Protein 5HRY (pdb70)

Nearest PDB structures (foldseek):
  5hry-assembly2_E  TM=9.841E-01  e=2.383E-20  synthetic construct
  5hry-assembly3_D  TM=9.849E-01  e=1.258E-19  synthetic construct
  5kba-assembly2_D  TM=9.915E-01  e=1.082E-16  synthetic construct
  6fp8-assembly1_B  TM=9.918E-01  e=1.676E-14  synthetic construct
  6z4s-assembly1_AAA  TM=9.874E-01  e=1.272E-13  Rattus norvegicus

Foldseek 3Di:
DVLLVCLLVLVQVVNVVCVVVPDDLCDADPQQDGSLLRNLLNLNLSSNLVSLVVPYDQCRQGNQRDGSLLNNLLNLNLSSNLSSLVSPRDQCRQGNQGDGSLLNNLLNVNQSSNVSSVVSPHDQCRQGNVGDGSLNNNVVNPPVNSNVVSVVSVD/DVQLLVCLLVLVQVVVVVCVVVPDDLCDADPQQQGSLLRNLLNLNLSSNLVSLVSPYDQCRQGNQRDGSLLNNLLNLNLSSNLSSLVSPRQQCRQTNQGDGSLLNNLLNVNQSSNVSSVVSPHDQCRQTNVGDGSLNNNVVNPPVSSNVVSVVSVD/DQLLVCLLVLVQVSNCECDADPQQQISLLNNLLNLNLSSNLVHLVVPYDQCRQGNQRDGSLLNNLLNLNLSSNLSSLVSPRQQCRQTNQGDGSLLNNLLNLNQSSNVSSVVSPHDQCRQTNVGAGSLNNNVVNVNVVNNVVSVVSPD/DQVQLLVCLLVLVLVVNVVVVVVPHDLCRCQQGSLLNNLLNLNLSSNLVSLVSPRDQCRQRVQRDGSLLNNLLNLNLSSNLSSLVSPRDQCRQGNQRDGSLLNNLLNLNQSSNVSSLVSPHDQCRQTNVGDGSLNNNVVNVNVNNNVVSVVRDD/DQLLVCLLVLVQVSNVVVVVVPDDLCDDLQGSLLNNLLNLNLSSNLVSLVSPYDQCRQHPQRDGSLLSNLLNLNLSSNLSSLVSPRQQCRQTNQGDGSLLNNLLNLNQSSNVSSVVSPHDQCRATNVGDGSLNSNVVNVNVVNNVVSVVSVD/DVQLLVCLLVLVQVSNVVVVVVPDDLCDADPQQDGSLLNNLLNLSLSSNLVSLVVPYDQCRQGNQRDGSLLNNLLNLNLSSNLSSLVSPRQQCRQTNQGDGSLLSNLLNLNQSSNVSSVVSPHDQCRQTNVGDGSLNSNVVNVNVSNNVVSVVSVD/DCLLVCLLVLVQVVNVVPAQDDVNTSLLNNLLNLNLSSNLVHLVVPHDQCDQDPQRDGSLLNNLLNLNLSSNLSSLVSPRQQCRQTNQGDGSLLNNLLNQNQSSNVSSVVSPHDQCRATNVGDGSLNNNVVNPRVVNNVVSVVSVD/DQVQLLVCLLVLVQVSNVVCVVVPHDLCDADPQQDGSLLRNLLNLNLSSNLVSLVSPYDQCRQGNQRDGSLLSNLLNLNLSSNLSSLVSPRQQCRQGNQGDGSLLNNLLNLNQSSNVSSVVSPHDQCRATNVGDGSLNNNVVNPNVVSNVVSVVSVD

B-factor: mean 53.7, std 17.91, range [14.57, 157.3]

CATH classification: 1.25.40.20

Sequence (1223 aa):
KRLIEAAENGNKDRVKDLLENGADVNASDSDGKTPLHLAAENGHAKVVLLLLEQGADPNAKDSDGKTPLHLAAENGHAVVVALLLMHGADPNAKDSDGKTPLHLAAENGHEEVVILLLAMGADPNTSDSDGRTPLDLAREHGNEEVVKVLEDHGGGKRLIEAAENGNKDRVKDLLENGADVNASDSDGKTPLHLAAENGHAKVVLLLLEQGADPNAKDSDGKTPLHLAAENGHAVVVALLLMHGADPNAKDSDGKTPLHLAAENGHEEVVILLLAMGADPNTSDSDGRTPLDLAREHGNEEVVKVLEDHGGKRLIEAAENGNKDRVKVNASDSDGKTPLHLAAENGHAKVVLLLLEQGADPNAKDSDGKTPLHLAAENGHAVVVALLLMHGADPNAKDSDGKTPLHLAAENGHEEVVILLLAMGADPNTSDSDGRTPLDLAREHGNEEVVKVLEDHGGLGKRLIEAAENGNKDRVKDLLENGADVNADGKTPLHLAAENGHAKVVLLLLEQGADPNAKDSDGKTPLHLAAENGHAVVVALLLMHGADPNAKDSDGKTPLHLAAENGHEEVVILLLAMGADPNTSDSDGRTPLDLAREHGNEEVVKVLEDHGGKRLIEAAENGNKDRVKDLLENGADVNASGKTPLHLAAENGHAKVVLLLLEQGADPNAKDSDGKTPLHLAAENGHAVVVALLLMHGADPNAKDSDGKTPLHLAAENGHEEVVILLLAMGADPNTSDSDGRTPLDLAREHGNEEVVKVLEDHGGGKRLIEAAENGNKDRVKDLLENGADVNASDSDGKTPLHLAAENGHAKVVLLLLEQGADPNAKDSDGKTPLHLAAENGHAVVVALLLMHGADPNAKDSDGKTPLHLAAENGHEEVVILLLAMGADPNTSDSDGRTPLDLAREHGNEEVVKVLEDHGGKRLIEAAENGNKDRVKDLVNASDKTPLHLAAENGHAKVVLLLLEQGADPNAKDSDGKTPLHLAAENGHAVVVALLLMHGADPNAKDSDGKTPLHLAAENGHEEVVILLLAMGADPNTSDSDGRTPLDLAREHGNEEVVKVLEDHGGLGKRLIEAAENGNKDRVKDLLENGADVNASDSDGKTPLHLAAENGHAKVVLLLLEQGADPNAKDSDGKTPLHLAAENGHAVVVALLLMHGADPNAKDSDGKTPLHLAAENGHEEVVILLLAMGADPNTSDSDGRTPLDLAREHGNEEVVKVLEDHGG

Secondary structure (DSSP, 8-state):
-HHHHHHHTT-HHHHHHHHHTT--TT---TTS--HHHHHHHHT-HHHHHHHHHTT--TT---TTS--HHHHHHHTT-HHHHHHHHHTT--TT---TTS--HHHHHHHTT-HHHHHHHHHTT--TT---TTS--HHHHHHHH--HHHHHHHHHTT-/-HHHHHHHHHT-HHHHHHHHHTT--TT---TT---HHHHHHHHT-HHHHHHHHHTT--TT---TTS--HHHHHHHTT-HHHHHHHHHTT--TT---TTS--HHHHHHHTT-HHHHHHHHHTT--TT---TTS--HHHHHHHHT-HHHHHHHHHTT-/-HHHHHHHTT-HHHH------TTS--HHHHHHHTT-HHHHHHHHHTT--TT---TTS--HHHHHHHTT-HHHHHHHHHTT--TT---TTS--HHHHHHHTT-HHHHHHHHHTT--TT---TTS--HHHHHHHTT-HHHHHHHHHT--/-HHHHHHHHHHT-HHHHHHHHHTT--TT-----HHHHHHHTT-HHHHHHHHHTT--TT---TTS--HHHHHHHTT-HHHHHHHHHTT--TT---TTS--HHHHHHHTT-HHHHHHHHHTT--TT---TTS--HHHHHHHTT-HHHHHHHHHH--/-HHHHHHHTT-HHHHHHHHHTT--TT-----HHHHHHHTT-HHHHHHHHHTT--TT---TTS--HHHHHHHTT-HHHHHHHHHTT--TT---TTS--HHHHHHHTT-HHHHHHHHHTT--TT---TTS--HHHHHHHTT-HHHHHHHHHTT-/-HHHHHHHHHT-HHHHHHHHHTT--TT---TT---HHHHHHHTT-HHHHHHHHHTT--TT---TTS--HHHHHHHTT-HHHHHHHHHTT--TT---TTS--HHHHHHHTT-HHHHHHHHHTT--TT---TTS--HHHHHHHTT-HHHHHHHHHTT-/-HHHHHHHTT-HHHHHH--------HHHHHHHTT-HHHHHHHHHTT--TT---TTS--HHHHHHHHT-HHHHHHHHHTT--TT---TTS--HHHHHHHTT-HHHHHHHHHTT--TT---TTS--HHHHHHHTT-HHHHHHHHHTT-/-HHHHHHHHHTT-HHHHHHHHHTT--TT---TT---HHHHHHHHT-HHHHHHHHHTT--TT---TTS--HHHHHHHTT-HHHHHHHHHTT--TT---TTS--HHHHHHHTT-HHHHHHHHHTT--TT---TTS--HHHHHHHTT-HHHHHHHHTTT-

Structure (mmCIF, N/CA/C/O backbone):
data_5HRY
#
_entry.id   5HRY
#
_cell.length_a   106.350
_cell.length_b   106.180
_cell.length_c   106.620
_cell.angle_alpha   90.00
_cell.angle_beta   90.00
_cell.angle_gamma   90.00
#
_symmetry.space_group_name_H-M   'P 21 21 21'
#
loop_
_entity.id
_entity.type
_entity.pdbx_description
1 polymer ank3C2_1
2 water water
#
loop_
_atom_site.group_PDB
_atom_site.id
_atom_site.type_symbol
_atom_site.label_atom_id
_atom_site.label_alt_id
_atom_site.label_comp_id
_atom_site.label_asym_id
_atom_site.label_entity_id
_atom_site.label_seq_id
_atom_site.pdbx_PDB_ins_code
_atom_site.Cartn_x
_atom_site.Cartn_y
_atom_site.Cartn_z
_atom_site.occupancy
_atom_site.B_iso_or_equiv
_atom_site.auth_seq_id
_atom_site.auth_comp_id
_atom_site.auth_asym_id
_atom_site.auth_atom_id
_atom_site.pdbx_PDB_model_num
ATOM 1 N N . LYS A 1 6 ? -35.136 -22.528 18.553 1.00 61.78 5 LYS A N 1
ATOM 2 C CA . LYS A 1 6 ? -34.137 -23.267 19.326 1.00 61.75 5 LYS A CA 1
ATOM 3 C C . LYS A 1 6 ? -33.058 -23.915 18.436 1.00 64.26 5 LYS A C 1
ATOM 4 O O . LYS A 1 6 ? -31.886 -23.533 18.515 1.00 63.20 5 LYS A O 1
ATOM 10 N N . ARG A 1 7 ? -33.464 -24.860 17.567 1.00 59.80 6 ARG A N 1
ATOM 11 C CA . ARG A 1 7 ? -32.586 -25.567 16.627 1.00 58.38 6 ARG A CA 1
ATOM 12 C C . ARG A 1 7 ? -32.221 -24.643 15.479 1.00 60.51 6 ARG A C 1
ATOM 13 O O . ARG A 1 7 ? -31.136 -24.762 14.907 1.00 58.51 6 ARG A O 1
ATOM 21 N N . LEU A 1 8 ? -33.141 -23.717 15.157 1.00 57.95 7 LEU A N 1
ATOM 22 C CA . LEU A 1 8 ? -33.022 -22.703 14.108 1.00 56.15 7 LEU A CA 1
ATOM 23 C C . LEU A 1 8 ? -31.878 -21.738 14.416 1.00 57.95 7 LEU A C 1
ATOM 24 O O . LEU A 1 8 ? -31.165 -21.323 13.501 1.00 54.14 7 LEU A O 1
ATOM 29 N N . ILE A 1 9 ? -31.701 -21.393 15.713 1.00 56.68 8 ILE A N 1
ATOM 30 C CA . ILE A 1 9 ? -30.632 -20.502 16.171 1.00 55.65 8 ILE A CA 1
ATOM 31 C C . ILE A 1 9 ? -29.249 -21.127 15.898 1.00 58.82 8 ILE A C 1
ATOM 32 O O . ILE A 1 9 ? -28.389 -20.447 15.340 1.00 57.64 8 ILE A O 1
ATOM 37 N N . GLU A 1 10 ? -29.061 -22.423 16.233 1.00 55.75 9 GLU A N 1
ATOM 38 C CA . GLU A 1 10 ? -27.801 -23.136 15.996 1.00 54.84 9 GLU A CA 1
ATOM 39 C C . GLU A 1 10 ? -27.540 -23.356 14.510 1.00 56.34 9 GLU A C 1
ATOM 40 O O . GLU A 1 10 ? -26.385 -23.333 14.089 1.00 55.93 9 GLU A O 1
ATOM 46 N N . ALA A 1 11 ? -28.614 -23.561 13.723 1.00 51.15 10 ALA A N 1
ATOM 47 C CA . ALA A 1 11 ? -28.557 -23.740 12.272 1.00 49.00 10 ALA A CA 1
ATOM 48 C C . ALA A 1 11 ? -28.191 -22.412 11.552 1.00 51.66 10 ALA A C 1
ATOM 49 O O . ALA A 1 11 ? -27.541 -22.444 10.503 1.00 48.49 10 ALA A O 1
ATOM 51 N N . ALA A 1 12 ? -28.604 -21.250 12.107 1.00 49.72 11 ALA A N 1
ATOM 52 C CA . ALA A 1 12 ? -28.265 -19.963 11.477 1.00 48.56 11 ALA A CA 1
ATOM 53 C C . ALA A 1 12 ? -26.820 -19.576 11.823 1.00 50.32 11 ALA A C 1
ATOM 54 O O . ALA A 1 12 ? -26.125 -19.003 10.981 1.00 46.98 11 ALA A O 1
ATOM 56 N N . GLU A 1 13 ? -26.372 -19.953 13.052 1.00 47.64 12 GLU A N 1
ATOM 57 C CA . GLU A 1 13 ? -25.047 -19.731 13.652 1.00 47.65 12 GLU A CA 1
ATOM 58 C C . GLU A 1 13 ? -23.912 -20.360 12.830 1.00 50.18 12 GLU A C 1
ATOM 59 O O . GLU A 1 13 ? -22.881 -19.711 12.638 1.00 47.37 12 GLU A O 1
ATOM 65 N N . ASN A 1 14 ? -24.088 -21.627 12.375 1.00 47.74 13 ASN A N 1
ATOM 66 C CA . ASN A 1 14 ? -23.079 -22.342 11.575 1.00 48.23 13 ASN A CA 1
ATOM 67 C C . ASN A 1 14 ? -23.227 -22.135 10.063 1.00 52.74 13 ASN A C 1
ATOM 68 O O . ASN A 1 14 ? -22.421 -22.662 9.289 1.00 53.54 13 ASN A O 1
ATOM 73 N N . GLY A 1 15 ? -24.239 -21.366 9.663 1.00 47.81 14 GLY A N 1
ATOM 74 C CA . GLY A 1 15 ? -24.502 -21.045 8.265 1.00 46.67 14 GLY A CA 1
ATOM 75 C C . GLY A 1 15 ? -25.040 -22.200 7.452 1.00 51.25 14 GLY A C 1
ATOM 76 O O . GLY A 1 15 ? -24.738 -22.319 6.264 1.00 51.67 14 GLY A O 1
ATOM 77 N N . ASN A 1 16 ? -25.862 -23.038 8.087 1.00 47.79 15 ASN A N 1
ATOM 78 C CA . ASN A 1 16 ? -26.480 -24.206 7.475 1.00 48.33 15 ASN A CA 1
ATOM 79 C C . ASN A 1 16 ? -27.832 -23.794 6.893 1.00 52.73 15 ASN A C 1
ATOM 80 O O . ASN A 1 16 ? -28.872 -24.010 7.523 1.00 53.48 15 ASN A O 1
ATOM 85 N N . LYS A 1 17 ? -27.800 -23.181 5.684 1.00 48.40 16 LYS A N 1
ATOM 86 C CA . LYS A 1 17 ? -28.963 -22.669 4.947 1.00 48.39 16 LYS A CA 1
ATOM 87 C C . LYS A 1 17 ? -30.055 -23.725 4.760 1.00 53.55 16 LYS A C 1
ATOM 88 O O . LYS A 1 17 ? -31.225 -23.428 5.011 1.00 53.04 16 LYS A O 1
ATOM 94 N N . ASP A 1 18 ? -29.669 -24.956 4.351 1.00 51.78 17 ASP A N 1
ATOM 95 C CA . ASP A 1 18 ? -30.593 -26.072 4.133 1.00 53.75 17 ASP A CA 1
ATOM 96 C C . ASP A 1 18 ? -31.368 -26.440 5.397 1.00 57.53 17 ASP A C 1
ATOM 97 O O . ASP A 1 18 ? -32.583 -26.628 5.333 1.00 58.22 17 ASP A O 1
ATOM 102 N N . ARG A 1 19 ? -30.676 -26.497 6.546 1.00 53.28 18 ARG A N 1
ATOM 103 C CA . ARG A 1 19 ? -31.302 -26.818 7.826 1.00 54.27 18 ARG A CA 1
ATOM 104 C C . ARG A 1 19 ? -32.177 -25.638 8.304 1.00 59.20 18 ARG A C 1
ATOM 105 O O . ARG A 1 19 ? -33.231 -25.873 8.895 1.00 60.63 18 ARG A O 1
ATOM 113 N N . VAL A 1 20 ? -31.770 -24.384 7.996 1.00 54.11 19 VAL A N 1
ATOM 114 C CA . VAL A 1 20 ? -32.545 -23.182 8.321 1.00 54.55 19 VAL A CA 1
ATOM 115 C C . VAL A 1 20 ? -33.866 -23.243 7.538 1.00 61.24 19 VAL A C 1
ATOM 116 O O . VAL A 1 20 ? -34.943 -23.158 8.135 1.00 61.77 19 VAL A O 1
ATOM 120 N N . LYS A 1 21 ? -33.759 -23.445 6.205 1.00 59.23 20 LYS A N 1
ATOM 121 C CA . LYS A 1 21 ? -34.885 -23.554 5.279 1.00 60.68 20 LYS A CA 1
ATOM 122 C C . LYS A 1 21 ? -35.882 -24.634 5.717 1.00 66.94 20 LYS A C 1
ATOM 123 O O . LYS A 1 21 ? -37.068 -24.322 5.822 1.00 68.24 20 LYS A O 1
ATOM 129 N N . ASP A 1 22 ? -35.414 -25.860 6.043 1.00 63.88 21 ASP A N 1
ATOM 130 C CA . ASP A 1 22 ? -36.343 -26.902 6.491 1.00 66.06 21 ASP A CA 1
ATOM 131 C C . ASP A 1 22 ? -36.983 -26.680 7.862 1.00 69.31 21 ASP A C 1
ATOM 132 O O . ASP A 1 22 ? -38.158 -27.014 8.021 1.00 70.12 21 ASP A O 1
ATOM 137 N N . LEU A 1 23 ? -36.260 -26.050 8.820 1.00 64.93 22 LEU A N 1
ATOM 138 C CA . LEU A 1 23 ? -36.833 -25.734 10.129 1.00 65.93 22 LEU A CA 1
ATOM 139 C C . LEU A 1 23 ? -37.974 -24.711 10.016 1.00 72.52 22 LEU A C 1
ATOM 140 O O . LEU A 1 23 ? -39.010 -24.914 10.655 1.00 75.69 22 LEU A O 1
ATOM 145 N N . LEU A 1 24 ? -37.835 -23.647 9.188 1.00 66.64 23 LEU A N 1
ATOM 146 C CA . LEU A 1 24 ? -38.961 -22.718 9.031 1.00 67.44 23 LEU A CA 1
ATOM 147 C C . LEU A 1 24 ? -40.138 -23.318 8.246 1.00 73.37 23 LEU A C 1
ATOM 148 O O . LEU A 1 24 ? -41.287 -22.975 8.536 1.00 74.15 23 LEU A O 1
ATOM 153 N N . GLU A 1 25 ? -39.855 -24.283 7.318 1.00 70.13 24 GLU A N 1
ATOM 154 C CA . GLU A 1 25 ? -40.883 -25.030 6.578 1.00 71.83 24 GLU A CA 1
ATOM 155 C C . GLU A 1 25 ? -41.694 -25.908 7.545 1.00 77.31 24 GLU A C 1
ATOM 156 O O . GLU A 1 25 ? -42.875 -26.158 7.295 1.00 78.68 24 GLU A O 1
ATOM 162 N N . ASN A 1 26 ? -41.059 -26.349 8.660 1.00 73.21 25 ASN A N 1
ATOM 163 C CA . ASN A 1 26 ? -41.679 -27.147 9.724 1.00 74.56 25 ASN A CA 1
ATOM 164 C C . ASN A 1 26 ? -42.430 -26.268 10.754 1.00 78.02 25 ASN A C 1
ATOM 165 O O . ASN A 1 26 ? -43.043 -26.793 11.688 1.00 79.76 25 ASN A O 1
ATOM 170 N N . GLY A 1 27 ? -42.386 -24.948 10.557 1.00 71.99 26 GLY A N 1
ATOM 171 C CA . GLY A 1 27 ? -43.087 -23.979 11.392 1.00 72.27 26 GLY A CA 1
ATOM 172 C C . GLY A 1 27 ? -42.287 -23.246 12.449 1.00 73.72 26 GLY A C 1
ATOM 173 O O . GLY A 1 27 ? -42.896 -22.607 13.310 1.00 74.03 26 GLY A O 1
ATOM 174 N N . ALA A 1 28 ? -40.933 -23.314 12.406 1.00 67.98 27 ALA A N 1
ATOM 175 C CA . ALA A 1 28 ? -40.078 -22.619 13.378 1.00 66.96 27 ALA A CA 1
ATOM 176 C C . ALA A 1 28 ? -40.205 -21.111 13.227 1.00 71.85 27 ALA A C 1
ATOM 177 O O . ALA A 1 28 ? -40.243 -20.595 12.103 1.00 70.89 27 ALA A O 1
ATOM 179 N N . ASP A 1 29 ? -40.310 -20.414 14.368 1.00 69.30 28 ASP A N 1
ATOM 180 C CA . ASP A 1 29 ? -40.454 -18.966 14.437 1.00 68.69 28 ASP A CA 1
ATOM 181 C C . ASP A 1 29 ? -39.163 -18.290 13.979 1.00 69.84 28 ASP A C 1
ATOM 182 O O . ASP A 1 29 ? -38.110 -18.499 14.584 1.00 67.90 28 ASP A O 1
ATOM 187 N N . VAL A 1 30 ? -39.259 -17.478 12.904 1.00 66.25 29 VAL A N 1
ATOM 188 C CA . VAL A 1 30 ? -38.163 -16.703 12.290 1.00 64.13 29 VAL A CA 1
ATOM 189 C C . VAL A 1 30 ? -37.553 -15.714 13.324 1.00 66.94 29 VAL A C 1
ATOM 190 O O . VAL A 1 30 ? -36.363 -15.396 13.248 1.00 63.40 29 VAL A O 1
ATOM 194 N N . ASN A 1 31 ? -38.375 -15.283 14.310 1.00 66.35 30 ASN A N 1
ATOM 195 C CA . ASN A 1 31 ? -38.019 -14.355 15.386 1.00 66.52 30 ASN A CA 1
ATOM 196 C C . ASN A 1 31 ? -37.892 -15.024 16.768 1.00 72.16 30 ASN A C 1
ATOM 197 O O . ASN A 1 31 ? -38.138 -14.375 17.794 1.00 72.87 30 ASN A O 1
ATOM 202 N N . ALA A 1 32 ? -37.491 -16.311 16.798 1.00 69.14 31 ALA A N 1
ATOM 203 C CA . ALA A 1 32 ? -37.287 -17.050 18.050 1.00 70.65 31 ALA A CA 1
ATOM 204 C C . ALA A 1 32 ? -36.070 -16.482 18.785 1.00 73.88 31 ALA A C 1
ATOM 205 O O . ALA A 1 32 ? -35.090 -16.123 18.137 1.00 70.93 31 ALA A O 1
ATOM 207 N N . SER A 1 33 ? -36.142 -16.365 20.117 1.00 72.77 32 SER A N 1
ATOM 208 C CA . SER A 1 33 ? -35.040 -15.804 20.900 1.00 72.46 32 SER A CA 1
ATOM 209 C C . SER A 1 33 ? -34.479 -16.755 21.942 1.00 78.15 32 SER A C 1
ATOM 210 O O . SER A 1 33 ? -35.219 -17.513 22.568 1.00 79.15 32 SER A O 1
ATOM 213 N N . ASP A 1 34 ? -33.159 -16.662 22.145 1.00 74.53 33 ASP A N 1
ATOM 214 C CA . ASP A 1 34 ? -32.347 -17.390 23.122 1.00 75.33 33 ASP A CA 1
ATOM 215 C C . ASP A 1 34 ? -32.512 -16.675 24.500 1.00 82.44 33 ASP A C 1
ATOM 216 O O . ASP A 1 34 ? -33.162 -15.624 24.558 1.00 82.61 33 ASP A O 1
ATOM 221 N N . SER A 1 35 ? -31.958 -17.238 25.603 1.00 80.72 34 SER A N 1
ATOM 222 C CA . SER A 1 35 ? -32.041 -16.616 26.942 1.00 82.22 34 SER A CA 1
ATOM 223 C C . SER A 1 35 ? -31.270 -15.277 27.004 1.00 83.33 34 SER A C 1
ATOM 224 O O . SER A 1 35 ? -31.538 -14.448 27.880 1.00 83.82 34 SER A O 1
ATOM 227 N N . ASP A 1 36 ? -30.335 -15.073 26.046 1.00 76.30 35 ASP A N 1
ATOM 228 C CA . ASP A 1 36 ? -29.520 -13.867 25.879 1.00 73.77 35 ASP A CA 1
ATOM 229 C C . ASP A 1 36 ? -30.164 -12.876 24.892 1.00 72.00 35 ASP A C 1
ATOM 230 O O . ASP A 1 36 ? -29.539 -11.876 24.531 1.00 69.50 35 ASP A O 1
ATOM 235 N N . GLY A 1 37 ? -31.395 -13.167 24.460 1.00 66.84 36 GLY A N 1
ATOM 236 C CA . GLY A 1 37 ? -32.135 -12.351 23.495 1.00 65.14 36 GLY A CA 1
ATOM 237 C C . GLY A 1 37 ? -31.613 -12.446 22.068 1.00 64.31 36 GLY A C 1
ATOM 238 O O . GLY A 1 37 ? -31.996 -11.651 21.199 1.00 61.93 36 GLY A O 1
ATOM 239 N N . LYS A 1 38 ? -30.759 -13.451 21.815 1.00 59.22 37 LYS A N 1
ATOM 240 C CA . LYS A 1 38 ? -30.154 -13.710 20.513 1.00 56.44 37 LYS A CA 1
ATOM 241 C C . LYS A 1 38 ? -31.147 -14.423 19.605 1.00 58.02 37 LYS A C 1
ATOM 242 O O . LYS A 1 38 ? -31.734 -15.432 20.002 1.00 58.94 37 LYS A O 1
ATOM 248 N N . THR A 1 39 ? -31.374 -13.864 18.410 1.00 50.73 38 THR A N 1
ATOM 249 C CA . THR A 1 39 ? -32.285 -14.447 17.423 1.00 50.19 38 THR A CA 1
ATOM 250 C C . THR A 1 39 ? -31.453 -15.178 16.339 1.00 51.74 38 THR A C 1
ATOM 251 O O . THR A 1 39 ? -30.240 -14.939 16.278 1.00 49.20 38 THR A O 1
ATOM 255 N N . PRO A 1 40 ? -32.057 -16.024 15.452 1.00 48.48 39 PRO A N 1
ATOM 256 C CA . PRO A 1 40 ? -31.263 -16.641 14.369 1.00 47.29 39 PRO A CA 1
ATOM 257 C C . PRO A 1 40 ? -30.562 -15.593 13.496 1.00 47.70 39 PRO A C 1
ATOM 258 O O . PRO A 1 40 ? -29.417 -15.809 13.096 1.00 44.29 39 PRO A O 1
ATOM 262 N N . LEU A 1 41 ? -31.224 -14.427 13.263 1.00 45.82 40 LEU A N 1
ATOM 263 C CA . LEU A 1 41 ? -30.650 -13.330 12.492 1.00 44.36 40 LEU A CA 1
ATOM 264 C C . LEU A 1 41 ? -29.421 -12.705 13.179 1.00 46.53 40 LEU A C 1
ATOM 265 O O . LEU A 1 41 ? -28.470 -12.385 12.482 1.00 44.57 40 LEU A O 1
ATOM 270 N N . HIS A 1 42 ? -29.408 -12.591 14.523 1.00 45.71 41 HIS A N 1
ATOM 271 C CA . HIS A 1 42 ? -28.251 -12.072 15.277 1.00 44.70 41 HIS A CA 1
ATOM 272 C C . HIS A 1 42 ? -27.007 -12.930 14.969 1.00 50.05 41 HIS A C 1
ATOM 273 O O . HIS A 1 42 ? -25.967 -12.387 14.597 1.00 49.49 41 HIS A O 1
ATOM 280 N N . LEU A 1 43 ? -27.133 -14.266 15.106 1.00 46.64 42 LEU A N 1
ATOM 281 C CA . LEU A 1 43 ? -26.025 -15.199 14.906 1.00 46.43 42 LEU A CA 1
ATOM 282 C C . LEU A 1 43 ? -25.566 -15.382 13.479 1.00 46.93 42 LEU A C 1
ATOM 283 O O . LEU A 1 43 ? -24.356 -15.425 13.234 1.00 44.74 42 LEU A O 1
ATOM 288 N N . ALA A 1 44 ? -26.505 -15.438 12.526 1.00 43.67 43 ALA A N 1
ATOM 289 C CA . ALA A 1 44 ? -26.130 -15.521 11.119 1.00 43.05 43 ALA A CA 1
ATOM 290 C C . ALA A 1 44 ? -25.422 -14.218 10.721 1.00 42.61 43 ALA A C 1
ATOM 291 O O . ALA A 1 44 ? -24.390 -14.281 10.064 1.00 40.47 43 ALA A O 1
ATOM 293 N N . ALA A 1 45 ? -25.920 -13.050 11.184 1.00 38.65 44 ALA A N 1
ATOM 294 C CA . ALA A 1 45 ? -25.302 -11.745 10.881 1.00 37.94 44 ALA A CA 1
ATOM 295 C C . ALA A 1 45 ? -23.898 -11.621 11.467 1.00 42.84 44 ALA A C 1
ATOM 296 O O . ALA A 1 45 ? -22.982 -11.182 10.765 1.00 41.24 44 ALA A O 1
ATOM 298 N N . GLU A 1 46 ? -23.733 -12.045 12.741 1.00 41.96 45 GLU A N 1
ATOM 299 C CA . GLU A 1 46 ? -22.466 -12.028 13.469 1.00 41.43 45 GLU A CA 1
ATOM 300 C C . GLU A 1 46 ? -21.409 -12.885 12.783 1.00 44.29 45 GLU A C 1
ATOM 301 O O . GLU A 1 46 ? -20.244 -12.492 12.733 1.00 43.53 45 GLU A O 1
ATOM 307 N N . ASN A 1 47 ? -21.816 -14.057 12.279 1.00 41.09 46 ASN A N 1
ATOM 308 C CA . ASN A 1 47 ? -20.914 -15.020 11.660 1.00 41.69 46 ASN A CA 1
ATOM 309 C C . ASN A 1 47 ? -20.669 -14.824 10.174 1.00 46.33 46 ASN A C 1
ATOM 310 O O . ASN A 1 47 ? -19.861 -15.546 9.593 1.00 46.61 46 ASN A O 1
ATOM 315 N N . GLY A 1 48 ? -21.328 -13.819 9.591 1.00 43.09 47 GLY A N 1
ATOM 316 C CA . GLY A 1 48 ? -21.185 -13.444 8.190 1.00 42.52 47 GLY A CA 1
ATOM 317 C C . GLY A 1 48 ? -21.804 -14.385 7.184 1.00 47.82 47 GLY A C 1
ATOM 318 O O . GLY A 1 48 ? -21.297 -14.500 6.068 1.00 47.29 47 GLY A O 1
ATOM 319 N N . HIS A 1 49 ? -22.908 -15.059 7.551 1.00 44.46 48 HIS A N 1
ATOM 320 C CA . HIS A 1 49 ? -23.569 -15.979 6.623 1.00 43.78 48 HIS A CA 1
ATOM 321 C C . HIS A 1 49 ? -24.645 -15.204 5.840 1.00 45.54 48 HIS A C 1
ATOM 322 O O . HIS A 1 49 ? -25.827 -15.242 6.194 1.00 44.90 48 HIS A O 1
ATOM 329 N N . ALA A 1 50 ? -24.207 -14.465 4.793 1.00 40.92 49 ALA A N 1
ATOM 330 C CA . ALA A 1 50 ? -25.055 -13.599 3.961 1.00 40.87 49 ALA A CA 1
ATOM 331 C C . ALA A 1 50 ? -26.289 -14.287 3.378 1.00 45.10 49 ALA A C 1
ATOM 332 O O . ALA A 1 50 ? -27.371 -13.708 3.435 1.00 46.03 49 ALA A O 1
ATOM 334 N N . LYS A 1 51 ? -26.135 -15.512 2.856 1.00 41.10 50 LYS A N 1
ATOM 335 C CA . LYS A 1 51 ? -27.210 -16.329 2.261 1.00 41.63 50 LYS A CA 1
ATOM 336 C C . LYS A 1 51 ? -28.290 -16.666 3.291 1.00 45.78 50 LYS A C 1
ATOM 337 O O . LYS A 1 51 ? -29.479 -16.532 2.990 1.00 46.71 50 LYS A O 1
ATOM 343 N N . VAL A 1 52 ? -27.872 -17.047 4.514 1.00 40.90 51 VAL A N 1
ATOM 344 C CA . VAL A 1 52 ? -28.768 -17.348 5.637 1.00 41.79 51 VAL A CA 1
ATOM 345 C C . VAL A 1 52 ? -29.475 -16.041 6.070 1.00 46.72 51 VAL A C 1
ATOM 346 O O . VAL A 1 52 ? -30.693 -16.038 6.265 1.00 47.02 51 VAL A O 1
ATOM 350 N N . VAL A 1 53 ? -28.710 -14.928 6.160 1.00 43.41 52 VAL A N 1
ATOM 351 C CA . VAL A 1 53 ? -29.209 -13.587 6.515 1.00 43.01 52 VAL A CA 1
ATOM 352 C C . VAL A 1 53 ? -30.348 -13.186 5.558 1.00 47.50 52 VAL A C 1
ATOM 353 O O . VAL A 1 53 ? -31.408 -12.774 6.027 1.00 48.83 52 VAL A O 1
ATOM 357 N N . LEU A 1 54 ? -30.144 -13.360 4.242 1.00 43.08 53 LEU A N 1
ATOM 358 C CA . LEU A 1 54 ? -31.151 -13.032 3.228 1.00 44.41 53 LEU A CA 1
ATOM 359 C C . LEU A 1 54 ? -32.421 -13.878 3.383 1.00 50.05 53 LEU A C 1
ATOM 360 O O . LEU A 1 54 ? -33.516 -13.319 3.349 1.00 50.73 53 LEU A O 1
ATOM 365 N N . LEU A 1 55 ? -32.275 -15.204 3.560 1.00 46.78 54 LEU A N 1
ATOM 366 C CA . LEU A 1 55 ? -33.402 -16.116 3.760 1.00 47.75 54 LEU A CA 1
ATOM 367 C C . LEU A 1 55 ? -34.220 -15.711 4.998 1.00 51.61 54 LEU A C 1
ATOM 368 O O . LEU A 1 55 ? -35.443 -15.632 4.906 1.00 52.44 54 LEU A O 1
ATOM 373 N N . LEU A 1 56 ? -33.543 -15.399 6.126 1.00 46.99 55 LEU A N 1
ATOM 374 C CA . LEU A 1 56 ? -34.194 -14.970 7.370 1.00 47.97 55 LEU A CA 1
ATOM 375 C C . LEU A 1 56 ? -34.954 -13.650 7.195 1.00 53.32 55 LEU A C 1
ATOM 376 O O . LEU A 1 56 ? -36.111 -13.564 7.608 1.00 53.85 55 LEU A O 1
ATOM 381 N N . LEU A 1 57 ? -34.325 -12.651 6.530 1.00 49.65 56 LEU A N 1
ATOM 382 C CA . LEU A 1 57 ? -34.920 -11.338 6.250 1.00 49.82 56 LEU A CA 1
ATOM 383 C C . LEU A 1 57 ? -36.175 -11.429 5.381 1.00 55.22 56 LEU A C 1
ATOM 384 O O . LEU A 1 57 ? -37.175 -10.787 5.701 1.00 57.03 56 LEU A O 1
ATOM 389 N N . GLU A 1 58 ? -36.138 -12.242 4.310 1.00 50.78 57 GLU A N 1
ATOM 390 C CA . GLU A 1 58 ? -37.281 -12.428 3.414 1.00 51.87 57 GLU A CA 1
ATOM 391 C C . GLU A 1 58 ? -38.424 -13.207 4.068 1.00 57.51 57 GLU A C 1
ATOM 392 O O . GLU A 1 58 ? -39.568 -13.083 3.634 1.00 59.04 57 GLU A O 1
ATOM 398 N N . GLN A 1 59 ? -38.121 -13.969 5.132 1.00 54.12 58 GLN A N 1
ATOM 399 C CA . GLN A 1 59 ? -39.104 -14.721 5.908 1.00 56.17 58 GLN A CA 1
ATOM 400 C C . GLN A 1 59 ? -39.685 -13.904 7.093 1.00 61.75 58 GLN A C 1
ATOM 401 O O . GLN A 1 59 ? -40.499 -14.430 7.852 1.00 63.14 58 GLN A O 1
ATOM 407 N N . GLY A 1 60 ? -39.281 -12.634 7.214 1.00 58.39 59 GLY A N 1
ATOM 408 C CA . GLY A 1 60 ? -39.774 -11.716 8.237 1.00 59.30 59 GLY A CA 1
ATOM 409 C C . GLY A 1 60 ? -38.951 -11.528 9.500 1.00 62.22 59 GLY A C 1
ATOM 410 O O . GLY A 1 60 ? -39.493 -11.049 10.498 1.00 63.35 59 GLY A O 1
ATOM 411 N N . ALA A 1 61 ? -37.645 -11.877 9.485 1.00 56.75 60 ALA A N 1
ATOM 412 C CA . ALA A 1 61 ? -36.784 -11.695 10.667 1.00 55.77 60 ALA A CA 1
ATOM 413 C C . ALA A 1 61 ? -36.528 -10.221 10.915 1.00 58.68 60 ALA A C 1
ATOM 414 O O . ALA A 1 61 ? -36.217 -9.490 9.972 1.00 58.75 60 ALA A O 1
ATOM 416 N N . ASP A 1 62 ? -36.694 -9.785 12.173 1.00 54.47 61 ASP A N 1
ATOM 417 C CA . ASP A 1 62 ? -36.520 -8.399 12.614 1.00 53.42 61 ASP A CA 1
ATOM 418 C C . ASP A 1 62 ? -35.045 -7.979 12.618 1.00 54.83 61 ASP A C 1
ATOM 419 O O . ASP A 1 62 ? -34.273 -8.476 13.451 1.00 54.07 61 ASP A O 1
ATOM 424 N N . PRO A 1 63 ? -34.646 -7.027 11.731 1.00 49.82 62 PRO A N 1
ATOM 425 C CA . PRO A 1 63 ? -33.244 -6.576 11.720 1.00 47.99 62 PRO A CA 1
ATOM 426 C C . PRO A 1 63 ? -32.889 -5.651 12.891 1.00 51.87 62 PRO A C 1
ATOM 427 O O . PRO A 1 63 ? -31.725 -5.279 13.053 1.00 51.14 62 PRO A O 1
ATOM 431 N N . ASN A 1 64 ? -33.899 -5.262 13.688 1.00 49.13 63 ASN A N 1
ATOM 432 C CA . ASN A 1 64 ? -33.732 -4.366 14.835 1.00 48.70 63 ASN A CA 1
ATOM 433 C C . ASN A 1 64 ? -33.982 -5.020 16.185 1.00 52.40 63 ASN A C 1
ATOM 434 O O . ASN A 1 64 ? -34.041 -4.319 17.207 1.00 51.90 63 ASN A O 1
ATOM 439 N N . ALA A 1 65 ? -34.091 -6.366 16.204 1.00 49.50 64 ALA A N 1
ATOM 440 C CA . ALA A 1 65 ? -34.264 -7.129 17.441 1.00 50.31 64 ALA A CA 1
ATOM 441 C C . ALA A 1 65 ? -33.014 -6.903 18.313 1.00 54.26 64 ALA A C 1
ATOM 442 O O . ALA A 1 65 ? -31.895 -6.951 17.808 1.00 51.62 64 ALA A O 1
ATOM 444 N N . LYS A 1 66 ? -33.210 -6.532 19.578 1.00 54.31 65 LYS A N 1
ATOM 445 C CA . LYS A 1 66 ? -32.108 -6.259 20.508 1.00 53.84 65 LYS A CA 1
ATOM 446 C C . LYS A 1 66 ? -31.836 -7.488 21.378 1.00 56.79 65 LYS A C 1
ATOM 447 O O . LYS A 1 66 ? -32.778 -8.065 21.931 1.00 56.59 65 LYS A O 1
ATOM 453 N N . ASP A 1 67 ? -30.554 -7.861 21.540 1.00 51.58 66 ASP A N 1
ATOM 454 C CA . ASP A 1 67 ? -30.188 -8.958 22.440 1.00 51.23 66 ASP A CA 1
ATOM 455 C C . ASP A 1 67 ? -30.065 -8.379 23.879 1.00 57.32 66 ASP A C 1
ATOM 456 O O . ASP A 1 67 ? -30.409 -7.208 24.095 1.00 57.98 66 ASP A O 1
ATOM 461 N N . SER A 1 68 ? -29.558 -9.164 24.850 1.00 54.44 67 SER A N 1
ATOM 462 C CA . SER A 1 68 ? -29.400 -8.702 26.237 1.00 55.44 67 SER A CA 1
ATOM 463 C C . SER A 1 68 ? -28.329 -7.605 26.433 1.00 59.79 67 SER A C 1
ATOM 464 O O . SER A 1 68 ? -28.324 -6.945 27.469 1.00 59.26 67 SER A O 1
ATOM 467 N N . ASP A 1 69 ? -27.458 -7.389 25.416 1.00 57.39 68 ASP A N 1
ATOM 468 C CA . ASP A 1 69 ? -26.410 -6.358 25.417 1.00 55.86 68 ASP A CA 1
ATOM 469 C C . ASP A 1 69 ? -26.872 -5.123 24.637 1.00 57.92 68 ASP A C 1
ATOM 470 O O . ASP A 1 69 ? -26.078 -4.205 24.418 1.00 56.95 68 ASP A O 1
ATOM 475 N N . GLY A 1 70 ? -28.143 -5.120 24.222 1.00 54.18 69 GLY A N 1
ATOM 476 C CA . GLY A 1 70 ? -28.749 -4.053 23.432 1.00 53.94 69 GLY A CA 1
ATOM 477 C C . GLY A 1 70 ? -28.274 -4.036 21.989 1.00 56.46 69 GLY A C 1
ATOM 478 O O . GLY A 1 70 ? -28.534 -3.075 21.266 1.00 55.47 69 GLY A O 1
ATOM 479 N N . LYS A 1 71 ? -27.582 -5.107 21.556 1.00 51.25 70 LYS A N 1
ATOM 480 C CA . LYS A 1 71 ? -27.037 -5.217 20.204 1.00 48.84 70 LYS A CA 1
ATOM 481 C C . LYS A 1 71 ? -28.046 -5.808 19.235 1.00 51.53 70 LYS A C 1
ATOM 482 O O . LYS A 1 71 ? -28.718 -6.793 19.562 1.00 51.95 70 LYS A O 1
ATOM 488 N N . THR A 1 72 ? -28.172 -5.186 18.056 1.00 45.60 71 THR A N 1
ATOM 489 C CA . THR A 1 72 ? -29.056 -5.678 16.997 1.00 44.52 71 THR A CA 1
ATOM 490 C C . THR A 1 72 ? -28.190 -6.545 16.067 1.00 45.32 71 THR A C 1
ATOM 491 O O . THR A 1 72 ? -26.963 -6.456 16.170 1.00 42.42 71 THR A O 1
ATOM 495 N N . PRO A 1 73 ? -28.758 -7.322 15.108 1.00 42.78 72 PRO A N 1
ATOM 496 C CA . PRO A 1 73 ? -27.895 -8.054 14.149 1.00 41.70 72 PRO A CA 1
ATOM 497 C C . PRO A 1 73 ? -26.941 -7.128 13.369 1.00 43.58 72 PRO A C 1
ATOM 498 O O . PRO A 1 73 ? -25.847 -7.560 12.997 1.00 42.83 72 PRO A O 1
ATOM 502 N N . LEU A 1 74 ? -27.328 -5.846 13.178 1.00 40.38 73 LEU A N 1
ATOM 503 C CA . LEU A 1 74 ? -26.508 -4.829 12.521 1.00 40.21 73 LEU A CA 1
ATOM 504 C C . LEU A 1 74 ? -25.264 -4.481 13.339 1.00 43.86 73 LEU A C 1
ATOM 505 O O . LEU A 1 74 ? -24.185 -4.363 12.757 1.00 43.27 73 LEU A O 1
ATOM 510 N N . HIS A 1 75 ? -25.397 -4.368 14.675 1.00 40.82 74 HIS A N 1
ATOM 511 C CA . HIS A 1 75 ? -24.260 -4.120 15.571 1.00 41.01 74 HIS A CA 1
ATOM 512 C C . HIS A 1 75 ? -23.227 -5.241 15.380 1.00 44.82 74 HIS A C 1
ATOM 513 O O . HIS A 1 75 ? -22.055 -4.959 15.126 1.00 43.65 74 HIS A O 1
ATOM 520 N N . LEU A 1 76 ? -23.684 -6.504 15.466 1.00 42.47 75 LEU A N 1
ATOM 521 C CA . LEU A 1 76 ? -22.855 -7.707 15.344 1.00 42.18 75 LEU A CA 1
ATOM 522 C C . LEU A 1 76 ? -22.160 -7.859 13.999 1.00 41.80 75 LEU A C 1
ATOM 523 O O . LEU A 1 76 ? -20.978 -8.207 13.971 1.00 39.56 75 LEU A O 1
ATOM 528 N N . ALA A 1 77 ? -22.885 -7.577 12.889 1.00 39.04 76 ALA A N 1
ATOM 529 C CA . ALA A 1 77 ? -22.343 -7.632 11.532 1.00 38.81 76 ALA A CA 1
ATOM 530 C C . ALA A 1 77 ? -21.327 -6.505 11.314 1.00 41.46 76 ALA A C 1
ATOM 531 O O . ALA A 1 77 ? -20.263 -6.759 10.740 1.00 39.59 76 ALA A O 1
ATOM 533 N N . ALA A 1 78 ? -21.648 -5.272 11.781 1.00 38.72 77 ALA A N 1
ATOM 534 C CA . ALA A 1 78 ? -20.773 -4.099 11.661 1.00 38.95 77 ALA A CA 1
ATOM 535 C C . ALA A 1 78 ? -19.463 -4.272 12.424 1.00 42.26 77 ALA A C 1
ATOM 536 O O . ALA A 1 78 ? -18.395 -3.960 11.891 1.00 40.93 77 ALA A O 1
ATOM 538 N N . GLU A 1 79 ? -19.554 -4.814 13.656 1.00 39.92 78 GLU A N 1
ATOM 539 C CA . GLU A 1 79 ? -18.414 -5.085 14.528 1.00 39.72 78 GLU A CA 1
ATOM 540 C C . GLU A 1 79 ? -17.440 -6.056 13.871 1.00 41.57 78 GLU A C 1
ATOM 541 O O . GLU A 1 79 ? -16.227 -5.874 13.986 1.00 39.29 78 GLU A O 1
ATOM 547 N N . ASN A 1 80 ? -17.977 -7.070 13.162 1.00 39.59 79 ASN A N 1
ATOM 548 C CA . ASN A 1 80 ? -17.185 -8.106 12.518 1.00 38.26 79 ASN A CA 1
ATOM 549 C C . ASN A 1 80 ? -16.773 -7.819 11.087 1.00 41.67 79 ASN A C 1
ATOM 550 O O . ASN A 1 80 ? -16.061 -8.614 10.484 1.00 39.65 79 ASN A O 1
ATOM 555 N N . GLY A 1 81 ? -17.175 -6.662 10.570 1.00 39.18 80 GLY A N 1
ATOM 556 C CA . GLY A 1 81 ? -16.821 -6.212 9.228 1.00 38.44 80 GLY A CA 1
ATOM 557 C C . GLY A 1 81 ? -17.443 -6.972 8.078 1.00 40.72 80 GLY A C 1
ATOM 558 O O . GLY A 1 81 ? -16.854 -7.043 6.993 1.00 40.12 80 GLY A O 1
ATOM 559 N N . HIS A 1 82 ? -18.652 -7.518 8.294 1.00 36.66 81 HIS A N 1
ATOM 560 C CA . HIS A 1 82 ? -19.372 -8.265 7.270 1.00 36.27 81 HIS A CA 1
ATOM 561 C C . HIS A 1 82 ? -20.179 -7.289 6.433 1.00 40.56 81 HIS A C 1
ATOM 562 O O . HIS A 1 82 ? -21.371 -7.094 6.682 1.00 40.05 81 HIS A O 1
ATOM 569 N N . ALA A 1 83 ? -19.505 -6.647 5.447 1.00 39.05 82 ALA A N 1
ATOM 570 C CA . ALA A 1 83 ? -20.073 -5.610 4.581 1.00 40.00 82 ALA A CA 1
ATOM 571 C C . ALA A 1 83 ? -21.350 -6.015 3.848 1.00 44.52 82 ALA A C 1
ATOM 572 O O . ALA A 1 83 ? -22.325 -5.264 3.895 1.00 44.82 82 ALA A O 1
ATOM 574 N N . VAL A 1 84 ? -21.362 -7.196 3.203 1.00 39.96 83 VAL A N 1
ATOM 575 C CA . VAL A 1 84 ? -22.536 -7.696 2.470 1.00 40.00 83 VAL A CA 1
ATOM 576 C C . VAL A 1 84 ? -23.725 -7.877 3.422 1.00 42.63 83 VAL A C 1
ATOM 577 O O . VAL A 1 84 ? -24.818 -7.391 3.133 1.00 43.25 83 VAL A O 1
ATOM 581 N N . VAL A 1 85 ? -23.482 -8.484 4.583 1.00 38.27 84 VAL A N 1
ATOM 582 C CA . VAL A 1 85 ? -24.497 -8.673 5.633 1.00 38.39 84 VAL A CA 1
ATOM 583 C C . VAL A 1 85 ? -25.052 -7.307 6.092 1.00 41.89 84 VAL A C 1
ATOM 584 O O . VAL A 1 85 ? -26.269 -7.144 6.176 1.00 41.71 84 VAL A O 1
ATOM 588 N N . VAL A 1 86 ? -24.163 -6.325 6.338 1.00 38.95 85 VAL A N 1
ATOM 589 C CA . VAL A 1 86 ? -24.536 -4.956 6.737 1.00 38.40 85 VAL A CA 1
ATOM 590 C C . VAL A 1 86 ? -25.480 -4.351 5.681 1.00 42.41 85 VAL A C 1
ATOM 591 O O . VAL A 1 86 ? -26.539 -3.842 6.041 1.00 42.62 85 VAL A O 1
ATOM 595 N N . ALA A 1 87 ? -25.122 -4.467 4.391 1.00 39.16 86 ALA A N 1
ATOM 596 C CA . ALA A 1 87 ? -25.930 -3.972 3.270 1.00 39.88 86 ALA A CA 1
ATOM 597 C C . ALA A 1 87 ? -27.303 -4.638 3.245 1.00 44.84 86 ALA A C 1
ATOM 598 O O . ALA A 1 87 ? -28.297 -3.935 3.092 1.00 45.03 86 ALA A O 1
ATOM 600 N N . LEU A 1 88 ? -27.362 -5.974 3.470 1.00 42.46 87 LEU A N 1
ATOM 601 C CA . LEU A 1 88 ? -28.620 -6.734 3.492 1.00 42.20 87 LEU A CA 1
ATOM 602 C C . LEU A 1 88 ? -29.534 -6.264 4.613 1.00 44.44 87 LEU A C 1
ATOM 603 O O . LEU A 1 88 ? -30.727 -6.064 4.389 1.00 45.25 87 LEU A O 1
ATOM 608 N N . LEU A 1 89 ? -28.964 -6.042 5.803 1.00 39.81 88 LEU A N 1
ATOM 609 C CA . LEU A 1 89 ? -29.696 -5.573 6.976 1.00 39.47 88 LEU A CA 1
ATOM 610 C C . LEU A 1 89 ? -30.243 -4.169 6.768 1.00 45.32 88 LEU A C 1
ATOM 611 O O . LEU A 1 89 ? -31.417 -3.941 7.039 1.00 47.06 88 LEU A O 1
ATOM 616 N N . LEU A 1 90 ? -29.416 -3.252 6.222 1.00 40.98 89 LEU A N 1
ATOM 617 C CA . LEU A 1 90 ? -29.793 -1.877 5.893 1.00 41.38 89 LEU A CA 1
ATOM 618 C C . LEU A 1 90 ? -30.945 -1.812 4.886 1.00 45.01 89 LEU A C 1
ATOM 619 O O . LEU A 1 90 ? -31.880 -1.036 5.088 1.00 44.98 89 LEU A O 1
ATOM 624 N N . MET A 1 91 ? -30.908 -2.674 3.858 1.00 42.15 90 MET A N 1
ATOM 625 C CA . MET A 1 91 ? -31.945 -2.809 2.827 1.00 44.93 90 MET A CA 1
ATOM 626 C C . MET A 1 91 ? -33.298 -3.170 3.444 1.00 48.74 90 MET A C 1
ATOM 627 O O . MET A 1 91 ? -34.334 -2.754 2.929 1.00 50.30 90 MET A O 1
ATOM 632 N N . HIS A 1 92 ? -33.282 -3.977 4.514 1.00 44.29 91 HIS A N 1
ATOM 633 C CA . HIS A 1 92 ? -34.475 -4.434 5.220 1.00 45.19 91 HIS A CA 1
ATOM 634 C C . HIS A 1 92 ? -34.898 -3.567 6.426 1.00 49.37 91 HIS A C 1
ATOM 635 O O . HIS A 1 92 ? -35.727 -3.989 7.235 1.00 50.23 91 HIS A O 1
ATOM 642 N N . GLY A 1 93 ? -34.342 -2.361 6.509 1.00 45.57 92 GLY A N 1
ATOM 643 C CA . GLY A 1 93 ? -34.701 -1.376 7.521 1.00 46.62 92 GLY A CA 1
ATOM 644 C C . GLY A 1 93 ? -33.950 -1.380 8.834 1.00 50.62 92 GLY A C 1
ATOM 645 O O . GLY A 1 93 ? -34.439 -0.784 9.800 1.00 51.77 92 GLY A O 1
ATOM 646 N N . ALA A 1 94 ? -32.749 -2.005 8.893 1.00 46.05 93 ALA A N 1
ATOM 647 C CA . ALA A 1 94 ? -31.961 -1.984 10.132 1.00 45.90 93 ALA A CA 1
ATOM 648 C C . ALA A 1 94 ? -31.533 -0.545 10.429 1.00 48.12 93 ALA A C 1
ATOM 649 O O . ALA A 1 94 ? -31.052 0.139 9.525 1.00 45.50 93 ALA A O 1
ATOM 651 N N . ASP A 1 95 ? -31.782 -0.077 11.674 1.00 45.89 94 ASP A N 1
ATOM 652 C CA . ASP A 1 95 ? -31.453 1.270 12.161 1.00 45.44 94 ASP A CA 1
ATOM 653 C C . ASP A 1 95 ? -29.931 1.418 12.336 1.00 49.20 94 ASP A C 1
ATOM 654 O O . ASP A 1 95 ? -29.350 0.786 13.229 1.00 47.97 94 ASP A O 1
ATOM 659 N N . PRO A 1 96 ? -29.269 2.263 11.508 1.00 46.92 95 PRO A N 1
ATOM 660 C CA . PRO A 1 96 ? -27.810 2.431 11.650 1.00 45.85 95 PRO A CA 1
ATOM 661 C C . PRO A 1 96 ? -27.387 3.244 12.891 1.00 48.27 95 PRO A C 1
ATOM 662 O O . PRO A 1 96 ? -26.190 3.369 13.181 1.00 45.54 95 PRO A O 1
ATOM 666 N N . ASN A 1 97 ? -28.372 3.794 13.613 1.00 46.63 96 ASN A N 1
ATOM 667 C CA . ASN A 1 97 ? -28.145 4.615 14.802 1.00 47.35 96 ASN A CA 1
ATOM 668 C C . ASN A 1 97 ? -28.580 3.972 16.107 1.00 52.91 96 ASN A C 1
ATOM 669 O O . ASN A 1 97 ? -28.510 4.619 17.160 1.00 55.57 96 ASN A O 1
ATOM 674 N N . ALA A 1 98 ? -29.009 2.702 16.056 1.00 49.39 97 ALA A N 1
ATOM 675 C CA . ALA A 1 98 ? -29.421 1.952 17.246 1.00 50.22 97 ALA A CA 1
ATOM 676 C C . ALA A 1 98 ? -28.248 1.896 18.240 1.00 51.92 97 ALA A C 1
ATOM 677 O O . ALA A 1 98 ? -27.113 1.678 17.817 1.00 49.58 97 ALA A O 1
ATOM 679 N N . LYS A 1 99 ? -28.505 2.184 19.530 1.00 49.94 98 LYS A N 1
ATOM 680 C CA . LYS A 1 99 ? -27.473 2.183 20.569 1.00 48.79 98 LYS A CA 1
ATOM 681 C C . LYS A 1 99 ? -27.520 0.903 21.391 1.00 53.16 98 LYS A C 1
ATOM 682 O O . LYS A 1 99 ? -28.595 0.509 21.850 1.00 53.65 98 LYS A O 1
ATOM 688 N N . ASP A 1 100 ? -26.352 0.289 21.641 1.00 49.16 99 ASP A N 1
ATOM 689 C CA . ASP A 1 100 ? -26.263 -0.897 22.500 1.00 48.83 99 ASP A CA 1
ATOM 690 C C . ASP A 1 100 ? -26.166 -0.450 23.991 1.00 52.08 99 ASP A C 1
ATOM 691 O O . ASP A 1 100 ? -26.320 0.743 24.273 1.00 52.33 99 ASP A O 1
ATOM 696 N N . SER A 1 101 ? -25.895 -1.382 24.928 1.00 47.46 100 SER A N 1
ATOM 697 C CA . SER A 1 101 ? -25.784 -1.072 26.365 1.00 49.36 100 SER A CA 1
ATOM 698 C C . SER A 1 101 ? -24.625 -0.121 26.719 1.00 53.71 100 SER A C 1
ATOM 699 O O . SER A 1 101 ? -24.660 0.517 27.773 1.00 52.53 100 SER A O 1
ATOM 702 N N . ASP A 1 102 ? -23.619 -0.003 25.820 1.00 51.14 101 ASP A N 1
ATOM 703 C CA . ASP A 1 102 ? -22.460 0.891 25.986 1.00 51.32 101 ASP A CA 1
ATOM 704 C C . ASP A 1 102 ? -22.673 2.216 25.258 1.00 54.23 101 ASP A C 1
ATOM 705 O O . ASP A 1 102 ? -21.750 3.033 25.149 1.00 52.60 101 ASP A O 1
ATOM 710 N N . GLY A 1 103 ? -23.890 2.392 24.755 1.00 51.67 102 GLY A N 1
ATOM 711 C CA . GLY A 1 103 ? -24.295 3.536 23.958 1.00 51.01 102 GLY A CA 1
ATOM 712 C C . GLY A 1 103 ? -23.674 3.559 22.576 1.00 52.02 102 GLY A C 1
ATOM 713 O O . GLY A 1 103 ? -23.762 4.576 21.894 1.00 51.43 102 GLY A O 1
ATOM 714 N N . LYS A 1 104 ? -23.050 2.442 22.140 1.00 48.11 103 LYS A N 1
ATOM 715 C CA . LYS A 1 104 ? -22.395 2.333 20.831 1.00 46.11 103 LYS A CA 1
ATOM 716 C C . LYS A 1 104 ? -23.365 1.969 19.720 1.00 50.40 103 LYS A C 1
ATOM 717 O O . LYS A 1 104 ? -24.189 1.063 19.885 1.00 50.96 103 LYS A O 1
ATOM 723 N N . THR A 1 105 ? -23.282 2.697 18.602 1.00 46.84 104 THR A N 1
ATOM 724 C CA . THR A 1 105 ? -24.083 2.416 17.403 1.00 46.49 104 THR A CA 1
ATOM 725 C C . THR A 1 105 ? -23.270 1.444 16.533 1.00 47.75 104 THR A C 1
ATOM 726 O O . THR A 1 105 ? -22.074 1.281 16.796 1.00 45.81 104 THR A O 1
ATOM 730 N N . PRO A 1 106 ? -23.854 0.853 15.461 1.00 43.88 105 PRO A N 1
ATOM 731 C CA . PRO A 1 106 ? -23.054 0.017 14.548 1.00 42.62 105 PRO A CA 1
ATOM 732 C C . PRO A 1 106 ? -21.812 0.736 13.991 1.00 44.03 105 PRO A C 1
ATOM 733 O O . PRO A 1 106 ? -20.784 0.099 13.744 1.00 42.13 105 PRO A O 1
ATOM 737 N N . LEU A 1 107 ? -21.912 2.069 13.805 1.00 40.61 106 LEU A N 1
ATOM 738 C CA . LEU A 1 107 ? -20.835 2.917 13.306 1.00 39.16 106 LEU A CA 1
ATOM 739 C C . LEU A 1 107 ? -19.661 3.001 14.301 1.00 44.94 106 LEU A C 1
ATOM 740 O O . LEU A 1 107 ? -18.512 2.962 13.865 1.00 45.71 106 LEU A O 1
ATOM 745 N N . HIS A 1 108 ? -19.944 3.059 15.618 1.00 40.70 107 HIS A N 1
ATOM 746 C CA . HIS A 1 108 ? -18.920 3.050 16.674 1.00 40.92 107 HIS A CA 1
ATOM 747 C C . HIS A 1 108 ? -18.113 1.741 16.610 1.00 43.98 107 HIS A C 1
ATOM 748 O O . HIS A 1 108 ? -16.883 1.776 16.665 1.00 44.13 107 HIS A O 1
ATOM 755 N N . LEU A 1 109 ? -18.815 0.594 16.468 1.00 39.32 108 LEU A N 1
ATOM 756 C CA . LEU A 1 109 ? -18.215 -0.741 16.415 1.00 39.29 108 LEU A CA 1
ATOM 757 C C . LEU A 1 109 ? -17.381 -0.974 15.148 1.00 42.06 108 LEU A C 1
ATOM 758 O O . LEU A 1 109 ? -16.295 -1.564 15.236 1.00 39.59 108 LEU A O 1
ATOM 763 N N . ALA A 1 110 ? -17.871 -0.494 13.989 1.00 38.07 109 ALA A N 1
ATOM 764 C CA . ALA A 1 110 ? -17.149 -0.614 12.719 1.00 38.43 109 ALA A CA 1
ATOM 765 C C . ALA A 1 110 ? -15.868 0.241 12.744 1.00 43.50 109 ALA A C 1
ATOM 766 O O . ALA A 1 110 ? -14.812 -0.241 12.324 1.00 42.39 109 ALA A O 1
ATOM 768 N N . ALA A 1 111 ? -15.963 1.489 13.267 1.00 40.61 110 ALA A N 1
ATOM 769 C CA . ALA A 1 111 ? -14.844 2.424 13.391 1.00 40.51 110 ALA A CA 1
ATOM 770 C C . ALA A 1 111 ? -13.768 1.912 14.353 1.00 44.14 110 ALA A C 1
ATOM 771 O O . ALA A 1 111 ? -12.581 2.051 14.061 1.00 44.34 110 ALA A O 1
ATOM 773 N N . GLU A 1 112 ? -14.185 1.296 15.473 1.00 40.89 111 GLU A N 1
ATOM 774 C CA . GLU A 1 112 ? -13.311 0.711 16.503 1.00 41.74 111 GLU A CA 1
ATOM 775 C C . GLU A 1 112 ? -12.479 -0.436 15.932 1.00 44.71 111 GLU A C 1
ATOM 776 O O . GLU A 1 112 ? -11.309 -0.590 16.290 1.00 44.01 111 GLU A O 1
ATOM 782 N N . ASN A 1 113 ? -13.086 -1.243 15.044 1.00 40.88 112 ASN A N 1
ATOM 783 C CA . ASN A 1 113 ? -12.418 -2.387 14.434 1.00 40.94 112 ASN A CA 1
ATOM 784 C C . ASN A 1 113 ? -11.825 -2.152 13.039 1.00 46.09 112 ASN A C 1
ATOM 785 O O . ASN A 1 113 ? -11.335 -3.096 12.422 1.00 45.53 112 ASN A O 1
ATOM 790 N N . GLY A 1 114 ? -11.827 -0.891 12.580 1.00 43.17 113 GLY A N 1
ATOM 791 C CA . GLY A 1 114 ? -11.264 -0.491 11.287 1.00 42.56 113 GLY A CA 1
ATOM 792 C C . GLY A 1 114 ? -11.929 -1.042 10.034 1.00 45.66 113 GLY A C 1
ATOM 793 O O . GLY A 1 114 ? -11.245 -1.313 9.027 1.00 43.80 113 GLY A O 1
ATOM 794 N N . HIS A 1 115 ? -13.266 -1.219 10.070 1.00 41.07 114 HIS A N 1
ATOM 795 C CA . HIS A 1 115 ? -14.011 -1.759 8.924 1.00 39.44 114 HIS A CA 1
ATOM 796 C C . HIS A 1 115 ? -14.530 -0.636 8.012 1.00 40.56 114 HIS A C 1
ATOM 797 O O . HIS A 1 115 ? -15.686 -0.220 8.116 1.00 38.45 114 HIS A O 1
ATOM 804 N N . GLU A 1 116 ? -13.655 -0.165 7.104 1.00 36.90 115 GLU A N 1
ATOM 805 C CA . GLU A 1 116 ? -13.930 0.945 6.187 1.00 37.91 115 GLU A CA 1
ATOM 806 C C . GLU A 1 116 ? -15.186 0.766 5.336 1.00 41.47 115 GLU A C 1
ATOM 807 O O . GLU A 1 116 ? -15.997 1.690 5.261 1.00 41.78 115 GLU A O 1
ATOM 813 N N . GLU A 1 117 ? -15.334 -0.410 4.699 1.00 37.63 116 GLU A N 1
ATOM 814 C CA . GLU A 1 117 ? -16.485 -0.695 3.839 1.00 38.75 116 GLU A CA 1
ATOM 815 C C . GLU A 1 117 ? -17.808 -0.610 4.608 1.00 40.92 116 GLU A C 1
ATOM 816 O O . GLU A 1 117 ? -18.759 -0.002 4.119 1.00 40.56 116 GLU A O 1
ATOM 822 N N . VAL A 1 118 ? -17.844 -1.170 5.820 1.00 36.10 117 VAL A N 1
ATOM 823 C CA . VAL A 1 118 ? -19.020 -1.125 6.697 1.00 35.79 117 VAL A CA 1
ATOM 824 C C . VAL A 1 118 ? -19.353 0.333 7.065 1.00 41.61 117 VAL A C 1
ATOM 825 O O . VAL A 1 118 ? -20.517 0.738 6.955 1.00 43.41 117 VAL A O 1
ATOM 829 N N . VAL A 1 119 ? -18.326 1.134 7.426 1.00 38.28 118 VAL A N 1
ATOM 830 C CA . VAL A 1 119 ? -18.465 2.565 7.775 1.00 38.18 118 VAL A CA 1
ATOM 831 C C . VAL A 1 119 ? -19.141 3.326 6.610 1.00 43.46 118 VAL A C 1
ATOM 832 O O . VAL A 1 119 ? -20.106 4.054 6.841 1.00 44.19 118 VAL A O 1
ATOM 836 N N . ILE A 1 120 ? -18.651 3.118 5.371 1.00 39.93 119 ILE A N 1
ATOM 837 C CA . ILE A 1 120 ? -19.191 3.737 4.145 1.00 40.05 119 ILE A CA 1
ATOM 838 C C . ILE A 1 120 ? -20.691 3.408 3.980 1.00 42.09 119 ILE A C 1
ATOM 839 O O . ILE A 1 120 ? -21.492 4.309 3.738 1.00 41.30 119 ILE A O 1
ATOM 844 N N . LEU A 1 121 ? -21.055 2.117 4.111 1.00 38.61 120 LEU A N 1
ATOM 845 C CA . LEU A 1 121 ? -22.439 1.642 3.980 1.00 39.06 120 LEU A CA 1
ATOM 846 C C . LEU A 1 121 ? -23.372 2.251 5.030 1.00 42.93 120 LEU A C 1
ATOM 847 O O . LEU A 1 121 ? -24.470 2.697 4.689 1.00 43.32 120 LEU A O 1
ATOM 852 N N . LEU A 1 122 ? -22.914 2.306 6.291 1.00 39.32 121 LEU A N 1
ATOM 853 C CA . LEU A 1 122 ? -23.676 2.897 7.396 1.00 38.87 121 LEU A CA 1
ATOM 854 C C . LEU A 1 122 ? -23.916 4.388 7.177 1.00 43.03 121 LEU A C 1
ATOM 855 O O . LEU A 1 122 ? -25.053 4.838 7.307 1.00 44.13 121 LEU A O 1
ATOM 860 N N . LEU A 1 123 ? -22.867 5.136 6.788 1.00 39.86 122 LEU A N 1
ATOM 861 C CA . LEU A 1 123 ? -22.967 6.573 6.504 1.00 40.65 122 LEU A CA 1
ATOM 862 C C . LEU A 1 123 ? -23.917 6.852 5.347 1.00 44.94 122 LEU A C 1
ATOM 863 O O . LEU A 1 123 ? -24.696 7.801 5.421 1.00 45.47 122 LEU A O 1
ATOM 868 N N . ALA A 1 124 ? -23.887 5.996 4.309 1.00 40.00 123 ALA A N 1
ATOM 869 C CA . ALA A 1 124 ? -24.759 6.100 3.141 1.00 41.82 123 ALA A CA 1
ATOM 870 C C . ALA A 1 124 ? -26.241 5.961 3.541 1.00 45.96 123 ALA A C 1
ATOM 871 O O . ALA A 1 124 ? -27.106 6.559 2.896 1.00 46.89 123 ALA A O 1
ATOM 873 N N . MET A 1 125 ? -26.522 5.168 4.590 1.00 40.15 124 MET A N 1
ATOM 874 C CA . MET A 1 125 ? -27.873 4.925 5.096 1.00 40.30 124 MET A CA 1
ATOM 875 C C . MET A 1 125 ? -28.310 5.847 6.249 1.00 47.43 124 MET A C 1
ATOM 876 O O . MET A 1 125 ? -29.291 5.563 6.941 1.00 48.19 124 MET A O 1
ATOM 881 N N . GLY A 1 126 ? -27.593 6.954 6.420 1.00 45.36 125 GLY A N 1
ATOM 882 C CA . GLY A 1 126 ? -27.899 7.970 7.417 1.00 46.54 125 GLY A CA 1
ATOM 883 C C . GLY A 1 126 ? -27.393 7.769 8.834 1.00 51.83 125 GLY A C 1
ATOM 884 O O . GLY A 1 126 ? -27.964 8.362 9.760 1.00 52.36 125 GLY A O 1
ATOM 885 N N . ALA A 1 127 ? -26.308 6.968 9.032 1.00 46.56 126 ALA A N 1
ATOM 886 C CA . ALA A 1 127 ? -25.720 6.820 10.370 1.00 45.61 126 ALA A CA 1
ATOM 887 C C . ALA A 1 127 ? -25.093 8.167 10.764 1.00 49.15 126 ALA A C 1
ATOM 888 O O . ALA A 1 127 ? -24.355 8.767 9.979 1.00 47.15 126 ALA A O 1
ATOM 890 N N . ASP A 1 128 ? -25.430 8.654 11.961 1.00 47.10 127 ASP A N 1
ATOM 891 C CA . ASP A 1 128 ? -24.919 9.928 12.472 1.00 47.41 127 ASP A CA 1
ATOM 892 C C . ASP A 1 128 ? -23.435 9.743 12.862 1.00 50.45 127 ASP A C 1
ATOM 893 O O . ASP A 1 128 ? -23.131 8.952 13.749 1.00 50.51 127 ASP A O 1
ATOM 898 N N . PRO A 1 129 ? -22.497 10.445 12.192 1.00 47.93 128 PRO A N 1
ATOM 899 C CA . PRO A 1 129 ? -21.073 10.282 12.539 1.00 46.98 128 PRO A CA 1
ATOM 900 C C . PRO A 1 129 ? -20.680 10.930 13.869 1.00 51.96 128 PRO A C 1
ATOM 901 O O . PRO A 1 129 ? -19.550 10.740 14.320 1.00 50.37 128 PRO A O 1
ATOM 905 N N . ASN A 1 130 ? -21.592 11.725 14.466 1.00 49.27 129 ASN A N 1
ATOM 906 C CA . ASN A 1 130 ? -21.327 12.454 15.702 1.00 50.73 129 ASN A CA 1
ATOM 907 C C . ASN A 1 130 ? -22.033 11.941 16.960 1.00 55.18 129 ASN A C 1
ATOM 908 O O . ASN A 1 130 ? -22.023 12.639 17.973 1.00 56.09 129 ASN A O 1
ATOM 913 N N . THR A 1 131 ? -22.624 10.731 16.912 1.00 50.67 130 THR A N 1
ATOM 914 C CA . THR A 1 131 ? -23.296 10.151 18.077 1.00 50.96 130 THR A CA 1
ATOM 915 C C . THR A 1 131 ? -22.247 9.838 19.145 1.00 53.26 130 THR A C 1
ATOM 916 O O . THR A 1 131 ? -21.159 9.346 18.823 1.00 50.57 130 THR A O 1
ATOM 920 N N . SER A 1 132 ? -22.567 10.152 20.405 1.00 51.72 131 SER A N 1
ATOM 921 C CA . SER A 1 132 ? -21.663 9.896 21.519 1.00 51.46 131 SER A CA 1
ATOM 922 C C . SER A 1 132 ? -22.070 8.621 22.214 1.00 54.00 131 SER A C 1
ATOM 923 O O . SER A 1 132 ? -23.262 8.428 22.474 1.00 55.06 131 SER A O 1
ATOM 926 N N . ASP A 1 133 ? -21.085 7.758 22.541 1.00 49.24 132 ASP A N 1
ATOM 927 C CA . ASP A 1 133 ? -21.337 6.523 23.289 1.00 49.01 132 ASP A CA 1
ATOM 928 C C . ASP A 1 133 ? -21.406 6.870 24.804 1.00 56.70 132 ASP A C 1
ATOM 929 O O . ASP A 1 133 ? -21.411 8.057 25.146 1.00 57.21 132 ASP A O 1
ATOM 934 N N . SER A 1 134 ? -21.426 5.857 25.702 1.00 55.37 133 SER A N 1
ATOM 935 C CA . SER A 1 134 ? -21.481 6.093 27.155 1.00 57.64 133 SER A CA 1
ATOM 936 C C . SER A 1 134 ? -20.275 6.873 27.705 1.00 62.73 133 SER A C 1
ATOM 937 O O . SER A 1 134 ? -20.411 7.556 28.718 1.00 62.57 133 SER A O 1
ATOM 940 N N . ASP A 1 135 ? -19.111 6.796 27.025 1.00 59.22 134 ASP A N 1
ATOM 941 C CA . ASP A 1 135 ? -17.898 7.501 27.451 1.00 60.09 134 ASP A CA 1
ATOM 942 C C . ASP A 1 135 ? -17.764 8.892 26.807 1.00 63.36 134 ASP A C 1
ATOM 943 O O . ASP A 1 135 ? -16.774 9.591 27.043 1.00 64.37 134 ASP A O 1
ATOM 948 N N . GLY A 1 136 ? -18.777 9.288 26.035 1.00 57.70 135 GLY A N 1
ATOM 949 C CA . GLY A 1 136 ? -18.809 10.563 25.326 1.00 57.23 135 GLY A CA 1
ATOM 950 C C . GLY A 1 136 ? -18.004 10.563 24.036 1.00 58.93 135 GLY A C 1
ATOM 951 O O . GLY A 1 136 ? -17.772 11.627 23.450 1.00 58.61 135 GLY A O 1
ATOM 952 N N . ARG A 1 137 ? -17.538 9.382 23.601 1.00 53.40 136 ARG A N 1
ATOM 953 C CA . ARG A 1 137 ? -16.751 9.272 22.378 1.00 52.02 136 ARG A CA 1
ATOM 954 C C . ARG A 1 137 ? -17.554 8.983 21.120 1.00 51.66 136 ARG A C 1
ATOM 955 O O . ARG A 1 137 ? -18.542 8.254 21.139 1.00 50.37 136 ARG A O 1
ATOM 963 N N . THR A 1 138 ? -17.173 9.643 20.048 1.00 46.97 137 THR A N 1
ATOM 964 C CA . THR A 1 138 ? -17.839 9.520 18.760 1.00 45.86 137 THR A CA 1
ATOM 965 C C . THR A 1 138 ? -17.162 8.402 17.944 1.00 49.44 137 THR A C 1
ATOM 966 O O . THR A 1 138 ? -16.039 8.016 18.273 1.00 48.97 137 THR A O 1
ATOM 970 N N . PRO A 1 139 ? -17.767 7.911 16.839 1.00 45.40 138 PRO A N 1
ATOM 971 C CA . PRO A 1 139 ? -17.060 6.932 15.993 1.00 44.22 138 PRO A CA 1
ATOM 972 C C . PRO A 1 139 ? -15.701 7.451 15.488 1.00 48.85 138 PRO A C 1
ATOM 973 O O . PRO A 1 139 ? -14.774 6.651 15.345 1.00 47.94 138 PRO A O 1
ATOM 977 N N . LEU A 1 140 ? -15.574 8.792 15.242 1.00 46.67 139 LEU A N 1
ATOM 978 C CA . LEU A 1 140 ? -14.326 9.444 14.813 1.00 47.05 139 LEU A CA 1
ATOM 979 C C . LEU A 1 140 ? -13.214 9.262 15.860 1.00 51.36 139 LEU A C 1
ATOM 980 O O . LEU A 1 140 ? -12.073 8.965 15.486 1.00 51.53 139 LEU A O 1
ATOM 985 N N . ASP A 1 141 ? -13.554 9.428 17.160 1.00 46.90 140 ASP A N 1
ATOM 986 C CA . ASP A 1 141 ? -12.617 9.253 18.269 1.00 47.23 140 ASP A CA 1
ATOM 987 C C . ASP A 1 141 ? -12.087 7.824 18.281 1.00 48.12 140 ASP A C 1
ATOM 988 O O . ASP A 1 141 ? -10.885 7.626 18.447 1.00 48.04 140 ASP A O 1
ATOM 993 N N . LEU A 1 142 ? -12.978 6.839 18.036 1.00 43.27 141 LEU A N 1
ATOM 994 C CA . LEU A 1 142 ? -12.624 5.412 17.966 1.00 41.77 141 LEU A CA 1
ATOM 995 C C . LEU A 1 142 ? -11.776 5.062 16.725 1.00 44.33 141 LEU A C 1
ATOM 996 O O . LEU A 1 142 ? -10.874 4.225 16.812 1.00 44.92 141 LEU A O 1
ATOM 1001 N N . ALA A 1 143 ? -12.056 5.703 15.591 1.00 39.87 142 ALA A N 1
ATOM 1002 C CA . ALA A 1 143 ? -11.319 5.512 14.325 1.00 38.04 142 ALA A CA 1
ATOM 1003 C C . ALA A 1 143 ? -9.879 6.022 14.477 1.00 43.22 142 ALA A C 1
ATOM 1004 O O . ALA A 1 143 ? -8.945 5.388 13.983 1.00 42.21 142 ALA A O 1
ATOM 1006 N N . ARG A 1 144 ? -9.710 7.166 15.184 1.00 41.20 143 ARG A N 1
ATOM 1007 C CA . ARG A 1 144 ? -8.419 7.778 15.523 1.00 42.03 143 ARG A CA 1
ATOM 1008 C C . ARG A 1 144 ? -7.648 6.888 16.511 1.00 46.48 143 ARG A C 1
ATOM 1009 O O . ARG A 1 144 ? -6.421 6.797 16.435 1.00 46.78 143 ARG A O 1
ATOM 1017 N N . GLU A 1 145 ? -8.368 6.227 17.429 1.00 43.67 144 GLU A N 1
ATOM 1018 C CA . GLU A 1 145 ? -7.744 5.294 18.365 1.00 43.65 144 GLU A CA 1
ATOM 1019 C C . GLU A 1 145 ? -7.316 4.012 17.612 1.00 45.07 144 GLU A C 1
ATOM 1020 O O . GLU A 1 145 ? -6.257 3.453 17.902 1.00 43.77 144 GLU A O 1
ATOM 1026 N N . HIS A 1 146 ? -8.116 3.572 16.622 1.00 42.31 145 HIS A N 1
ATOM 1027 C CA . HIS A 1 146 ? -7.752 2.413 15.796 1.00 41.68 145 HIS A CA 1
ATOM 1028 C C . HIS A 1 146 ? -6.498 2.740 14.949 1.00 45.55 145 HIS A C 1
ATOM 1029 O O . HIS A 1 146 ? -5.577 1.931 14.887 1.00 45.01 145 HIS A O 1
ATOM 1036 N N . GLY A 1 147 ? -6.487 3.905 14.298 1.00 42.94 146 GLY A N 1
ATOM 1037 C CA . GLY A 1 147 ? -5.348 4.337 13.493 1.00 42.54 146 GLY A CA 1
ATOM 1038 C C . GLY A 1 147 ? -5.472 4.212 11.993 1.00 46.03 146 GLY A C 1
ATOM 1039 O O . GLY A 1 147 ? -4.623 4.755 11.282 1.00 45.96 146 GLY A O 1
ATOM 1040 N N . ASN A 1 148 ? -6.510 3.505 11.479 1.00 42.08 147 ASN A N 1
ATOM 1041 C CA . ASN A 1 148 ? -6.719 3.401 10.021 1.00 40.33 147 ASN A CA 1
ATOM 1042 C C . ASN A 1 148 ? -7.120 4.800 9.552 1.00 43.78 147 ASN A C 1
ATOM 1043 O O . ASN A 1 148 ? -8.201 5.275 9.902 1.00 43.20 147 ASN A O 1
ATOM 1048 N N . GLU A 1 149 ? -6.209 5.485 8.831 1.00 40.76 148 GLU A N 1
ATOM 1049 C CA . GLU A 1 149 ? -6.408 6.877 8.404 1.00 40.09 148 GLU A CA 1
ATOM 1050 C C . GLU A 1 149 ? -7.510 7.040 7.348 1.00 42.07 148 GLU A C 1
ATOM 1051 O O . GLU A 1 149 ? -8.057 8.134 7.220 1.00 42.27 148 GLU A O 1
ATOM 1057 N N . GLU A 1 150 ? -7.860 5.947 6.638 1.00 36.87 149 GLU A N 1
ATOM 1058 C CA . GLU A 1 150 ? -8.895 5.974 5.602 1.00 36.10 149 GLU A CA 1
ATOM 1059 C C . GLU A 1 150 ? -10.260 6.099 6.234 1.00 40.54 149 GLU A C 1
ATOM 1060 O O . GLU A 1 150 ? -11.045 6.940 5.803 1.00 40.50 149 GLU A O 1
ATOM 1066 N N . VAL A 1 151 ? -10.490 5.355 7.320 1.00 37.05 150 VAL A N 1
ATOM 1067 C CA . VAL A 1 151 ? -11.714 5.392 8.135 1.00 36.97 150 VAL A CA 1
ATOM 1068 C C . VAL A 1 151 ? -11.822 6.759 8.822 1.00 40.56 150 VAL A C 1
ATOM 1069 O O . VAL A 1 151 ? -12.892 7.358 8.800 1.00 38.86 150 VAL A O 1
ATOM 1073 N N . VAL A 1 152 ? -10.699 7.256 9.395 1.00 39.25 151 VAL A N 1
ATOM 1074 C CA . VAL A 1 152 ? -10.602 8.576 10.036 1.00 40.33 151 VAL A CA 1
ATOM 1075 C C . VAL A 1 152 ? -11.059 9.627 9.009 1.00 44.47 151 VAL A C 1
ATOM 1076 O O . VAL A 1 152 ? -11.972 10.412 9.299 1.00 42.54 151 VAL A O 1
ATOM 1080 N N . LYS A 1 153 ? -10.445 9.595 7.800 1.00 42.04 152 LYS A N 1
ATOM 1081 C CA . LYS A 1 153 ? -10.737 10.525 6.711 1.00 42.52 152 LYS A CA 1
ATOM 1082 C C . LYS A 1 153 ? -12.192 10.473 6.265 1.00 46.93 152 LYS A C 1
ATOM 1083 O O . LYS A 1 153 ? -12.798 11.533 6.098 1.00 46.49 152 LYS A O 1
ATOM 1089 N N . VAL A 1 154 ? -12.745 9.261 6.089 1.00 44.31 153 VAL A N 1
ATOM 1090 C CA . VAL A 1 154 ? -14.131 9.012 5.677 1.00 44.94 153 VAL A CA 1
ATOM 1091 C C . VAL A 1 154 ? -15.077 9.708 6.668 1.00 47.45 153 VAL A C 1
ATOM 1092 O O . VAL A 1 154 ? -15.946 10.467 6.244 1.00 46.99 153 VAL A O 1
ATOM 1096 N N . LEU A 1 155 ? -14.884 9.475 7.980 1.00 44.17 154 LEU A N 1
ATOM 1097 C CA . LEU A 1 155 ? -15.706 10.091 9.028 1.00 44.33 154 LEU A CA 1
ATOM 1098 C C . LEU A 1 155 ? -15.606 11.611 9.051 1.00 48.90 154 LEU A C 1
ATOM 1099 O O . LEU A 1 155 ? -16.639 12.271 9.134 1.00 49.38 154 LEU A O 1
ATOM 1104 N N . GLU A 1 156 ? -14.381 12.155 8.900 1.00 46.38 155 GLU A N 1
ATOM 1105 C CA . GLU A 1 156 ? -14.115 13.601 8.830 1.00 47.80 155 GLU A CA 1
ATOM 1106 C C . GLU A 1 156 ? -14.853 14.257 7.648 1.00 54.19 155 GLU A C 1
ATOM 1107 O O . GLU A 1 156 ? -15.411 15.348 7.804 1.00 55.37 155 GLU A O 1
ATOM 1113 N N . ASP A 1 157 ? -14.883 13.574 6.491 1.00 51.77 156 ASP A N 1
ATOM 1114 C CA . ASP A 1 157 ? -15.543 14.035 5.265 1.00 52.49 156 ASP A CA 1
ATOM 1115 C C . ASP A 1 157 ? -17.073 14.035 5.358 1.00 57.74 156 ASP A C 1
ATOM 1116 O O . ASP A 1 157 ? -17.728 14.790 4.634 1.00 58.87 156 ASP A O 1
ATOM 1121 N N . HIS A 1 158 ? -17.634 13.217 6.262 1.00 53.69 157 HIS A N 1
ATOM 1122 C CA . HIS A 1 158 ? -19.075 13.122 6.470 1.00 53.94 157 HIS A CA 1
ATOM 1123 C C . HIS A 1 158 ? -19.595 14.001 7.614 1.00 59.89 157 HIS A C 1
ATOM 1124 O O . HIS A 1 158 ? -20.719 13.805 8.088 1.00 59.56 157 HIS A O 1
ATOM 1131 N N . GLY A 1 159 ? -18.788 14.991 7.995 1.00 58.06 158 GLY A N 1
ATOM 1132 C CA . GLY A 1 159 ? -19.109 15.955 9.037 1.00 59.26 158 GLY A CA 1
ATOM 1133 C C . GLY A 1 159 ? -18.744 15.546 10.445 1.00 63.36 158 GLY A C 1
ATOM 1134 O O . GLY A 1 159 ? -19.231 16.164 11.395 1.00 63.31 158 GLY A O 1
ATOM 1135 N N . GLY A 1 160 ? -17.890 14.520 10.577 1.00 59.71 159 GLY A N 1
ATOM 1136 C CA . GLY A 1 160 ? -17.424 14.014 11.866 1.00 82.23 159 GLY A CA 1
ATOM 1137 C C . GLY A 1 160 ? -16.510 14.984 12.588 1.00 109.71 159 GLY A C 1
ATOM 1138 O O . GLY A 1 160 ? -16.525 15.075 13.818 1.00 75.14 159 GLY A O 1
ATOM 1139 N N . GLY B 1 5 ? -36.130 -33.817 -17.790 1.00 51.19 4 GLY B N 1
ATOM 1140 C CA . GLY B 1 5 ? -35.513 -35.138 -17.811 1.00 48.70 4 GLY B CA 1
ATOM 1141 C C . GLY B 1 5 ? -34.036 -35.074 -18.143 1.00 51.54 4 GLY B C 1
ATOM 1142 O O . GLY B 1 5 ? -33.230 -35.758 -17.514 1.00 50.42 4 GLY B O 1
ATOM 1143 N N . LYS B 1 6 ? -33.670 -34.246 -19.138 1.00 48.87 5 LYS B N 1
ATOM 1144 C CA . LYS B 1 6 ? -32.282 -34.024 -19.560 1.00 48.27 5 LYS B CA 1
ATOM 1145 C C . LYS B 1 6 ? -31.473 -33.343 -18.436 1.00 51.73 5 LYS B C 1
ATOM 1146 O O . LYS B 1 6 ? -30.309 -33.701 -18.232 1.00 51.18 5 LYS B O 1
ATOM 1148 N N . ARG B 1 7 ? -32.103 -32.400 -17.693 1.00 47.73 6 ARG B N 1
ATOM 1149 C CA . ARG B 1 7 ? -31.460 -31.702 -16.580 1.00 48.34 6 ARG B CA 1
ATOM 1150 C C . ARG B 1 7 ? -31.229 -32.665 -15.426 1.00 52.26 6 ARG B C 1
ATOM 1151 O O . ARG B 1 7 ? -30.179 -32.594 -14.787 1.00 52.21 6 ARG B O 1
ATOM 1159 N N . LEU B 1 8 ? -32.184 -33.597 -15.195 1.00 48.05 7 LEU B N 1
ATOM 1160 C CA . LEU B 1 8 ? -32.091 -34.616 -14.154 1.00 46.65 7 LEU B CA 1
ATOM 1161 C C . LEU B 1 8 ? -30.922 -35.562 -14.428 1.00 49.35 7 LEU B C 1
ATOM 1162 O O . LEU B 1 8 ? -30.204 -35.932 -13.495 1.00 46.49 7 LEU B O 1
ATOM 1167 N N . ILE B 1 9 ? -30.720 -35.922 -15.717 1.00 47.58 8 ILE B N 1
ATOM 1168 C CA . ILE B 1 9 ? -29.622 -36.793 -16.133 1.00 46.12 8 ILE B CA 1
ATOM 1169 C C . ILE B 1 9 ? -28.264 -36.130 -15.830 1.00 48.66 8 ILE B C 1
ATOM 1170 O O . ILE B 1 9 ? -27.395 -36.776 -15.257 1.00 47.36 8 ILE B O 1
ATOM 1175 N N . GLU B 1 10 ? -28.116 -34.841 -16.173 1.00 46.76 9 GLU B N 1
ATOM 1176 C CA . GLU B 1 10 ? -26.901 -34.049 -15.928 1.00 46.78 9 GLU B CA 1
ATOM 1177 C C . GLU B 1 10 ? -26.610 -33.891 -14.432 1.00 46.26 9 GLU B C 1
ATOM 1178 O O . GLU B 1 10 ? -25.453 -33.993 -14.021 1.00 43.45 9 GLU B O 1
ATOM 1184 N N . ALA B 1 11 ? -27.661 -33.629 -13.629 1.00 42.93 10 ALA B N 1
ATOM 1185 C CA . ALA B 1 11 ? -27.565 -33.465 -12.179 1.00 42.89 10 ALA B CA 1
ATOM 1186 C C . ALA B 1 11 ? -27.149 -34.779 -11.494 1.00 44.88 10 ALA B C 1
ATOM 1187 O O . ALA B 1 11 ? -26.342 -34.749 -10.565 1.00 42.80 10 ALA B O 1
ATOM 1189 N N . ALA B 1 12 ? -27.660 -35.929 -11.986 1.00 42.21 11 ALA B N 1
ATOM 1190 C CA . ALA B 1 12 ? -27.304 -37.240 -11.440 1.00 41.85 11 ALA B CA 1
ATOM 1191 C C . ALA B 1 12 ? -25.854 -37.589 -11.789 1.00 44.86 11 ALA B C 1
ATOM 1192 O O . ALA B 1 12 ? -25.143 -38.112 -10.934 1.00 42.04 11 ALA B O 1
ATOM 1194 N N . GLU B 1 13 ? -25.414 -37.255 -13.035 1.00 42.52 12 GLU B N 1
ATOM 1195 C CA . GLU B 1 13 ? -24.059 -37.474 -13.561 1.00 42.29 12 GLU B CA 1
ATOM 1196 C C . GLU B 1 13 ? -22.995 -36.731 -12.716 1.00 46.26 12 GLU B C 1
ATOM 1197 O O . GLU B 1 13 ? -21.966 -37.326 -12.402 1.00 44.65 12 GLU B O 1
ATOM 1203 N N . ASN B 1 14 ? -23.246 -35.448 -12.350 1.00 44.19 13 ASN B N 1
ATOM 1204 C CA . ASN B 1 14 ? -22.302 -34.634 -11.558 1.00 45.16 13 ASN B CA 1
ATOM 1205 C C . ASN B 1 14 ? -22.344 -34.945 -10.032 1.00 47.64 13 ASN B C 1
ATOM 1206 O O . ASN B 1 14 ? -21.489 -34.460 -9.276 1.00 45.97 13 ASN B O 1
ATOM 1211 N N . GLY B 1 15 ? -23.343 -35.717 -9.600 1.00 43.53 14 GLY B N 1
ATOM 1212 C CA . GLY B 1 15 ? -23.545 -36.063 -8.197 1.00 42.80 14 GLY B CA 1
ATOM 1213 C C . GLY B 1 15 ? -24.119 -34.923 -7.380 1.00 47.13 14 GLY B C 1
ATOM 1214 O O . GLY B 1 15 ? -23.796 -34.781 -6.201 1.00 46.76 14 GLY B O 1
ATOM 1215 N N . ASN B 1 16 ? -24.977 -34.106 -8.011 1.00 43.53 15 ASN B N 1
ATOM 1216 C CA . ASN B 1 16 ? -25.626 -32.963 -7.387 1.00 45.11 15 ASN B CA 1
ATOM 1217 C C . ASN B 1 16 ? -26.966 -33.417 -6.801 1.00 50.09 15 ASN B C 1
ATOM 1218 O O . ASN B 1 16 ? -28.015 -33.239 -7.427 1.00 49.77 15 ASN B O 1
ATOM 1223 N N . LYS B 1 17 ? -26.913 -34.026 -5.598 1.00 47.59 16 LYS B N 1
ATOM 1224 C CA . LYS B 1 17 ? -28.059 -34.574 -4.864 1.00 47.89 16 LYS B CA 1
ATOM 1225 C C . LYS B 1 17 ? -29.189 -33.540 -4.673 1.00 51.95 16 LYS B C 1
ATOM 1226 O O . LYS B 1 17 ? -30.352 -33.861 -4.919 1.00 50.30 16 LYS B O 1
ATOM 1232 N N . ASP B 1 18 ? -28.836 -32.301 -4.271 1.00 50.74 17 ASP B N 1
ATOM 1233 C CA . ASP B 1 18 ? -29.790 -31.213 -4.034 1.00 52.79 17 ASP B CA 1
ATOM 1234 C C . ASP B 1 18 ? -30.581 -30.865 -5.288 1.00 57.14 17 ASP B C 1
ATOM 1235 O O . ASP B 1 18 ? -31.805 -30.711 -5.208 1.00 58.12 17 ASP B O 1
ATOM 1240 N N . ARG B 1 19 ? -29.889 -30.768 -6.446 1.00 51.51 18 ARG B N 1
ATOM 1241 C CA . ARG B 1 19 ? -30.535 -30.476 -7.714 1.00 51.22 18 ARG B CA 1
ATOM 1242 C C . ARG B 1 19 ? -31.389 -31.658 -8.164 1.00 54.19 18 ARG B C 1
ATOM 1243 O O . ARG B 1 19 ? -32.493 -31.432 -8.669 1.00 54.39 18 ARG B O 1
ATOM 1251 N N . VAL B 1 20 ? -30.903 -32.914 -7.937 1.00 49.36 19 VAL B N 1
ATOM 1252 C CA . VAL B 1 20 ? -31.637 -34.145 -8.264 1.00 47.96 19 VAL B CA 1
ATOM 1253 C C . VAL B 1 20 ? -32.967 -34.112 -7.497 1.00 53.55 19 VAL B C 1
ATOM 1254 O O . VAL B 1 20 ? -34.031 -34.223 -8.109 1.00 53.51 19 VAL B O 1
ATOM 1258 N N . LYS B 1 21 ? -32.888 -33.906 -6.171 1.00 51.33 20 LYS B N 1
ATOM 1259 C CA . LYS B 1 21 ? -34.036 -33.794 -5.271 1.00 53.22 20 LYS B CA 1
ATOM 1260 C C . LYS B 1 21 ? -34.990 -32.668 -5.726 1.00 60.21 20 LYS B C 1
ATOM 1261 O O . LYS B 1 21 ? -36.198 -32.902 -5.769 1.00 61.50 20 LYS B O 1
ATOM 1267 N N . ASP B 1 22 ? -34.439 -31.482 -6.119 1.00 57.05 21 ASP B N 1
ATOM 1268 C CA . ASP B 1 22 ? -35.194 -30.313 -6.610 1.00 58.45 21 ASP B CA 1
ATOM 1269 C C . ASP B 1 22 ? -35.990 -30.646 -7.868 1.00 62.00 21 ASP B C 1
ATOM 1270 O O . ASP B 1 22 ? -37.160 -30.271 -7.960 1.00 63.71 21 ASP B O 1
ATOM 1275 N N . LEU B 1 23 ? -35.341 -31.311 -8.849 1.00 55.91 22 LEU B N 1
ATOM 1276 C CA . LEU B 1 23 ? -35.936 -31.671 -10.139 1.00 55.40 22 LEU B CA 1
ATOM 1277 C C . LEU B 1 23 ? -37.040 -32.722 -10.013 1.00 59.24 22 LEU B C 1
ATOM 1278 O O . LEU B 1 23 ? -38.072 -32.583 -10.675 1.00 60.24 22 LEU B O 1
ATOM 1283 N N . LEU B 1 24 ? -36.851 -33.733 -9.126 1.00 53.63 23 LEU B N 1
ATOM 1284 C CA . LEU B 1 24 ? -37.854 -34.771 -8.855 1.00 53.20 23 LEU B CA 1
ATOM 1285 C C . LEU B 1 24 ? -39.109 -34.169 -8.208 1.00 59.78 23 LEU B C 1
ATOM 1286 O O . LEU B 1 24 ? -40.214 -34.613 -8.511 1.00 60.52 23 LEU B O 1
ATOM 1291 N N . GLU B 1 25 ? -38.935 -33.156 -7.331 1.00 57.73 24 GLU B N 1
ATOM 1292 C CA . GLU B 1 25 ? -40.028 -32.439 -6.658 1.00 59.96 24 GLU B CA 1
ATOM 1293 C C . GLU B 1 25 ? -40.839 -31.613 -7.668 1.00 65.53 24 GLU B C 1
ATOM 1294 O O . GLU B 1 25 ? -42.036 -31.406 -7.460 1.00 66.55 24 GLU B O 1
ATOM 1300 N N . ASN B 1 26 ? -40.178 -31.145 -8.756 1.00 61.77 25 ASN B N 1
ATOM 1301 C CA . ASN B 1 26 ? -40.783 -30.355 -9.835 1.00 63.24 25 ASN B CA 1
ATOM 1302 C C . ASN B 1 26 ? -41.486 -31.229 -10.894 1.00 67.91 25 ASN B C 1
ATOM 1303 O O . ASN B 1 26 ? -42.047 -30.701 -11.865 1.00 69.17 25 ASN B O 1
ATOM 1308 N N . GLY B 1 27 ? -41.455 -32.547 -10.688 1.00 62.37 26 GLY B N 1
ATOM 1309 C CA . GLY B 1 27 ? -42.118 -33.519 -11.550 1.00 61.03 26 GLY B CA 1
ATOM 1310 C C . GLY B 1 27 ? -41.280 -34.219 -12.597 1.00 61.27 26 GLY B C 1
ATOM 1311 O O . GLY B 1 27 ? -41.850 -34.804 -13.520 1.00 60.97 26 GLY B O 1
ATOM 1312 N N . ALA B 1 28 ? -39.934 -34.185 -12.477 1.00 55.38 27 ALA B N 1
ATOM 1313 C CA . ALA B 1 28 ? -39.057 -34.865 -13.440 1.00 53.37 27 ALA B CA 1
ATOM 1314 C C . ALA B 1 28 ? -39.188 -36.378 -13.280 1.00 56.06 27 ALA B C 1
ATOM 1315 O O . ALA B 1 28 ? -39.244 -36.879 -12.155 1.00 53.91 27 ALA B O 1
ATOM 1317 N N . ASP B 1 29 ? -39.271 -37.090 -14.413 1.00 53.09 28 ASP B N 1
ATOM 1318 C CA . ASP B 1 29 ? -39.408 -38.541 -14.466 1.00 52.49 28 ASP B CA 1
ATOM 1319 C C . ASP B 1 29 ? -38.114 -39.212 -13.986 1.00 53.75 28 ASP B C 1
ATOM 1320 O O . ASP B 1 29 ? -37.054 -38.991 -14.578 1.00 50.44 28 ASP B O 1
ATOM 1325 N N . VAL B 1 30 ? -38.206 -40.022 -12.901 1.00 52.07 29 VAL B N 1
ATOM 1326 C CA . VAL B 1 30 ? -37.068 -40.774 -12.332 1.00 50.82 29 VAL B CA 1
ATOM 1327 C C . VAL B 1 30 ? -36.424 -41.692 -13.382 1.00 53.91 29 VAL B C 1
ATOM 1328 O O . VAL B 1 30 ? -35.220 -41.945 -13.317 1.00 52.40 29 VAL B O 1
ATOM 1332 N N . ASN B 1 31 ? -37.244 -42.184 -14.337 1.00 51.33 30 ASN B N 1
ATOM 1333 C CA . ASN B 1 31 ? -36.854 -43.095 -15.404 1.00 51.08 30 ASN B CA 1
ATOM 1334 C C . ASN B 1 31 ? -36.743 -42.429 -16.778 1.00 57.95 30 ASN B C 1
ATOM 1335 O O . ASN B 1 31 ? -36.954 -43.096 -17.795 1.00 58.44 30 ASN B O 1
ATOM 1340 N N . ALA B 1 32 ? -36.384 -41.128 -16.812 1.00 55.32 31 ALA B N 1
ATOM 1341 C CA . ALA B 1 32 ? -36.180 -40.388 -18.056 1.00 55.70 31 ALA B CA 1
ATOM 1342 C C . ALA B 1 32 ? -34.936 -40.935 -18.772 1.00 58.52 31 ALA B C 1
ATOM 1343 O O . ALA B 1 32 ? -33.949 -41.275 -18.119 1.00 56.37 31 ALA B O 1
ATOM 1345 N N . SER B 1 33 ? -34.994 -41.056 -20.095 1.00 56.08 32 SER B N 1
ATOM 1346 C CA . SER B 1 33 ? -33.878 -41.590 -20.875 1.00 55.83 32 SER B CA 1
ATOM 1347 C C . SER B 1 33 ? -33.439 -40.631 -21.968 1.00 59.72 32 SER B C 1
ATOM 1348 O O . SER B 1 33 ? -34.276 -39.975 -22.588 1.00 60.50 32 SER B O 1
ATOM 1351 N N . ASP B 1 34 ? -32.138 -40.588 -22.255 1.00 55.62 33 ASP B N 1
ATOM 1352 C CA . ASP B 1 34 ? -31.658 -39.788 -23.380 1.00 56.28 33 ASP B CA 1
ATOM 1353 C C . ASP B 1 34 ? -31.594 -40.686 -24.644 1.00 57.62 33 ASP B C 1
ATOM 1354 O O . ASP B 1 34 ? -32.000 -41.856 -24.595 1.00 53.78 33 ASP B O 1
ATOM 1359 N N . SER B 1 35 ? -31.084 -40.142 -25.763 1.00 56.46 34 SER B N 1
ATOM 1360 C CA . SER B 1 35 ? -30.979 -40.841 -27.056 1.00 57.24 34 SER B CA 1
ATOM 1361 C C . SER B 1 35 ? -30.127 -42.130 -26.998 1.00 60.58 34 SER B C 1
ATOM 1362 O O . SER B 1 35 ? -30.314 -43.013 -27.833 1.00 60.34 34 SER B O 1
ATOM 1365 N N . ASP B 1 36 ? -29.228 -42.234 -25.993 1.00 55.44 35 ASP B N 1
ATOM 1366 C CA . ASP B 1 36 ? -28.347 -43.379 -25.741 1.00 54.09 35 ASP B CA 1
ATOM 1367 C C . ASP B 1 36 ? -28.967 -44.384 -24.765 1.00 54.05 35 ASP B C 1
ATOM 1368 O O . ASP B 1 36 ? -28.311 -45.364 -24.400 1.00 53.27 35 ASP B O 1
ATOM 1373 N N . GLY B 1 37 ? -30.203 -44.132 -24.340 1.00 48.85 36 GLY B N 1
ATOM 1374 C CA . GLY B 1 37 ? -30.912 -44.971 -23.374 1.00 48.20 36 GLY B CA 1
ATOM 1375 C C . GLY B 1 37 ? -30.383 -44.861 -21.953 1.00 50.98 36 GLY B C 1
ATOM 1376 O O . GLY B 1 37 ? -30.749 -45.660 -21.081 1.00 51.01 36 GLY B O 1
ATOM 1377 N N . LYS B 1 38 ? -29.517 -43.861 -21.717 1.00 47.07 37 LYS B N 1
ATOM 1378 C CA . LYS B 1 38 ? -28.904 -43.588 -20.422 1.00 46.80 37 LYS B CA 1
ATOM 1379 C C . LYS B 1 38 ? -29.897 -42.843 -19.535 1.00 48.28 37 LYS B C 1
ATOM 1380 O O . LYS B 1 38 ? -30.452 -41.820 -19.962 1.00 48.24 37 LYS B O 1
ATOM 1386 N N . THR B 1 39 ? -30.181 -43.421 -18.342 1.00 42.44 38 THR B N 1
ATOM 1387 C CA . THR B 1 39 ? -31.112 -42.866 -17.344 1.00 41.76 38 THR B CA 1
ATOM 1388 C C . THR B 1 39 ? -30.314 -42.126 -16.254 1.00 43.24 38 THR B C 1
ATOM 1389 O O . THR B 1 39 ? -29.097 -42.335 -16.178 1.00 42.29 38 THR B O 1
ATOM 1393 N N . PRO B 1 40 ? -30.944 -41.288 -15.380 1.00 38.03 39 PRO B N 1
ATOM 1394 C CA . PRO B 1 40 ? -30.171 -40.651 -14.293 1.00 37.42 39 PRO B CA 1
ATOM 1395 C C . PRO B 1 40 ? -29.452 -41.684 -13.408 1.00 39.60 39 PRO B C 1
ATOM 1396 O O . PRO B 1 40 ? -28.318 -41.446 -12.987 1.00 38.78 39 PRO B O 1
ATOM 1400 N N . LEU B 1 41 ? -30.085 -42.855 -13.178 1.00 36.58 40 LEU B N 1
ATOM 1401 C CA . LEU B 1 41 ? -29.478 -43.929 -12.393 1.00 35.90 40 LEU B CA 1
ATOM 1402 C C . LEU B 1 41 ? -28.226 -44.538 -13.068 1.00 40.57 40 LEU B C 1
ATOM 1403 O O . LEU B 1 41 ? -27.275 -44.867 -12.360 1.00 39.87 40 LEU B O 1
ATOM 1408 N N . HIS B 1 42 ? -28.208 -44.647 -14.416 1.00 36.86 41 HIS B N 1
ATOM 1409 C CA . HIS B 1 42 ? -27.038 -45.140 -15.160 1.00 36.78 41 HIS B CA 1
ATOM 1410 C C . HIS B 1 42 ? -25.821 -44.246 -14.853 1.00 39.48 41 HIS B C 1
ATOM 1411 O O . HIS B 1 42 ? -24.763 -44.748 -14.490 1.00 37.49 41 HIS B O 1
ATOM 1418 N N . LEU B 1 43 ? -25.985 -42.922 -15.003 1.00 37.55 42 LEU B N 1
ATOM 1419 C CA . LEU B 1 43 ? -24.899 -41.968 -14.788 1.00 37.93 42 LEU B CA 1
ATOM 1420 C C . LEU B 1 43 ? -24.441 -41.781 -13.361 1.00 40.18 42 LEU B C 1
ATOM 1421 O O . LEU B 1 43 ? -23.232 -41.714 -13.132 1.00 38.28 42 LEU B O 1
ATOM 1426 N N . ALA B 1 44 ? -25.385 -41.742 -12.396 1.00 38.21 43 ALA B N 1
ATOM 1427 C CA . ALA B 1 44 ? -25.026 -41.648 -10.982 1.00 38.55 43 ALA B CA 1
ATOM 1428 C C . ALA B 1 44 ? -24.266 -42.910 -10.585 1.00 39.71 43 ALA B C 1
ATOM 1429 O O . ALA B 1 44 ? -23.250 -42.802 -9.888 1.00 36.72 43 ALA B O 1
ATOM 1431 N N . ALA B 1 45 ? -24.728 -44.109 -11.068 1.00 37.57 44 ALA B N 1
ATOM 1432 C CA . ALA B 1 45 ? -24.081 -45.395 -10.751 1.00 37.48 44 ALA B CA 1
ATOM 1433 C C . ALA B 1 45 ? -22.675 -45.477 -11.338 1.00 40.31 44 ALA B C 1
ATOM 1434 O O . ALA B 1 45 ? -21.747 -45.889 -10.641 1.00 39.36 44 ALA B O 1
ATOM 1436 N N . GLU B 1 46 ? -22.525 -45.056 -12.604 1.00 35.96 45 GLU B N 1
ATOM 1437 C CA . GLU B 1 46 ? -21.261 -45.044 -13.346 1.00 35.56 45 GLU B CA 1
ATOM 1438 C C . GLU B 1 46 ? -20.221 -44.151 -12.683 1.00 39.02 45 GLU B C 1
ATOM 1439 O O . GLU B 1 46 ? -19.044 -44.518 -12.636 1.00 38.98 45 GLU B O 1
ATOM 1445 N N . ASN B 1 47 ? -20.655 -42.976 -12.193 1.00 35.56 46 ASN B N 1
ATOM 1446 C CA . ASN B 1 47 ? -19.776 -41.994 -11.571 1.00 34.97 46 ASN B CA 1
ATOM 1447 C C . ASN B 1 47 ? -19.526 -42.183 -10.075 1.00 39.93 46 ASN B C 1
ATOM 1448 O O . ASN B 1 47 ? -18.737 -41.433 -9.484 1.00 39.47 46 ASN B O 1
ATOM 1453 N N . GLY B 1 48 ? -20.157 -43.210 -9.495 1.00 35.06 47 GLY B N 1
ATOM 1454 C CA . GLY B 1 48 ? -20.007 -43.581 -8.090 1.00 34.23 47 GLY B CA 1
ATOM 1455 C C . GLY B 1 48 ? -20.645 -42.644 -7.088 1.00 38.23 47 GLY B C 1
ATOM 1456 O O . GLY B 1 48 ? -20.126 -42.478 -5.980 1.00 36.71 47 GLY B O 1
ATOM 1457 N N . HIS B 1 49 ? -21.780 -42.028 -7.454 1.00 36.17 48 HIS B N 1
ATOM 1458 C CA . HIS B 1 49 ? -22.479 -41.114 -6.547 1.00 36.61 48 HIS B CA 1
ATOM 1459 C C . HIS B 1 49 ? -23.526 -41.905 -5.750 1.00 41.31 48 HIS B C 1
ATOM 1460 O O . HIS B 1 49 ? -24.710 -41.890 -6.089 1.00 41.46 48 HIS B O 1
ATOM 1467 N N . ALA B 1 50 ? -23.068 -42.625 -4.707 1.00 37.92 49 ALA B N 1
ATOM 1468 C CA . ALA B 1 50 ? -23.888 -43.497 -3.863 1.00 38.49 49 ALA B CA 1
ATOM 1469 C C . ALA B 1 50 ? -25.140 -42.837 -3.277 1.00 42.38 49 ALA B C 1
ATOM 1470 O O . ALA B 1 50 ? -26.206 -43.458 -3.294 1.00 42.30 49 ALA B O 1
ATOM 1472 N N . LYS B 1 51 ? -25.018 -41.582 -2.787 1.00 37.99 50 LYS B N 1
ATOM 1473 C CA . LYS B 1 51 ? -26.121 -40.820 -2.177 1.00 37.89 50 LYS B CA 1
ATOM 1474 C C . LYS B 1 51 ? -27.210 -40.528 -3.193 1.00 41.29 50 LYS B C 1
ATOM 1475 O O . LYS B 1 51 ? -28.391 -40.695 -2.881 1.00 40.59 50 LYS B O 1
ATOM 1481 N N . VAL B 1 52 ? -26.808 -40.124 -4.422 1.00 38.67 51 VAL B N 1
ATOM 1482 C CA . VAL B 1 52 ? -27.706 -39.866 -5.556 1.00 37.89 51 VAL B CA 1
ATOM 1483 C C . VAL B 1 52 ? -28.372 -41.195 -5.986 1.00 41.78 51 VAL B C 1
ATOM 1484 O O . VAL B 1 52 ? -29.585 -41.230 -6.189 1.00 40.95 51 VAL B O 1
ATOM 1488 N N . VAL B 1 53 ? -27.584 -42.287 -6.062 1.00 39.03 52 VAL B N 1
ATOM 1489 C CA . VAL B 1 53 ? -28.045 -43.642 -6.404 1.00 38.14 52 VAL B CA 1
ATOM 1490 C C . VAL B 1 53 ? -29.174 -44.069 -5.447 1.00 42.33 52 VAL B C 1
ATOM 1491 O O . VAL B 1 53 ? -30.222 -44.519 -5.908 1.00 42.23 52 VAL B O 1
ATOM 1495 N N . LEU B 1 54 ? -28.976 -43.884 -4.134 1.00 39.20 53 LEU B N 1
ATOM 1496 C CA . LEU B 1 54 ? -29.978 -44.242 -3.121 1.00 40.12 53 LEU B CA 1
ATOM 1497 C C . LEU B 1 54 ? -31.268 -43.435 -3.283 1.00 45.21 53 LEU B C 1
ATOM 1498 O O . LEU B 1 54 ? -32.351 -44.029 -3.260 1.00 46.11 53 LEU B O 1
ATOM 1503 N N . LEU B 1 55 ? -31.152 -42.107 -3.470 1.00 40.52 54 LEU B N 1
ATOM 1504 C CA . LEU B 1 55 ? -32.300 -41.228 -3.657 1.00 41.22 54 LEU B CA 1
ATOM 1505 C C . LEU B 1 55 ? -33.100 -41.644 -4.899 1.00 44.62 54 LEU B C 1
ATOM 1506 O O . LEU B 1 55 ? -34.323 -41.752 -4.811 1.00 44.79 54 LEU B O 1
ATOM 1511 N N . LEU B 1 56 ? -32.413 -41.925 -6.031 1.00 41.10 55 LEU B N 1
ATOM 1512 C CA . LEU B 1 56 ? -33.051 -42.359 -7.281 1.00 39.93 55 LEU B CA 1
ATOM 1513 C C . LEU B 1 56 ? -33.773 -43.705 -7.113 1.00 44.07 55 LEU B C 1
ATOM 1514 O O . LEU B 1 56 ? -34.921 -43.825 -7.543 1.00 44.05 55 LEU B O 1
ATOM 1519 N N . LEU B 1 57 ? -33.128 -44.688 -6.441 1.00 40.40 56 LEU B N 1
ATOM 1520 C CA . LEU B 1 57 ? -33.699 -46.015 -6.178 1.00 40.55 56 LEU B CA 1
ATOM 1521 C C . LEU B 1 57 ? -34.971 -45.954 -5.337 1.00 47.33 56 LEU B C 1
ATOM 1522 O O . LEU B 1 57 ? -35.954 -46.612 -5.682 1.00 48.95 56 LEU B O 1
ATOM 1527 N N . GLU B 1 58 ? -34.964 -45.148 -4.261 1.00 44.79 57 GLU B N 1
ATOM 1528 C CA . GLU B 1 58 ? -36.122 -44.989 -3.377 1.00 46.44 57 GLU B CA 1
ATOM 1529 C C . GLU B 1 58 ? -37.277 -44.246 -4.045 1.00 51.49 57 GLU B C 1
ATOM 1530 O O . GLU B 1 58 ? -38.427 -44.436 -3.655 1.00 52.94 57 GLU B O 1
ATOM 1536 N N . GLN B 1 59 ? -36.974 -43.444 -5.086 1.00 47.57 58 GLN B N 1
ATOM 1537 C CA . GLN B 1 59 ? -37.953 -42.693 -5.870 1.00 47.99 58 GLN B CA 1
ATOM 1538 C C . GLN B 1 59 ? -38.497 -43.489 -7.084 1.00 51.89 58 GLN B C 1
ATOM 1539 O O . GLN B 1 59 ? -39.292 -42.962 -7.862 1.00 52.64 58 GLN B O 1
ATOM 1545 N N . GLY B 1 60 ? -38.081 -44.748 -7.216 1.00 48.11 59 GLY B N 1
ATOM 1546 C CA . GLY B 1 60 ? -38.563 -45.650 -8.254 1.00 48.14 59 GLY B CA 1
ATOM 1547 C C . GLY B 1 60 ? -37.717 -45.849 -9.498 1.00 51.85 59 GLY B C 1
ATOM 1548 O O . GLY B 1 60 ? -38.233 -46.368 -10.495 1.00 51.82 59 GLY B O 1
ATOM 1549 N N . ALA B 1 61 ? -36.417 -45.484 -9.458 1.00 47.60 60 ALA B N 1
ATOM 1550 C CA . ALA B 1 61 ? -35.536 -45.681 -10.620 1.00 46.80 60 ALA B CA 1
ATOM 1551 C C . ALA B 1 61 ? -35.253 -47.160 -10.853 1.00 48.65 60 ALA B C 1
ATOM 1552 O O . ALA B 1 61 ? -34.927 -47.869 -9.905 1.00 49.09 60 ALA B O 1
ATOM 1554 N N . ASP B 1 62 ? -35.401 -47.617 -12.110 1.00 42.35 61 ASP B N 1
ATOM 1555 C CA . ASP B 1 62 ? -35.205 -49.008 -12.521 1.00 41.22 61 ASP B CA 1
ATOM 1556 C C . ASP B 1 62 ? -33.722 -49.407 -12.507 1.00 43.03 61 ASP B C 1
ATOM 1557 O O . ASP B 1 62 ? -32.952 -48.895 -13.323 1.00 40.74 61 ASP B O 1
ATOM 1562 N N . PRO B 1 63 ? -33.307 -50.350 -11.617 1.00 40.07 62 PRO B N 1
ATOM 1563 C CA . PRO B 1 63 ? -31.891 -50.767 -11.597 1.00 38.83 62 PRO B CA 1
ATOM 1564 C C . PRO B 1 63 ? -31.517 -51.699 -12.759 1.00 41.32 62 PRO B C 1
ATOM 1565 O O . PRO B 1 63 ? -30.348 -52.055 -12.917 1.00 39.42 62 PRO B O 1
ATOM 1569 N N . ASN B 1 64 ? -32.515 -52.111 -13.555 1.00 38.93 63 ASN B N 1
ATOM 1570 C CA . ASN B 1 64 ? -32.327 -52.996 -14.702 1.00 39.07 63 ASN B CA 1
ATOM 1571 C C . ASN B 1 64 ? -32.599 -52.336 -16.063 1.00 43.35 63 ASN B C 1
ATOM 1572 O O . ASN B 1 64 ? -32.642 -53.031 -17.082 1.00 43.49 63 ASN B O 1
ATOM 1577 N N . ALA B 1 65 ? -32.737 -50.998 -16.085 1.00 39.35 64 ALA B N 1
ATOM 1578 C CA . ALA B 1 65 ? -32.930 -50.230 -17.317 1.00 39.29 64 ALA B CA 1
ATOM 1579 C C . ALA B 1 65 ? -31.673 -50.427 -18.179 1.00 43.54 64 ALA B C 1
ATOM 1580 O O . ALA B 1 65 ? -30.558 -50.342 -17.654 1.00 41.70 64 ALA B O 1
ATOM 1582 N N . LYS B 1 66 ? -31.854 -50.799 -19.453 1.00 40.71 65 LYS B N 1
ATOM 1583 C CA . LYS B 1 66 ? -30.744 -51.045 -20.381 1.00 40.14 65 LYS B CA 1
ATOM 1584 C C . LYS B 1 66 ? -30.496 -49.821 -21.253 1.00 44.33 65 LYS B C 1
ATOM 1585 O O . LYS B 1 66 ? -31.446 -49.282 -21.821 1.00 43.70 65 LYS B O 1
ATOM 1591 N N . ASP B 1 67 ? -29.221 -49.415 -21.413 1.00 41.00 66 ASP B N 1
ATOM 1592 C CA . ASP B 1 67 ? -28.878 -48.308 -22.308 1.00 41.38 66 ASP B CA 1
ATOM 1593 C C . ASP B 1 67 ? -28.726 -48.878 -23.745 1.00 44.42 66 ASP B C 1
ATOM 1594 O O . ASP B 1 67 ? -29.025 -50.059 -23.965 1.00 44.14 66 ASP B O 1
ATOM 1599 N N . SER B 1 68 ? -28.218 -48.079 -24.699 1.00 39.98 67 SER B N 1
ATOM 1600 C CA . SER B 1 68 ? -28.020 -48.522 -26.087 1.00 40.37 67 SER B CA 1
ATOM 1601 C C . SER B 1 68 ? -26.931 -49.591 -26.268 1.00 44.23 67 SER B C 1
ATOM 1602 O O . SER B 1 68 ? -26.898 -50.239 -27.314 1.00 44.97 67 SER B O 1
ATOM 1605 N N . ASP B 1 69 ? -26.070 -49.795 -25.240 1.00 39.39 68 ASP B N 1
ATOM 1606 C CA . ASP B 1 69 ? -25.011 -50.808 -25.244 1.00 38.32 68 ASP B CA 1
ATOM 1607 C C . ASP B 1 69 ? -25.455 -52.064 -24.462 1.00 39.48 68 ASP B C 1
ATOM 1608 O O . ASP B 1 69 ? -24.650 -52.964 -24.243 1.00 38.66 68 ASP B O 1
ATOM 1613 N N . GLY B 1 70 ? -26.730 -52.099 -24.061 1.00 35.95 69 GLY B N 1
ATOM 1614 C CA . GLY B 1 70 ? -27.324 -53.175 -23.274 1.00 35.33 69 GLY B CA 1
ATOM 1615 C C . GLY B 1 70 ? -26.854 -53.189 -21.833 1.00 40.58 69 GLY B C 1
ATOM 1616 O O . GLY B 1 70 ? -27.099 -54.157 -21.107 1.00 39.96 69 GLY B O 1
ATOM 1617 N N . LYS B 1 71 ? -26.188 -52.104 -21.397 1.00 37.65 70 LYS B N 1
ATOM 1618 C CA . LYS B 1 71 ? -25.658 -51.992 -20.041 1.00 36.56 70 LYS B CA 1
ATOM 1619 C C . LYS B 1 71 ? -26.685 -51.418 -19.087 1.00 39.24 70 LYS B C 1
ATOM 1620 O O . LYS B 1 71 ? -27.371 -50.449 -19.425 1.00 38.21 70 LYS B O 1
ATOM 1626 N N . THR B 1 72 ? -26.810 -52.040 -17.909 1.00 34.46 71 THR B N 1
ATOM 1627 C CA . THR B 1 72 ? -27.704 -51.564 -16.856 1.00 34.87 71 THR B CA 1
ATOM 1628 C C . THR B 1 72 ? -26.858 -50.674 -15.925 1.00 38.89 71 THR B C 1
ATOM 1629 O O . THR B 1 72 ? -25.629 -50.743 -16.029 1.00 38.34 71 THR B O 1
ATOM 1633 N N . PRO B 1 73 ? -27.439 -49.905 -14.961 1.00 34.85 72 PRO B N 1
ATOM 1634 C CA . PRO B 1 73 ? -26.588 -49.156 -14.010 1.00 33.51 72 PRO B CA 1
ATOM 1635 C C . PRO B 1 73 ? -25.625 -50.066 -13.222 1.00 36.40 72 PRO B C 1
ATOM 1636 O O . PRO B 1 73 ? -24.548 -49.608 -12.827 1.00 35.60 72 PRO B O 1
ATOM 1640 N N . LEU B 1 74 ? -25.988 -51.364 -13.037 1.00 32.49 73 LEU B N 1
ATOM 1641 C CA . LEU B 1 74 ? -25.143 -52.358 -12.360 1.00 31.60 73 LEU B CA 1
ATOM 1642 C C . LEU B 1 74 ? -23.890 -52.673 -13.169 1.00 36.09 73 LEU B C 1
ATOM 1643 O O . LEU B 1 74 ? -22.813 -52.760 -12.583 1.00 34.90 73 LEU B O 1
ATOM 1648 N N . HIS B 1 75 ? -24.018 -52.790 -14.512 1.00 33.71 74 HIS B N 1
ATOM 1649 C CA . HIS B 1 75 ? -22.878 -53.014 -15.401 1.00 33.31 74 HIS B CA 1
ATOM 1650 C C . HIS B 1 75 ? -21.881 -51.869 -15.231 1.00 36.14 74 HIS B C 1
ATOM 1651 O O . HIS B 1 75 ? -20.701 -52.127 -15.021 1.00 35.65 74 HIS B O 1
ATOM 1658 N N . LEU B 1 76 ? -22.368 -50.615 -15.309 1.00 33.46 75 LEU B N 1
ATOM 1659 C CA . LEU B 1 76 ? -21.560 -49.395 -15.213 1.00 34.23 75 LEU B CA 1
ATOM 1660 C C . LEU B 1 76 ? -20.869 -49.222 -13.869 1.00 36.75 75 LEU B C 1
ATOM 1661 O O . LEU B 1 76 ? -19.694 -48.860 -13.842 1.00 35.18 75 LEU B O 1
ATOM 1666 N N . ALA B 1 77 ? -21.582 -49.514 -12.764 1.00 34.36 76 ALA B N 1
ATOM 1667 C CA . ALA B 1 77 ? -21.037 -49.455 -11.406 1.00 33.44 76 ALA B CA 1
ATOM 1668 C C . ALA B 1 77 ? -19.994 -50.569 -11.193 1.00 36.58 76 ALA B C 1
ATOM 1669 O O . ALA B 1 77 ? -18.933 -50.301 -10.620 1.00 35.45 76 ALA B O 1
ATOM 1671 N N . ALA B 1 78 ? -20.294 -51.813 -11.650 1.00 33.80 77 ALA B N 1
ATOM 1672 C CA . ALA B 1 78 ? -19.395 -52.968 -11.526 1.00 33.86 77 ALA B CA 1
ATOM 1673 C C . ALA B 1 78 ? -18.094 -52.771 -12.301 1.00 37.99 77 ALA B C 1
ATOM 1674 O O . ALA B 1 78 ? -17.017 -53.069 -11.777 1.00 37.97 77 ALA B O 1
ATOM 1676 N N . GLU B 1 79 ? -18.200 -52.228 -13.520 1.00 34.58 78 GLU B N 1
ATOM 1677 C CA . GLU B 1 79 ? -17.076 -51.938 -14.416 1.00 33.90 78 GLU B CA 1
ATOM 1678 C C . GLU B 1 79 ? -16.130 -50.937 -13.778 1.00 37.07 78 GLU B C 1
ATOM 1679 O O . GLU B 1 79 ? -14.919 -51.084 -13.914 1.00 36.53 78 GLU B O 1
ATOM 1685 N N . ASN B 1 80 ? -16.687 -49.932 -13.071 1.00 34.20 79 ASN B N 1
ATOM 1686 C CA . ASN B 1 80 ? -15.918 -48.870 -12.439 1.00 33.86 79 ASN B CA 1
ATOM 1687 C C . ASN B 1 80 ? -15.491 -49.140 -11.003 1.00 36.60 79 ASN B C 1
ATOM 1688 O O . ASN B 1 80 ? -14.806 -48.320 -10.411 1.00 36.62 79 ASN B O 1
ATOM 1693 N N . GLY B 1 81 ? -15.851 -50.308 -10.480 1.00 33.72 80 GLY B N 1
ATOM 1694 C CA . GLY B 1 81 ? -15.482 -50.744 -9.135 1.00 33.27 80 GLY B CA 1
ATOM 1695 C C . GLY B 1 81 ? -16.125 -50.002 -7.985 1.00 37.08 80 GLY B C 1
ATOM 1696 O O . GLY B 1 81 ? -15.545 -49.915 -6.889 1.00 35.40 80 GLY B O 1
ATOM 1697 N N . HIS B 1 82 ? -17.344 -49.492 -8.206 1.00 34.17 81 HIS B N 1
ATOM 1698 C CA . HIS B 1 82 ? -18.074 -48.758 -7.172 1.00 34.42 81 HIS B CA 1
ATOM 1699 C C . HIS B 1 82 ? -18.857 -49.737 -6.310 1.00 36.22 81 HIS B C 1
ATOM 1700 O O . HIS B 1 82 ? -20.049 -49.946 -6.534 1.00 34.69 81 HIS B O 1
ATOM 1707 N N . ALA B 1 83 ? -18.166 -50.358 -5.336 1.00 34.04 82 ALA B N 1
ATOM 1708 C CA . ALA B 1 83 ? -18.700 -51.391 -4.435 1.00 34.07 82 ALA B CA 1
ATOM 1709 C C . ALA B 1 83 ? -19.989 -51.018 -3.667 1.00 38.02 82 ALA B C 1
ATOM 1710 O O . ALA B 1 83 ? -20.943 -51.786 -3.674 1.00 39.09 82 ALA B O 1
ATOM 1712 N N . VAL B 1 84 ? -20.030 -49.855 -3.034 1.00 35.70 83 VAL B N 1
ATOM 1713 C CA . VAL B 1 84 ? -21.208 -49.374 -2.298 1.00 36.94 83 VAL B CA 1
ATOM 1714 C C . VAL B 1 84 ? -22.400 -49.224 -3.255 1.00 39.24 83 VAL B C 1
ATOM 1715 O O . VAL B 1 84 ? -23.483 -49.732 -2.956 1.00 37.95 83 VAL B O 1
ATOM 1719 N N . VAL B 1 85 ? -22.171 -48.600 -4.435 1.00 35.48 84 VAL B N 1
ATOM 1720 C CA . VAL B 1 85 ? -23.194 -48.444 -5.472 1.00 35.03 84 VAL B CA 1
ATOM 1721 C C . VAL B 1 85 ? -23.725 -49.822 -5.899 1.00 37.55 84 VAL B C 1
ATOM 1722 O O . VAL B 1 85 ? -24.938 -50.010 -5.956 1.00 38.06 84 VAL B O 1
ATOM 1726 N N . VAL B 1 86 ? -22.822 -50.788 -6.154 1.00 33.80 85 VAL B N 1
ATOM 1727 C CA . VAL B 1 86 ? -23.167 -52.161 -6.545 1.00 33.09 85 VAL B CA 1
ATOM 1728 C C . VAL B 1 86 ? -24.096 -52.784 -5.496 1.00 37.78 85 VAL B C 1
ATOM 1729 O O . VAL B 1 86 ? -25.139 -53.319 -5.860 1.00 36.92 85 VAL B O 1
ATOM 1733 N N . ALA B 1 87 ? -23.745 -52.657 -4.204 1.00 35.81 86 ALA B N 1
ATOM 1734 C CA . ALA B 1 87 ? -24.541 -53.165 -3.078 1.00 36.53 86 ALA B CA 1
ATOM 1735 C C . ALA B 1 87 ? -25.931 -52.520 -3.051 1.00 40.10 86 ALA B C 1
ATOM 1736 O O . ALA B 1 87 ? -26.916 -53.239 -2.897 1.00 39.82 86 ALA B O 1
ATOM 1738 N N . LEU B 1 88 ? -26.016 -51.183 -3.272 1.00 36.19 87 LEU B N 1
ATOM 1739 C CA . LEU B 1 88 ? -27.295 -50.457 -3.306 1.00 36.74 87 LEU B CA 1
ATOM 1740 C C . LEU B 1 88 ? -28.192 -50.950 -4.447 1.00 41.00 87 LEU B C 1
ATOM 1741 O O . LEU B 1 88 ? -29.385 -51.186 -4.242 1.00 41.81 87 LEU B O 1
ATOM 1746 N N . LEU B 1 89 ? -27.608 -51.146 -5.627 1.00 36.97 88 LEU B N 1
ATOM 1747 C CA . LEU B 1 89 ? -28.324 -51.644 -6.815 1.00 36.15 88 LEU B CA 1
ATOM 1748 C C . LEU B 1 89 ? -28.827 -53.070 -6.603 1.00 38.16 88 LEU B C 1
ATOM 1749 O O . LEU B 1 89 ? -29.987 -53.351 -6.892 1.00 37.95 88 LEU B O 1
ATOM 1754 N N . LEU B 1 90 ? -27.977 -53.935 -6.019 1.00 34.80 89 LEU B N 1
ATOM 1755 C CA . LEU B 1 90 ? -28.299 -55.342 -5.712 1.00 35.02 89 LEU B CA 1
ATOM 1756 C C . LEU B 1 90 ? -29.438 -55.471 -4.701 1.00 40.99 89 LEU B C 1
ATOM 1757 O O . LEU B 1 90 ? -30.285 -56.354 -4.865 1.00 40.28 89 LEU B O 1
ATOM 1762 N N . MET B 1 91 ? -29.486 -54.552 -3.701 1.00 39.43 90 MET B N 1
ATOM 1763 C CA . MET B 1 91 ? -30.525 -54.459 -2.669 1.00 41.72 90 MET B CA 1
ATOM 1764 C C . MET B 1 91 ? -31.887 -54.148 -3.295 1.00 44.18 90 MET B C 1
ATOM 1765 O O . MET B 1 91 ? -32.916 -54.580 -2.767 1.00 44.79 90 MET B O 1
ATOM 1770 N N . HIS B 1 92 ? -31.887 -53.351 -4.381 1.00 37.92 91 HIS B N 1
ATOM 1771 C CA . HIS B 1 92 ? -33.082 -52.924 -5.102 1.00 38.45 91 HIS B CA 1
ATOM 1772 C C . HIS B 1 92 ? -33.473 -53.814 -6.299 1.00 43.87 91 HIS B C 1
ATOM 1773 O O . HIS B 1 92 ? -34.326 -53.445 -7.104 1.00 43.88 91 HIS B O 1
ATOM 1780 N N . GLY B 1 93 ? -32.875 -54.996 -6.369 1.00 41.20 92 GLY B N 1
ATOM 1781 C CA . GLY B 1 93 ? -33.203 -55.995 -7.373 1.00 42.48 92 GLY B CA 1
ATOM 1782 C C . GLY B 1 93 ? -32.479 -55.959 -8.702 1.00 46.78 92 GLY B C 1
ATOM 1783 O O . GLY B 1 93 ? -32.983 -56.552 -9.656 1.00 47.78 92 GLY B O 1
ATOM 1784 N N . ALA B 1 94 ? -31.301 -55.299 -8.795 1.00 42.47 93 ALA B N 1
ATOM 1785 C CA . ALA B 1 94 ? -30.543 -55.307 -10.057 1.00 42.07 93 ALA B CA 1
ATOM 1786 C C . ALA B 1 94 ? -30.077 -56.738 -10.323 1.00 46.19 93 ALA B C 1
ATOM 1787 O O . ALA B 1 94 ? -29.576 -57.402 -9.413 1.00 47.04 93 ALA B O 1
ATOM 1789 N N . ASP B 1 95 ? -30.312 -57.231 -11.547 1.00 41.80 94 ASP B N 1
ATOM 1790 C CA . ASP B 1 95 ? -29.962 -58.583 -11.974 1.00 40.79 94 ASP B CA 1
ATOM 1791 C C . ASP B 1 95 ? -28.431 -58.691 -12.135 1.00 41.83 94 ASP B C 1
ATOM 1792 O O . ASP B 1 95 ? -27.861 -58.041 -13.021 1.00 38.50 94 ASP B O 1
ATOM 1797 N N . PRO B 1 96 ? -27.750 -59.517 -11.301 1.00 37.79 95 PRO B N 1
ATOM 1798 C CA . PRO B 1 96 ? -26.287 -59.633 -11.425 1.00 37.08 95 PRO B CA 1
ATOM 1799 C C . PRO B 1 96 ? -25.842 -60.449 -12.644 1.00 41.55 95 PRO B C 1
ATOM 1800 O O . PRO B 1 96 ? -24.642 -60.535 -12.917 1.00 41.80 95 PRO B O 1
ATOM 1804 N N . ASN B 1 97 ? -26.808 -61.045 -13.374 1.00 38.60 96 ASN B N 1
ATOM 1805 C CA . ASN B 1 97 ? -26.554 -61.869 -14.557 1.00 38.14 96 ASN B CA 1
ATOM 1806 C C . ASN B 1 97 ? -27.004 -61.233 -15.869 1.00 40.71 96 ASN B C 1
ATOM 1807 O O . ASN B 1 97 ? -26.937 -61.890 -16.914 1.00 40.39 96 ASN B O 1
ATOM 1812 N N . ALA B 1 98 ? -27.450 -59.969 -15.819 1.00 36.21 97 ALA B N 1
ATOM 1813 C CA . ALA B 1 98 ? -27.891 -59.224 -17.012 1.00 36.88 97 ALA B CA 1
ATOM 1814 C C . ALA B 1 98 ? -26.733 -59.144 -18.019 1.00 40.39 97 ALA B C 1
ATOM 1815 O O . ALA B 1 98 ? -25.596 -58.914 -17.610 1.00 39.97 97 ALA B O 1
ATOM 1817 N N . LYS B 1 99 ? -26.998 -59.413 -19.291 1.00 37.81 98 LYS B N 1
ATOM 1818 C CA . LYS B 1 99 ? -25.971 -59.388 -20.340 1.00 37.85 98 LYS B CA 1
ATOM 1819 C C . LYS B 1 99 ? -26.037 -58.113 -21.164 1.00 42.11 98 LYS B C 1
ATOM 1820 O O . LYS B 1 99 ? -27.119 -57.732 -21.626 1.00 43.09 98 LYS B O 1
ATOM 1826 N N . ASP B 1 100 ? -24.874 -57.486 -21.415 1.00 39.02 99 ASP B N 1
ATOM 1827 C CA . ASP B 1 100 ? -24.812 -56.296 -22.281 1.00 38.84 99 ASP B CA 1
ATOM 1828 C C . ASP B 1 100 ? -24.699 -56.742 -23.769 1.00 43.38 99 ASP B C 1
ATOM 1829 O O . ASP B 1 100 ? -24.826 -57.939 -24.046 1.00 43.62 99 ASP B O 1
ATOM 1834 N N . SER B 1 101 ? -24.434 -55.806 -24.707 1.00 39.76 100 SER B N 1
ATOM 1835 C CA . SER B 1 101 ? -24.314 -56.104 -26.143 1.00 40.49 100 SER B CA 1
ATOM 1836 C C . SER B 1 101 ? -23.155 -57.037 -26.501 1.00 45.79 100 SER B C 1
ATOM 1837 O O . SER B 1 101 ? -23.200 -57.679 -27.545 1.00 45.57 100 SER B O 1
ATOM 1840 N N . ASP B 1 102 ? -22.149 -57.139 -25.618 1.00 43.05 101 ASP B N 1
ATOM 1841 C CA . ASP B 1 102 ? -20.989 -58.019 -25.772 1.00 42.72 101 ASP B CA 1
ATOM 1842 C C . ASP B 1 102 ? -21.190 -59.341 -25.024 1.00 44.11 101 ASP B C 1
ATOM 1843 O O . ASP B 1 102 ? -20.252 -60.138 -24.928 1.00 43.18 101 ASP B O 1
ATOM 1848 N N . GLY B 1 103 ? -22.397 -59.552 -24.491 1.00 40.01 102 GLY B N 1
ATOM 1849 C CA . GLY B 1 103 ? -22.731 -60.739 -23.704 1.00 39.93 102 GLY B CA 1
ATOM 1850 C C . GLY B 1 103 ? -22.106 -60.740 -22.318 1.00 41.55 102 GLY B C 1
ATOM 1851 O O . GLY B 1 103 ? -22.128 -61.760 -21.620 1.00 40.64 102 GLY B O 1
ATOM 1852 N N . LYS B 1 104 ? -21.547 -59.591 -21.906 1.00 36.66 103 LYS B N 1
ATOM 1853 C CA . LYS B 1 104 ? -20.890 -59.467 -20.605 1.00 35.44 103 LYS B CA 1
ATOM 1854 C C . LYS B 1 104 ? -21.863 -59.108 -19.488 1.00 38.94 103 LYS B C 1
ATOM 1855 O O . LYS B 1 104 ? -22.696 -58.218 -19.644 1.00 37.48 103 LYS B O 1
ATOM 1861 N N . THR B 1 105 ? -21.762 -59.832 -18.362 1.00 35.69 104 THR B N 1
ATOM 1862 C CA . THR B 1 105 ? -22.575 -59.570 -17.178 1.00 35.57 104 THR B CA 1
ATOM 1863 C C . THR B 1 105 ? -21.775 -58.590 -16.313 1.00 38.97 104 THR B C 1
ATOM 1864 O O . THR B 1 105 ? -20.582 -58.425 -16.591 1.00 38.17 104 THR B O 1
ATOM 1868 N N . PRO B 1 106 ? -22.344 -57.986 -15.238 1.00 34.88 105 PRO B N 1
ATOM 1869 C CA . PRO B 1 106 ? -21.523 -57.123 -14.362 1.00 35.54 105 PRO B CA 1
ATOM 1870 C C . PRO B 1 106 ? -20.290 -57.846 -13.794 1.00 39.27 105 PRO B C 1
ATOM 1871 O O . PRO B 1 106 ? -19.260 -57.214 -13.583 1.00 39.14 105 PRO B O 1
ATOM 1875 N N . LEU B 1 107 ? -20.381 -59.177 -13.603 1.00 36.89 106 LEU B N 1
ATOM 1876 C CA . LEU B 1 107 ? -19.287 -60.027 -13.124 1.00 36.14 106 LEU B CA 1
ATOM 1877 C C . LEU B 1 107 ? -18.115 -60.104 -14.136 1.00 38.23 106 LEU B C 1
ATOM 1878 O O . LEU B 1 107 ? -16.958 -60.054 -13.722 1.00 37.95 106 LEU B O 1
ATOM 1883 N N . HIS B 1 108 ? -18.410 -60.177 -15.451 1.00 32.59 107 HIS B N 1
ATOM 1884 C CA . HIS B 1 108 ? -17.389 -60.132 -16.500 1.00 33.44 107 HIS B CA 1
ATOM 1885 C C . HIS B 1 108 ? -16.619 -58.778 -16.452 1.00 38.45 107 HIS B C 1
ATOM 1886 O O . HIS B 1 108 ? -15.389 -58.755 -16.541 1.00 37.27 107 HIS B O 1
ATOM 1893 N N . LEU B 1 109 ? -17.354 -57.658 -16.294 1.00 35.41 108 LEU B N 1
ATOM 1894 C CA . LEU B 1 109 ? -16.786 -56.311 -16.275 1.00 34.37 108 LEU B CA 1
ATOM 1895 C C . LEU B 1 109 ? -15.952 -56.038 -15.038 1.00 36.33 108 LEU B C 1
ATOM 1896 O O . LEU B 1 109 ? -14.891 -55.418 -15.158 1.00 33.14 108 LEU B O 1
ATOM 1901 N N . ALA B 1 110 ? -16.413 -56.524 -13.864 1.00 33.68 109 ALA B N 1
ATOM 1902 C CA . ALA B 1 110 ? -15.688 -56.396 -12.602 1.00 33.79 109 ALA B CA 1
ATOM 1903 C C . ALA B 1 110 ? -14.384 -57.234 -12.653 1.00 37.32 109 ALA B C 1
ATOM 1904 O O . ALA B 1 110 ? -13.332 -56.754 -12.243 1.00 37.43 109 ALA B O 1
ATOM 1906 N N . ALA B 1 111 ? -14.447 -58.452 -13.175 1.00 34.73 110 ALA B N 1
ATOM 1907 C CA . ALA B 1 111 ? -13.261 -59.314 -13.305 1.00 34.39 110 ALA B CA 1
ATOM 1908 C C . ALA B 1 111 ? -12.231 -58.761 -14.314 1.00 36.09 110 ALA B C 1
ATOM 1909 O O . ALA B 1 111 ? -11.026 -58.836 -14.071 1.00 35.54 110 ALA B O 1
ATOM 1911 N N . GLU B 1 112 ? -12.705 -58.183 -15.427 1.00 32.53 111 GLU B N 1
ATOM 1912 C CA . GLU B 1 112 ? -11.849 -57.597 -16.462 1.00 33.15 111 GLU B CA 1
ATOM 1913 C C . GLU B 1 112 ? -11.041 -56.428 -15.894 1.00 38.09 111 GLU B C 1
ATOM 1914 O O . GLU B 1 112 ? -9.882 -56.225 -16.268 1.00 37.61 111 GLU B O 1
ATOM 1920 N N . ASN B 1 113 ? -11.670 -55.643 -15.002 1.00 35.86 112 ASN B N 1
ATOM 1921 C CA . ASN B 1 113 ? -11.042 -54.481 -14.394 1.00 34.90 112 ASN B CA 1
ATOM 1922 C C . ASN B 1 113 ? -10.438 -54.709 -13.004 1.00 38.91 112 ASN B C 1
ATOM 1923 O O . ASN B 1 113 ? -9.965 -53.758 -12.403 1.00 38.64 112 ASN B O 1
ATOM 1928 N N . GLY B 1 114 ? -10.405 -55.964 -12.538 1.00 34.97 113 GLY B N 1
ATOM 1929 C CA . GLY B 1 114 ? -9.822 -56.342 -11.247 1.00 34.31 113 GLY B CA 1
ATOM 1930 C C . GLY B 1 114 ? -10.502 -55.807 -9.998 1.00 38.98 113 GLY B C 1
ATOM 1931 O O . GLY B 1 114 ? -9.822 -55.491 -9.006 1.00 40.80 113 GLY B O 1
ATOM 1932 N N . HIS B 1 115 ? -11.843 -55.682 -10.025 1.00 32.20 114 HIS B N 1
ATOM 1933 C CA . HIS B 1 115 ? -12.586 -55.162 -8.863 1.00 31.01 114 HIS B CA 1
ATOM 1934 C C . HIS B 1 115 ? -13.068 -56.289 -7.935 1.00 33.94 114 HIS B C 1
ATOM 1935 O O . HIS B 1 115 ? -14.216 -56.734 -8.020 1.00 32.41 114 HIS B O 1
ATOM 1942 N N . GLU B 1 116 ? -12.177 -56.717 -7.018 1.00 31.40 115 GLU B N 1
ATOM 1943 C CA . GLU B 1 116 ? -12.413 -57.815 -6.084 1.00 31.55 115 GLU B CA 1
ATOM 1944 C C . GLU B 1 116 ? -13.683 -57.673 -5.229 1.00 36.15 115 GLU B C 1
ATOM 1945 O O . GLU B 1 116 ? -14.467 -58.623 -5.141 1.00 37.06 115 GLU B O 1
ATOM 1951 N N . GLU B 1 117 ? -13.870 -56.504 -4.611 1.00 31.02 116 GLU B N 1
ATOM 1952 C CA . GLU B 1 117 ? -15.005 -56.219 -3.734 1.00 32.17 116 GLU B CA 1
ATOM 1953 C C . GLU B 1 117 ? -16.327 -56.336 -4.476 1.00 36.91 116 GLU B C 1
ATOM 1954 O O . GLU B 1 117 ? -17.269 -56.936 -3.954 1.00 38.56 116 GLU B O 1
ATOM 1960 N N . VAL B 1 118 ? -16.383 -55.802 -5.695 1.00 34.21 117 VAL B N 1
ATOM 1961 C CA . VAL B 1 118 ? -17.565 -55.877 -6.561 1.00 33.31 117 VAL B CA 1
ATOM 1962 C C . VAL B 1 118 ? -17.869 -57.340 -6.900 1.00 35.93 117 VAL B C 1
ATOM 1963 O O . VAL B 1 118 ? -19.014 -57.770 -6.752 1.00 36.71 117 VAL B O 1
ATOM 1967 N N . VAL B 1 119 ? -16.833 -58.108 -7.288 1.00 33.20 118 VAL B N 1
ATOM 1968 C CA . VAL B 1 119 ? -16.935 -59.553 -7.623 1.00 33.13 118 VAL B CA 1
ATOM 1969 C C . VAL B 1 119 ? -17.582 -60.326 -6.437 1.00 38.57 118 VAL B C 1
ATOM 1970 O O . VAL B 1 119 ? -18.510 -61.099 -6.658 1.00 39.98 118 VAL B O 1
ATOM 1974 N N . ILE B 1 120 ? -17.105 -60.094 -5.203 1.00 35.35 119 ILE B N 1
ATOM 1975 C CA . ILE B 1 120 ? -17.615 -60.719 -3.956 1.00 35.58 119 ILE B CA 1
ATOM 1976 C C . ILE B 1 120 ? -19.121 -60.432 -3.768 1.00 39.33 119 ILE B C 1
ATOM 1977 O O . ILE B 1 120 ? -19.900 -61.360 -3.516 1.00 40.11 119 ILE B O 1
ATOM 1982 N N . LEU B 1 121 ? -19.514 -59.152 -3.892 1.00 34.70 120 LEU B N 1
ATOM 1983 C CA . LEU B 1 121 ? -20.909 -58.709 -3.767 1.00 34.96 120 LEU B CA 1
ATOM 1984 C C . LEU B 1 121 ? -21.833 -59.349 -4.814 1.00 38.88 120 LEU B C 1
ATOM 1985 O O . LEU B 1 121 ? -22.920 -59.822 -4.475 1.00 40.11 120 LEU B O 1
ATOM 1990 N N . LEU B 1 122 ? -21.385 -59.396 -6.072 1.00 33.72 121 LEU B N 1
ATOM 1991 C CA . LEU B 1 122 ? -22.142 -60.005 -7.169 1.00 31.84 121 LEU B CA 1
ATOM 1992 C C . LEU B 1 122 ? -22.358 -61.511 -6.920 1.00 37.91 121 LEU B C 1
ATOM 1993 O O . LEU B 1 122 ? -23.492 -61.981 -7.019 1.00 37.83 121 LEU B O 1
ATOM 1998 N N . LEU B 1 123 ? -21.295 -62.234 -6.511 1.00 35.10 122 LEU B N 1
ATOM 1999 C CA . LEU B 1 123 ? -21.370 -63.672 -6.217 1.00 36.27 122 LEU B CA 1
ATOM 2000 C C . LEU B 1 123 ? -22.310 -63.961 -5.053 1.00 41.57 122 LEU B C 1
ATOM 2001 O O . LEU B 1 123 ? -23.086 -64.917 -5.123 1.00 41.32 122 LEU B O 1
ATOM 2006 N N . ALA B 1 124 ? -22.287 -63.089 -4.017 1.00 37.36 123 ALA B N 1
ATOM 2007 C CA . ALA B 1 124 ? -23.158 -63.182 -2.843 1.00 37.63 123 ALA B CA 1
ATOM 2008 C C . ALA B 1 124 ? -24.642 -63.082 -3.243 1.00 40.06 123 ALA B C 1
ATOM 2009 O O . ALA B 1 124 ? -25.490 -63.707 -2.612 1.00 38.12 123 ALA B O 1
ATOM 2011 N N . MET B 1 125 ? -24.944 -62.303 -4.294 1.00 37.76 124 MET B N 1
ATOM 2012 C CA . MET B 1 125 ? -26.303 -62.094 -4.800 1.00 39.04 124 MET B CA 1
ATOM 2013 C C . MET B 1 125 ? -26.725 -63.025 -5.955 1.00 48.03 124 MET B C 1
ATOM 2014 O O . MET B 1 125 ? -27.699 -62.736 -6.667 1.00 49.82 124 MET B O 1
ATOM 2019 N N . GLY B 1 126 ? -25.991 -64.122 -6.126 1.00 45.38 125 GLY B N 1
ATOM 2020 C CA . GLY B 1 126 ? -26.292 -65.132 -7.132 1.00 46.33 125 GLY B CA 1
ATOM 2021 C C . GLY B 1 126 ? -25.784 -64.927 -8.548 1.00 50.89 125 GLY B C 1
ATOM 2022 O O . GLY B 1 126 ? -26.346 -65.518 -9.473 1.00 53.23 125 GLY B O 1
ATOM 2023 N N . ALA B 1 127 ? -24.709 -64.133 -8.747 1.00 44.30 126 ALA B N 1
ATOM 2024 C CA . ALA B 1 127 ? -24.126 -63.992 -10.086 1.00 42.57 126 ALA B CA 1
ATOM 2025 C C . ALA B 1 127 ? -23.469 -65.332 -10.470 1.00 45.08 126 ALA B C 1
ATOM 2026 O O . ALA B 1 127 ? -22.710 -65.908 -9.682 1.00 43.45 126 ALA B O 1
ATOM 2028 N N . ASP B 1 128 ? -23.805 -65.840 -11.659 1.00 42.59 127 ASP B N 1
ATOM 2029 C CA . ASP B 1 128 ? -23.267 -67.090 -12.182 1.00 43.62 127 ASP B CA 1
ATOM 2030 C C . ASP B 1 128 ? -21.794 -66.864 -12.598 1.00 47.03 127 ASP B C 1
ATOM 2031 O O . ASP B 1 128 ? -21.523 -66.070 -13.498 1.00 44.82 127 ASP B O 1
ATOM 2036 N N . PRO B 1 129 ? -20.830 -67.548 -11.940 1.00 45.16 128 PRO B N 1
ATOM 2037 C CA . PRO B 1 129 ? -19.412 -67.356 -12.312 1.00 43.87 128 PRO B CA 1
ATOM 2038 C C . PRO B 1 129 ? -19.016 -68.019 -13.637 1.00 45.66 128 PRO B C 1
ATOM 2039 O O . PRO B 1 129 ? -17.885 -67.827 -14.100 1.00 43.60 128 PRO B O 1
ATOM 2043 N N . ASN B 1 130 ? -19.929 -68.821 -14.223 1.00 42.08 129 ASN B N 1
ATOM 2044 C CA . ASN B 1 130 ? -19.678 -69.553 -15.460 1.00 42.18 129 ASN B CA 1
ATOM 2045 C C . ASN B 1 130 ? -20.416 -69.050 -16.704 1.00 46.94 129 ASN B C 1
ATOM 2046 O O . ASN B 1 130 ? -20.412 -69.747 -17.720 1.00 47.65 129 ASN B O 1
ATOM 2051 N N . THR B 1 131 ? -21.011 -67.840 -16.647 1.00 41.75 130 THR B N 1
ATOM 2052 C CA . THR B 1 131 ? -21.701 -67.274 -17.808 1.00 41.91 130 THR B CA 1
ATOM 2053 C C . THR B 1 131 ? -20.679 -66.964 -18.913 1.00 45.14 130 THR B C 1
ATOM 2054 O O . THR B 1 131 ? -19.581 -66.493 -18.622 1.00 44.89 130 THR B O 1
ATOM 2058 N N . SER B 1 132 ? -21.040 -67.240 -20.162 1.00 41.93 131 SER B N 1
ATOM 2059 C CA . SER B 1 132 ? -20.162 -66.987 -21.304 1.00 42.02 131 SER B CA 1
ATOM 2060 C C . SER B 1 132 ? -20.566 -65.705 -21.983 1.00 44.95 131 SER B C 1
ATOM 2061 O O . SER B 1 132 ? -21.759 -65.487 -22.207 1.00 45.30 131 SER B O 1
ATOM 2064 N N . ASP B 1 133 ? -19.583 -64.862 -22.338 1.00 40.83 132 ASP B N 1
ATOM 2065 C CA . ASP B 1 133 ? -19.840 -63.641 -23.091 1.00 39.97 132 ASP B CA 1
ATOM 2066 C C . ASP B 1 133 ? -19.956 -63.995 -24.610 1.00 48.35 132 ASP B C 1
ATOM 2067 O O . ASP B 1 133 ? -19.978 -65.186 -24.959 1.00 49.07 132 ASP B O 1
ATOM 2072 N N . SER B 1 134 ? -20.008 -62.983 -25.510 1.00 45.19 133 SER B N 1
ATOM 2073 C CA . SER B 1 134 ? -20.117 -63.225 -26.949 1.00 46.55 133 SER B CA 1
ATOM 2074 C C . SER B 1 134 ? -18.936 -64.009 -27.544 1.00 51.43 133 SER B C 1
ATOM 2075 O O . SER B 1 134 ? -19.120 -64.685 -28.548 1.00 50.49 133 SER B O 1
ATOM 2078 N N . ASP B 1 135 ? -17.748 -63.943 -26.912 1.00 48.60 134 ASP B N 1
ATOM 2079 C CA . ASP B 1 135 ? -16.546 -64.648 -27.375 1.00 48.94 134 ASP B CA 1
ATOM 2080 C C . ASP B 1 135 ? -16.382 -66.023 -26.720 1.00 51.22 134 ASP B C 1
ATOM 2081 O O . ASP B 1 135 ? -15.383 -66.705 -26.970 1.00 51.45 134 ASP B O 1
ATOM 2086 N N . GLY B 1 136 ? -17.367 -66.419 -25.907 1.00 46.50 135 GLY B N 1
ATOM 2087 C CA . GLY B 1 136 ? -17.364 -67.687 -25.175 1.00 46.31 135 GLY B CA 1
ATOM 2088 C C . GLY B 1 136 ? -16.538 -67.652 -23.898 1.00 50.63 135 GLY B C 1
ATOM 2089 O O . GLY B 1 136 ? -16.287 -68.698 -23.292 1.00 52.84 135 GLY B O 1
ATOM 2090 N N . ARG B 1 137 ? -16.122 -66.446 -23.467 1.00 43.72 136 ARG B N 1
ATOM 2091 C CA . ARG B 1 137 ? -15.291 -66.235 -22.280 1.00 42.24 136 ARG B CA 1
ATOM 2092 C C . ARG B 1 137 ? -16.091 -66.066 -20.987 1.00 42.40 136 ARG B C 1
ATOM 2093 O O . ARG B 1 137 ? -17.120 -65.393 -20.972 1.00 40.46 136 ARG B O 1
ATOM 2101 N N . THR B 1 138 ? -15.586 -66.651 -19.895 1.00 38.09 137 THR B N 1
ATOM 2102 C CA . THR B 1 138 ? -16.219 -66.543 -18.577 1.00 37.87 137 THR B CA 1
ATOM 2103 C C . THR B 1 138 ? -15.575 -65.394 -17.744 1.00 41.44 137 THR B C 1
ATOM 2104 O O . THR B 1 138 ? -14.445 -64.995 -18.044 1.00 41.12 137 THR B O 1
ATOM 2108 N N . PRO B 1 139 ? -16.197 -64.928 -16.633 1.00 37.16 138 PRO B N 1
ATOM 2109 C CA . PRO B 1 139 ? -15.514 -63.921 -15.784 1.00 36.61 138 PRO B CA 1
ATOM 2110 C C . PRO B 1 139 ? -14.108 -64.370 -15.322 1.00 40.79 138 PRO B C 1
ATOM 2111 O O . PRO B 1 139 ? -13.239 -63.518 -15.162 1.00 40.17 138 PRO B O 1
ATOM 2115 N N . LEU B 1 140 ? -13.878 -65.703 -15.145 1.00 37.10 139 LEU B N 1
ATOM 2116 C CA . LEU B 1 140 ? -12.583 -66.268 -14.733 1.00 36.75 139 LEU B CA 1
ATOM 2117 C C . LEU B 1 140 ? -11.515 -66.155 -15.842 1.00 39.03 139 LEU B C 1
ATOM 2118 O O . LEU B 1 140 ? -10.366 -65.835 -15.517 1.00 38.09 139 LEU B O 1
ATOM 2123 N N . ASP B 1 141 ? -11.887 -66.391 -17.140 1.00 35.11 140 ASP B N 1
ATOM 2124 C CA . ASP B 1 141 ? -10.982 -66.167 -18.285 1.00 35.17 140 ASP B CA 1
ATOM 2125 C C . ASP B 1 141 ? -10.525 -64.693 -18.237 1.00 38.33 140 ASP B C 1
ATOM 2126 O O . ASP B 1 141 ? -9.340 -64.410 -18.386 1.00 37.72 140 ASP B O 1
ATOM 2131 N N . LEU B 1 142 ? -11.470 -63.773 -17.968 1.00 35.29 141 LEU B N 1
ATOM 2132 C CA . LEU B 1 142 ? -11.208 -62.327 -17.886 1.00 34.08 141 LEU B CA 1
ATOM 2133 C C . LEU B 1 142 ? -10.335 -61.954 -16.685 1.00 35.70 141 LEU B C 1
ATOM 2134 O O . LEU B 1 142 ? -9.449 -61.107 -16.815 1.00 34.97 141 LEU B O 1
ATOM 2139 N N . ALA B 1 143 ? -10.559 -62.601 -15.532 1.00 31.76 142 ALA B N 1
ATOM 2140 C CA . ALA B 1 143 ? -9.779 -62.352 -14.316 1.00 31.24 142 ALA B CA 1
ATOM 2141 C C . ALA B 1 143 ? -8.317 -62.759 -14.514 1.00 37.29 142 ALA B C 1
ATOM 2142 O O . ALA B 1 143 ? -7.423 -62.040 -14.057 1.00 37.62 142 ALA B O 1
ATOM 2144 N N . ARG B 1 144 ? -8.082 -63.919 -15.173 1.00 33.08 143 ARG B N 1
ATOM 2145 C CA . ARG B 1 144 ? -6.739 -64.451 -15.447 1.00 34.41 143 ARG B CA 1
ATOM 2146 C C . ARG B 1 144 ? -5.963 -63.537 -16.426 1.00 40.81 143 ARG B C 1
ATOM 2147 O O . ARG B 1 144 ? -4.755 -63.336 -16.268 1.00 40.97 143 ARG B O 1
ATOM 2155 N N . GLU B 1 145 ? -6.669 -62.987 -17.426 1.00 38.21 144 GLU B N 1
ATOM 2156 C CA . GLU B 1 145 ? -6.126 -62.019 -18.382 1.00 38.47 144 GLU B CA 1
ATOM 2157 C C . GLU B 1 145 ? -5.798 -60.703 -17.607 1.00 41.11 144 GLU B C 1
ATOM 2158 O O . GLU B 1 145 ? -4.741 -60.107 -17.841 1.00 42.16 144 GLU B O 1
ATOM 2164 N N . HIS B 1 146 ? -6.675 -60.274 -16.675 1.00 35.55 145 HIS B N 1
ATOM 2165 C CA . HIS B 1 146 ? -6.371 -59.097 -15.841 1.00 34.48 145 HIS B CA 1
ATOM 2166 C C . HIS B 1 146 ? -5.090 -59.372 -15.011 1.00 37.33 145 HIS B C 1
ATOM 2167 O O . HIS B 1 146 ? -4.191 -58.535 -14.989 1.00 35.52 145 HIS B O 1
ATOM 2174 N N . GLY B 1 147 ? -5.043 -60.525 -14.332 1.00 34.73 146 GLY B N 1
ATOM 2175 C CA . GLY B 1 147 ? -3.888 -60.916 -13.529 1.00 34.11 146 GLY B CA 1
ATOM 2176 C C . GLY B 1 147 ? -3.961 -60.694 -12.030 1.00 37.34 146 GLY B C 1
ATOM 2177 O O . GLY B 1 147 ? -3.017 -61.067 -11.330 1.00 36.74 146 GLY B O 1
ATOM 2178 N N . ASN B 1 148 ? -5.058 -60.108 -11.501 1.00 33.08 147 ASN B N 1
ATOM 2179 C CA . ASN B 1 148 ? -5.202 -59.983 -10.043 1.00 32.68 147 ASN B CA 1
ATOM 2180 C C . ASN B 1 148 ? -5.561 -61.384 -9.533 1.00 37.28 147 ASN B C 1
ATOM 2181 O O . ASN B 1 148 ? -6.693 -61.824 -9.731 1.00 36.21 147 ASN B O 1
ATOM 2186 N N . GLU B 1 149 ? -4.602 -62.071 -8.880 1.00 35.43 148 GLU B N 1
ATOM 2187 C CA . GLU B 1 149 ? -4.793 -63.440 -8.384 1.00 36.51 148 GLU B CA 1
ATOM 2188 C C . GLU B 1 149 ? -5.869 -63.564 -7.306 1.00 38.13 148 GLU B C 1
ATOM 2189 O O . GLU B 1 149 ? -6.377 -64.666 -7.100 1.00 36.83 148 GLU B O 1
ATOM 2195 N N . GLU B 1 150 ? -6.215 -62.448 -6.609 1.00 33.99 149 GLU B N 1
ATOM 2196 C CA . GLU B 1 150 ? -7.248 -62.529 -5.571 1.00 33.33 149 GLU B CA 1
ATOM 2197 C C . GLU B 1 150 ? -8.616 -62.600 -6.266 1.00 35.53 149 GLU B C 1
ATOM 2198 O O . GLU B 1 150 ? -9.461 -63.345 -5.790 1.00 33.39 149 GLU B O 1
ATOM 2204 N N . VAL B 1 151 ? -8.804 -61.923 -7.435 1.00 32.96 150 VAL B N 1
ATOM 2205 C CA . VAL B 1 151 ? -10.067 -62.028 -8.215 1.00 33.26 150 VAL B CA 1
ATOM 2206 C C . VAL B 1 151 ? -10.207 -63.466 -8.757 1.00 37.53 150 VAL B C 1
ATOM 2207 O O . VAL B 1 151 ? -11.258 -64.091 -8.581 1.00 38.07 150 VAL B O 1
ATOM 2211 N N . VAL B 1 152 ? -9.134 -63.967 -9.417 1.00 33.39 151 VAL B N 1
ATOM 2212 C CA . VAL B 1 152 ? -9.043 -65.320 -9.959 1.00 33.57 151 VAL B CA 1
ATOM 2213 C C . VAL B 1 152 ? -9.475 -66.335 -8.845 1.00 37.53 151 VAL B C 1
ATOM 2214 O O . VAL B 1 152 ? -10.403 -67.120 -9.081 1.00 36.74 151 VAL B O 1
ATOM 2218 N N . LYS B 1 153 ? -8.804 -66.302 -7.654 1.00 34.12 152 LYS B N 1
ATOM 2219 C CA . LYS B 1 153 ? -9.078 -67.223 -6.534 1.00 35.48 152 LYS B CA 1
ATOM 2220 C C . LYS B 1 153 ? -10.529 -67.212 -6.081 1.00 42.52 152 LYS B C 1
ATOM 2221 O O . LYS B 1 153 ? -11.115 -68.277 -5.909 1.00 43.20 152 LYS B O 1
ATOM 2227 N N . VAL B 1 154 ? -11.110 -66.017 -5.908 1.00 41.35 153 VAL B N 1
ATOM 2228 C CA . VAL B 1 154 ? -12.502 -65.832 -5.488 1.00 42.40 153 VAL B CA 1
ATOM 2229 C C . VAL B 1 154 ? -13.437 -66.543 -6.495 1.00 44.15 153 VAL B C 1
ATOM 2230 O O . VAL B 1 154 ? -14.287 -67.334 -6.086 1.00 43.52 153 VAL B O 1
ATOM 2234 N N . LEU B 1 155 ? -13.233 -66.300 -7.804 1.00 38.65 154 LEU B N 1
ATOM 2235 C CA . LEU B 1 155 ? -14.037 -66.932 -8.854 1.00 39.14 154 LEU B CA 1
ATOM 2236 C C . LEU B 1 155 ? -13.900 -68.458 -8.874 1.00 43.92 154 LEU B C 1
ATOM 2237 O O . LEU B 1 155 ? -14.917 -69.156 -8.942 1.00 44.46 154 LEU B O 1
ATOM 2242 N N . GLU B 1 156 ? -12.656 -68.967 -8.724 1.00 40.66 155 GLU B N 1
ATOM 2243 C CA . GLU B 1 156 ? -12.360 -70.415 -8.655 1.00 40.51 155 GLU B CA 1
ATOM 2244 C C . GLU B 1 156 ? -13.077 -71.077 -7.468 1.00 44.13 155 GLU B C 1
ATOM 2245 O O . GLU B 1 156 ? -13.585 -72.193 -7.608 1.00 45.85 155 GLU B O 1
ATOM 2251 N N . ASP B 1 157 ? -13.124 -70.391 -6.311 1.00 39.56 156 ASP B N 1
ATOM 2252 C CA . ASP B 1 157 ? -13.763 -70.887 -5.077 1.00 40.70 156 ASP B CA 1
ATOM 2253 C C . ASP B 1 157 ? -15.288 -70.948 -5.164 1.00 44.68 156 ASP B C 1
ATOM 2254 O O . ASP B 1 157 ? -15.913 -71.735 -4.441 1.00 42.60 156 ASP B O 1
ATOM 2259 N N . HIS B 1 158 ? -15.879 -70.150 -6.070 1.00 42.38 157 HIS B N 1
ATOM 2260 C CA . HIS B 1 158 ? -17.320 -70.113 -6.282 1.00 44.51 157 HIS B CA 1
ATOM 2261 C C . HIS B 1 158 ? -17.806 -71.022 -7.422 1.00 49.61 157 HIS B C 1
ATOM 2262 O O . HIS B 1 158 ? -18.937 -70.884 -7.894 1.00 49.50 157 HIS B O 1
ATOM 2269 N N . GLY B 1 159 ? -16.954 -71.977 -7.808 1.00 47.34 158 GLY B N 1
ATOM 2270 C CA . GLY B 1 159 ? -17.221 -72.969 -8.846 1.00 47.84 158 GLY B CA 1
ATOM 2271 C C . GLY B 1 159 ? -16.943 -72.488 -10.256 1.00 51.21 158 GLY B C 1
ATOM 2272 O O . GLY B 1 159 ? -17.306 -73.166 -11.215 1.00 51.49 158 GLY B O 1
ATOM 2273 N N . GLY B 1 160 ? -16.349 -71.302 -10.383 1.00 47.26 159 GLY B N 1
ATOM 2274 C CA . GLY B 1 160 ? -16.008 -70.710 -11.673 1.00 58.89 159 GLY B CA 1
ATOM 2275 C C . GLY B 1 160 ? -14.818 -71.380 -12.330 1.00 82.66 159 GLY B C 1
ATOM 2276 O O . GLY B 1 160 ? -14.871 -71.745 -13.506 1.00 51.74 159 GLY B O 1
ATOM 2277 N N . LYS C 1 6 ? -1.448 -11.523 -23.140 1.00 80.75 5 LYS C N 1
ATOM 2278 C CA . LYS C 1 6 ? -2.783 -10.940 -22.982 1.00 79.92 5 LYS C CA 1
ATOM 2279 C C . LYS C 1 6 ? -3.837 -12.045 -23.072 1.00 81.13 5 LYS C C 1
ATOM 2280 O O . LYS C 1 6 ? -4.675 -12.165 -22.176 1.00 77.08 5 LYS C O 1
ATOM 2286 N N . ARG C 1 7 ? -3.795 -12.838 -24.171 1.00 80.64 6 ARG C N 1
ATOM 2287 C CA . ARG C 1 7 ? -4.693 -13.965 -24.425 1.00 80.19 6 ARG C CA 1
ATOM 2288 C C . ARG C 1 7 ? -4.495 -15.042 -23.354 1.00 79.09 6 ARG C C 1
ATOM 2289 O O . ARG C 1 7 ? -5.464 -15.641 -22.884 1.00 76.25 6 ARG C O 1
ATOM 2297 N N . LEU C 1 8 ? -3.230 -15.234 -22.942 1.00 74.82 7 LEU C N 1
ATOM 2298 C CA . LEU C 1 8 ? -2.800 -16.165 -21.905 1.00 72.39 7 LEU C CA 1
ATOM 2299 C C . LEU C 1 8 ? -3.380 -15.762 -20.557 1.00 72.76 7 LEU C C 1
ATOM 2300 O O . LEU C 1 8 ? -3.799 -16.639 -19.801 1.00 70.82 7 LEU C O 1
ATOM 2305 N N . ILE C 1 9 ? -3.424 -14.443 -20.265 1.00 69.36 8 ILE C N 1
ATOM 2306 C CA . ILE C 1 9 ? -3.977 -13.921 -19.010 1.00 66.60 8 ILE C CA 1
ATOM 2307 C C . ILE C 1 9 ? -5.476 -14.264 -18.896 1.00 69.63 8 ILE C C 1
ATOM 2308 O O . ILE C 1 9 ? -5.898 -14.812 -17.872 1.00 66.22 8 ILE C O 1
ATOM 2313 N N . GLU C 1 10 ? -6.249 -14.002 -19.979 1.00 69.73 9 GLU C N 1
ATOM 2314 C CA . GLU C 1 10 ? -7.683 -14.299 -20.070 1.00 69.80 9 GLU C CA 1
ATOM 2315 C C . GLU C 1 10 ? -7.969 -15.806 -19.968 1.00 73.44 9 GLU C C 1
ATOM 2316 O O . GLU C 1 10 ? -8.913 -16.195 -19.276 1.00 71.89 9 GLU C O 1
ATOM 2322 N N . ALA C 1 11 ? -7.142 -16.642 -20.635 1.00 70.93 10 ALA C N 1
ATOM 2323 C CA . ALA C 1 11 ? -7.268 -18.105 -20.609 1.00 71.07 10 ALA C CA 1
ATOM 2324 C C . ALA C 1 11 ? -7.006 -18.678 -19.204 1.00 71.24 10 ALA C C 1
ATOM 2325 O O . ALA C 1 11 ? -7.700 -19.607 -18.790 1.00 71.47 10 ALA C O 1
ATOM 2327 N N . ALA C 1 12 ? -6.035 -18.105 -18.466 1.00 64.90 11 ALA C N 1
ATOM 2328 C CA . ALA C 1 12 ? -5.706 -18.528 -17.099 1.00 61.51 11 ALA C CA 1
ATOM 2329 C C . ALA C 1 12 ? -6.819 -18.115 -16.118 1.00 62.12 11 ALA C C 1
ATOM 2330 O O . ALA C 1 12 ? -7.196 -18.902 -15.243 1.00 58.90 11 ALA C O 1
ATOM 2332 N N . GLU C 1 13 ? -7.378 -16.904 -16.323 1.00 59.81 12 GLU C N 1
ATOM 2333 C CA . GLU C 1 13 ? -8.474 -16.336 -15.536 1.00 58.78 12 GLU C CA 1
ATOM 2334 C C . GLU C 1 13 ? -9.735 -17.224 -15.591 1.00 61.20 12 GLU C C 1
ATOM 2335 O O . GLU C 1 13 ? -10.323 -17.493 -14.542 1.00 58.86 12 GLU C O 1
ATOM 2341 N N . ASN C 1 14 ? -10.124 -17.702 -16.797 1.00 58.72 13 ASN C N 1
ATOM 2342 C CA . ASN C 1 14 ? -11.303 -18.561 -17.005 1.00 59.59 13 ASN C CA 1
ATOM 2343 C C . ASN C 1 14 ? -11.108 -20.028 -16.629 1.00 62.81 13 ASN C C 1
ATOM 2344 O O . ASN C 1 14 ? -12.078 -20.789 -16.652 1.00 62.88 13 ASN C O 1
ATOM 2349 N N . GLY C 1 15 ? -9.878 -20.424 -16.314 1.00 58.84 14 GLY C N 1
ATOM 2350 C CA . GLY C 1 15 ? -9.552 -21.807 -15.972 1.00 57.77 14 GLY C CA 1
ATOM 2351 C C . GLY C 1 15 ? -9.519 -22.711 -17.181 1.00 64.27 14 GLY C C 1
ATOM 2352 O O . GLY C 1 15 ? -9.733 -23.916 -17.057 1.00 64.19 14 GLY C O 1
ATOM 2353 N N . ASN C 1 16 ? -9.247 -22.122 -18.364 1.00 62.62 15 ASN C N 1
ATOM 2354 C CA . ASN C 1 16 ? -9.170 -22.815 -19.644 1.00 64.52 15 ASN C CA 1
ATOM 2355 C C . ASN C 1 16 ? -7.794 -23.445 -19.824 1.00 67.17 15 ASN C C 1
ATOM 2356 O O . ASN C 1 16 ? -6.934 -22.890 -20.513 1.00 68.11 15 ASN C O 1
ATOM 2361 N N . LYS C 1 17 ? -7.600 -24.617 -19.206 1.00 62.34 16 LYS C N 1
ATOM 2362 C CA . LYS C 1 17 ? -6.352 -25.388 -19.244 1.00 61.78 16 LYS C CA 1
ATOM 2363 C C . LYS C 1 17 ? -5.876 -25.713 -20.658 1.00 68.46 16 LYS C C 1
ATOM 2364 O O . LYS C 1 17 ? -4.687 -25.587 -20.943 1.00 68.17 16 LYS C O 1
ATOM 2370 N N . ASP C 1 18 ? -6.817 -26.076 -21.543 1.00 68.07 17 ASP C N 1
ATOM 2371 C CA . ASP C 1 18 ? -6.581 -26.378 -22.951 1.00 72.63 17 ASP C CA 1
ATOM 2372 C C . ASP C 1 18 ? -5.983 -25.179 -23.731 1.00 76.43 17 ASP C C 1
ATOM 2373 O O . ASP C 1 18 ? -5.126 -25.386 -24.595 1.00 77.40 17 ASP C O 1
ATOM 2378 N N . ARG C 1 19 ? -6.433 -23.938 -23.425 1.00 71.33 18 ARG C N 1
ATOM 2379 C CA . ARG C 1 19 ? -5.936 -22.731 -24.090 1.00 71.85 18 ARG C CA 1
ATOM 2380 C C . ARG C 1 19 ? -4.581 -22.246 -23.560 1.00 74.39 18 ARG C C 1
ATOM 2381 O O . ARG C 1 19 ? -3.804 -21.706 -24.345 1.00 76.63 18 ARG C O 1
ATOM 2389 N N . VAL C 1 20 ? -4.292 -22.430 -22.249 1.00 67.41 19 VAL C N 1
ATOM 2390 C CA . VAL C 1 20 ? -2.990 -22.049 -21.673 1.00 66.14 19 VAL C CA 1
ATOM 2391 C C . VAL C 1 20 ? -1.839 -22.923 -22.233 1.00 73.88 19 VAL C C 1
ATOM 2392 O O . VAL C 1 20 ? -0.837 -22.374 -22.701 1.00 76.54 19 VAL C O 1
ATOM 2396 N N . LYS C 1 21 ? -2.028 -24.264 -22.270 1.00 70.55 20 LYS C N 1
ATOM 2397 C CA . LYS C 1 21 ? -1.043 -25.218 -22.801 1.00 90.56 20 LYS C CA 1
ATOM 2398 C C . LYS C 1 21 ? -1.031 -25.242 -24.329 1.00 106.98 20 LYS C C 1
ATOM 2399 O O . LYS C 1 21 ? -0.499 -24.330 -24.954 1.00 71.31 20 LYS C O 1
ATOM 2405 N N . VAL C 1 30 ? 5.256 -16.783 -20.105 1.00 97.92 29 VAL C N 1
ATOM 2406 C CA . VAL C 1 30 ? 4.643 -17.268 -18.862 1.00 93.96 29 VAL C CA 1
ATOM 2407 C C . VAL C 1 30 ? 4.486 -16.147 -17.845 1.00 94.73 29 VAL C C 1
ATOM 2408 O O . VAL C 1 30 ? 3.561 -16.185 -17.034 1.00 92.26 29 VAL C O 1
ATOM 2412 N N . ASN C 1 31 ? 5.404 -15.160 -17.889 1.00 91.53 30 ASN C N 1
ATOM 2413 C CA . ASN C 1 31 ? 5.460 -14.018 -16.983 1.00 89.40 30 ASN C CA 1
ATOM 2414 C C . ASN C 1 31 ? 4.978 -12.698 -17.612 1.00 91.91 30 ASN C C 1
ATOM 2415 O O . ASN C 1 31 ? 5.449 -11.623 -17.232 1.00 91.88 30 ASN C O 1
ATOM 2420 N N . ALA C 1 32 ? 4.011 -12.779 -18.547 1.00 87.08 31 ALA C N 1
ATOM 2421 C CA . ALA C 1 32 ? 3.414 -11.603 -19.187 1.00 87.33 31 ALA C CA 1
ATOM 2422 C C . ALA C 1 32 ? 2.558 -10.861 -18.163 1.00 86.77 31 ALA C C 1
ATOM 2423 O O . ALA C 1 32 ? 1.894 -11.499 -17.350 1.00 83.90 31 ALA C O 1
ATOM 2425 N N . SER C 1 33 ? 2.600 -9.528 -18.165 1.00 82.96 32 SER C N 1
ATOM 2426 C CA . SER C 1 33 ? 1.837 -8.735 -17.206 1.00 80.31 32 SER C CA 1
ATOM 2427 C C . SER C 1 33 ? 0.817 -7.803 -17.846 1.00 84.50 32 SER C C 1
ATOM 2428 O O . SER C 1 33 ? 1.079 -7.208 -18.883 1.00 86.15 32 SER C O 1
ATOM 2431 N N . ASP C 1 34 ? -0.328 -7.664 -17.169 1.00 79.59 33 ASP C N 1
ATOM 2432 C CA . ASP C 1 34 ? -1.465 -6.801 -17.469 1.00 80.53 33 ASP C CA 1
ATOM 2433 C C . ASP C 1 34 ? -1.085 -5.361 -16.998 1.00 85.39 33 ASP C C 1
ATOM 2434 O O . ASP C 1 34 ? -0.024 -5.182 -16.386 1.00 84.00 33 ASP C O 1
ATOM 2439 N N . SER C 1 35 ? -1.926 -4.340 -17.293 1.00 83.55 34 SER C N 1
ATOM 2440 C CA . SER C 1 35 ? -1.667 -2.954 -16.865 1.00 84.16 34 SER C CA 1
ATOM 2441 C C . SER C 1 35 ? -1.686 -2.798 -15.316 1.00 84.03 34 SER C C 1
ATOM 2442 O O . SER C 1 35 ? -1.109 -1.844 -14.778 1.00 84.42 34 SER C O 1
ATOM 2445 N N . ASP C 1 36 ? -2.333 -3.756 -14.622 1.00 76.42 35 ASP C N 1
ATOM 2446 C CA . ASP C 1 36 ? -2.437 -3.844 -13.162 1.00 73.24 35 ASP C CA 1
ATOM 2447 C C . ASP C 1 36 ? -1.315 -4.705 -12.557 1.00 71.76 35 ASP C C 1
ATOM 2448 O O . ASP C 1 36 ? -1.314 -4.941 -11.360 1.00 69.05 35 ASP C O 1
ATOM 2453 N N . GLY C 1 37 ? -0.388 -5.169 -13.389 1.00 67.48 36 GLY C N 1
ATOM 2454 C CA . GLY C 1 37 ? 0.731 -6.000 -12.965 1.00 64.92 36 GLY C CA 1
ATOM 2455 C C . GLY C 1 37 ? 0.340 -7.438 -12.682 1.00 64.59 36 GLY C C 1
ATOM 2456 O O . GLY C 1 37 ? 1.162 -8.201 -12.154 1.00 63.09 36 GLY C O 1
ATOM 2457 N N . LYS C 1 38 ? -0.935 -7.815 -12.978 1.00 58.94 37 LYS C N 1
ATOM 2458 C CA . LYS C 1 38 ? -1.464 -9.166 -12.763 1.00 56.91 37 LYS C CA 1
ATOM 2459 C C . LYS C 1 38 ? -1.062 -10.087 -13.920 1.00 61.10 37 LYS C C 1
ATOM 2460 O O . LYS C 1 38 ? -1.406 -9.837 -15.076 1.00 61.78 37 LYS C O 1
ATOM 2466 N N . THR C 1 39 ? -0.282 -11.125 -13.590 1.00 56.48 38 THR C N 1
ATOM 2467 C CA . THR C 1 39 ? 0.259 -12.139 -14.496 1.00 57.50 38 THR C CA 1
ATOM 2468 C C . THR C 1 39 ? -0.767 -13.265 -14.688 1.00 59.22 38 THR C C 1
ATOM 2469 O O . THR C 1 39 ? -1.726 -13.309 -13.918 1.00 57.42 38 THR C O 1
ATOM 2473 N N . PRO C 1 40 ? -0.592 -14.211 -15.656 1.00 56.91 39 PRO C N 1
ATOM 2474 C CA . PRO C 1 40 ? -1.542 -15.342 -15.751 1.00 55.45 39 PRO C CA 1
ATOM 2475 C C . PRO C 1 40 ? -1.639 -16.118 -14.431 1.00 56.05 39 PRO C C 1
ATOM 2476 O O . PRO C 1 40 ? -2.734 -16.545 -14.056 1.00 55.46 39 PRO C O 1
ATOM 2480 N N . LEU C 1 41 ? -0.509 -16.250 -13.696 1.00 50.24 40 LEU C N 1
ATOM 2481 C CA . LEU C 1 41 ? -0.478 -16.950 -12.410 1.00 46.87 40 LEU C CA 1
ATOM 2482 C C . LEU C 1 41 ? -1.308 -16.244 -11.331 1.00 47.82 40 LEU C C 1
ATOM 2483 O O . LEU C 1 41 ? -1.973 -16.931 -10.559 1.00 44.67 40 LEU C O 1
ATOM 2488 N N . HIS C 1 42 ? -1.314 -14.890 -11.307 1.00 44.55 41 HIS C N 1
ATOM 2489 C CA . HIS C 1 42 ? -2.122 -14.108 -10.375 1.00 43.34 41 HIS C CA 1
ATOM 2490 C C . HIS C 1 42 ? -3.599 -14.476 -10.539 1.00 51.28 41 HIS C C 1
ATOM 2491 O O . HIS C 1 42 ? -4.254 -14.792 -9.548 1.00 50.91 41 HIS C O 1
ATOM 2498 N N . LEU C 1 43 ? -4.120 -14.430 -11.785 1.00 52.96 42 LEU C N 1
ATOM 2499 C CA . LEU C 1 43 ? -5.529 -14.711 -12.077 1.00 53.62 42 LEU C CA 1
ATOM 2500 C C . LEU C 1 43 ? -5.960 -16.153 -11.923 1.00 53.87 42 LEU C C 1
ATOM 2501 O O . LEU C 1 43 ? -7.043 -16.404 -11.388 1.00 51.52 42 LEU C O 1
ATOM 2506 N N . ALA C 1 44 ? -5.102 -17.098 -12.352 1.00 50.15 43 ALA C N 1
ATOM 2507 C CA . ALA C 1 44 ? -5.345 -18.540 -12.177 1.00 48.65 43 ALA C CA 1
ATOM 2508 C C . ALA C 1 44 ? -5.402 -18.863 -10.674 1.00 48.25 43 ALA C C 1
ATOM 2509 O O . ALA C 1 44 ? -6.270 -19.626 -10.255 1.00 47.82 43 ALA C O 1
ATOM 2511 N N . ALA C 1 45 ? -4.506 -18.249 -9.867 1.00 43.19 44 ALA C N 1
ATOM 2512 C CA . ALA C 1 45 ? -4.456 -18.440 -8.413 1.00 40.36 44 ALA C CA 1
ATOM 2513 C C . ALA C 1 45 ? -5.670 -17.820 -7.704 1.00 43.74 44 ALA C C 1
ATOM 2514 O O . ALA C 1 45 ? -6.267 -18.458 -6.831 1.00 44.77 44 ALA C O 1
ATOM 2516 N N . GLU C 1 46 ? -6.040 -16.599 -8.103 1.00 38.68 45 GLU C N 1
ATOM 2517 C CA . GLU C 1 46 ? -7.170 -15.847 -7.557 1.00 37.51 45 GLU C CA 1
ATOM 2518 C C . GLU C 1 46 ? -8.500 -16.584 -7.768 1.00 42.64 45 GLU C C 1
ATOM 2519 O O . GLU C 1 46 ? -9.354 -16.597 -6.878 1.00 40.60 45 GLU C O 1
ATOM 2525 N N . ASN C 1 47 ? -8.672 -17.171 -8.948 1.00 41.72 46 ASN C N 1
ATOM 2526 C CA . ASN C 1 47 ? -9.890 -17.878 -9.344 1.00 42.99 46 ASN C CA 1
ATOM 2527 C C . ASN C 1 47 ? -9.972 -19.343 -8.951 1.00 46.30 46 ASN C C 1
ATOM 2528 O O . ASN C 1 47 ? -11.004 -19.975 -9.175 1.00 47.87 46 ASN C O 1
ATOM 2533 N N . GLY C 1 48 ? -8.912 -19.843 -8.317 1.00 41.15 47 GLY C N 1
ATOM 2534 C CA . GLY C 1 48 ? -8.832 -21.202 -7.807 1.00 40.76 47 GLY C CA 1
ATOM 2535 C C . GLY C 1 48 ? -8.680 -22.295 -8.842 1.00 47.61 47 GLY C C 1
ATOM 2536 O O . GLY C 1 48 ? -9.145 -23.412 -8.618 1.00 47.43 47 GLY C O 1
ATOM 2537 N N . HIS C 1 49 ? -7.999 -22.001 -9.960 1.00 45.64 48 HIS C N 1
ATOM 2538 C CA . HIS C 1 49 ? -7.781 -22.981 -11.027 1.00 46.94 48 HIS C CA 1
ATOM 2539 C C . HIS C 1 49 ? -6.448 -23.707 -10.780 1.00 49.46 48 HIS C C 1
ATOM 2540 O O . HIS C 1 49 ? -5.426 -23.367 -11.369 1.00 49.01 48 HIS C O 1
ATOM 2547 N N . ALA C 1 50 ? -6.468 -24.702 -9.869 1.00 46.61 49 ALA C N 1
ATOM 2548 C CA . ALA C 1 50 ? -5.295 -25.471 -9.445 1.00 45.25 49 ALA C CA 1
ATOM 2549 C C . ALA C 1 50 ? -4.494 -26.098 -10.588 1.00 49.09 49 ALA C C 1
ATOM 2550 O O . ALA C 1 50 ? -3.264 -26.012 -10.581 1.00 47.94 49 ALA C O 1
ATOM 2552 N N . LYS C 1 51 ? -5.191 -26.715 -11.566 1.00 47.97 50 LYS C N 1
ATOM 2553 C CA . LYS C 1 51 ? -4.586 -27.369 -12.739 1.00 49.41 50 LYS C CA 1
ATOM 2554 C C . LYS C 1 51 ? -3.800 -26.376 -13.587 1.00 55.51 50 LYS C C 1
ATOM 2555 O O . LYS C 1 51 ? -2.668 -26.667 -13.971 1.00 56.41 50 LYS C O 1
ATOM 2561 N N . VAL C 1 52 ? -4.387 -25.183 -13.831 1.00 53.37 51 VAL C N 1
ATOM 2562 C CA . VAL C 1 52 ? -3.766 -24.090 -14.584 1.00 54.54 51 VAL C CA 1
ATOM 2563 C C . VAL C 1 52 ? -2.552 -23.557 -13.790 1.00 57.35 51 VAL C C 1
ATOM 2564 O O . VAL C 1 52 ? -1.486 -23.341 -14.372 1.00 58.91 51 VAL C O 1
ATOM 2568 N N . VAL C 1 53 ? -2.713 -23.389 -12.465 1.00 51.74 52 VAL C N 1
ATOM 2569 C CA . VAL C 1 53 ? -1.668 -22.928 -11.532 1.00 49.93 52 VAL C CA 1
ATOM 2570 C C . VAL C 1 53 ? -0.434 -23.844 -11.646 1.00 54.01 52 VAL C C 1
ATOM 2571 O O . VAL C 1 53 ? 0.680 -23.349 -11.813 1.00 54.05 52 VAL C O 1
ATOM 2575 N N . LEU C 1 54 ? -0.647 -25.169 -11.603 1.00 50.79 53 LEU C N 1
ATOM 2576 C CA . LEU C 1 54 ? 0.434 -26.148 -11.712 1.00 51.87 53 LEU C CA 1
ATOM 2577 C C . LEU C 1 54 ? 1.160 -26.040 -13.068 1.00 59.56 53 LEU C C 1
ATOM 2578 O O . LEU C 1 54 ? 2.397 -26.017 -13.095 1.00 59.52 53 LEU C O 1
ATOM 2583 N N . LEU C 1 55 ? 0.387 -25.911 -14.166 1.00 58.74 54 LEU C N 1
ATOM 2584 C CA . LEU C 1 55 ? 0.934 -25.769 -15.511 1.00 62.35 54 LEU C CA 1
ATOM 2585 C C . LEU C 1 55 ? 1.836 -24.560 -15.597 1.00 65.05 54 LEU C C 1
ATOM 2586 O O . LEU C 1 55 ? 2.968 -24.676 -16.056 1.00 67.20 54 LEU C O 1
ATOM 2591 N N . LEU C 1 56 ? 1.352 -23.417 -15.113 1.00 59.60 55 LEU C N 1
ATOM 2592 C CA . LEU C 1 56 ? 2.085 -22.157 -15.132 1.00 59.47 55 LEU C CA 1
ATOM 2593 C C . LEU C 1 56 ? 3.374 -22.225 -14.302 1.00 61.76 55 LEU C C 1
ATOM 2594 O O . LEU C 1 56 ? 4.415 -21.776 -14.781 1.00 62.09 55 LEU C O 1
ATOM 2599 N N . LEU C 1 57 ? 3.310 -22.816 -13.088 1.00 56.29 56 LEU C N 1
ATOM 2600 C CA . LEU C 1 57 ? 4.456 -22.981 -12.180 1.00 55.94 56 LEU C CA 1
ATOM 2601 C C . LEU C 1 57 ? 5.585 -23.826 -12.775 1.00 64.26 56 LEU C C 1
ATOM 2602 O O . LEU C 1 57 ? 6.746 -23.426 -12.692 1.00 66.21 56 LEU C O 1
ATOM 2607 N N . GLU C 1 58 ? 5.257 -24.977 -13.381 1.00 61.42 57 GLU C N 1
ATOM 2608 C CA . GLU C 1 58 ? 6.267 -25.850 -13.974 1.00 64.16 57 GLU C CA 1
ATOM 2609 C C . GLU C 1 58 ? 6.805 -25.336 -15.331 1.00 71.37 57 GLU C C 1
ATOM 2610 O O . GLU C 1 58 ? 7.772 -25.890 -15.864 1.00 72.91 57 GLU C O 1
ATOM 2616 N N . GLN C 1 59 ? 6.179 -24.266 -15.869 1.00 68.07 58 GLN C N 1
ATOM 2617 C CA . GLN C 1 59 ? 6.605 -23.580 -17.087 1.00 70.47 58 GLN C CA 1
ATOM 2618 C C . GLN C 1 59 ? 7.396 -22.294 -16.772 1.00 75.12 58 GLN C C 1
ATOM 2619 O O . GLN C 1 59 ? 7.770 -21.552 -17.688 1.00 77.19 58 GLN C O 1
ATOM 2625 N N . GLY C 1 60 ? 7.659 -22.061 -15.485 1.00 69.43 59 GLY C N 1
ATOM 2626 C CA . GLY C 1 60 ? 8.469 -20.944 -15.018 1.00 69.83 59 GLY C CA 1
ATOM 2627 C C . GLY C 1 60 ? 7.777 -19.686 -14.530 1.00 72.50 59 GLY C C 1
ATOM 2628 O O . GLY C 1 60 ? 8.442 -18.656 -14.398 1.00 73.33 59 GLY C O 1
ATOM 2629 N N . ALA C 1 61 ? 6.460 -19.742 -14.226 1.00 66.79 60 ALA C N 1
ATOM 2630 C CA . ALA C 1 61 ? 5.741 -18.569 -13.712 1.00 64.60 60 ALA C CA 1
ATOM 2631 C C . ALA C 1 61 ? 6.210 -18.243 -12.299 1.00 66.25 60 ALA C C 1
ATOM 2632 O O . ALA C 1 61 ? 6.313 -19.143 -11.456 1.00 65.38 60 ALA C O 1
ATOM 2634 N N . ASP C 1 62 ? 6.539 -16.966 -12.059 1.00 61.28 61 ASP C N 1
ATOM 2635 C CA . ASP C 1 62 ? 7.030 -16.474 -10.775 1.00 59.04 61 ASP C CA 1
ATOM 2636 C C . ASP C 1 62 ? 5.911 -16.459 -9.710 1.00 58.05 61 ASP C C 1
ATOM 2637 O O . ASP C 1 62 ? 4.959 -15.675 -9.840 1.00 56.76 61 ASP C O 1
ATOM 2642 N N . PRO C 1 63 ? 6.025 -17.281 -8.630 1.00 51.69 62 PRO C N 1
ATOM 2643 C CA . PRO C 1 63 ? 4.986 -17.265 -7.584 1.00 48.10 62 PRO C CA 1
ATOM 2644 C C . PRO C 1 63 ? 5.072 -16.037 -6.671 1.00 51.97 62 PRO C C 1
ATOM 2645 O O . PRO C 1 63 ? 4.213 -15.850 -5.795 1.00 49.01 62 PRO C O 1
ATOM 2649 N N . ASN C 1 64 ? 6.123 -15.211 -6.859 1.00 50.62 63 ASN C N 1
ATOM 2650 C CA . ASN C 1 64 ? 6.353 -14.007 -6.067 1.00 49.78 63 ASN C CA 1
ATOM 2651 C C . ASN C 1 64 ? 6.213 -12.708 -6.861 1.00 53.85 63 ASN C C 1
ATOM 2652 O O . ASN C 1 64 ? 6.535 -11.635 -6.337 1.00 53.28 63 ASN C O 1
ATOM 2657 N N . ALA C 1 65 ? 5.685 -12.794 -8.106 1.00 51.35 64 ALA C N 1
ATOM 2658 C CA . ALA C 1 65 ? 5.442 -11.619 -8.957 1.00 53.03 64 ALA C CA 1
ATOM 2659 C C . ALA C 1 65 ? 4.420 -10.728 -8.256 1.00 56.39 64 ALA C C 1
ATOM 2660 O O . ALA C 1 65 ? 3.415 -11.231 -7.760 1.00 54.42 64 ALA C O 1
ATOM 2662 N N . LYS C 1 66 ? 4.727 -9.439 -8.120 1.00 54.63 65 LYS C N 1
ATOM 2663 C CA . LYS C 1 66 ? 3.861 -8.481 -7.432 1.00 53.57 65 LYS C CA 1
ATOM 2664 C C . LYS C 1 66 ? 3.000 -7.708 -8.435 1.00 56.87 65 LYS C C 1
ATOM 2665 O O . LYS C 1 66 ? 3.523 -7.186 -9.426 1.00 59.76 65 LYS C O 1
ATOM 2671 N N . ASP C 1 67 ? 1.692 -7.574 -8.150 1.00 49.56 66 ASP C N 1
ATOM 2672 C CA . ASP C 1 67 ? 0.815 -6.767 -9.007 1.00 49.99 66 ASP C CA 1
ATOM 2673 C C . ASP C 1 67 ? 0.921 -5.285 -8.551 1.00 54.00 66 ASP C C 1
ATOM 2674 O O . ASP C 1 67 ? 1.780 -4.980 -7.717 1.00 52.95 66 ASP C O 1
ATOM 2679 N N . SER C 1 68 ? 0.039 -4.393 -9.040 1.00 52.38 67 SER C N 1
ATOM 2680 C CA . SER C 1 68 ? 0.066 -2.965 -8.665 1.00 54.88 67 SER C CA 1
ATOM 2681 C C . SER C 1 68 ? -0.301 -2.686 -7.181 1.00 57.63 67 SER C C 1
ATOM 2682 O O . SER C 1 68 ? -0.006 -1.603 -6.672 1.00 58.89 67 SER C O 1
ATOM 2685 N N . ASP C 1 69 ? -0.915 -3.668 -6.497 1.00 51.50 68 ASP C N 1
ATOM 2686 C CA . ASP C 1 69 ? -1.306 -3.579 -5.088 1.00 50.07 68 ASP C CA 1
ATOM 2687 C C . ASP C 1 69 ? -0.275 -4.291 -4.192 1.00 52.73 68 ASP C C 1
ATOM 2688 O O . ASP C 1 69 ? -0.503 -4.453 -2.995 1.00 52.10 68 ASP C O 1
ATOM 2693 N N . GLY C 1 70 ? 0.845 -4.708 -4.785 1.00 48.77 69 GLY C N 1
ATOM 2694 C CA . GLY C 1 70 ? 1.901 -5.429 -4.081 1.00 47.68 69 GLY C CA 1
ATOM 2695 C C . GLY C 1 70 ? 1.541 -6.868 -3.747 1.00 48.15 69 GLY C C 1
ATOM 2696 O O . GLY C 1 70 ? 2.259 -7.529 -2.980 1.00 46.99 69 GLY C O 1
ATOM 2697 N N . LYS C 1 71 ? 0.424 -7.366 -4.328 1.00 42.78 70 LYS C N 1
ATOM 2698 C CA . LYS C 1 71 ? -0.079 -8.714 -4.075 1.00 41.91 70 LYS C CA 1
ATOM 2699 C C . LYS C 1 71 ? 0.548 -9.721 -5.012 1.00 46.91 70 LYS C C 1
ATOM 2700 O O . LYS C 1 71 ? 0.667 -9.464 -6.207 1.00 47.65 70 LYS C O 1
ATOM 2706 N N . THR C 1 72 ? 0.979 -10.856 -4.459 1.00 43.50 71 THR C N 1
ATOM 2707 C CA . THR C 1 72 ? 1.551 -11.951 -5.228 1.00 43.21 71 THR C CA 1
ATOM 2708 C C . THR C 1 72 ? 0.405 -12.924 -5.519 1.00 45.13 71 THR C C 1
ATOM 2709 O O . THR C 1 72 ? -0.636 -12.800 -4.871 1.00 42.42 71 THR C O 1
ATOM 2713 N N . PRO C 1 73 ? 0.560 -13.932 -6.407 1.00 43.78 72 PRO C N 1
ATOM 2714 C CA . PRO C 1 73 ? -0.519 -14.934 -6.575 1.00 43.27 72 PRO C CA 1
ATOM 2715 C C . PRO C 1 73 ? -0.917 -15.639 -5.267 1.00 41.99 72 PRO C C 1
ATOM 2716 O O . PRO C 1 73 ? -2.078 -16.046 -5.124 1.00 40.31 72 PRO C O 1
ATOM 2720 N N . LEU C 1 74 ? 0.032 -15.756 -4.299 1.00 35.96 73 LEU C N 1
ATOM 2721 C CA . LEU C 1 74 ? -0.214 -16.350 -2.991 1.00 34.25 73 LEU C CA 1
ATOM 2722 C C . LEU C 1 74 ? -1.175 -15.491 -2.160 1.00 38.22 73 LEU C C 1
ATOM 2723 O O . LEU C 1 74 ? -2.055 -16.055 -1.506 1.00 35.89 73 LEU C O 1
ATOM 2728 N N . HIS C 1 75 ? -1.033 -14.142 -2.222 1.00 34.89 74 HIS C N 1
ATOM 2729 C CA . HIS C 1 75 ? -1.928 -13.219 -1.529 1.00 35.80 74 HIS C CA 1
ATOM 2730 C C . HIS C 1 75 ? -3.358 -13.461 -2.037 1.00 42.00 74 HIS C C 1
ATOM 2731 O O . HIS C 1 75 ? -4.257 -13.666 -1.228 1.00 41.95 74 HIS C O 1
ATOM 2738 N N . LEU C 1 76 ? -3.548 -13.457 -3.377 1.00 39.80 75 LEU C N 1
ATOM 2739 C CA . LEU C 1 76 ? -4.843 -13.641 -4.045 1.00 39.38 75 LEU C CA 1
ATOM 2740 C C . LEU C 1 76 ? -5.505 -14.990 -3.766 1.00 44.40 75 LEU C C 1
ATOM 2741 O O . LEU C 1 76 ? -6.714 -15.029 -3.532 1.00 46.50 75 LEU C O 1
ATOM 2746 N N . ALA C 1 77 ? -4.716 -16.078 -3.772 1.00 38.38 76 ALA C N 1
ATOM 2747 C CA . ALA C 1 77 ? -5.200 -17.427 -3.469 1.00 38.58 76 ALA C CA 1
ATOM 2748 C C . ALA C 1 77 ? -5.588 -17.534 -1.986 1.00 38.40 76 ALA C C 1
ATOM 2749 O O . ALA C 1 77 ? -6.649 -18.079 -1.684 1.00 36.57 76 ALA C O 1
ATOM 2751 N N . ALA C 1 78 ? -4.745 -16.991 -1.082 1.00 35.05 77 ALA C N 1
ATOM 2752 C CA . ALA C 1 78 ? -4.968 -17.008 0.376 1.00 34.67 77 ALA C CA 1
ATOM 2753 C C . ALA C 1 78 ? -6.212 -16.222 0.769 1.00 38.09 77 ALA C C 1
ATOM 2754 O O . ALA C 1 78 ? -7.003 -16.691 1.585 1.00 37.94 77 ALA C O 1
ATOM 2756 N N . GLU C 1 79 ? -6.391 -15.043 0.155 1.00 36.01 78 GLU C N 1
ATOM 2757 C CA . GLU C 1 79 ? -7.530 -14.145 0.372 1.00 36.67 78 GLU C CA 1
ATOM 2758 C C . GLU C 1 79 ? -8.856 -14.821 -0.011 1.00 40.25 78 GLU C C 1
ATOM 2759 O O . GLU C 1 79 ? -9.867 -14.652 0.685 1.00 39.15 78 GLU C O 1
ATOM 2765 N N . ASN C 1 80 ? -8.836 -15.609 -1.104 1.00 37.59 79 ASN C N 1
ATOM 2766 C CA . ASN C 1 80 ? -10.015 -16.311 -1.601 1.00 38.32 79 ASN C CA 1
ATOM 2767 C C . ASN C 1 80 ? -10.238 -17.721 -1.043 1.00 42.92 79 ASN C C 1
ATOM 2768 O O . ASN C 1 80 ? -11.235 -18.359 -1.385 1.00 44.26 79 ASN C O 1
ATOM 2773 N N . GLY C 1 81 ? -9.350 -18.163 -0.158 1.00 37.53 80 GLY C N 1
ATOM 2774 C CA . GLY C 1 81 ? -9.435 -19.458 0.504 1.00 36.03 80 GLY C CA 1
ATOM 2775 C C . GLY C 1 81 ? -9.207 -20.673 -0.364 1.00 42.09 80 GLY C C 1
ATOM 2776 O O . GLY C 1 81 ? -9.764 -21.737 -0.081 1.00 44.44 80 GLY C O 1
ATOM 2777 N N . HIS C 1 82 ? -8.370 -20.537 -1.409 1.00 36.58 81 HIS C N 1
ATOM 2778 C CA . HIS C 1 82 ? -8.060 -21.638 -2.327 1.00 36.37 81 HIS C CA 1
ATOM 2779 C C . HIS C 1 82 ? -6.883 -22.449 -1.781 1.00 37.66 81 HIS C C 1
ATOM 2780 O O . HIS C 1 82 ? -5.731 -22.226 -2.160 1.00 35.97 81 HIS C O 1
ATOM 2787 N N . ALA C 1 83 ? -7.183 -23.372 -0.860 1.00 36.09 82 ALA C N 1
ATOM 2788 C CA . ALA C 1 83 ? -6.196 -24.185 -0.149 1.00 36.19 82 ALA C CA 1
ATOM 2789 C C . ALA C 1 83 ? -5.211 -24.970 -1.031 1.00 38.97 82 ALA C C 1
ATOM 2790 O O . ALA C 1 83 ? -4.005 -24.877 -0.806 1.00 38.63 82 ALA C O 1
ATOM 2792 N N . VAL C 1 84 ? -5.707 -25.706 -2.043 1.00 36.49 83 VAL C N 1
ATOM 2793 C CA . VAL C 1 84 ? -4.851 -26.486 -2.950 1.00 36.58 83 VAL C CA 1
ATOM 2794 C C . VAL C 1 84 ? -3.905 -25.548 -3.722 1.00 41.16 83 VAL C C 1
ATOM 2795 O O . VAL C 1 84 ? -2.701 -25.805 -3.785 1.00 40.96 83 VAL C O 1
ATOM 2799 N N . VAL C 1 85 ? -4.440 -24.430 -4.234 1.00 38.93 84 VAL C N 1
ATOM 2800 C CA . VAL C 1 85 ? -3.645 -23.417 -4.946 1.00 39.11 84 VAL C CA 1
ATOM 2801 C C . VAL C 1 85 ? -2.535 -22.868 -4.022 1.00 40.62 84 VAL C C 1
ATOM 2802 O O . VAL C 1 85 ? -1.374 -22.787 -4.441 1.00 41.20 84 VAL C O 1
ATOM 2806 N N . VAL C 1 86 ? -2.887 -22.549 -2.762 1.00 35.91 85 VAL C N 1
ATOM 2807 C CA . VAL C 1 86 ? -1.943 -22.036 -1.751 1.00 34.73 85 VAL C CA 1
ATOM 2808 C C . VAL C 1 86 ? -0.791 -23.034 -1.578 1.00 38.74 85 VAL C C 1
ATOM 2809 O O . VAL C 1 86 ? 0.376 -22.640 -1.644 1.00 37.81 85 VAL C O 1
ATOM 2813 N N . ALA C 1 87 ? -1.130 -24.328 -1.410 1.00 36.88 86 ALA C N 1
ATOM 2814 C CA . ALA C 1 87 ? -0.163 -25.416 -1.259 1.00 37.34 86 ALA C CA 1
ATOM 2815 C C . ALA C 1 87 ? 0.764 -25.501 -2.477 1.00 41.61 86 ALA C C 1
ATOM 2816 O O . ALA C 1 87 ? 1.977 -25.613 -2.292 1.00 40.61 86 ALA C O 1
ATOM 2818 N N . LEU C 1 88 ? 0.203 -25.395 -3.704 1.00 39.79 87 LEU C N 1
ATOM 2819 C CA . LEU C 1 88 ? 0.980 -25.460 -4.952 1.00 41.70 87 LEU C CA 1
ATOM 2820 C C . LEU C 1 88 ? 1.977 -24.311 -5.056 1.00 45.28 87 LEU C C 1
ATOM 2821 O O . LEU C 1 88 ? 3.134 -24.528 -5.418 1.00 45.91 87 LEU C O 1
ATOM 2826 N N . LEU C 1 89 ? 1.536 -23.100 -4.698 1.00 41.33 88 LEU C N 1
ATOM 2827 C CA . LEU C 1 89 ? 2.377 -21.908 -4.724 1.00 40.94 88 LEU C CA 1
ATOM 2828 C C . LEU C 1 89 ? 3.522 -22.019 -3.716 1.00 43.85 88 LEU C C 1
ATOM 2829 O O . LEU C 1 89 ? 4.667 -21.738 -4.072 1.00 44.90 88 LEU C O 1
ATOM 2834 N N . LEU C 1 90 ? 3.220 -22.501 -2.492 1.00 38.76 89 LEU C N 1
ATOM 2835 C CA . LEU C 1 90 ? 4.199 -22.712 -1.422 1.00 38.57 89 LEU C CA 1
ATOM 2836 C C . LEU C 1 90 ? 5.278 -23.700 -1.827 1.00 45.05 89 LEU C C 1
ATOM 2837 O O . LEU C 1 90 ? 6.455 -23.437 -1.585 1.00 44.21 89 LEU C O 1
ATOM 2842 N N . MET C 1 91 ? 4.877 -24.813 -2.489 1.00 44.98 90 MET C N 1
ATOM 2843 C CA . MET C 1 91 ? 5.754 -25.863 -3.020 1.00 47.54 90 MET C CA 1
ATOM 2844 C C . MET C 1 91 ? 6.769 -25.303 -4.003 1.00 52.82 90 MET C C 1
ATOM 2845 O O . MET C 1 91 ? 7.894 -25.792 -4.059 1.00 54.16 90 MET C O 1
ATOM 2850 N N . HIS C 1 92 ? 6.357 -24.298 -4.794 1.00 49.96 91 HIS C N 1
ATOM 2851 C CA . HIS C 1 92 ? 7.191 -23.638 -5.800 1.00 51.25 91 HIS C CA 1
ATOM 2852 C C . HIS C 1 92 ? 7.936 -22.379 -5.318 1.00 54.47 91 HIS C C 1
ATOM 2853 O O . HIS C 1 92 ? 8.465 -21.612 -6.125 1.00 55.10 91 HIS C O 1
ATOM 2860 N N . GLY C 1 93 ? 8.015 -22.216 -4.002 1.00 50.69 92 GLY C N 1
ATOM 2861 C CA . GLY C 1 93 ? 8.760 -21.129 -3.372 1.00 51.07 92 GLY C CA 1
ATOM 2862 C C . GLY C 1 93 ? 8.088 -19.788 -3.166 1.00 51.87 92 GLY C C 1
ATOM 2863 O O . GLY C 1 93 ? 8.801 -18.793 -2.981 1.00 52.49 92 GLY C O 1
ATOM 2864 N N . ALA C 1 94 ? 6.733 -19.729 -3.160 1.00 45.44 93 ALA C N 1
ATOM 2865 C CA . ALA C 1 94 ? 6.043 -18.462 -2.868 1.00 44.11 93 ALA C CA 1
ATOM 2866 C C . ALA C 1 94 ? 6.317 -18.104 -1.416 1.00 46.75 93 ALA C C 1
ATOM 2867 O O . ALA C 1 94 ? 6.205 -18.961 -0.535 1.00 46.47 93 ALA C O 1
ATOM 2869 N N . ASP C 1 95 ? 6.739 -16.855 -1.179 1.00 43.26 94 ASP C N 1
ATOM 2870 C CA . ASP C 1 95 ? 7.080 -16.349 0.142 1.00 42.19 94 ASP C CA 1
ATOM 2871 C C . ASP C 1 95 ? 5.799 -16.157 0.982 1.00 44.69 94 ASP C C 1
ATOM 2872 O O . ASP C 1 95 ? 4.965 -15.327 0.629 1.00 43.23 94 ASP C O 1
ATOM 2877 N N . PRO C 1 96 ? 5.611 -16.920 2.094 1.00 41.17 95 PRO C N 1
ATOM 2878 C CA . PRO C 1 96 ? 4.383 -16.746 2.894 1.00 39.53 95 PRO C CA 1
ATOM 2879 C C . PRO C 1 96 ? 4.376 -15.466 3.725 1.00 44.10 95 PRO C C 1
ATOM 2880 O O . PRO C 1 96 ? 3.362 -15.150 4.349 1.00 43.33 95 PRO C O 1
ATOM 2884 N N . ASN C 1 97 ? 5.505 -14.730 3.729 1.00 42.33 96 ASN C N 1
ATOM 2885 C CA . ASN C 1 97 ? 5.680 -13.482 4.480 1.00 42.37 96 ASN C CA 1
ATOM 2886 C C . ASN C 1 97 ? 5.750 -12.227 3.601 1.00 46.94 96 ASN C C 1
ATOM 2887 O O . ASN C 1 97 ? 5.972 -11.133 4.118 1.00 46.49 96 ASN C O 1
ATOM 2892 N N . ALA C 1 98 ? 5.524 -12.378 2.286 1.00 43.43 97 ALA C N 1
ATOM 2893 C CA . ALA C 1 98 ? 5.517 -11.252 1.340 1.00 43.96 97 ALA C CA 1
ATOM 2894 C C . ALA C 1 98 ? 4.441 -10.257 1.763 1.00 46.40 97 ALA C C 1
ATOM 2895 O O . ALA C 1 98 ? 3.338 -10.679 2.105 1.00 45.44 97 ALA C O 1
ATOM 2897 N N . LYS C 1 99 ? 4.780 -8.965 1.815 1.00 42.80 98 LYS C N 1
ATOM 2898 C CA . LYS C 1 99 ? 3.848 -7.909 2.212 1.00 41.96 98 LYS C CA 1
ATOM 2899 C C . LYS C 1 99 ? 3.279 -7.173 0.999 1.00 42.75 98 LYS C C 1
ATOM 2900 O O . LYS C 1 99 ? 4.036 -6.739 0.132 1.00 40.68 98 LYS C O 1
ATOM 2906 N N . ASP C 1 100 ? 1.954 -6.967 0.975 1.00 39.12 99 ASP C N 1
ATOM 2907 C CA . ASP C 1 100 ? 1.305 -6.182 -0.077 1.00 39.40 99 ASP C CA 1
ATOM 2908 C C . ASP C 1 100 ? 1.401 -4.673 0.281 1.00 45.12 99 ASP C C 1
ATOM 2909 O O . ASP C 1 100 ? 2.094 -4.335 1.243 1.00 44.47 99 ASP C O 1
ATOM 2914 N N . SER C 1 101 ? 0.720 -3.777 -0.472 1.00 42.91 100 SER C N 1
ATOM 2915 C CA . SER C 1 101 ? 0.764 -2.327 -0.234 1.00 43.03 100 SER C CA 1
ATOM 2916 C C . SER C 1 101 ? 0.194 -1.887 1.123 1.00 46.99 100 SER C C 1
ATOM 2917 O O . SER C 1 101 ? 0.504 -0.789 1.585 1.00 48.10 100 SER C O 1
ATOM 2920 N N . ASP C 1 102 ? -0.630 -2.744 1.754 1.00 43.08 101 ASP C N 1
ATOM 2921 C CA . ASP C 1 102 ? -1.241 -2.518 3.068 1.00 42.36 101 ASP C CA 1
ATOM 2922 C C . ASP C 1 102 ? -0.420 -3.178 4.181 1.00 45.32 101 ASP C C 1
ATOM 2923 O O . ASP C 1 102 ? -0.866 -3.225 5.329 1.00 46.06 101 ASP C O 1
ATOM 2928 N N . GLY C 1 103 ? 0.751 -3.709 3.826 1.00 40.49 102 GLY C N 1
ATOM 2929 C CA . GLY C 1 103 ? 1.619 -4.426 4.753 1.00 39.88 102 GLY C CA 1
ATOM 2930 C C . GLY C 1 103 ? 1.095 -5.792 5.145 1.00 42.05 102 GLY C C 1
ATOM 2931 O O . GLY C 1 103 ? 1.612 -6.413 6.079 1.00 41.36 102 GLY C O 1
ATOM 2932 N N . LYS C 1 104 ? 0.063 -6.276 4.426 1.00 37.73 103 LYS C N 1
ATOM 2933 C CA . LYS C 1 104 ? -0.557 -7.567 4.702 1.00 36.15 103 LYS C CA 1
ATOM 2934 C C . LYS C 1 104 ? 0.142 -8.704 3.995 1.00 40.68 103 LYS C C 1
ATOM 2935 O O . LYS C 1 104 ? 0.450 -8.609 2.808 1.00 41.15 103 LYS C O 1
ATOM 2941 N N . THR C 1 105 ? 0.423 -9.776 4.744 1.00 37.15 104 THR C N 1
ATOM 2942 C CA . THR C 1 105 ? 1.025 -10.995 4.197 1.00 36.81 104 THR C CA 1
ATOM 2943 C C . THR C 1 105 ? -0.146 -11.896 3.769 1.00 39.99 104 THR C C 1
ATOM 2944 O O . THR C 1 105 ? -1.277 -11.610 4.172 1.00 38.70 104 THR C O 1
ATOM 2948 N N . PRO C 1 106 ? 0.068 -13.021 3.040 1.00 37.41 105 PRO C N 1
ATOM 2949 C CA . PRO C 1 106 ? -1.063 -13.918 2.742 1.00 36.13 105 PRO C CA 1
ATOM 2950 C C . PRO C 1 106 ? -1.778 -14.418 4.009 1.00 37.52 105 PRO C C 1
ATOM 2951 O O . PRO C 1 106 ? -2.989 -14.676 3.965 1.00 35.95 105 PRO C O 1
ATOM 2955 N N . LEU C 1 107 ? -1.037 -14.527 5.143 1.00 34.57 106 LEU C N 1
ATOM 2956 C CA . LEU C 1 107 ? -1.578 -14.945 6.438 1.00 34.64 106 LEU C CA 1
ATOM 2957 C C . LEU C 1 107 ? -2.582 -13.933 6.986 1.00 38.06 106 LEU C C 1
ATOM 2958 O O . LEU C 1 107 ? -3.617 -14.340 7.503 1.00 37.67 106 LEU C O 1
ATOM 2963 N N . HIS C 1 108 ? -2.312 -12.626 6.817 1.00 35.97 107 HIS C N 1
ATOM 2964 C CA . HIS C 1 108 ? -3.230 -11.559 7.224 1.00 36.06 107 HIS C CA 1
ATOM 2965 C C . HIS C 1 108 ? -4.550 -11.698 6.434 1.00 40.07 107 HIS C C 1
ATOM 2966 O O . HIS C 1 108 ? -5.623 -11.630 7.031 1.00 40.32 107 HIS C O 1
ATOM 2973 N N . LEU C 1 109 ? -4.459 -11.927 5.108 1.00 36.76 108 LEU C N 1
ATOM 2974 C CA . LEU C 1 109 ? -5.623 -12.035 4.213 1.00 37.18 108 LEU C CA 1
ATOM 2975 C C . LEU C 1 109 ? -6.459 -13.272 4.478 1.00 41.10 108 LEU C C 1
ATOM 2976 O O . LEU C 1 109 ? -7.687 -13.185 4.471 1.00 41.80 108 LEU C O 1
ATOM 2981 N N . ALA C 1 110 ? -5.799 -14.412 4.760 1.00 38.01 109 ALA C N 1
ATOM 2982 C CA . ALA C 1 110 ? -6.496 -15.650 5.088 1.00 38.11 109 ALA C CA 1
ATOM 2983 C C . ALA C 1 110 ? -7.221 -15.517 6.437 1.00 42.62 109 ALA C C 1
ATOM 2984 O O . ALA C 1 110 ? -8.377 -15.934 6.547 1.00 44.07 109 ALA C O 1
ATOM 2986 N N . ALA C 1 111 ? -6.560 -14.887 7.442 1.00 38.37 110 ALA C N 1
ATOM 2987 C CA . ALA C 1 111 ? -7.109 -14.666 8.788 1.00 38.57 110 ALA C CA 1
ATOM 2988 C C . ALA C 1 111 ? -8.309 -13.716 8.779 1.00 40.04 110 ALA C C 1
ATOM 2989 O O . ALA C 1 111 ? -9.297 -13.968 9.474 1.00 37.85 110 ALA C O 1
ATOM 2991 N N . GLU C 1 112 ? -8.218 -12.635 7.979 1.00 36.81 111 GLU C N 1
ATOM 2992 C CA . GLU C 1 112 ? -9.259 -11.625 7.798 1.00 37.98 111 GLU C CA 1
ATOM 2993 C C . GLU C 1 112 ? -10.534 -12.247 7.201 1.00 42.54 111 GLU C C 1
ATOM 2994 O O . GLU C 1 112 ? -11.647 -11.859 7.586 1.00 45.24 111 GLU C O 1
ATOM 3000 N N . ASN C 1 113 ? -10.366 -13.188 6.251 1.00 35.19 112 ASN C N 1
ATOM 3001 C CA . ASN C 1 113 ? -11.484 -13.846 5.575 1.00 34.64 112 ASN C CA 1
ATOM 3002 C C . ASN C 1 113 ? -11.915 -15.188 6.144 1.00 37.82 112 ASN C C 1
ATOM 3003 O O . ASN C 1 113 ? -12.815 -15.816 5.595 1.00 37.52 112 ASN C O 1
ATOM 3008 N N . GLY C 1 114 ? -11.317 -15.578 7.270 1.00 37.07 113 GLY C N 1
ATOM 3009 C CA . GLY C 1 114 ? -11.630 -16.803 8.002 1.00 37.17 113 GLY C CA 1
ATOM 3010 C C . GLY C 1 114 ? -11.314 -18.110 7.306 1.00 41.21 113 GLY C C 1
ATOM 3011 O O . GLY C 1 114 ? -12.019 -19.094 7.524 1.00 41.02 113 GLY C O 1
ATOM 3012 N N . HIS C 1 115 ? -10.230 -18.154 6.508 1.00 38.39 114 HIS C N 1
ATOM 3013 C CA . HIS C 1 115 ? -9.836 -19.385 5.778 1.00 37.20 114 HIS C CA 1
ATOM 3014 C C . HIS C 1 115 ? -8.840 -20.224 6.586 1.00 41.00 114 HIS C C 1
ATOM 3015 O O . HIS C 1 115 ? -7.624 -20.136 6.390 1.00 39.20 114 HIS C O 1
ATOM 3022 N N . GLU C 1 116 ? -9.372 -21.030 7.507 1.00 41.32 115 GLU C N 1
ATOM 3023 C CA . GLU C 1 116 ? -8.597 -21.870 8.421 1.00 42.03 115 GLU C CA 1
ATOM 3024 C C . GLU C 1 116 ? -7.607 -22.829 7.748 1.00 43.91 115 GLU C C 1
ATOM 3025 O O . GLU C 1 116 ? -6.455 -22.903 8.181 1.00 42.57 115 GLU C O 1
ATOM 3031 N N . GLU C 1 117 ? -8.029 -23.536 6.685 1.00 40.94 116 GLU C N 1
ATOM 3032 C CA . GLU C 1 117 ? -7.155 -24.470 5.955 1.00 39.95 116 GLU C CA 1
ATOM 3033 C C . GLU C 1 117 ? -5.937 -23.747 5.347 1.00 39.57 116 GLU C C 1
ATOM 3034 O O . GLU C 1 117 ? -4.813 -24.227 5.476 1.00 38.46 116 GLU C O 1
ATOM 3040 N N . VAL C 1 118 ? -6.157 -22.567 4.754 1.00 35.56 117 VAL C N 1
ATOM 3041 C CA . VAL C 1 118 ? -5.094 -21.732 4.182 1.00 35.30 117 VAL C CA 1
ATOM 3042 C C . VAL C 1 118 ? -4.113 -21.293 5.293 1.00 39.85 117 VAL C C 1
ATOM 3043 O O . VAL C 1 118 ? -2.897 -21.407 5.110 1.00 39.63 117 VAL C O 1
ATOM 3047 N N . VAL C 1 119 ? -4.646 -20.862 6.460 1.00 36.97 118 VAL C N 1
ATOM 3048 C CA . VAL C 1 119 ? -3.857 -20.433 7.625 1.00 36.11 118 VAL C CA 1
ATOM 3049 C C . VAL C 1 119 ? -2.906 -21.558 8.062 1.00 39.66 118 VAL C C 1
ATOM 3050 O O . VAL C 1 119 ? -1.715 -21.309 8.236 1.00 39.83 118 VAL C O 1
ATOM 3054 N N . ILE C 1 120 ? -3.430 -22.794 8.201 1.00 36.85 119 ILE C N 1
ATOM 3055 C CA . ILE C 1 120 ? -2.666 -23.986 8.570 1.00 37.66 119 ILE C CA 1
ATOM 3056 C C . ILE C 1 120 ? -1.485 -24.212 7.596 1.00 42.18 119 ILE C C 1
ATOM 3057 O O . ILE C 1 120 ? -0.348 -24.400 8.041 1.00 42.56 119 ILE C O 1
ATOM 3062 N N . LEU C 1 121 ? -1.759 -24.171 6.278 1.00 39.61 120 LEU C N 1
ATOM 3063 C CA . LEU C 1 121 ? -0.749 -24.366 5.231 1.00 39.98 120 LEU C CA 1
ATOM 3064 C C . LEU C 1 121 ? 0.352 -23.295 5.262 1.00 41.46 120 LEU C C 1
ATOM 3065 O O . LEU C 1 121 ? 1.537 -23.622 5.156 1.00 41.21 120 LEU C O 1
ATOM 3070 N N . LEU C 1 122 ? -0.038 -22.034 5.443 1.00 37.55 121 LEU C N 1
ATOM 3071 C CA . LEU C 1 122 ? 0.904 -20.908 5.526 1.00 36.90 121 LEU C CA 1
ATOM 3072 C C . LEU C 1 122 ? 1.820 -21.038 6.738 1.00 40.83 121 LEU C C 1
ATOM 3073 O O . LEU C 1 122 ? 3.036 -20.916 6.591 1.00 40.21 121 LEU C O 1
ATOM 3078 N N . LEU C 1 123 ? 1.245 -21.360 7.915 1.00 40.10 122 LEU C N 1
ATOM 3079 C CA . LEU C 1 123 ? 1.998 -21.575 9.156 1.00 41.72 122 LEU C CA 1
ATOM 3080 C C . LEU C 1 123 ? 2.978 -22.724 9.027 1.00 44.92 122 LEU C C 1
ATOM 3081 O O . LEU C 1 123 ? 4.108 -22.609 9.494 1.00 45.72 122 LEU C O 1
ATOM 3086 N N . ALA C 1 124 ? 2.568 -23.814 8.348 1.00 41.64 123 ALA C N 1
ATOM 3087 C CA . ALA C 1 124 ? 3.401 -24.991 8.095 1.00 42.87 123 ALA C CA 1
ATOM 3088 C C . ALA C 1 124 ? 4.642 -24.628 7.267 1.00 48.25 123 ALA C C 1
ATOM 3089 O O . ALA C 1 124 ? 5.694 -25.244 7.440 1.00 49.46 123 ALA C O 1
ATOM 3091 N N . MET C 1 125 ? 4.509 -23.637 6.361 1.00 44.14 124 MET C N 1
ATOM 3092 C CA . MET C 1 125 ? 5.588 -23.178 5.485 1.00 45.44 124 MET C CA 1
ATOM 3093 C C . MET C 1 125 ? 6.389 -21.978 6.015 1.00 51.77 124 MET C C 1
ATOM 3094 O O . MET C 1 125 ? 7.120 -21.327 5.260 1.00 51.53 124 MET C O 1
ATOM 3099 N N . GLY C 1 126 ? 6.267 -21.722 7.313 1.00 49.52 125 GLY C N 1
ATOM 3100 C CA . GLY C 1 126 ? 7.013 -20.674 7.997 1.00 50.38 125 GLY C CA 1
ATOM 3101 C C . GLY C 1 126 ? 6.466 -19.261 7.957 1.00 52.90 125 GLY C C 1
ATOM 3102 O O . GLY C 1 126 ? 7.247 -18.321 8.126 1.00 53.63 125 GLY C O 1
ATOM 3103 N N . ALA C 1 127 ? 5.137 -19.078 7.758 1.00 46.99 126 ALA C N 1
ATOM 3104 C CA . ALA C 1 127 ? 4.549 -17.745 7.810 1.00 45.85 126 ALA C CA 1
ATOM 3105 C C . ALA C 1 127 ? 4.617 -17.266 9.255 1.00 50.81 126 ALA C C 1
ATOM 3106 O O . ALA C 1 127 ? 4.245 -18.009 10.174 1.00 50.22 126 ALA C O 1
ATOM 3108 N N . ASP C 1 128 ? 5.158 -16.049 9.462 1.00 46.82 127 ASP C N 1
ATOM 3109 C CA . ASP C 1 128 ? 5.303 -15.478 10.791 1.00 47.22 127 ASP C CA 1
ATOM 3110 C C . ASP C 1 128 ? 3.913 -15.057 11.301 1.00 50.52 127 ASP C C 1
ATOM 3111 O O . ASP C 1 128 ? 3.275 -14.202 10.677 1.00 48.84 127 ASP C O 1
ATOM 3116 N N . PRO C 1 129 ? 3.406 -15.674 12.402 1.00 47.33 128 PRO C N 1
ATOM 3117 C CA . PRO C 1 129 ? 2.070 -15.289 12.899 1.00 46.63 128 PRO C CA 1
ATOM 3118 C C . PRO C 1 129 ? 2.030 -13.903 13.553 1.00 52.90 128 PRO C C 1
ATOM 3119 O O . PRO C 1 129 ? 0.946 -13.406 13.876 1.00 53.83 128 PRO C O 1
ATOM 3123 N N . ASN C 1 130 ? 3.208 -13.299 13.793 1.00 48.30 129 ASN C N 1
ATOM 3124 C CA . ASN C 1 130 ? 3.325 -12.018 14.474 1.00 48.06 129 ASN C CA 1
ATOM 3125 C C . ASN C 1 130 ? 3.703 -10.815 13.606 1.00 50.19 129 ASN C C 1
ATOM 3126 O O . ASN C 1 130 ? 3.994 -9.759 14.155 1.00 52.36 129 ASN C O 1
ATOM 3131 N N . THR C 1 131 ? 3.667 -10.952 12.272 1.00 44.54 130 THR C N 1
ATOM 3132 C CA . THR C 1 131 ? 3.969 -9.829 11.355 1.00 43.86 130 THR C CA 1
ATOM 3133 C C . THR C 1 131 ? 2.890 -8.763 11.501 1.00 44.63 130 THR C C 1
ATOM 3134 O O . THR C 1 131 ? 1.715 -9.094 11.564 1.00 42.03 130 THR C O 1
ATOM 3138 N N . SER C 1 132 ? 3.288 -7.491 11.551 1.00 43.36 131 SER C N 1
ATOM 3139 C CA . SER C 1 132 ? 2.341 -6.385 11.653 1.00 42.33 131 SER C CA 1
ATOM 3140 C C . SER C 1 132 ? 2.090 -5.785 10.274 1.00 45.09 131 SER C C 1
ATOM 3141 O O . SER C 1 132 ? 3.036 -5.582 9.506 1.00 44.93 131 SER C O 1
ATOM 3144 N N . ASP C 1 133 ? 0.818 -5.495 9.963 1.00 41.42 132 ASP C N 1
ATOM 3145 C CA . ASP C 1 133 ? 0.444 -4.822 8.722 1.00 40.84 132 ASP C CA 1
ATOM 3146 C C . ASP C 1 133 ? 0.657 -3.294 8.890 1.00 45.29 132 ASP C C 1
ATOM 3147 O O . ASP C 1 133 ? 1.221 -2.879 9.908 1.00 46.69 132 ASP C O 1
ATOM 3152 N N . SER C 1 134 ? 0.200 -2.455 7.924 1.00 42.13 133 SER C N 1
ATOM 3153 C CA . SER C 1 134 ? 0.359 -0.993 8.009 1.00 42.07 133 SER C CA 1
ATOM 3154 C C . SER C 1 134 ? -0.346 -0.371 9.229 1.00 44.94 133 SER C C 1
ATOM 3155 O O . SER C 1 134 ? 0.082 0.680 9.702 1.00 43.49 133 SER C O 1
ATOM 3158 N N . ASP C 1 135 ? -1.413 -1.025 9.756 1.00 40.41 134 ASP C N 1
ATOM 3159 C CA . ASP C 1 135 ? -2.136 -0.488 10.928 1.00 40.33 134 ASP C CA 1
ATOM 3160 C C . ASP C 1 135 ? -1.601 -1.044 12.252 1.00 43.97 134 ASP C C 1
ATOM 3161 O O . ASP C 1 135 ? -2.154 -0.756 13.318 1.00 42.60 134 ASP C O 1
ATOM 3166 N N . GLY C 1 136 ? -0.521 -1.819 12.173 1.00 42.75 135 GLY C N 1
ATOM 3167 C CA . GLY C 1 136 ? 0.108 -2.460 13.324 1.00 43.64 135 GLY C CA 1
ATOM 3168 C C . GLY C 1 136 ? -0.604 -3.735 13.762 1.00 46.19 135 GLY C C 1
ATOM 3169 O O . GLY C 1 136 ? -0.349 -4.236 14.854 1.00 45.65 135 GLY C O 1
ATOM 3170 N N . ARG C 1 137 ? -1.506 -4.266 12.912 1.00 42.82 136 ARG C N 1
ATOM 3171 C CA . ARG C 1 137 ? -2.312 -5.452 13.225 1.00 42.10 136 ARG C CA 1
ATOM 3172 C C . ARG C 1 137 ? -1.663 -6.761 12.769 1.00 42.63 136 ARG C C 1
ATOM 3173 O O . ARG C 1 137 ? -1.272 -6.882 11.608 1.00 40.48 136 ARG C O 1
ATOM 3181 N N . THR C 1 138 ? -1.540 -7.741 13.687 1.00 40.13 137 THR C N 1
ATOM 3182 C CA . THR C 1 138 ? -1.001 -9.067 13.360 1.00 39.55 137 THR C CA 1
ATOM 3183 C C . THR C 1 138 ? -2.145 -9.859 12.672 1.00 43.31 137 THR C C 1
ATOM 3184 O O . THR C 1 138 ? -3.301 -9.413 12.752 1.00 42.80 137 THR C O 1
ATOM 3188 N N . PRO C 1 139 ? -1.904 -11.018 12.013 1.00 39.34 138 PRO C N 1
ATOM 3189 C CA . PRO C 1 139 ? -3.042 -11.768 11.433 1.00 38.32 138 PRO C CA 1
ATOM 3190 C C . PRO C 1 139 ? -4.039 -12.182 12.540 1.00 41.51 138 PRO C C 1
ATOM 3191 O O . PRO C 1 139 ? -5.244 -12.199 12.282 1.00 39.90 138 PRO C O 1
ATOM 3195 N N . LEU C 1 140 ? -3.546 -12.416 13.790 1.00 39.04 139 LEU C N 1
ATOM 3196 C CA . LEU C 1 140 ? -4.370 -12.724 14.967 1.00 39.51 139 LEU C CA 1
ATOM 3197 C C . LEU C 1 140 ? -5.308 -11.562 15.281 1.00 43.01 139 LEU C C 1
ATOM 3198 O O . LEU C 1 140 ? -6.504 -11.804 15.449 1.00 41.82 139 LEU C O 1
ATOM 3203 N N . ASP C 1 141 ? -4.790 -10.303 15.297 1.00 40.45 140 ASP C N 1
ATOM 3204 C CA . ASP C 1 141 ? -5.606 -9.100 15.529 1.00 41.33 140 ASP C CA 1
ATOM 3205 C C . ASP C 1 141 ? -6.707 -8.995 14.480 1.00 41.92 140 ASP C C 1
ATOM 3206 O O . ASP C 1 141 ? -7.855 -8.716 14.832 1.00 41.60 140 ASP C O 1
ATOM 3211 N N . LEU C 1 142 ? -6.354 -9.228 13.201 1.00 37.49 141 LEU C N 1
ATOM 3212 C CA . LEU C 1 142 ? -7.291 -9.171 12.082 1.00 36.76 141 LEU C CA 1
ATOM 3213 C C . LEU C 1 142 ? -8.418 -10.187 12.240 1.00 40.55 141 LEU C C 1
ATOM 3214 O O . LEU C 1 142 ? -9.583 -9.836 12.055 1.00 40.34 141 LEU C O 1
ATOM 3219 N N . ALA C 1 143 ? -8.072 -11.438 12.598 1.00 36.59 142 ALA C N 1
ATOM 3220 C CA . ALA C 1 143 ? -9.037 -12.521 12.776 1.00 36.43 142 ALA C CA 1
ATOM 3221 C C . ALA C 1 143 ? -10.005 -12.144 13.898 1.00 42.43 142 ALA C C 1
ATOM 3222 O O . ALA C 1 143 ? -11.213 -12.291 13.728 1.00 43.16 142 ALA C O 1
ATOM 3224 N N . ARG C 1 144 ? -9.472 -11.579 15.006 1.00 39.69 143 ARG C N 1
ATOM 3225 C CA . ARG C 1 144 ? -10.252 -11.096 16.147 1.00 40.99 143 ARG C CA 1
ATOM 3226 C C . ARG C 1 144 ? -11.153 -9.913 15.737 1.00 42.80 143 ARG C C 1
ATOM 3227 O O . ARG C 1 144 ? -12.311 -9.876 16.156 1.00 43.56 143 ARG C O 1
ATOM 3235 N N . GLU C 1 145 ? -10.650 -8.969 14.895 1.00 37.85 144 GLU C N 1
ATOM 3236 C CA . GLU C 1 145 ? -11.451 -7.820 14.446 1.00 37.64 144 GLU C CA 1
ATOM 3237 C C . GLU C 1 145 ? -12.613 -8.248 13.564 1.00 40.39 144 GLU C C 1
ATOM 3238 O O . GLU C 1 145 ? -13.624 -7.550 13.469 1.00 41.23 144 GLU C O 1
ATOM 3244 N N . HIS C 1 146 ? -12.443 -9.392 12.908 1.00 36.06 145 HIS C N 1
ATOM 3245 C CA . HIS C 1 146 ? -13.389 -9.968 11.968 1.00 35.11 145 HIS C CA 1
ATOM 3246 C C . HIS C 1 146 ? -14.232 -11.080 12.575 1.00 40.66 145 HIS C C 1
ATOM 3247 O O . HIS C 1 146 ? -15.108 -11.606 11.899 1.00 41.16 145 HIS C O 1
ATOM 3254 N N . GLY C 1 147 ? -14.010 -11.354 13.868 1.00 39.36 146 GLY C N 1
ATOM 3255 C CA . GLY C 1 147 ? -14.725 -12.368 14.641 1.00 40.31 146 GLY C CA 1
ATOM 3256 C C . GLY C 1 147 ? -14.526 -13.785 14.153 1.00 42.46 146 GLY C C 1
ATOM 3257 O O . GLY C 1 147 ? -15.444 -14.605 14.229 1.00 42.43 146 GLY C O 1
ATOM 3258 N N . ASN C 1 148 ? -13.323 -14.079 13.656 1.00 39.18 147 ASN C N 1
ATOM 3259 C CA . ASN C 1 148 ? -12.953 -15.410 13.164 1.00 40.10 147 ASN C CA 1
ATOM 3260 C C . ASN C 1 148 ? -12.259 -16.191 14.293 1.00 47.16 147 ASN C C 1
ATOM 3261 O O . ASN C 1 148 ? -11.054 -16.444 14.234 1.00 46.18 147 ASN C O 1
ATOM 3266 N N . GLU C 1 149 ? -13.045 -16.562 15.327 1.00 47.87 148 GLU C N 1
ATOM 3267 C CA . GLU C 1 149 ? -12.611 -17.289 16.538 1.00 49.54 148 GLU C CA 1
ATOM 3268 C C . GLU C 1 149 ? -11.771 -18.535 16.239 1.00 52.55 148 GLU C C 1
ATOM 3269 O O . GLU C 1 149 ? -10.729 -18.718 16.867 1.00 51.58 148 GLU C O 1
ATOM 3275 N N . GLU C 1 150 ? -12.221 -19.376 15.281 1.00 48.97 149 GLU C N 1
ATOM 3276 C CA . GLU C 1 150 ? -11.564 -20.626 14.862 1.00 48.46 149 GLU C CA 1
ATOM 3277 C C . GLU C 1 150 ? -10.156 -20.369 14.342 1.00 47.56 149 GLU C C 1
ATOM 3278 O O . GLU C 1 150 ? -9.210 -21.048 14.733 1.00 45.91 149 GLU C O 1
ATOM 3284 N N . VAL C 1 151 ? -10.010 -19.336 13.521 1.00 42.29 150 VAL C N 1
ATOM 3285 C CA . VAL C 1 151 ? -8.714 -18.908 13.021 1.00 40.39 150 VAL C CA 1
ATOM 3286 C C . VAL C 1 151 ? -7.865 -18.334 14.176 1.00 42.79 150 VAL C C 1
ATOM 3287 O O . VAL C 1 151 ? -6.673 -18.643 14.233 1.00 41.55 150 VAL C O 1
ATOM 3291 N N . VAL C 1 152 ? -8.478 -17.548 15.109 1.00 41.27 151 VAL C N 1
ATOM 3292 C CA . VAL C 1 152 ? -7.801 -16.984 16.306 1.00 41.98 151 VAL C CA 1
ATOM 3293 C C . VAL C 1 152 ? -7.127 -18.126 17.131 1.00 47.80 151 VAL C C 1
ATOM 3294 O O . VAL C 1 152 ? -5.957 -17.995 17.495 1.00 46.78 151 VAL C O 1
ATOM 3298 N N . LYS C 1 153 ? -7.850 -19.238 17.388 1.00 48.16 152 LYS C N 1
ATOM 3299 C CA . LYS C 1 153 ? -7.316 -20.407 18.132 1.00 49.83 152 LYS C CA 1
ATOM 3300 C C . LYS C 1 153 ? -6.083 -21.026 17.473 1.00 53.90 152 LYS C C 1
ATOM 3301 O O . LYS C 1 153 ? -5.085 -21.262 18.152 1.00 55.33 152 LYS C O 1
ATOM 3307 N N . VAL C 1 154 ? -6.140 -21.245 16.144 1.00 49.85 153 VAL C N 1
ATOM 3308 C CA . VAL C 1 154 ? -5.029 -21.803 15.348 1.00 48.93 153 VAL C CA 1
ATOM 3309 C C . VAL C 1 154 ? -3.786 -20.902 15.501 1.00 53.00 153 VAL C C 1
ATOM 3310 O O . VAL C 1 154 ? -2.699 -21.403 15.818 1.00 54.77 153 VAL C O 1
ATOM 3314 N N . LEU C 1 155 ? -3.975 -19.577 15.332 1.00 46.28 154 LEU C N 1
ATOM 3315 C CA . LEU C 1 155 ? -2.900 -18.598 15.458 1.00 44.87 154 LEU C CA 1
ATOM 3316 C C . LEU C 1 155 ? -2.318 -18.560 16.868 1.00 51.63 154 LEU C C 1
ATOM 3317 O O . LEU C 1 155 ? -1.098 -18.559 16.996 1.00 51.60 154 LEU C O 1
ATOM 3322 N N . GLU C 1 156 ? -3.172 -18.604 17.914 1.00 50.67 155 GLU C N 1
ATOM 3323 C CA . GLU C 1 156 ? -2.755 -18.653 19.333 1.00 53.60 155 GLU C CA 1
ATOM 3324 C C . GLU C 1 156 ? -1.879 -19.893 19.627 1.00 61.14 155 GLU C C 1
ATOM 3325 O O . GLU C 1 156 ? -0.874 -19.783 20.326 1.00 61.54 155 GLU C O 1
ATOM 3331 N N . ASP C 1 157 ? -2.245 -21.054 19.053 1.00 60.63 156 ASP C N 1
ATOM 3332 C CA . ASP C 1 157 ? -1.522 -22.321 19.192 1.00 62.58 156 ASP C CA 1
ATOM 3333 C C . ASP C 1 157 ? -0.136 -22.320 18.494 1.00 70.43 156 ASP C C 1
ATOM 3334 O O . ASP C 1 157 ? 0.724 -23.121 18.861 1.00 71.20 156 ASP C O 1
ATOM 3339 N N . HIS C 1 158 ? 0.080 -21.415 17.506 1.00 67.92 157 HIS C N 1
ATOM 3340 C CA . HIS C 1 158 ? 1.345 -21.254 16.767 1.00 68.57 157 HIS C CA 1
ATOM 3341 C C . HIS C 1 158 ? 2.166 -20.012 17.194 1.00 74.65 157 HIS C C 1
ATOM 3342 O O . HIS C 1 158 ? 3.115 -19.622 16.499 1.00 74.81 157 HIS C O 1
ATOM 3349 N N . GLY C 1 159 ? 1.773 -19.392 18.307 1.00 72.15 158 GLY C N 1
ATOM 3350 C CA . GLY C 1 159 ? 2.402 -18.179 18.823 1.00 72.69 158 GLY C CA 1
ATOM 3351 C C . GLY C 1 159 ? 1.639 -16.933 18.418 1.00 74.37 158 GLY C C 1
ATOM 3352 O O . GLY C 1 159 ? 1.240 -16.809 17.262 1.00 72.29 158 GLY C O 1
ATOM 3353 N N . GLY C 1 160 ? 1.410 -16.031 19.371 1.00 71.67 159 GLY C N 1
ATOM 3354 C CA . GLY C 1 160 ? 0.673 -14.788 19.153 1.00 96.30 159 GLY C CA 1
ATOM 3355 C C . GLY C 1 160 ? 1.012 -13.703 20.157 1.00 111.37 159 GLY C C 1
ATOM 3356 O O . GLY C 1 160 ? 0.681 -12.531 19.960 1.00 60.50 159 GLY C O 1
ATOM 3357 N N . LEU D 1 4 ? 0.676 -44.681 27.295 1.00 87.38 3 LEU D N 1
ATOM 3358 C CA . LEU D 1 4 ? 0.680 -43.224 27.121 1.00 86.30 3 LEU D CA 1
ATOM 3359 C C . LEU D 1 4 ? 0.698 -42.938 25.626 1.00 85.16 3 LEU D C 1
ATOM 3360 O O . LEU D 1 4 ? -0.076 -42.107 25.145 1.00 82.37 3 LEU D O 1
ATOM 3365 N N . GLY D 1 5 ? 1.547 -43.680 24.911 1.00 80.28 4 GLY D N 1
ATOM 3366 C CA . GLY D 1 5 ? 1.651 -43.664 23.458 1.00 76.37 4 GLY D CA 1
ATOM 3367 C C . GLY D 1 5 ? 0.364 -44.150 22.819 1.00 77.53 4 GLY D C 1
ATOM 3368 O O . GLY D 1 5 ? -0.029 -43.643 21.767 1.00 74.50 4 GLY D O 1
ATOM 3369 N N . LYS D 1 6 ? -0.316 -45.116 23.478 1.00 75.18 5 LYS D N 1
ATOM 3370 C CA . LYS D 1 6 ? -1.609 -45.682 23.073 1.00 74.10 5 LYS D CA 1
ATOM 3371 C C . LYS D 1 6 ? -2.716 -44.613 23.125 1.00 77.03 5 LYS D C 1
ATOM 3372 O O . LYS D 1 6 ? -3.532 -44.538 22.207 1.00 75.94 5 LYS D O 1
ATOM 3378 N N . ARG D 1 7 ? -2.717 -43.773 24.174 1.00 75.27 6 ARG D N 1
ATOM 3379 C CA . ARG D 1 7 ? -3.691 -42.694 24.342 1.00 74.44 6 ARG D CA 1
ATOM 3380 C C . ARG D 1 7 ? -3.447 -41.571 23.334 1.00 73.57 6 ARG D C 1
ATOM 3381 O O . ARG D 1 7 ? -4.416 -40.977 22.862 1.00 71.54 6 ARG D O 1
ATOM 3389 N N . LEU D 1 8 ? -2.163 -41.335 22.953 1.00 69.12 7 LEU D N 1
ATOM 3390 C CA . LEU D 1 8 ? -1.787 -40.357 21.927 1.00 67.66 7 LEU D CA 1
ATOM 3391 C C . LEU D 1 8 ? -2.312 -40.799 20.564 1.00 69.63 7 LEU D C 1
ATOM 3392 O O . LEU D 1 8 ? -2.797 -39.961 19.803 1.00 69.31 7 LEU D O 1
ATOM 3397 N N . ILE D 1 9 ? -2.229 -42.107 20.264 1.00 64.96 8 ILE D N 1
ATOM 3398 C CA . ILE D 1 9 ? -2.711 -42.677 19.009 1.00 62.25 8 ILE D CA 1
ATOM 3399 C C . ILE D 1 9 ? -4.230 -42.470 18.869 1.00 66.31 8 ILE D C 1
ATOM 3400 O O . ILE D 1 9 ? -4.659 -41.967 17.830 1.00 63.57 8 ILE D O 1
ATOM 3405 N N . GLU D 1 10 ? -5.022 -42.787 19.917 1.00 65.95 9 GLU D N 1
ATOM 3406 C CA . GLU D 1 10 ? -6.477 -42.584 19.862 1.00 66.03 9 GLU D CA 1
ATOM 3407 C C . GLU D 1 10 ? -6.950 -41.133 19.868 1.00 68.89 9 GLU D C 1
ATOM 3408 O O . GLU D 1 10 ? -7.927 -40.827 19.179 1.00 66.62 9 GLU D O 1
ATOM 3414 N N . ALA D 1 11 ? -6.245 -40.231 20.601 1.00 66.50 10 ALA D N 1
ATOM 3415 C CA . ALA D 1 11 ? -6.553 -38.795 20.594 1.00 66.39 10 ALA D CA 1
ATOM 3416 C C . ALA D 1 11 ? -6.308 -38.254 19.178 1.00 68.56 10 ALA D C 1
ATOM 3417 O O . ALA D 1 11 ? -7.096 -37.447 18.684 1.00 68.83 10 ALA D O 1
ATOM 3419 N N . ALA D 1 12 ? -5.237 -38.740 18.512 1.00 63.99 11 ALA D N 1
ATOM 3420 C CA . ALA D 1 12 ? -4.883 -38.355 17.142 1.00 61.92 11 ALA D CA 1
ATOM 3421 C C . ALA D 1 12 ? -5.958 -38.814 16.136 1.00 62.26 11 ALA D C 1
ATOM 3422 O O . ALA D 1 12 ? -6.366 -37.998 15.300 1.00 59.61 11 ALA D O 1
ATOM 3424 N N . GLU D 1 13 ? -6.439 -40.093 16.264 1.00 58.69 12 GLU D N 1
ATOM 3425 C CA . GLU D 1 13 ? -7.484 -40.753 15.449 1.00 57.88 12 GLU D CA 1
ATOM 3426 C C . GLU D 1 13 ? -8.757 -39.922 15.451 1.00 61.58 12 GLU D C 1
ATOM 3427 O O . GLU D 1 13 ? -9.376 -39.734 14.406 1.00 61.15 12 GLU D O 1
ATOM 3433 N N . ASN D 1 14 ? -9.177 -39.492 16.648 1.00 58.54 13 ASN D N 1
ATOM 3434 C CA . ASN D 1 14 ? -10.398 -38.736 16.895 1.00 59.75 13 ASN D CA 1
ATOM 3435 C C . ASN D 1 14 ? -10.281 -37.253 16.537 1.00 62.63 13 ASN D C 1
ATOM 3436 O O . ASN D 1 14 ? -11.310 -36.586 16.403 1.00 62.89 13 ASN D O 1
ATOM 3441 N N . GLY D 1 15 ? -9.049 -36.756 16.417 1.00 58.38 14 GLY D N 1
ATOM 3442 C CA . GLY D 1 15 ? -8.774 -35.354 16.101 1.00 58.12 14 GLY D CA 1
ATOM 3443 C C . GLY D 1 15 ? -8.886 -34.422 17.288 1.00 65.06 14 GLY D C 1
ATOM 3444 O O . GLY D 1 15 ? -9.279 -33.257 17.132 1.00 65.06 14 GLY D O 1
ATOM 3445 N N . ASN D 1 16 ? -8.535 -34.927 18.488 1.00 62.31 15 ASN D N 1
ATOM 3446 C CA . ASN D 1 16 ? -8.593 -34.127 19.703 1.00 64.44 15 ASN D CA 1
ATOM 3447 C C . ASN D 1 16 ? -7.275 -33.371 19.906 1.00 66.86 15 ASN D C 1
ATOM 3448 O O . ASN D 1 16 ? -6.458 -33.740 20.757 1.00 66.70 15 ASN D O 1
ATOM 3453 N N . LYS D 1 17 ? -7.077 -32.307 19.103 1.00 62.84 16 LYS D N 1
ATOM 3454 C CA . LYS D 1 17 ? -5.899 -31.415 19.121 1.00 62.81 16 LYS D CA 1
ATOM 3455 C C . LYS D 1 17 ? -5.455 -31.103 20.542 1.00 68.87 16 LYS D C 1
ATOM 3456 O O . LYS D 1 17 ? -4.280 -31.294 20.868 1.00 69.00 16 LYS D O 1
ATOM 3462 N N . ASP D 1 18 ? -6.421 -30.686 21.393 1.00 66.52 17 ASP D N 1
ATOM 3463 C CA . ASP D 1 18 ? -6.241 -30.359 22.804 1.00 69.08 17 ASP D CA 1
ATOM 3464 C C . ASP D 1 18 ? -5.639 -31.500 23.611 1.00 71.93 17 ASP D C 1
ATOM 3465 O O . ASP D 1 18 ? -4.669 -31.258 24.326 1.00 70.71 17 ASP D O 1
ATOM 3470 N N . ARG D 1 19 ? -6.167 -32.747 23.451 1.00 68.75 18 ARG D N 1
ATOM 3471 C CA . ARG D 1 19 ? -5.660 -33.936 24.149 1.00 70.46 18 ARG D CA 1
ATOM 3472 C C . ARG D 1 19 ? -4.288 -34.372 23.620 1.00 75.06 18 ARG D C 1
ATOM 3473 O O . ARG D 1 19 ? -3.470 -34.844 24.409 1.00 77.28 18 ARG D O 1
ATOM 3475 N N . VAL D 1 20 ? -4.042 -34.224 22.291 1.00 69.36 19 VAL D N 1
ATOM 3476 C CA . VAL D 1 20 ? -2.763 -34.546 21.642 1.00 68.37 19 VAL D CA 1
ATOM 3477 C C . VAL D 1 20 ? -1.666 -33.653 22.243 1.00 75.51 19 VAL D C 1
ATOM 3478 O O . VAL D 1 20 ? -0.633 -34.171 22.673 1.00 76.31 19 VAL D O 1
ATOM 3482 N N . LYS D 1 21 ? -1.933 -32.326 22.324 1.00 73.99 20 LYS D N 1
ATOM 3483 C CA . LYS D 1 21 ? -1.055 -31.306 22.917 1.00 76.18 20 LYS D CA 1
ATOM 3484 C C . LYS D 1 21 ? -0.698 -31.663 24.367 1.00 83.51 20 LYS D C 1
ATOM 3485 O O . LYS D 1 21 ? 0.476 -31.620 24.731 1.00 85.09 20 LYS D O 1
ATOM 3491 N N . ASP D 1 22 ? -1.714 -32.056 25.167 1.00 81.21 21 ASP D N 1
ATOM 3492 C CA . ASP D 1 22 ? -1.606 -32.430 26.580 1.00 84.23 21 ASP D CA 1
ATOM 3493 C C . ASP D 1 22 ? -0.723 -33.660 26.786 1.00 88.35 21 ASP D C 1
ATOM 3494 O O . ASP D 1 22 ? 0.063 -33.699 27.733 1.00 90.00 21 ASP D O 1
ATOM 3499 N N . LEU D 1 23 ? -0.861 -34.667 25.909 1.00 83.00 22 LEU D N 1
ATOM 3500 C CA . LEU D 1 23 ? -0.098 -35.915 25.990 1.00 82.70 22 LEU D CA 1
ATOM 3501 C C . LEU D 1 23 ? 1.367 -35.725 25.593 1.00 85.21 22 LEU D C 1
ATOM 3502 O O . LEU D 1 23 ? 2.240 -36.279 26.262 1.00 85.90 22 LEU D O 1
ATOM 3507 N N . LEU D 1 24 ? 1.639 -34.902 24.549 1.00 79.38 23 LEU D N 1
ATOM 3508 C CA . LEU D 1 24 ? 3.003 -34.578 24.110 1.00 79.49 23 LEU D CA 1
ATOM 3509 C C . LEU D 1 24 ? 3.766 -33.784 25.183 1.00 90.20 23 LEU D C 1
ATOM 3510 O O . LEU D 1 24 ? 4.970 -33.991 25.352 1.00 92.05 23 LEU D O 1
ATOM 3515 N N . GLU D 1 25 ? 3.058 -32.890 25.914 1.00 89.27 24 GLU D N 1
ATOM 3516 C CA . GLU D 1 25 ? 3.623 -32.097 27.006 1.00 93.26 24 GLU D CA 1
ATOM 3517 C C . GLU D 1 25 ? 3.975 -32.981 28.209 1.00 100.47 24 GLU D C 1
ATOM 3518 O O . GLU D 1 25 ? 4.908 -32.661 28.945 1.00 102.11 24 GLU D O 1
ATOM 3524 N N . ASN D 1 26 ? 3.241 -34.105 28.380 1.00 97.49 25 ASN D N 1
ATOM 3525 C CA . ASN D 1 26 ? 3.451 -35.095 29.442 1.00 100.44 25 ASN D CA 1
ATOM 3526 C C . ASN D 1 26 ? 4.557 -36.120 29.099 1.00 103.62 25 ASN D C 1
ATOM 3527 O O . ASN D 1 26 ? 4.855 -37.000 29.909 1.00 106.03 25 ASN D O 1
ATOM 3532 N N . GLY D 1 27 ? 5.155 -35.979 27.913 1.00 96.85 26 GLY D N 1
ATOM 3533 C CA . GLY D 1 27 ? 6.263 -36.806 27.450 1.00 96.22 26 GLY D CA 1
ATOM 3534 C C . GLY D 1 27 ? 5.946 -37.956 26.514 1.00 96.19 26 GLY D C 1
ATOM 3535 O O . GLY D 1 27 ? 6.786 -38.847 26.349 1.00 96.67 26 GLY D O 1
ATOM 3536 N N . ALA D 1 28 ? 4.754 -37.954 25.883 1.00 88.39 27 ALA D N 1
ATOM 3537 C CA . ALA D 1 28 ? 4.383 -39.020 24.947 1.00 85.21 27 ALA D CA 1
ATOM 3538 C C . ALA D 1 28 ? 5.225 -38.939 23.673 1.00 83.12 27 ALA D C 1
ATOM 3539 O O . ALA D 1 28 ? 5.465 -37.849 23.154 1.00 80.17 27 ALA D O 1
ATOM 3541 N N . ASP D 1 29 ? 5.706 -40.097 23.209 1.00 78.83 28 ASP D N 1
ATOM 3542 C CA . ASP D 1 29 ? 6.536 -40.239 22.015 1.00 77.23 28 ASP D CA 1
ATOM 3543 C C . ASP D 1 29 ? 5.699 -39.956 20.760 1.00 79.80 28 ASP D C 1
ATOM 3544 O O . ASP D 1 29 ? 4.713 -40.657 20.530 1.00 78.23 28 ASP D O 1
ATOM 3549 N N . VAL D 1 30 ? 6.096 -38.940 19.940 1.00 75.94 29 VAL D N 1
ATOM 3550 C CA . VAL D 1 30 ? 5.409 -38.588 18.674 1.00 72.11 29 VAL D CA 1
ATOM 3551 C C . VAL D 1 30 ? 5.392 -39.774 17.747 1.00 74.43 29 VAL D C 1
ATOM 3552 O O . VAL D 1 30 ? 4.446 -39.935 16.977 1.00 71.84 29 VAL D O 1
ATOM 3556 N N . ASN D 1 31 ? 6.472 -40.575 17.793 1.00 72.24 30 ASN D N 1
ATOM 3557 C CA . ASN D 1 31 ? 6.669 -41.737 16.938 1.00 69.90 30 ASN D CA 1
ATOM 3558 C C . ASN D 1 31 ? 6.301 -43.068 17.598 1.00 72.65 30 ASN D C 1
ATOM 3559 O O . ASN D 1 31 ? 6.864 -44.104 17.242 1.00 71.96 30 ASN D O 1
ATOM 3564 N N . ALA D 1 32 ? 5.327 -43.050 18.533 1.00 69.09 31 ALA D N 1
ATOM 3565 C CA . ALA D 1 32 ? 4.842 -44.261 19.207 1.00 84.04 31 ALA D CA 1
ATOM 3566 C C . ALA D 1 32 ? 4.059 -45.117 18.217 1.00 83.60 31 ALA D C 1
ATOM 3567 O O . ALA D 1 32 ? 3.346 -44.567 17.383 1.00 56.86 31 ALA D O 1
ATOM 3569 N N . ASP D 1 36 ? 0.253 -52.920 14.816 1.00 63.41 35 ASP D N 1
ATOM 3570 C CA . ASP D 1 36 ? -0.028 -52.703 13.393 1.00 60.60 35 ASP D CA 1
ATOM 3571 C C . ASP D 1 36 ? 0.930 -51.705 12.720 1.00 62.26 35 ASP D C 1
ATOM 3572 O O . ASP D 1 36 ? 0.810 -51.443 11.521 1.00 60.68 35 ASP D O 1
ATOM 3577 N N . GLY D 1 37 ? 1.865 -51.165 13.493 1.00 59.57 36 GLY D N 1
ATOM 3578 C CA . GLY D 1 37 ? 2.838 -50.188 13.019 1.00 58.09 36 GLY D CA 1
ATOM 3579 C C . GLY D 1 37 ? 2.258 -48.809 12.744 1.00 58.95 36 GLY D C 1
ATOM 3580 O O . GLY D 1 37 ? 2.960 -47.961 12.178 1.00 57.09 36 GLY D O 1
ATOM 3581 N N . LYS D 1 38 ? 0.969 -48.572 13.118 1.00 54.77 37 LYS D N 1
ATOM 3582 C CA . LYS D 1 38 ? 0.282 -47.284 12.927 1.00 54.32 37 LYS D CA 1
ATOM 3583 C C . LYS D 1 38 ? 0.644 -46.277 14.029 1.00 55.67 37 LYS D C 1
ATOM 3584 O O . LYS D 1 38 ? 0.416 -46.528 15.209 1.00 56.12 37 LYS D O 1
ATOM 3590 N N . THR D 1 39 ? 1.231 -45.145 13.627 1.00 49.36 38 THR D N 1
ATOM 3591 C CA . THR D 1 39 ? 1.675 -44.061 14.514 1.00 49.26 38 THR D CA 1
ATOM 3592 C C . THR D 1 39 ? 0.552 -43.026 14.697 1.00 52.09 38 THR D C 1
ATOM 3593 O O . THR D 1 39 ? -0.405 -43.077 13.934 1.00 50.20 38 THR D O 1
ATOM 3597 N N . PRO D 1 40 ? 0.631 -42.058 15.661 1.00 51.48 39 PRO D N 1
ATOM 3598 C CA . PRO D 1 40 ? -0.419 -41.023 15.752 1.00 50.71 39 PRO D CA 1
ATOM 3599 C C . PRO D 1 40 ? -0.587 -40.261 14.425 1.00 51.70 39 PRO D C 1
ATOM 3600 O O . PRO D 1 40 ? -1.712 -39.917 14.048 1.00 51.16 39 PRO D O 1
ATOM 3604 N N . LEU D 1 41 ? 0.527 -40.032 13.692 1.00 46.78 40 LEU D N 1
ATOM 3605 C CA . LEU D 1 41 ? 0.490 -39.359 12.393 1.00 44.25 40 LEU D CA 1
ATOM 3606 C C . LEU D 1 41 ? -0.267 -40.167 11.314 1.00 46.32 40 LEU D C 1
ATOM 3607 O O . LEU D 1 41 ? -0.971 -39.560 10.508 1.00 44.12 40 LEU D O 1
ATOM 3612 N N . HIS D 1 42 ? -0.157 -41.512 11.321 1.00 42.56 41 HIS D N 1
ATOM 3613 C CA . HIS D 1 42 ? -0.887 -42.381 10.386 1.00 41.24 41 HIS D CA 1
ATOM 3614 C C . HIS D 1 42 ? -2.392 -42.144 10.545 1.00 47.59 41 HIS D C 1
ATOM 3615 O O . HIS D 1 42 ? -3.087 -41.910 9.553 1.00 46.06 41 HIS D O 1
ATOM 3622 N N . LEU D 1 43 ? -2.889 -42.210 11.797 1.00 47.90 42 LEU D N 1
ATOM 3623 C CA . LEU D 1 43 ? -4.312 -42.063 12.082 1.00 48.28 42 LEU D CA 1
ATOM 3624 C C . LEU D 1 43 ? -4.876 -40.670 11.912 1.00 47.91 42 LEU D C 1
ATOM 3625 O O . LEU D 1 43 ? -5.979 -40.533 11.391 1.00 44.24 42 LEU D O 1
ATOM 3630 N N . ALA D 1 44 ? -4.127 -39.641 12.335 1.00 45.52 43 ALA D N 1
ATOM 3631 C CA . ALA D 1 44 ? -4.532 -38.239 12.131 1.00 44.65 43 ALA D CA 1
ATOM 3632 C C . ALA D 1 44 ? -4.592 -37.943 10.624 1.00 45.97 43 ALA D C 1
ATOM 3633 O O . ALA D 1 44 ? -5.540 -37.309 10.167 1.00 44.81 43 ALA D O 1
ATOM 3635 N N . ALA D 1 45 ? -3.629 -38.473 9.842 1.00 43.16 44 ALA D N 1
ATOM 3636 C CA . ALA D 1 45 ? -3.600 -38.293 8.386 1.00 41.28 44 ALA D CA 1
ATOM 3637 C C . ALA D 1 45 ? -4.764 -39.013 7.690 1.00 44.30 44 ALA D C 1
ATOM 3638 O O . ALA D 1 45 ? -5.427 -38.418 6.835 1.00 42.42 44 ALA D O 1
ATOM 3640 N N . GLU D 1 46 ? -5.030 -40.267 8.098 1.00 39.97 45 GLU D N 1
ATOM 3641 C CA . GLU D 1 46 ? -6.104 -41.116 7.571 1.00 38.84 45 GLU D CA 1
ATOM 3642 C C . GLU D 1 46 ? -7.485 -40.495 7.806 1.00 43.86 45 GLU D C 1
ATOM 3643 O O . GLU D 1 46 ? -8.345 -40.556 6.927 1.00 43.68 45 GLU D O 1
ATOM 3649 N N . ASN D 1 47 ? -7.689 -39.913 8.992 1.00 40.41 46 ASN D N 1
ATOM 3650 C CA . ASN D 1 47 ? -8.962 -39.328 9.387 1.00 41.93 46 ASN D CA 1
ATOM 3651 C C . ASN D 1 47 ? -9.166 -37.863 8.998 1.00 48.46 46 ASN D C 1
ATOM 3652 O O . ASN D 1 47 ? -10.242 -37.309 9.239 1.00 49.81 46 ASN D O 1
ATOM 3657 N N . GLY D 1 48 ? -8.159 -37.277 8.351 1.00 44.26 47 GLY D N 1
ATOM 3658 C CA . GLY D 1 48 ? -8.189 -35.912 7.845 1.00 42.93 47 GLY D CA 1
ATOM 3659 C C . GLY D 1 48 ? -8.140 -34.819 8.889 1.00 48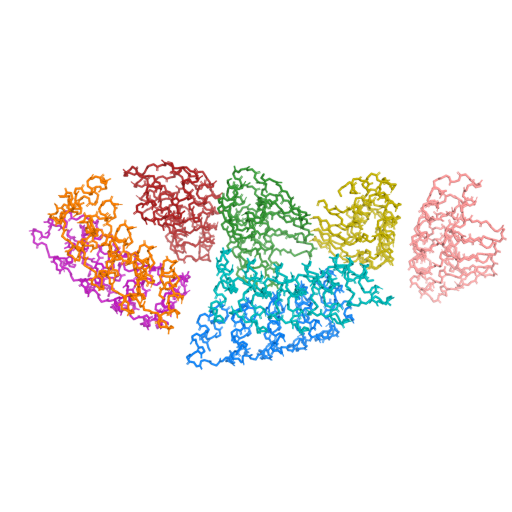.56 47 GLY D C 1
ATOM 3660 O O . GLY D 1 48 ? -8.732 -33.754 8.692 1.00 49.80 47 GLY D O 1
ATOM 3661 N N . HIS D 1 49 ? -7.422 -35.051 9.993 1.00 45.08 48 HIS D N 1
ATOM 3662 C CA . HIS D 1 49 ? -7.308 -34.045 11.056 1.00 46.25 48 HIS D CA 1
ATOM 3663 C C . HIS D 1 49 ? -6.057 -33.192 10.810 1.00 47.41 48 HIS D C 1
ATOM 3664 O O . HIS D 1 49 ? -5.008 -33.435 11.406 1.00 47.54 48 HIS D O 1
ATOM 3671 N N . ALA D 1 50 ? -6.171 -32.206 9.900 1.00 43.03 49 ALA D N 1
ATOM 3672 C CA . ALA D 1 50 ? -5.075 -31.344 9.461 1.00 41.30 49 ALA D CA 1
ATOM 3673 C C . ALA D 1 50 ? -4.324 -30.641 10.589 1.00 46.86 49 ALA D C 1
ATOM 3674 O O . ALA D 1 50 ? -3.092 -30.625 10.569 1.00 46.30 49 ALA D O 1
ATOM 3676 N N . LYS D 1 51 ? -5.060 -30.077 11.571 1.00 46.14 50 LYS D N 1
ATOM 3677 C CA . LYS D 1 51 ? -4.493 -29.364 12.731 1.00 47.94 50 LYS D CA 1
ATOM 3678 C C . LYS D 1 51 ? -3.630 -30.295 13.592 1.00 51.92 50 LYS D C 1
ATOM 3679 O O . LYS D 1 51 ? -2.532 -29.911 13.999 1.00 51.65 50 LYS D O 1
ATOM 3685 N N . VAL D 1 52 ? -4.118 -31.529 13.830 1.00 48.74 51 VAL D N 1
ATOM 3686 C CA . VAL D 1 52 ? -3.408 -32.560 14.585 1.00 50.47 51 VAL D CA 1
ATOM 3687 C C . VAL D 1 52 ? -2.155 -32.996 13.781 1.00 53.95 51 VAL D C 1
ATOM 3688 O O . VAL D 1 52 ? -1.068 -33.098 14.359 1.00 55.17 51 VAL D O 1
ATOM 3692 N N . VAL D 1 53 ? -2.305 -33.172 12.453 1.00 48.08 52 VAL D N 1
ATOM 3693 C CA . VAL D 1 53 ? -1.226 -33.540 11.521 1.00 46.97 52 VAL D CA 1
ATOM 3694 C C . VAL D 1 53 ? -0.080 -32.516 11.629 1.00 51.97 52 VAL D C 1
ATOM 3695 O O . VAL D 1 53 ? 1.075 -32.912 11.785 1.00 54.98 52 VAL D O 1
ATOM 3699 N N . LEU D 1 54 ? -0.409 -31.223 11.581 1.00 46.77 53 LEU D N 1
ATOM 3700 C CA . LEU D 1 54 ? 0.581 -30.153 11.693 1.00 48.42 53 LEU D CA 1
ATOM 3701 C C . LEU D 1 54 ? 1.327 -30.178 13.033 1.00 53.57 53 LEU D C 1
ATOM 3702 O O . LEU D 1 54 ? 2.559 -30.097 13.035 1.00 52.82 53 LEU D O 1
ATOM 3707 N N . LEU D 1 55 ? 0.589 -30.315 14.147 1.00 52.51 54 LEU D N 1
ATOM 3708 C CA . LEU D 1 55 ? 1.169 -30.364 15.496 1.00 56.20 54 LEU D CA 1
ATOM 3709 C C . LEU D 1 55 ? 2.148 -31.551 15.614 1.00 57.62 54 LEU D C 1
ATOM 3710 O O . LEU D 1 55 ? 3.264 -31.373 16.104 1.00 57.91 54 LEU D O 1
ATOM 3715 N N . LEU D 1 56 ? 1.750 -32.733 15.110 1.00 53.37 55 LEU D N 1
ATOM 3716 C CA . LEU D 1 56 ? 2.586 -33.943 15.117 1.00 53.37 55 LEU D CA 1
ATOM 3717 C C . LEU D 1 56 ? 3.866 -33.766 14.289 1.00 58.83 55 LEU D C 1
ATOM 3718 O O . LEU D 1 56 ? 4.950 -34.103 14.782 1.00 60.51 55 LEU D O 1
ATOM 3723 N N . LEU D 1 57 ? 3.744 -33.195 13.062 1.00 53.13 56 LEU D N 1
ATOM 3724 C CA . LEU D 1 57 ? 4.869 -32.932 12.151 1.00 52.75 56 LEU D CA 1
ATOM 3725 C C . LEU D 1 57 ? 5.896 -31.970 12.751 1.00 58.37 56 LEU D C 1
ATOM 3726 O O . LEU D 1 57 ? 7.096 -32.228 12.662 1.00 58.10 56 LEU D O 1
ATOM 3731 N N . GLU D 1 58 ? 5.432 -30.874 13.367 1.00 57.26 57 GLU D N 1
ATOM 3732 C CA . GLU D 1 58 ? 6.321 -29.887 13.984 1.00 59.96 57 GLU D CA 1
ATOM 3733 C C . GLU D 1 58 ? 7.014 -30.430 15.241 1.00 66.64 57 GLU D C 1
ATOM 3734 O O . GLU D 1 58 ? 8.077 -29.939 15.610 1.00 68.78 57 GLU D O 1
ATOM 3740 N N . GLN D 1 59 ? 6.435 -31.471 15.863 1.00 63.66 58 GLN D N 1
ATOM 3741 C CA . GLN D 1 59 ? 6.990 -32.134 17.043 1.00 66.06 58 GLN D CA 1
ATOM 3742 C C . GLN D 1 59 ? 7.929 -33.311 16.685 1.00 70.80 58 GLN D C 1
ATOM 3743 O O . GLN D 1 59 ? 8.435 -33.983 17.582 1.00 73.36 58 GLN D O 1
ATOM 3749 N N . GLY D 1 60 ? 8.167 -33.525 15.391 1.00 65.50 59 GLY D N 1
ATOM 3750 C CA . GLY D 1 60 ? 9.076 -34.554 14.896 1.00 65.31 59 GLY D CA 1
ATOM 3751 C C . GLY D 1 60 ? 8.495 -35.878 14.428 1.00 65.73 59 GLY D C 1
ATOM 3752 O O . GLY D 1 60 ? 9.245 -36.854 14.303 1.00 66.03 59 GLY D O 1
ATOM 3753 N N . ALA D 1 61 ? 7.175 -35.939 14.145 1.00 58.81 60 ALA D N 1
ATOM 3754 C CA . ALA D 1 61 ? 6.558 -37.181 13.660 1.00 56.65 60 ALA D CA 1
ATOM 3755 C C . ALA D 1 61 ? 7.037 -37.497 12.243 1.00 57.59 60 ALA D C 1
ATOM 3756 O O . ALA D 1 61 ? 7.065 -36.601 11.392 1.00 56.39 60 ALA D O 1
ATOM 3758 N N . ASP D 1 62 ? 7.448 -38.763 12.014 1.00 53.24 61 ASP D N 1
ATOM 3759 C CA . ASP D 1 62 ? 7.970 -39.245 10.737 1.00 51.27 61 ASP D CA 1
ATOM 3760 C C . ASP D 1 62 ? 6.866 -39.369 9.679 1.00 52.66 61 ASP D C 1
ATOM 3761 O O . ASP D 1 62 ? 5.987 -40.220 9.817 1.00 51.22 61 ASP D O 1
ATOM 3766 N N . PRO D 1 63 ? 6.910 -38.561 8.590 1.00 48.08 62 PRO D N 1
ATOM 3767 C CA . PRO D 1 63 ? 5.877 -38.684 7.547 1.00 45.51 62 PRO D CA 1
ATOM 3768 C C . PRO D 1 63 ? 6.054 -39.908 6.645 1.00 47.43 62 PRO D C 1
ATOM 3769 O O . PRO D 1 63 ? 5.204 -40.169 5.789 1.00 46.34 62 PRO D O 1
ATOM 3773 N N . ASN D 1 64 ? 7.170 -40.641 6.824 1.00 44.85 63 ASN D N 1
ATOM 3774 C CA . ASN D 1 64 ? 7.497 -41.831 6.046 1.00 43.73 63 ASN D CA 1
ATOM 3775 C C . ASN D 1 64 ? 7.477 -43.127 6.846 1.00 48.66 63 ASN D C 1
ATOM 3776 O O . ASN D 1 64 ? 7.887 -44.176 6.325 1.00 46.25 63 ASN D O 1
ATOM 3781 N N . ALA D 1 65 ? 6.961 -43.073 8.092 1.00 46.55 64 ALA D N 1
ATOM 3782 C CA . ALA D 1 65 ? 6.832 -44.265 8.936 1.00 47.66 64 ALA D CA 1
ATOM 3783 C C . ALA D 1 65 ? 5.878 -45.245 8.225 1.00 49.42 64 ALA D C 1
ATOM 3784 O O . ALA D 1 65 ? 4.837 -44.829 7.731 1.00 47.46 64 ALA D O 1
ATOM 3786 N N . LYS D 1 66 ? 6.292 -46.504 8.067 1.00 48.18 65 LYS D N 1
ATOM 3787 C CA . LYS D 1 66 ? 5.498 -47.540 7.390 1.00 46.20 65 LYS D CA 1
ATOM 3788 C C . LYS D 1 66 ? 4.732 -48.369 8.413 1.00 50.64 65 LYS D C 1
ATOM 3789 O O . LYS D 1 66 ? 5.322 -48.817 9.400 1.00 52.24 65 LYS D O 1
ATOM 3795 N N . ASP D 1 67 ? 3.434 -48.615 8.165 1.00 45.86 66 ASP D N 1
ATOM 3796 C CA . ASP D 1 67 ? 2.648 -49.486 9.051 1.00 46.59 66 ASP D CA 1
ATOM 3797 C C . ASP D 1 67 ? 2.870 -50.952 8.596 1.00 49.10 66 ASP D C 1
ATOM 3798 O O . ASP D 1 67 ? 3.721 -51.190 7.724 1.00 47.37 66 ASP D O 1
ATOM 3803 N N . SER D 1 68 ? 2.090 -51.913 9.130 1.00 45.77 67 SER D N 1
ATOM 3804 C CA . SER D 1 68 ? 2.222 -53.329 8.753 1.00 46.76 67 SER D CA 1
ATOM 3805 C C . SER D 1 68 ? 1.811 -53.6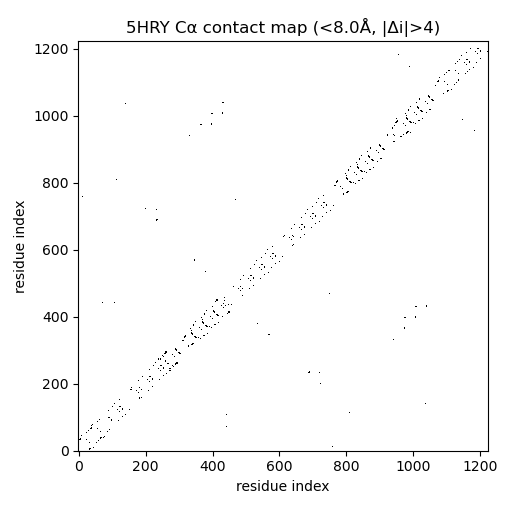61 7.297 1.00 50.24 67 SER D C 1
ATOM 3806 O O . SER D 1 68 ? 2.165 -54.727 6.789 1.00 50.38 67 SER D O 1
ATOM 3809 N N . ASP D 1 69 ? 1.101 -52.737 6.622 1.00 45.59 68 ASP D N 1
ATOM 3810 C CA . ASP D 1 69 ? 0.676 -52.887 5.230 1.00 43.84 68 ASP D CA 1
ATOM 3811 C C . ASP D 1 69 ? 1.627 -52.115 4.281 1.00 45.68 68 ASP D C 1
ATOM 3812 O O . ASP D 1 69 ? 1.347 -51.996 3.080 1.00 42.96 68 ASP D O 1
ATOM 3817 N N . GLY D 1 70 ? 2.730 -51.603 4.835 1.00 42.34 69 GLY D N 1
ATOM 3818 C CA . GLY D 1 70 ? 3.716 -50.811 4.103 1.00 42.10 69 GLY D CA 1
ATOM 3819 C C . GLY D 1 70 ? 3.232 -49.410 3.767 1.00 45.72 69 GLY D C 1
ATOM 3820 O O . GLY D 1 70 ? 3.874 -48.703 2.984 1.00 45.38 69 GLY D O 1
ATOM 3821 N N . LYS D 1 71 ? 2.103 -48.988 4.378 1.00 41.04 70 LYS D N 1
ATOM 3822 C CA . LYS D 1 71 ? 1.494 -47.685 4.126 1.00 39.69 70 LYS D CA 1
ATOM 3823 C C . LYS D 1 71 ? 2.053 -46.611 5.043 1.00 42.79 70 LYS D C 1
ATOM 3824 O O . LYS D 1 71 ? 2.207 -46.836 6.238 1.00 43.25 70 LYS D O 1
ATOM 3830 N N . THR D 1 72 ? 2.385 -45.450 4.471 1.00 39.58 71 THR D N 1
ATOM 3831 C CA . THR D 1 72 ? 2.876 -44.302 5.233 1.00 39.97 71 THR D CA 1
ATOM 3832 C C . THR D 1 72 ? 1.661 -43.413 5.519 1.00 42.40 71 THR D C 1
ATOM 3833 O O . THR D 1 72 ? 0.627 -43.628 4.882 1.00 39.72 71 THR D O 1
ATOM 3837 N N . PRO D 1 73 ? 1.746 -42.371 6.397 1.00 41.35 72 PRO D N 1
ATOM 3838 C CA . PRO D 1 73 ? 0.587 -41.467 6.572 1.00 39.77 72 PRO D CA 1
ATOM 3839 C C . PRO D 1 73 ? 0.116 -40.832 5.256 1.00 39.78 72 PRO D C 1
ATOM 3840 O O . PRO D 1 73 ? -1.080 -40.541 5.107 1.00 37.41 72 PRO D O 1
ATOM 3844 N N . LEU D 1 74 ? 1.048 -40.651 4.284 1.00 36.26 73 LEU D N 1
ATOM 3845 C CA . LEU D 1 74 ? 0.742 -40.099 2.967 1.00 34.98 73 LEU D CA 1
ATOM 3846 C C . LEU D 1 74 ? -0.156 -41.047 2.148 1.00 39.26 73 LEU D C 1
ATOM 3847 O O . LEU D 1 74 ? -1.083 -40.572 1.493 1.00 39.49 73 LEU D O 1
ATOM 3852 N N . HIS D 1 75 ? 0.099 -42.364 2.211 1.00 35.82 74 HIS D N 1
ATOM 3853 C CA . HIS D 1 75 ? -0.733 -43.374 1.536 1.00 35.99 74 HIS D CA 1
ATOM 3854 C C . HIS D 1 75 ? -2.178 -43.242 2.041 1.00 41.21 74 HIS D C 1
ATOM 3855 O O . HIS D 1 75 ? -3.097 -43.137 1.226 1.00 40.96 74 HIS D O 1
ATOM 3862 N N . LEU D 1 76 ? -2.354 -43.217 3.383 1.00 37.12 75 LEU D N 1
ATOM 3863 C CA . LEU D 1 76 ? -3.651 -43.132 4.064 1.00 37.05 75 LEU D CA 1
ATOM 3864 C C . LEU D 1 76 ? -4.414 -41.847 3.779 1.00 41.82 75 LEU D C 1
ATOM 3865 O O . LEU D 1 76 ? -5.623 -41.903 3.540 1.00 42.00 75 LEU D O 1
ATOM 3870 N N . ALA D 1 77 ? -3.715 -40.693 3.799 1.00 39.41 76 ALA D N 1
ATOM 3871 C CA . ALA D 1 77 ? -4.299 -39.382 3.473 1.00 39.40 76 ALA D CA 1
ATOM 3872 C C . ALA D 1 77 ? -4.697 -39.309 1.993 1.00 40.87 76 ALA D C 1
ATOM 3873 O O . ALA D 1 77 ? -5.791 -38.830 1.694 1.00 39.87 76 ALA D O 1
ATOM 3875 N N . ALA D 1 78 ? -3.814 -39.796 1.080 1.00 37.07 77 ALA D N 1
ATOM 3876 C CA . ALA D 1 78 ? -4.046 -39.810 -0.368 1.00 37.66 77 ALA D CA 1
ATOM 3877 C C . ALA D 1 78 ? -5.237 -40.667 -0.756 1.00 40.21 77 ALA D C 1
ATOM 3878 O O . ALA D 1 78 ? -6.056 -40.250 -1.578 1.00 39.11 77 ALA D O 1
ATOM 3880 N N . GLU D 1 79 ? -5.333 -41.861 -0.145 1.00 37.19 78 GLU D N 1
ATOM 3881 C CA . GLU D 1 79 ? -6.410 -42.826 -0.352 1.00 35.85 78 GLU D CA 1
ATOM 3882 C C . GLU D 1 79 ? -7.774 -42.229 0.037 1.00 38.03 78 GLU D C 1
ATOM 3883 O O . GLU D 1 79 ? -8.771 -42.454 -0.648 1.00 37.89 78 GLU D O 1
ATOM 3889 N N . ASN D 1 80 ? -7.798 -41.443 1.120 1.00 35.86 79 ASN D N 1
ATOM 3890 C CA . ASN D 1 80 ? -9.023 -40.845 1.625 1.00 36.94 79 ASN D CA 1
ATOM 3891 C C . ASN D 1 80 ? -9.351 -39.459 1.078 1.00 41.22 79 ASN D C 1
ATOM 3892 O O . ASN D 1 80 ? -10.393 -38.908 1.431 1.00 42.42 79 ASN D O 1
ATOM 3897 N N . GLY D 1 81 ? -8.497 -38.948 0.189 1.00 36.33 80 GLY D N 1
ATOM 3898 C CA . GLY D 1 81 ? -8.674 -37.660 -0.478 1.00 36.01 80 GLY D CA 1
ATOM 3899 C C . GLY D 1 81 ? -8.552 -36.430 0.394 1.00 40.95 80 GLY D C 1
ATOM 3900 O O . GLY D 1 81 ? -9.193 -35.403 0.123 1.00 39.91 80 GLY D O 1
ATOM 3901 N N . HIS D 1 82 ? -7.707 -36.506 1.431 1.00 37.06 81 HIS D N 1
ATOM 3902 C CA . HIS D 1 82 ? -7.486 -35.382 2.349 1.00 36.57 81 HIS D CA 1
ATOM 3903 C C . HIS D 1 82 ? -6.370 -34.496 1.796 1.00 38.34 81 HIS D C 1
ATOM 3904 O O . HIS D 1 82 ? -5.205 -34.637 2.174 1.00 35.81 81 HIS D O 1
ATOM 3911 N N . ALA D 1 83 ? -6.734 -33.603 0.859 1.00 36.62 82 ALA D N 1
ATOM 3912 C CA . ALA D 1 83 ? -5.813 -32.725 0.141 1.00 36.29 82 ALA D CA 1
ATOM 3913 C C . ALA D 1 83 ? -4.903 -31.858 1.014 1.00 40.12 82 ALA D C 1
ATOM 3914 O O . ALA D 1 83 ? -3.695 -31.850 0.781 1.00 39.84 82 ALA D O 1
ATOM 3916 N N . VAL D 1 84 ? -5.458 -31.150 2.017 1.00 37.78 83 VAL D N 1
ATOM 3917 C CA . VAL D 1 84 ? -4.671 -30.308 2.925 1.00 37.85 83 VAL D CA 1
ATOM 3918 C C . VAL D 1 84 ? -3.654 -31.157 3.711 1.00 42.44 83 VAL D C 1
ATOM 3919 O O . VAL D 1 84 ? -2.473 -30.800 3.766 1.00 41.90 83 VAL D O 1
ATOM 3923 N N . VAL D 1 85 ? -4.099 -32.318 4.239 1.00 39.40 84 VAL D N 1
ATOM 3924 C CA . VAL D 1 85 ? -3.225 -33.255 4.948 1.00 38.52 84 VAL D CA 1
ATOM 3925 C C . VAL D 1 85 ? -2.079 -33.717 4.024 1.00 40.00 84 VAL D C 1
ATOM 3926 O O . VAL D 1 85 ? -0.920 -33.693 4.438 1.00 40.52 84 VAL D O 1
ATOM 3930 N N . VAL D 1 86 ? -2.403 -34.096 2.770 1.00 35.67 85 VAL D N 1
ATOM 3931 C CA . VAL D 1 86 ? -1.424 -34.531 1.761 1.00 33.68 85 VAL D CA 1
ATOM 3932 C C . VAL D 1 86 ? -0.361 -33.433 1.574 1.00 40.65 85 VAL D C 1
ATOM 3933 O O . VAL D 1 86 ? 0.831 -33.735 1.624 1.00 41.94 85 VAL D O 1
ATOM 3937 N N . ALA D 1 87 ? -0.798 -32.176 1.403 1.00 37.14 86 ALA D N 1
ATOM 3938 C CA . ALA D 1 87 ? 0.080 -31.023 1.233 1.00 39.28 86 ALA D CA 1
ATOM 3939 C C . ALA D 1 87 ? 0.997 -30.846 2.452 1.00 45.03 86 ALA D C 1
ATOM 3940 O O . ALA D 1 87 ? 2.199 -30.651 2.264 1.00 44.37 86 ALA D O 1
ATOM 3942 N N . LEU D 1 88 ? 0.448 -30.977 3.690 1.00 42.12 87 LEU D N 1
ATOM 3943 C CA . LEU D 1 88 ? 1.228 -30.847 4.932 1.00 42.36 87 LEU D CA 1
ATOM 3944 C C . LEU D 1 88 ? 2.309 -31.927 5.021 1.00 45.22 87 LEU D C 1
ATOM 3945 O O . LEU D 1 88 ? 3.449 -31.623 5.376 1.00 45.23 87 LEU D O 1
ATOM 3950 N N . LEU D 1 89 ? 1.960 -33.173 4.650 1.00 40.54 88 LEU D N 1
ATOM 3951 C CA . LEU D 1 89 ? 2.886 -34.308 4.674 1.00 39.46 88 LEU D CA 1
ATOM 3952 C C . LEU D 1 89 ? 4.013 -34.123 3.661 1.00 41.36 88 LEU D C 1
ATOM 3953 O O . LEU D 1 89 ? 5.180 -34.300 4.011 1.00 41.12 88 LEU D O 1
ATOM 3958 N N . LEU D 1 90 ? 3.673 -33.686 2.438 1.00 39.04 89 LEU D N 1
ATOM 3959 C CA . LEU D 1 90 ? 4.625 -33.393 1.358 1.00 39.51 89 LEU D CA 1
ATOM 3960 C C . LEU D 1 90 ? 5.616 -32.311 1.746 1.00 44.08 89 LEU D C 1
ATOM 3961 O O . LEU D 1 90 ? 6.809 -32.485 1.497 1.00 43.86 89 LEU D O 1
ATOM 3966 N N . MET D 1 91 ? 5.130 -31.238 2.413 1.00 42.12 90 MET D N 1
ATOM 3967 C CA . MET D 1 91 ? 5.933 -30.116 2.931 1.00 45.97 90 MET D CA 1
ATOM 3968 C C . MET D 1 91 ? 6.993 -30.585 3.909 1.00 52.09 90 MET D C 1
ATOM 3969 O O . MET D 1 91 ? 8.065 -29.983 3.983 1.00 54.14 90 MET D O 1
ATOM 3974 N N . HIS D 1 92 ? 6.668 -31.624 4.692 1.00 48.66 91 HIS D N 1
ATOM 3975 C CA . HIS D 1 92 ? 7.545 -32.198 5.711 1.00 49.84 91 HIS D CA 1
ATOM 3976 C C . HIS D 1 92 ? 8.383 -33.406 5.225 1.00 52.53 91 HIS D C 1
ATOM 3977 O O . HIS D 1 92 ? 8.969 -34.128 6.033 1.00 52.64 91 HIS D O 1
ATOM 3984 N N . GLY D 1 93 ? 8.470 -33.571 3.908 1.00 48.33 92 GLY D N 1
ATOM 3985 C CA . GLY D 1 93 ? 9.299 -34.593 3.281 1.00 48.99 92 GLY D CA 1
ATOM 3986 C C . GLY D 1 93 ? 8.736 -35.980 3.062 1.00 51.97 92 GLY D C 1
ATOM 3987 O O . GLY D 1 93 ? 9.522 -36.909 2.835 1.00 54.49 92 GLY D O 1
ATOM 3988 N N . ALA D 1 94 ? 7.391 -36.151 3.079 1.00 45.62 93 ALA D N 1
ATOM 3989 C CA . ALA D 1 94 ? 6.799 -37.471 2.793 1.00 43.78 93 ALA D CA 1
ATOM 3990 C C . ALA D 1 94 ? 7.097 -37.832 1.346 1.00 45.86 93 ALA D C 1
ATOM 3991 O O . ALA D 1 94 ? 6.939 -36.988 0.450 1.00 45.28 93 ALA D O 1
ATOM 3993 N N . ASP D 1 95 ? 7.586 -39.075 1.125 1.00 40.71 94 ASP D N 1
ATOM 3994 C CA . ASP D 1 95 ? 7.964 -39.589 -0.181 1.00 38.88 94 ASP D CA 1
ATOM 3995 C C . ASP D 1 95 ? 6.695 -39.897 -0.996 1.00 40.74 94 ASP D C 1
ATOM 3996 O O . ASP D 1 95 ? 5.934 -40.802 -0.635 1.00 38.52 94 ASP D O 1
ATOM 4001 N N . PRO D 1 96 ? 6.451 -39.159 -2.103 1.00 36.52 95 PRO D N 1
ATOM 4002 C CA . PRO D 1 96 ? 5.243 -39.422 -2.900 1.00 35.18 95 PRO D CA 1
ATOM 4003 C C . PRO D 1 96 ? 5.333 -40.703 -3.729 1.00 41.02 95 PRO D C 1
ATOM 4004 O O . PRO D 1 96 ? 4.342 -41.093 -4.347 1.00 41.00 95 PRO D O 1
ATOM 4008 N N . ASN D 1 97 ? 6.510 -41.363 -3.733 1.00 38.76 96 ASN D N 1
ATOM 4009 C CA . ASN D 1 97 ? 6.755 -42.600 -4.490 1.00 38.67 96 ASN D CA 1
ATOM 4010 C C . ASN D 1 97 ? 6.916 -43.854 -3.618 1.00 44.81 96 ASN D C 1
ATOM 4011 O O . ASN D 1 97 ? 7.217 -44.932 -4.141 1.00 44.24 96 ASN D O 1
ATOM 4016 N N . ALA D 1 98 ? 6.704 -43.717 -2.300 1.00 43.09 97 ALA D N 1
ATOM 4017 C CA . ALA D 1 98 ? 6.783 -44.836 -1.361 1.00 43.54 97 ALA D CA 1
ATOM 4018 C C . ALA D 1 98 ? 5.771 -45.919 -1.786 1.00 46.27 97 ALA D C 1
ATOM 4019 O O . ALA D 1 98 ? 4.645 -45.580 -2.145 1.00 45.07 97 ALA D O 1
ATOM 4021 N N . LYS D 1 99 ? 6.197 -47.194 -1.840 1.00 43.01 98 LYS D N 1
ATOM 4022 C CA . LYS D 1 99 ? 5.325 -48.299 -2.238 1.00 41.99 98 LYS D CA 1
ATOM 4023 C C . LYS D 1 99 ? 4.821 -49.068 -1.021 1.00 45.04 98 LYS D C 1
ATOM 4024 O O . LYS D 1 99 ? 5.619 -49.433 -0.151 1.00 46.78 98 LYS D O 1
ATOM 4030 N N . ASP D 1 100 ? 3.513 -49.379 -0.986 1.00 38.68 99 ASP D N 1
ATOM 4031 C CA . ASP D 1 100 ? 2.947 -50.196 0.092 1.00 37.30 99 ASP D CA 1
ATOM 4032 C C . ASP D 1 100 ? 3.125 -51.700 -0.267 1.00 41.34 99 ASP D C 1
ATOM 4033 O O . ASP D 1 100 ? 3.824 -52.024 -1.238 1.00 39.14 99 ASP D O 1
ATOM 4038 N N . SER D 1 101 ? 2.496 -52.616 0.501 1.00 38.34 100 SER D N 1
ATOM 4039 C CA . SER D 1 101 ? 2.593 -54.058 0.278 1.00 38.14 100 SER D CA 1
ATOM 4040 C C . SER D 1 101 ? 2.001 -54.528 -1.074 1.00 42.49 100 SER D C 1
ATOM 4041 O O . SER D 1 101 ? 2.342 -55.620 -1.547 1.00 40.87 100 SER D O 1
ATOM 4044 N N . ASP D 1 102 ? 1.140 -53.694 -1.700 1.00 38.49 101 ASP D N 1
ATOM 4045 C CA . ASP D 1 102 ? 0.523 -53.980 -3.008 1.00 38.07 101 ASP D CA 1
ATOM 4046 C C . ASP D 1 102 ? 1.287 -53.288 -4.149 1.00 39.60 101 ASP D C 1
ATOM 4047 O O . ASP D 1 102 ? 0.836 -53.300 -5.297 1.00 39.67 101 ASP D O 1
ATOM 4052 N N . GLY D 1 103 ? 2.419 -52.680 -3.814 1.00 35.90 102 GLY D N 1
ATOM 4053 C CA . GLY D 1 103 ? 3.251 -51.942 -4.757 1.00 36.30 102 GLY D CA 1
ATOM 4054 C C . GLY D 1 103 ? 2.661 -50.598 -5.138 1.00 39.37 102 GLY D C 1
ATOM 4055 O O . GLY D 1 103 ? 3.134 -49.950 -6.082 1.00 38.22 102 GLY D O 1
ATOM 4056 N N . LYS D 1 104 ? 1.612 -50.172 -4.405 1.00 35.58 103 LYS D N 1
ATOM 4057 C CA . LYS D 1 104 ? 0.912 -48.921 -4.672 1.00 34.32 103 LYS D CA 1
ATOM 4058 C C . LYS D 1 104 ? 1.555 -47.738 -3.977 1.00 38.65 103 LYS D C 1
ATOM 4059 O O . LYS D 1 104 ? 1.886 -47.810 -2.801 1.00 36.17 103 LYS D O 1
ATOM 4065 N N . THR D 1 105 ? 1.759 -46.648 -4.737 1.00 36.24 104 THR D N 1
ATOM 4066 C CA . THR D 1 105 ? 2.290 -45.402 -4.197 1.00 35.09 104 THR D CA 1
ATOM 4067 C C . THR D 1 105 ? 1.067 -44.578 -3.776 1.00 36.02 104 THR D C 1
ATOM 4068 O O . THR D 1 105 ? -0.044 -44.940 -4.179 1.00 31.83 104 THR D O 1
ATOM 4072 N N . PRO D 1 106 ? 1.214 -43.431 -3.060 1.00 34.78 105 PRO D N 1
ATOM 4073 C CA . PRO D 1 106 ? 0.029 -42.609 -2.754 1.00 34.42 105 PRO D CA 1
ATOM 4074 C C . PRO D 1 106 ? -0.716 -42.149 -4.026 1.00 37.26 105 PRO D C 1
ATOM 4075 O O . PRO D 1 106 ? -1.933 -41.946 -3.989 1.00 35.11 105 PRO D O 1
ATOM 4079 N N . LEU D 1 107 ? 0.006 -42.028 -5.157 1.00 36.05 106 LEU D N 1
ATOM 4080 C CA . LEU D 1 107 ? -0.565 -41.643 -6.457 1.00 36.88 106 LEU D CA 1
ATOM 4081 C C . LEU D 1 107 ? -1.495 -42.735 -7.005 1.00 38.14 106 LEU D C 1
ATOM 4082 O O . LEU D 1 107 ? -2.557 -42.412 -7.531 1.00 37.40 106 LEU D O 1
ATOM 4087 N N . HIS D 1 108 ? -1.132 -44.009 -6.816 1.00 34.13 107 HIS D N 1
ATOM 4088 C CA . HIS D 1 108 ? -1.979 -45.154 -7.197 1.00 33.28 107 HIS D CA 1
ATOM 4089 C C . HIS D 1 108 ? -3.285 -45.091 -6.397 1.00 36.62 107 HIS D C 1
ATOM 4090 O O . HIS D 1 108 ? -4.364 -45.225 -6.975 1.00 36.60 107 HIS D O 1
ATOM 4097 N N . LEU D 1 109 ? -3.174 -44.853 -5.082 1.00 33.42 108 LEU D N 1
ATOM 4098 C CA . LEU D 1 109 ? -4.308 -44.785 -4.149 1.00 33.89 108 LEU D CA 1
ATOM 4099 C C . LEU D 1 109 ? -5.260 -43.625 -4.413 1.00 38.92 108 LEU D C 1
ATOM 4100 O O . LEU D 1 109 ? -6.475 -43.810 -4.344 1.00 40.16 108 LEU D O 1
ATOM 4105 N N . ALA D 1 110 ? -4.715 -42.448 -4.725 1.00 35.27 109 ALA D N 1
ATOM 4106 C CA . ALA D 1 110 ? -5.499 -41.257 -5.049 1.00 35.07 109 ALA D CA 1
ATOM 4107 C C . ALA D 1 110 ? -6.216 -41.422 -6.379 1.00 37.66 109 ALA D C 1
ATOM 4108 O O . ALA D 1 110 ? -7.393 -41.063 -6.483 1.00 36.13 109 ALA D O 1
ATOM 4110 N N . ALA D 1 111 ? -5.513 -41.998 -7.387 1.00 36.48 110 ALA D N 1
ATOM 4111 C CA . ALA D 1 111 ? -6.046 -42.210 -8.731 1.00 37.28 110 ALA D CA 1
ATOM 4112 C C . ALA D 1 111 ? -7.206 -43.187 -8.744 1.00 38.50 110 ALA D C 1
ATOM 4113 O O . ALA D 1 111 ? -8.225 -42.922 -9.394 1.00 36.30 110 ALA D O 1
ATOM 4115 N N . GLU D 1 112 ? -7.050 -44.302 -8.007 1.00 35.58 111 GLU D N 1
ATOM 4116 C CA . GLU D 1 112 ? -8.029 -45.374 -7.841 1.00 35.72 111 GLU D CA 1
ATOM 4117 C C . GLU D 1 112 ? -9.330 -44.837 -7.228 1.00 39.70 111 GLU D C 1
ATOM 4118 O O . GLU D 1 112 ? -10.420 -45.263 -7.615 1.00 41.39 111 GLU D O 1
ATOM 4124 N N . ASN D 1 113 ? -9.209 -43.907 -6.271 1.00 34.80 112 ASN D N 1
ATOM 4125 C CA . ASN D 1 113 ? -10.362 -43.341 -5.583 1.00 35.08 112 ASN D CA 1
ATOM 4126 C C . ASN D 1 113 ? -10.894 -42.032 -6.143 1.00 38.78 112 ASN D C 1
ATOM 4127 O O . ASN D 1 113 ? -11.834 -41.471 -5.574 1.00 38.87 112 ASN D O 1
ATOM 4132 N N . GLY D 1 114 ? -10.328 -41.594 -7.277 1.00 36.75 113 GLY D N 1
ATOM 4133 C CA . GLY D 1 114 ? -10.730 -40.388 -7.996 1.00 38.24 113 GLY D CA 1
ATOM 4134 C C . GLY D 1 114 ? -10.496 -39.082 -7.271 1.00 43.30 113 GLY D C 1
ATOM 4135 O O . GLY D 1 114 ? -11.266 -38.141 -7.461 1.00 46.14 113 GLY D O 1
ATOM 4136 N N . HIS D 1 115 ? -9.412 -38.986 -6.474 1.00 37.52 114 HIS D N 1
ATOM 4137 C CA . HIS D 1 115 ? -9.090 -37.742 -5.745 1.00 35.50 114 HIS D CA 1
ATOM 4138 C C . HIS D 1 115 ? -8.156 -36.843 -6.568 1.00 40.16 114 HIS D C 1
ATOM 4139 O O . HIS D 1 115 ? -6.936 -36.847 -6.380 1.00 40.08 114 HIS D O 1
ATOM 4146 N N . GLU D 1 116 ? -8.743 -36.085 -7.496 1.00 39.09 115 GLU D N 1
ATOM 4147 C CA . GLU D 1 116 ? -8.024 -35.203 -8.405 1.00 40.14 115 GLU D CA 1
ATOM 4148 C C . GLU D 1 116 ? -7.098 -34.181 -7.750 1.00 41.77 115 GLU D C 1
ATOM 4149 O O . GLU D 1 116 ? -5.956 -34.047 -8.183 1.00 40.07 115 GLU D O 1
ATOM 4155 N N . GLU D 1 117 ? -7.565 -33.497 -6.705 1.00 39.21 116 GLU D N 1
ATOM 4156 C CA . GLU D 1 117 ? -6.760 -32.508 -5.969 1.00 40.31 116 GLU D CA 1
ATOM 4157 C C . GLU D 1 117 ? -5.496 -33.151 -5.351 1.00 41.17 116 GLU D C 1
ATOM 4158 O O . GLU D 1 117 ? -4.407 -32.591 -5.471 1.00 41.05 116 GLU D O 1
ATOM 4164 N N . VAL D 1 118 ? -5.637 -34.339 -4.757 1.00 35.65 117 VAL D N 1
ATOM 4165 C CA . VAL D 1 118 ? -4.516 -35.091 -4.184 1.00 34.51 117 VAL D CA 1
ATOM 4166 C C . VAL D 1 118 ? -3.509 -35.472 -5.299 1.00 38.86 117 VAL D C 1
ATOM 4167 O O . VAL D 1 118 ? -2.305 -35.277 -5.121 1.00 38.52 117 VAL D O 1
ATOM 4171 N N . VAL D 1 119 ? -4.012 -35.950 -6.462 1.00 35.46 118 VAL D N 1
ATOM 4172 C CA . VAL D 1 119 ? -3.191 -36.345 -7.624 1.00 34.81 118 VAL D CA 1
ATOM 4173 C C . VAL D 1 119 ? -2.320 -35.142 -8.081 1.00 40.12 118 VAL D C 1
ATOM 4174 O O . VAL D 1 119 ? -1.111 -35.299 -8.284 1.00 39.02 118 VAL D O 1
ATOM 4178 N N . ILE D 1 120 ? -2.940 -33.954 -8.225 1.00 37.55 119 ILE D N 1
ATOM 4179 C CA . ILE D 1 120 ? -2.271 -32.700 -8.608 1.00 38.16 119 ILE D CA 1
ATOM 4180 C C . ILE D 1 120 ? -1.112 -32.390 -7.646 1.00 42.77 119 ILE D C 1
ATOM 4181 O O . ILE D 1 120 ? 0.003 -32.132 -8.104 1.00 44.39 119 ILE D O 1
ATOM 4186 N N . LEU D 1 121 ? -1.377 -32.442 -6.329 1.00 38.90 120 LEU D N 1
ATOM 4187 C CA . LEU D 1 121 ? -0.388 -32.168 -5.276 1.00 39.29 120 LEU D CA 1
ATOM 4188 C C . LEU D 1 121 ? 0.781 -33.150 -5.305 1.00 41.73 120 LEU D C 1
ATOM 4189 O O . LEU D 1 121 ? 1.930 -32.723 -5.218 1.00 42.59 120 LEU D O 1
ATOM 4194 N N . LEU D 1 122 ? 0.493 -34.446 -5.470 1.00 37.00 121 LEU D N 1
ATOM 4195 C CA . LEU D 1 122 ? 1.512 -35.489 -5.549 1.00 37.46 121 LEU D CA 1
ATOM 4196 C C . LEU D 1 122 ? 2.411 -35.300 -6.770 1.00 41.04 121 LEU D C 1
ATOM 4197 O O . LEU D 1 122 ? 3.632 -35.330 -6.623 1.00 41.63 121 LEU D O 1
ATOM 4202 N N . LEU D 1 123 ? 1.813 -35.033 -7.952 1.00 37.49 122 LEU D N 1
ATOM 4203 C CA . LEU D 1 123 ? 2.559 -34.787 -9.192 1.00 38.86 122 LEU D CA 1
ATOM 4204 C C . LEU D 1 123 ? 3.450 -33.567 -9.080 1.00 43.91 122 LEU D C 1
ATOM 4205 O O . LEU D 1 123 ? 4.591 -33.607 -9.532 1.00 44.72 122 LEU D O 1
ATOM 4210 N N . ALA D 1 124 ? 2.949 -32.499 -8.423 1.00 42.05 123 ALA D N 1
ATOM 4211 C CA . ALA D 1 124 ? 3.683 -31.247 -8.174 1.00 42.13 123 ALA D CA 1
ATOM 4212 C C . ALA D 1 124 ? 4.945 -31.508 -7.331 1.00 46.66 123 ALA D C 1
ATOM 4213 O O . ALA D 1 124 ? 5.962 -30.844 -7.534 1.00 48.01 123 ALA D O 1
ATOM 4215 N N . MET D 1 125 ? 4.879 -32.494 -6.406 1.00 41.86 124 MET D N 1
ATOM 4216 C CA . MET D 1 125 ? 5.989 -32.866 -5.517 1.00 41.73 124 MET D CA 1
ATOM 4217 C C . MET D 1 125 ? 6.873 -34.026 -6.016 1.00 46.42 124 MET D C 1
ATOM 4218 O O . MET D 1 125 ? 7.626 -34.624 -5.233 1.00 45.77 124 MET D O 1
ATOM 4223 N N . GLY D 1 126 ? 6.790 -34.304 -7.311 1.00 43.82 125 GLY D N 1
ATOM 4224 C CA . GLY D 1 126 ? 7.611 -35.320 -7.960 1.00 44.86 125 GLY D CA 1
ATOM 4225 C C . GLY D 1 126 ? 7.161 -36.766 -7.925 1.00 48.03 125 GLY D C 1
ATOM 4226 O O . GLY D 1 126 ? 8.000 -37.660 -8.096 1.00 49.47 125 GLY D O 1
ATOM 4227 N N . ALA D 1 127 ? 5.851 -37.031 -7.742 1.00 41.81 126 ALA D N 1
ATOM 4228 C CA . ALA D 1 127 ? 5.362 -38.411 -7.795 1.00 40.60 126 ALA D CA 1
ATOM 4229 C C . ALA D 1 127 ? 5.476 -38.896 -9.240 1.00 46.08 126 ALA D C 1
ATOM 4230 O O . ALA D 1 127 ? 5.066 -38.184 -10.166 1.00 44.38 126 ALA D O 1
ATOM 4232 N N . ASP D 1 128 ? 6.082 -40.084 -9.429 1.00 43.22 127 ASP D N 1
ATOM 4233 C CA . ASP D 1 128 ? 6.267 -40.687 -10.739 1.00 43.79 127 ASP D CA 1
ATOM 4234 C C . ASP D 1 128 ? 4.906 -41.205 -11.241 1.00 47.68 127 ASP D C 1
ATOM 4235 O O . ASP D 1 128 ? 4.335 -42.108 -10.626 1.00 45.55 127 ASP D O 1
ATOM 4240 N N . PRO D 1 129 ? 4.367 -40.634 -12.344 1.00 45.57 128 PRO D N 1
ATOM 4241 C CA . PRO D 1 129 ? 3.063 -41.104 -12.842 1.00 45.00 128 PRO D CA 1
ATOM 4242 C C . PRO D 1 129 ? 3.115 -42.473 -13.510 1.00 48.96 128 PRO D C 1
ATOM 4243 O O . PRO D 1 129 ? 2.068 -43.015 -13.855 1.00 49.45 128 PRO D O 1
ATOM 4247 N N . ASN D 1 130 ? 4.327 -43.001 -13.746 1.00 45.08 129 ASN D N 1
ATOM 4248 C CA . ASN D 1 130 ? 4.527 -44.272 -14.444 1.00 44.29 129 ASN D CA 1
ATOM 4249 C C . ASN D 1 130 ? 4.986 -45.460 -13.588 1.00 45.95 129 ASN D C 1
ATOM 4250 O O . ASN D 1 130 ? 5.371 -46.482 -14.152 1.00 45.13 129 ASN D O 1
ATOM 4255 N N . THR D 1 131 ? 4.923 -45.345 -12.253 1.00 41.28 130 THR D N 1
ATOM 4256 C CA . THR D 1 131 ? 5.298 -46.444 -11.354 1.00 41.25 130 THR D CA 1
ATOM 4257 C C . THR D 1 131 ? 4.262 -47.580 -11.505 1.00 43.37 130 THR D C 1
ATOM 4258 O O . THR D 1 131 ? 3.067 -47.304 -11.541 1.00 41.45 130 THR D O 1
ATOM 4262 N N . SER D 1 132 ? 4.712 -48.838 -11.603 1.00 41.16 131 SER D N 1
ATOM 4263 C CA . SER D 1 132 ? 3.812 -50.006 -11.712 1.00 39.93 131 SER D CA 1
ATOM 4264 C C . SER D 1 132 ? 3.573 -50.625 -10.347 1.00 39.81 131 SER D C 1
ATOM 4265 O O . SER D 1 132 ? 4.544 -50.879 -9.631 1.00 40.22 131 SER D O 1
ATOM 4268 N N . ASP D 1 133 ? 2.297 -50.912 -9.994 1.00 33.67 132 ASP D N 1
ATOM 4269 C CA . ASP D 1 133 ? 1.982 -51.588 -8.725 1.00 33.82 132 ASP D CA 1
ATOM 4270 C C . ASP D 1 133 ? 2.260 -53.107 -8.906 1.00 37.26 132 ASP D C 1
ATOM 4271 O O . ASP D 1 133 ? 2.818 -53.494 -9.953 1.00 36.64 132 ASP D O 1
ATOM 4276 N N . SER D 1 134 ? 1.858 -53.963 -7.935 1.00 35.58 133 SER D N 1
ATOM 4277 C CA . SER D 1 134 ? 2.078 -55.413 -8.029 1.00 37.26 133 SER D CA 1
ATOM 4278 C C . SER D 1 134 ? 1.386 -56.068 -9.239 1.00 41.50 133 SER D C 1
ATOM 4279 O O . SER D 1 134 ? 1.866 -57.082 -9.736 1.00 41.88 133 SER D O 1
ATOM 4282 N N . ASP D 1 135 ? 0.276 -55.470 -9.732 1.00 37.49 134 ASP D N 1
ATOM 4283 C CA . ASP D 1 135 ? -0.458 -56.012 -10.885 1.00 38.25 134 ASP D CA 1
ATOM 4284 C C . ASP D 1 135 ? 0.032 -55.464 -12.230 1.00 40.79 134 ASP D C 1
ATOM 4285 O O . ASP D 1 135 ? -0.562 -55.772 -13.263 1.00 40.63 134 ASP D O 1
ATOM 4290 N N . GLY D 1 136 ? 1.105 -54.666 -12.190 1.00 38.56 135 GLY D N 1
ATOM 4291 C CA . GLY D 1 136 ? 1.695 -54.006 -13.354 1.00 39.38 135 GLY D CA 1
ATOM 4292 C C . GLY D 1 136 ? 0.956 -52.744 -13.773 1.00 43.20 135 GLY D C 1
ATOM 4293 O O . GLY D 1 136 ? 1.144 -52.242 -14.882 1.00 43.93 135 GLY D O 1
ATOM 4294 N N . ARG D 1 137 ? 0.116 -52.210 -12.883 1.00 38.82 136 ARG D N 1
ATOM 4295 C CA . ARG D 1 137 ? -0.696 -51.042 -13.196 1.00 38.08 136 ARG D CA 1
ATOM 4296 C C . ARG D 1 137 ? -0.055 -49.750 -12.782 1.00 40.17 136 ARG D C 1
ATOM 4297 O O . ARG D 1 137 ? 0.482 -49.665 -11.684 1.00 39.69 136 ARG D O 1
ATOM 4305 N N . THR D 1 138 ? -0.125 -48.735 -13.656 1.00 36.77 137 THR D N 1
ATOM 4306 C CA . THR D 1 138 ? 0.352 -47.395 -13.334 1.00 36.51 137 THR D CA 1
ATOM 4307 C C . THR D 1 138 ? -0.837 -46.702 -12.640 1.00 41.00 137 THR D C 1
ATOM 4308 O O . THR D 1 138 ? -1.963 -47.214 -12.769 1.00 39.37 137 THR D O 1
ATOM 4312 N N . PRO D 1 139 ? -0.670 -45.515 -11.988 1.00 38.57 138 PRO D N 1
ATOM 4313 C CA . PRO D 1 139 ? -1.847 -44.817 -11.428 1.00 37.18 138 PRO D CA 1
ATOM 4314 C C . PRO D 1 139 ? -2.848 -44.469 -12.543 1.00 41.46 138 PRO D C 1
ATOM 4315 O O . PRO D 1 139 ? -4.051 -44.450 -12.298 1.00 41.11 138 PRO D O 1
ATOM 4319 N N . LEU D 1 140 ? -2.357 -44.266 -13.775 1.00 39.17 139 LEU D N 1
ATOM 4320 C CA . LEU D 1 140 ? -3.201 -43.984 -14.945 1.00 40.67 139 LEU D CA 1
ATOM 4321 C C . LEU D 1 140 ? -4.085 -45.190 -15.227 1.00 43.43 139 LEU D C 1
ATOM 4322 O O . LEU D 1 140 ? -5.297 -45.020 -15.379 1.00 44.00 139 LEU D O 1
ATOM 4327 N N . ASP D 1 141 ? -3.487 -46.403 -15.271 1.00 38.24 140 ASP D N 1
ATOM 4328 C CA . ASP D 1 141 ? -4.211 -47.657 -15.498 1.00 37.45 140 ASP D CA 1
ATOM 4329 C C . ASP D 1 141 ? -5.321 -47.844 -14.470 1.00 39.27 140 ASP D C 1
ATOM 4330 O O . ASP D 1 141 ? -6.433 -48.246 -14.828 1.00 38.06 140 ASP D O 1
ATOM 4335 N N . LEU D 1 142 ? -5.024 -47.523 -13.204 1.00 36.60 141 LEU D N 1
ATOM 4336 C CA . LEU D 1 142 ? -5.983 -47.660 -12.105 1.00 35.80 141 LEU D CA 1
ATOM 4337 C C . LEU D 1 142 ? -7.128 -46.683 -12.231 1.00 37.76 141 LEU D C 1
ATOM 4338 O O . LEU D 1 142 ? -8.266 -47.069 -12.005 1.00 36.17 141 LEU D O 1
ATOM 4343 N N . ALA D 1 143 ? -6.844 -45.437 -12.648 1.00 35.71 142 ALA D N 1
ATOM 4344 C CA . ALA D 1 143 ? -7.862 -44.417 -12.842 1.00 34.99 142 ALA D CA 1
ATOM 4345 C C . ALA D 1 143 ? -8.794 -44.881 -13.966 1.00 38.60 142 ALA D C 1
ATOM 4346 O O . ALA D 1 143 ? -10.007 -44.856 -13.767 1.00 39.27 142 ALA D O 1
ATOM 4348 N N . ARG D 1 144 ? -8.230 -45.442 -15.077 1.00 34.64 143 ARG D N 1
ATOM 4349 C CA . ARG D 1 144 ? -8.983 -46.016 -16.214 1.00 35.21 143 ARG D CA 1
ATOM 4350 C C . ARG D 1 144 ? -9.918 -47.138 -15.754 1.00 38.25 143 ARG D C 1
ATOM 4351 O O . ARG D 1 144 ? -11.082 -47.170 -16.153 1.00 38.41 143 ARG D O 1
ATOM 4359 N N . GLU D 1 145 ? -9.401 -48.061 -14.923 1.00 33.10 144 GLU D N 1
ATOM 4360 C CA . GLU D 1 145 ? -10.165 -49.185 -14.384 1.00 33.58 144 GLU D CA 1
ATOM 4361 C C . GLU D 1 145 ? -11.344 -48.796 -13.509 1.00 36.90 144 GLU D C 1
ATOM 4362 O O . GLU D 1 145 ? -12.328 -49.532 -13.446 1.00 36.19 144 GLU D O 1
ATOM 4368 N N . HIS D 1 146 ? -11.242 -47.641 -12.843 1.00 35.20 145 HIS D N 1
ATOM 4369 C CA . HIS D 1 146 ? -12.253 -47.098 -11.945 1.00 35.06 145 HIS D CA 1
ATOM 4370 C C . HIS D 1 146 ? -13.088 -46.002 -12.620 1.00 42.08 145 HIS D C 1
ATOM 4371 O O . HIS D 1 146 ? -13.919 -45.375 -11.963 1.00 43.86 145 HIS D O 1
ATOM 4378 N N . GLY D 1 147 ? -12.888 -45.827 -13.928 1.00 38.83 146 GLY D N 1
ATOM 4379 C CA . GLY D 1 147 ? -13.600 -44.844 -14.755 1.00 40.37 146 GLY D CA 1
ATOM 4380 C C . GLY D 1 147 ? -13.500 -43.403 -14.285 1.00 44.73 146 GLY D C 1
ATOM 4381 O O . GLY D 1 147 ? -14.469 -42.644 -14.393 1.00 45.56 146 GLY D O 1
ATOM 4382 N N . ASN D 1 148 ? -12.327 -43.025 -13.749 1.00 40.55 147 ASN D N 1
ATOM 4383 C CA . ASN D 1 148 ? -12.034 -41.683 -13.242 1.00 40.84 147 ASN D CA 1
ATOM 4384 C C . ASN D 1 148 ? -11.429 -40.834 -14.375 1.00 47.78 147 ASN D C 1
ATOM 4385 O O . ASN D 1 148 ? -10.221 -40.563 -14.387 1.00 46.66 147 ASN D O 1
ATOM 4390 N N . GLU D 1 149 ? -12.297 -40.434 -15.340 1.00 47.31 148 GLU D N 1
ATOM 4391 C CA . GLU D 1 149 ? -11.973 -39.636 -16.533 1.00 48.94 148 GLU D CA 1
ATOM 4392 C C . GLU D 1 149 ? -11.128 -38.392 -16.226 1.00 50.62 148 GLU D C 1
ATOM 4393 O O . GLU D 1 149 ? -10.093 -38.196 -16.872 1.00 49.86 148 GLU D O 1
ATOM 4399 N N . GLU D 1 150 ? -11.558 -37.559 -15.247 1.00 45.98 149 GLU D N 1
ATOM 4400 C CA . GLU D 1 150 ? -10.833 -36.347 -14.862 1.00 45.02 149 GLU D CA 1
ATOM 4401 C C . GLU D 1 150 ? -9.403 -36.592 -14.376 1.00 45.56 149 GLU D C 1
ATOM 4402 O O . GLU D 1 150 ? -8.510 -35.801 -14.688 1.00 45.12 149 GLU D O 1
ATOM 4408 N N . VAL D 1 151 ? -9.198 -37.672 -13.609 1.00 38.86 150 VAL D N 1
ATOM 4409 C CA . VAL D 1 151 ? -7.901 -38.075 -13.059 1.00 37.89 150 VAL D CA 1
ATOM 4410 C C . VAL D 1 151 ? -7.014 -38.571 -14.196 1.00 42.96 150 VAL D C 1
ATOM 4411 O O . VAL D 1 151 ? -5.830 -38.222 -14.227 1.00 42.50 150 VAL D O 1
ATOM 4415 N N . VAL D 1 152 ? -7.595 -39.385 -15.124 1.00 40.89 151 VAL D N 1
ATOM 4416 C CA . VAL D 1 152 ? -6.928 -39.877 -16.347 1.00 41.19 151 VAL D CA 1
ATOM 4417 C C . VAL D 1 152 ? -6.309 -38.688 -17.115 1.00 47.35 151 VAL D C 1
ATOM 4418 O O . VAL D 1 152 ? -5.117 -38.729 -17.432 1.00 47.53 151 VAL D O 1
ATOM 4422 N N . LYS D 1 153 ? -7.105 -37.617 -17.355 1.00 45.83 152 LYS D N 1
ATOM 4423 C CA . LYS D 1 153 ? -6.663 -36.419 -18.089 1.00 47.86 152 LYS D CA 1
ATOM 4424 C C . LYS D 1 153 ? -5.488 -35.695 -17.448 1.00 50.65 152 LYS D C 1
ATOM 4425 O O . LYS D 1 153 ? -4.574 -35.274 -18.152 1.00 51.73 152 LYS D O 1
ATOM 4431 N N . VAL D 1 154 ? -5.493 -35.592 -16.127 1.00 45.98 153 VAL D N 1
ATOM 4432 C CA . VAL D 1 154 ? -4.431 -34.969 -15.341 1.00 46.06 153 VAL D CA 1
ATOM 4433 C C . VAL D 1 154 ? -3.127 -35.765 -15.476 1.00 50.23 153 VAL D C 1
ATOM 4434 O O . VAL D 1 154 ? -2.085 -35.170 -15.777 1.00 49.97 153 VAL D O 1
ATOM 4438 N N . LEU D 1 155 ? -3.186 -37.098 -15.269 1.00 46.02 154 LEU D N 1
ATOM 4439 C CA . LEU D 1 155 ? -2.004 -37.952 -15.420 1.00 45.31 154 LEU D CA 1
ATOM 4440 C C . LEU D 1 155 ? -1.432 -37.907 -16.859 1.00 50.97 154 LEU D C 1
ATOM 4441 O O . LEU D 1 155 ? -0.224 -37.712 -17.010 1.00 50.70 154 LEU D O 1
ATOM 4446 N N . GLU D 1 156 ? -2.302 -37.976 -17.896 1.00 49.89 155 GLU D N 1
ATOM 4447 C CA . GLU D 1 156 ? -1.902 -37.862 -19.316 1.00 52.87 155 GLU D CA 1
ATOM 4448 C C . GLU D 1 156 ? -1.115 -36.564 -19.586 1.00 60.31 155 GLU D C 1
ATOM 4449 O O . GLU D 1 156 ? -0.109 -36.593 -20.297 1.00 62.31 155 GLU D O 1
ATOM 4455 N N . ASP D 1 157 ? -1.547 -35.447 -18.976 1.00 57.65 156 ASP D N 1
ATOM 4456 C CA . ASP D 1 157 ? -0.901 -34.134 -19.091 1.00 59.81 156 ASP D CA 1
ATOM 4457 C C . ASP D 1 157 ? 0.464 -34.043 -18.371 1.00 65.28 156 ASP D C 1
ATOM 4458 O O . ASP D 1 157 ? 1.285 -33.212 -18.764 1.00 65.46 156 ASP D O 1
ATOM 4463 N N . HIS D 1 158 ? 0.709 -34.894 -17.340 1.00 61.71 157 HIS D N 1
ATOM 4464 C CA . HIS D 1 158 ? 1.952 -34.917 -16.538 1.00 62.16 157 HIS D CA 1
ATOM 4465 C C . HIS D 1 158 ? 2.857 -36.167 -16.685 1.00 69.49 157 HIS D C 1
ATOM 4466 O O . HIS D 1 158 ? 3.913 -36.234 -16.041 1.00 68.78 157 HIS D O 1
ATOM 4473 N N . GLY D 1 159 ? 2.440 -37.124 -17.515 1.00 68.62 158 GLY D N 1
ATOM 4474 C CA . GLY D 1 159 ? 3.170 -38.367 -17.748 1.00 69.30 158 GLY D CA 1
ATOM 4475 C C . GLY D 1 159 ? 2.458 -39.319 -18.686 1.00 75.39 158 GLY D C 1
ATOM 4476 O O . GLY D 1 159 ? 2.199 -38.971 -19.844 1.00 77.89 158 GLY D O 1
ATOM 4477 N N . GLY D 1 160 ? 2.143 -40.512 -18.184 1.00 70.22 159 GLY D N 1
ATOM 4478 C CA . GLY D 1 160 ? 1.462 -41.554 -18.945 1.00 90.58 159 GLY D CA 1
ATOM 4479 C C . GLY D 1 160 ? 2.369 -42.297 -19.906 1.00 111.78 159 GLY D C 1
ATOM 4480 O O . GLY D 1 160 ? 2.401 -43.529 -19.918 1.00 67.03 159 GLY D O 1
ATOM 4481 N N . LYS E 1 6 ? -13.086 -73.374 18.846 1.00 47.65 5 LYS E N 1
ATOM 4482 C CA . LYS E 1 6 ? -12.019 -72.408 19.114 1.00 47.32 5 LYS E CA 1
ATOM 4483 C C . LYS E 1 6 ? -11.101 -72.207 17.899 1.00 50.94 5 LYS E C 1
ATOM 4484 O O . LYS E 1 6 ? -10.743 -71.066 17.603 1.00 47.88 5 LYS E O 1
ATOM 4486 N N . ARG E 1 7 ? -10.697 -73.309 17.213 1.00 49.39 6 ARG E N 1
ATOM 4487 C CA . ARG E 1 7 ? -9.842 -73.223 16.015 1.00 48.89 6 ARG E CA 1
ATOM 4488 C C . ARG E 1 7 ? -10.552 -72.464 14.892 1.00 50.55 6 ARG E C 1
ATOM 4489 O O . ARG E 1 7 ? -9.886 -71.758 14.130 1.00 49.17 6 ARG E O 1
ATOM 4497 N N . LEU E 1 8 ? -11.893 -72.648 14.754 1.00 46.71 7 LEU E N 1
ATOM 4498 C CA . LEU E 1 8 ? -12.702 -71.977 13.725 1.00 44.36 7 LEU E CA 1
ATOM 4499 C C . LEU E 1 8 ? -12.740 -70.482 13.975 1.00 48.05 7 LEU E C 1
ATOM 4500 O O . LEU E 1 8 ? -12.649 -69.703 13.020 1.00 45.18 7 LEU E O 1
ATOM 4505 N N . ILE E 1 9 ? -12.867 -70.081 15.264 1.00 45.86 8 ILE E N 1
ATOM 4506 C CA . ILE E 1 9 ? -12.887 -68.673 15.662 1.00 44.64 8 ILE E CA 1
ATOM 4507 C C . ILE E 1 9 ? -11.552 -67.995 15.287 1.00 46.62 8 ILE E C 1
ATOM 4508 O O . ILE E 1 9 ? -11.581 -66.933 14.673 1.00 45.07 8 ILE E O 1
ATOM 4513 N N . GLU E 1 10 ? -10.402 -68.635 15.615 1.00 44.54 9 GLU E N 1
ATOM 4514 C CA . GLU E 1 10 ? -9.063 -68.138 15.280 1.00 44.63 9 GLU E CA 1
ATOM 4515 C C . GLU E 1 10 ? -8.844 -68.038 13.770 1.00 47.39 9 GLU E C 1
ATOM 4516 O O . GLU E 1 10 ? -8.266 -67.048 13.317 1.00 46.55 9 GLU E O 1
ATOM 4522 N N . ALA E 1 11 ? -9.290 -69.067 12.993 1.00 42.99 10 ALA E N 1
ATOM 4523 C CA . ALA E 1 11 ? -9.164 -69.093 11.534 1.00 41.79 10 ALA E CA 1
ATOM 4524 C C . ALA E 1 11 ? -10.004 -67.980 10.876 1.00 44.00 10 ALA E C 1
ATOM 4525 O O . ALA E 1 11 ? -9.562 -67.356 9.894 1.00 42.82 10 ALA E O 1
ATOM 4527 N N . ALA E 1 12 ? -11.203 -67.713 11.430 1.00 39.94 11 ALA E N 1
ATOM 4528 C CA . ALA E 1 12 ? -12.081 -66.657 10.928 1.00 38.56 11 ALA E CA 1
ATOM 4529 C C . ALA E 1 12 ? -11.496 -65.265 11.236 1.00 41.25 11 ALA E C 1
ATOM 4530 O O . ALA E 1 12 ? -11.551 -64.382 10.379 1.00 39.59 11 ALA E O 1
ATOM 4532 N N . GLU E 1 13 ? -10.893 -65.109 12.434 1.00 39.44 12 GLU E N 1
ATOM 4533 C CA . GLU E 1 13 ? -10.254 -63.881 12.924 1.00 38.68 12 GLU E CA 1
ATOM 4534 C C . GLU E 1 13 ? -9.062 -63.486 12.031 1.00 41.41 12 GLU E C 1
ATOM 4535 O O . GLU E 1 13 ? -8.955 -62.315 11.671 1.00 38.79 12 GLU E O 1
ATOM 4537 N N . ASN E 1 14 ? -8.205 -64.458 11.643 1.00 38.41 13 ASN E N 1
ATOM 4538 C CA . ASN E 1 14 ? -7.037 -64.189 10.787 1.00 38.67 13 ASN E CA 1
ATOM 4539 C C . ASN E 1 14 ? -7.332 -64.097 9.289 1.00 41.72 13 ASN E C 1
ATOM 4540 O O . ASN E 1 14 ? -6.425 -63.797 8.513 1.00 42.72 13 ASN E O 1
ATOM 4545 N N . GLY E 1 15 ? -8.578 -64.368 8.905 1.00 36.39 14 GLY E N 1
ATOM 4546 C CA . GLY E 1 15 ? -9.023 -64.330 7.520 1.00 36.14 14 GLY E CA 1
ATOM 4547 C C . GLY E 1 15 ? -8.516 -65.473 6.674 1.00 42.13 14 GLY E C 1
ATOM 4548 O O . GLY E 1 15 ? -8.300 -65.304 5.472 1.00 39.03 14 GLY E O 1
ATOM 4549 N N . ASN E 1 16 ? -8.316 -66.651 7.301 1.00 42.25 15 ASN E N 1
ATOM 4550 C CA . ASN E 1 16 ? -7.831 -67.848 6.618 1.00 43.23 15 ASN E CA 1
ATOM 4551 C C . ASN E 1 16 ? -9.033 -68.651 6.100 1.00 45.47 15 ASN E C 1
ATOM 4552 O O . ASN E 1 16 ? -9.477 -69.599 6.752 1.00 43.44 15 ASN E O 1
ATOM 4557 N N . LYS E 1 17 ? -9.564 -68.240 4.925 1.00 41.26 16 LYS E N 1
ATOM 4558 C CA . LYS E 1 17 ? -10.726 -68.838 4.256 1.00 40.95 16 LYS E CA 1
ATOM 4559 C C . LYS E 1 17 ? -10.615 -70.353 4.085 1.00 44.56 16 LYS E C 1
ATOM 4560 O O . LYS E 1 17 ? -11.549 -71.077 4.453 1.00 42.67 16 LYS E O 1
ATOM 4566 N N . ASP E 1 18 ? -9.461 -70.827 3.557 1.00 42.60 17 ASP E N 1
ATOM 4567 C CA . ASP E 1 18 ? -9.192 -72.249 3.325 1.00 44.19 17 ASP E CA 1
ATOM 4568 C C . ASP E 1 18 ? -9.266 -73.087 4.616 1.00 48.63 17 ASP E C 1
ATOM 4569 O O . ASP E 1 18 ? -9.873 -74.161 4.610 1.00 49.11 17 ASP E O 1
ATOM 4574 N N . ARG E 1 19 ? -8.679 -72.581 5.715 1.00 45.16 18 ARG E N 1
ATOM 4575 C CA . ARG E 1 19 ? -8.723 -73.247 7.016 1.00 46.67 18 ARG E CA 1
ATOM 4576 C C . ARG E 1 19 ? -10.151 -73.216 7.602 1.00 50.30 18 ARG E C 1
ATOM 4577 O O . ARG E 1 19 ? -10.555 -74.186 8.242 1.00 51.23 18 ARG E O 1
ATOM 4585 N N . VAL E 1 20 ? -10.903 -72.113 7.379 1.00 44.90 19 VAL E N 1
ATOM 4586 C CA . VAL E 1 20 ? -12.303 -71.963 7.811 1.00 45.38 19 VAL E CA 1
ATOM 4587 C C . VAL E 1 20 ? -13.153 -73.055 7.146 1.00 50.42 19 VAL E C 1
ATOM 4588 O O . VAL E 1 20 ? -13.854 -73.791 7.844 1.00 49.41 19 VAL E O 1
ATOM 4592 N N . LYS E 1 21 ? -13.068 -73.176 5.809 1.00 48.93 20 LYS E N 1
ATOM 4593 C CA . LYS E 1 21 ? -13.813 -74.192 5.054 1.00 49.85 20 LYS E CA 1
ATOM 4594 C C . LYS E 1 21 ? -13.439 -75.611 5.508 1.00 56.41 20 LYS E C 1
ATOM 4595 O O . LYS E 1 21 ? -14.334 -76.441 5.705 1.00 57.35 20 LYS E O 1
ATOM 4601 N N . ASP E 1 22 ? -12.126 -75.866 5.720 1.00 53.78 21 ASP E N 1
ATOM 4602 C CA . ASP E 1 22 ? -11.607 -77.158 6.173 1.00 55.86 21 ASP E CA 1
ATOM 4603 C C . ASP E 1 22 ? -12.145 -77.558 7.541 1.00 61.21 21 ASP E C 1
ATOM 4604 O O . ASP E 1 22 ? -12.445 -78.737 7.743 1.00 62.24 21 ASP E O 1
ATOM 4609 N N . LEU E 1 23 ? -12.281 -76.584 8.473 1.00 56.85 22 LEU E N 1
ATOM 4610 C CA . LEU E 1 23 ? -12.815 -76.846 9.817 1.00 56.93 22 LEU E CA 1
ATOM 4611 C C . LEU E 1 23 ? -14.323 -77.111 9.787 1.00 62.14 22 LEU E C 1
ATOM 4612 O O . LEU E 1 23 ? -14.787 -78.010 10.483 1.00 64.00 22 LEU E O 1
ATOM 4617 N N . LEU E 1 24 ? -15.076 -76.369 8.935 1.00 58.07 23 LEU E N 1
ATOM 4618 C CA . LEU E 1 24 ? -16.522 -76.563 8.750 1.00 58.44 23 LEU E CA 1
ATOM 4619 C C . LEU E 1 24 ? -16.828 -77.937 8.146 1.00 65.13 23 LEU E C 1
ATOM 4620 O O . LEU E 1 24 ? -17.825 -78.557 8.520 1.00 66.77 23 LEU E O 1
ATOM 4625 N N . GLU E 1 25 ? -15.966 -78.407 7.222 1.00 62.70 24 GLU E N 1
ATOM 4626 C CA . GLU E 1 25 ? -16.080 -79.720 6.573 1.00 65.33 24 GLU E CA 1
ATOM 4627 C C . GLU E 1 25 ? -15.800 -80.863 7.564 1.00 72.42 24 GLU E C 1
ATOM 4628 O O . GLU E 1 25 ? -16.355 -81.952 7.414 1.00 74.11 24 GLU E O 1
ATOM 4634 N N . ASN E 1 26 ? -14.972 -80.589 8.599 1.00 69.19 25 ASN E N 1
ATOM 4635 C CA . ASN E 1 26 ? -14.616 -81.522 9.670 1.00 71.42 25 ASN E CA 1
ATOM 4636 C C . ASN E 1 26 ? -15.662 -81.560 10.800 1.00 76.69 25 ASN E C 1
ATOM 4637 O O . ASN E 1 26 ? -15.507 -82.317 11.760 1.00 78.60 25 ASN E O 1
ATOM 4642 N N . GLY E 1 27 ? -16.722 -80.766 10.660 1.00 71.83 26 GLY E N 1
ATOM 4643 C CA . GLY E 1 27 ? -17.833 -80.746 11.603 1.00 72.37 26 GLY E CA 1
ATOM 4644 C C . GLY E 1 27 ? -17.878 -79.633 12.628 1.00 74.71 26 GLY E C 1
ATOM 4645 O O . GLY E 1 27 ? -18.670 -79.726 13.569 1.00 75.72 26 GLY E O 1
ATOM 4646 N N . ALA E 1 28 ? -17.057 -78.571 12.463 1.00 69.11 27 ALA E N 1
ATOM 4647 C CA . ALA E 1 28 ? -17.056 -77.434 13.394 1.00 67.30 27 ALA E CA 1
ATOM 4648 C C . ALA E 1 28 ? -18.367 -76.653 13.288 1.00 69.50 27 ALA E C 1
ATOM 4649 O O . ALA E 1 28 ? -18.873 -76.440 12.183 1.00 67.16 27 ALA E O 1
ATOM 4651 N N . ASP E 1 29 ? -18.931 -76.270 14.443 1.00 67.33 28 ASP E N 1
ATOM 4652 C CA . ASP E 1 29 ? -20.178 -75.513 14.541 1.00 66.92 28 ASP E CA 1
ATOM 4653 C C . ASP E 1 29 ? -19.987 -74.088 14.002 1.00 69.53 28 ASP E C 1
ATOM 4654 O O . ASP E 1 29 ? -19.155 -73.338 14.518 1.00 67.93 28 ASP E O 1
ATOM 4659 N N . VAL E 1 30 ? -20.783 -73.729 12.967 1.00 66.81 29 VAL E N 1
ATOM 4660 C CA . VAL E 1 30 ? -20.786 -72.410 12.307 1.00 64.99 29 VAL E CA 1
ATOM 4661 C C . VAL E 1 30 ? -21.082 -71.286 13.304 1.00 67.27 29 VAL E C 1
ATOM 4662 O O . VAL E 1 30 ? -20.601 -70.164 13.125 1.00 65.19 29 VAL E O 1
ATOM 4666 N N . ASN E 1 31 ? -21.866 -71.609 14.356 1.00 64.61 30 ASN E N 1
ATOM 4667 C CA . ASN E 1 31 ? -22.295 -70.699 15.414 1.00 63.48 30 ASN E CA 1
ATOM 4668 C C . ASN E 1 31 ? -21.645 -70.973 16.769 1.00 66.66 30 ASN E C 1
ATOM 4669 O O . ASN E 1 31 ? -22.262 -70.717 17.807 1.00 67.23 30 ASN E O 1
ATOM 4674 N N . ALA E 1 32 ? -20.384 -71.443 16.765 1.00 62.83 31 ALA E N 1
ATOM 4675 C CA . ALA E 1 32 ? -19.615 -71.690 17.999 1.00 63.39 31 ALA E CA 1
ATOM 4676 C C . ALA E 1 32 ? -19.279 -70.352 18.660 1.00 63.96 31 ALA E C 1
ATOM 4677 O O . ALA E 1 32 ? -18.990 -69.387 17.952 1.00 61.58 31 ALA E O 1
ATOM 4679 N N . SER E 1 33 ? -19.356 -70.271 19.993 1.00 59.70 32 SER E N 1
ATOM 4680 C CA . SER E 1 33 ? -19.078 -69.030 20.719 1.00 82.73 32 SER E CA 1
ATOM 4681 C C . SER E 1 33 ? -17.905 -69.122 21.683 1.00 103.26 32 SER E C 1
ATOM 4682 O O . SER E 1 33 ? -17.732 -70.135 22.348 1.00 76.75 32 SER E O 1
ATOM 4685 N N . GLY E 1 37 ? -18.804 -64.437 24.059 1.00 55.53 36 GLY E N 1
ATOM 4686 C CA . GLY E 1 37 ? -19.937 -64.578 23.154 1.00 54.65 36 GLY E CA 1
ATOM 4687 C C . GLY E 1 37 ? -19.631 -64.248 21.701 1.00 56.97 36 GLY E C 1
ATOM 4688 O O . GLY E 1 37 ? -20.559 -64.132 20.889 1.00 55.71 36 GLY E O 1
ATOM 4689 N N . LYS E 1 38 ? -18.328 -64.072 21.363 1.00 53.03 37 LYS E N 1
ATOM 4690 C CA . LYS E 1 38 ? -17.867 -63.776 20.000 1.00 51.16 37 LYS E CA 1
ATOM 4691 C C . LYS E 1 38 ? -17.785 -65.038 19.146 1.00 52.84 37 LYS E C 1
ATOM 4692 O O . LYS E 1 38 ? -17.068 -65.979 19.485 1.00 54.83 37 LYS E O 1
ATOM 4698 N N . THR E 1 39 ? -18.557 -65.055 18.052 1.00 45.06 38 THR E N 1
ATOM 4699 C CA . THR E 1 39 ? -18.654 -66.168 17.107 1.00 43.99 38 THR E CA 1
ATOM 4700 C C . THR E 1 39 ? -17.600 -65.998 15.991 1.00 47.97 38 THR E C 1
ATOM 4701 O O . THR E 1 39 ? -17.051 -64.895 15.879 1.00 46.20 38 THR E O 1
ATOM 4705 N N . PRO E 1 40 ? -17.333 -67.017 15.120 1.00 44.61 39 PRO E N 1
ATOM 4706 C CA . PRO E 1 40 ? -16.400 -66.796 13.989 1.00 42.79 39 PRO E CA 1
ATOM 4707 C C . PRO E 1 40 ? -16.836 -65.615 13.111 1.00 44.17 39 PRO E C 1
ATOM 4708 O O . PRO E 1 40 ? -15.982 -64.858 12.646 1.00 42.99 39 PRO E O 1
ATOM 4712 N N . LEU E 1 41 ? -18.166 -65.428 12.917 1.00 40.05 40 LEU E N 1
ATOM 4713 C CA . LEU E 1 41 ? -18.712 -64.310 12.150 1.00 38.62 40 LEU E CA 1
ATOM 4714 C C . LEU E 1 41 ? -18.426 -62.939 12.791 1.00 41.45 40 LEU E C 1
ATOM 4715 O O . LEU E 1 41 ? -18.142 -61.996 12.063 1.00 40.64 40 LEU E O 1
ATOM 4720 N N . HIS E 1 42 ? -18.464 -62.832 14.141 1.00 38.75 41 HIS E N 1
ATOM 4721 C CA . HIS E 1 42 ? -18.139 -61.589 14.848 1.00 37.02 41 HIS E CA 1
ATOM 4722 C C . HIS E 1 42 ? -16.708 -61.152 14.500 1.00 40.51 41 HIS E C 1
ATOM 4723 O O . HIS E 1 42 ? -16.498 -60.001 14.136 1.00 38.75 41 HIS E O 1
ATOM 4730 N N . LEU E 1 43 ? -15.731 -62.076 14.618 1.00 38.81 42 LEU E N 1
ATOM 4731 C CA . LEU E 1 43 ? -14.318 -61.782 14.362 1.00 39.88 42 LEU E CA 1
ATOM 4732 C C . LEU E 1 43 ? -13.947 -61.558 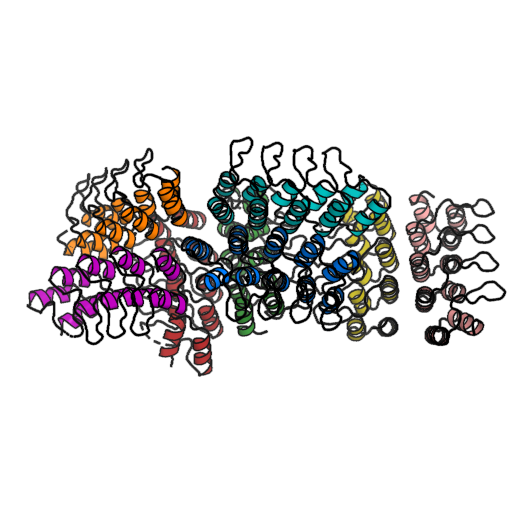12.907 1.00 41.68 42 LEU E C 1
ATOM 4733 O O . LEU E 1 43 ? -13.172 -60.643 12.622 1.00 40.87 42 LEU E O 1
ATOM 4738 N N . ALA E 1 44 ? -14.529 -62.347 11.987 1.00 36.44 43 ALA E N 1
ATOM 4739 C CA . ALA E 1 44 ? -14.319 -62.145 10.554 1.00 36.56 43 ALA E CA 1
ATOM 4740 C C . ALA E 1 44 ? -14.900 -60.789 10.135 1.00 39.59 43 ALA E C 1
ATOM 4741 O O . ALA E 1 44 ? -14.264 -60.074 9.363 1.00 37.47 43 ALA E O 1
ATOM 4743 N N . ALA E 1 45 ? -16.079 -60.411 10.688 1.00 37.64 44 ALA E N 1
ATOM 4744 C CA . ALA E 1 45 ? -16.724 -59.124 10.393 1.00 37.12 44 ALA E CA 1
ATOM 4745 C C . ALA E 1 45 ? -15.921 -57.943 10.940 1.00 39.40 44 ALA E C 1
ATOM 4746 O O . ALA E 1 45 ? -15.720 -56.961 10.229 1.00 35.55 44 ALA E O 1
ATOM 4748 N N . GLU E 1 46 ? -15.447 -58.063 12.206 1.00 36.33 45 GLU E N 1
ATOM 4749 C CA . GLU E 1 46 ? -14.658 -57.046 12.891 1.00 35.03 45 GLU E CA 1
ATOM 4750 C C . GLU E 1 46 ? -13.341 -56.763 12.168 1.00 37.71 45 GLU E C 1
ATOM 4751 O O . GLU E 1 46 ? -12.926 -55.603 12.080 1.00 36.78 45 GLU E O 1
ATOM 4757 N N . ASN E 1 47 ? -12.681 -57.823 11.688 1.00 34.61 46 ASN E N 1
ATOM 4758 C CA . ASN E 1 47 ? -11.391 -57.729 11.003 1.00 35.06 46 ASN E CA 1
ATOM 4759 C C . ASN E 1 47 ? -11.443 -57.434 9.507 1.00 36.46 46 ASN E C 1
ATOM 4760 O O . ASN E 1 47 ? -10.389 -57.263 8.881 1.00 35.85 46 ASN E O 1
ATOM 4765 N N . GLY E 1 48 ? -12.660 -57.322 8.967 1.00 33.06 47 GLY E N 1
ATOM 4766 C CA . GLY E 1 48 ? -12.910 -56.983 7.567 1.00 31.97 47 GLY E CA 1
ATOM 4767 C C . GLY E 1 48 ? -12.590 -58.065 6.562 1.00 36.56 47 GLY E C 1
ATOM 4768 O O . GLY E 1 48 ? -12.206 -57.760 5.428 1.00 35.38 47 GLY E O 1
ATOM 4769 N N . HIS E 1 49 ? -12.770 -59.334 6.949 1.00 33.93 48 HIS E N 1
ATOM 4770 C CA . HIS E 1 49 ? -12.501 -60.452 6.047 1.00 33.61 48 HIS E CA 1
ATOM 4771 C C . HIS E 1 49 ? -13.787 -60.828 5.309 1.00 35.90 48 HIS E C 1
ATOM 4772 O O . HIS E 1 49 ? -14.462 -61.786 5.689 1.00 34.80 48 HIS E O 1
ATOM 4779 N N . ALA E 1 50 ? -14.128 -60.046 4.251 1.00 31.61 49 ALA E N 1
ATOM 4780 C CA . ALA E 1 50 ? -15.346 -60.194 3.453 1.00 31.45 49 ALA E CA 1
ATOM 4781 C C . ALA E 1 50 ? -15.579 -61.612 2.907 1.00 37.39 49 ALA E C 1
ATOM 4782 O O . ALA E 1 50 ? -16.703 -62.113 2.997 1.00 35.49 49 ALA E O 1
ATOM 4784 N N . LYS E 1 51 ? -14.519 -62.258 2.372 1.00 35.53 50 LYS E N 1
ATOM 4785 C CA . LYS E 1 51 ? -14.591 -63.600 1.774 1.00 36.38 50 LYS E CA 1
ATOM 4786 C C . LYS E 1 51 ? -14.968 -64.642 2.831 1.00 40.43 50 LYS E C 1
ATOM 4787 O O . LYS E 1 51 ? -15.815 -65.499 2.566 1.00 40.67 50 LYS E O 1
ATOM 4793 N N . VAL E 1 52 ? -14.356 -64.543 4.034 1.00 35.62 51 VAL E N 1
ATOM 4794 C CA . VAL E 1 52 ? -14.641 -65.401 5.182 1.00 34.99 51 VAL E CA 1
ATOM 4795 C C . VAL E 1 52 ? -16.085 -65.141 5.671 1.00 38.28 51 VAL E C 1
ATOM 4796 O O . VAL E 1 52 ? -16.824 -66.095 5.927 1.00 37.96 51 VAL E O 1
ATOM 4800 N N . VAL E 1 53 ? -16.486 -63.850 5.751 1.00 34.61 52 VAL E N 1
ATOM 4801 C CA . VAL E 1 53 ? -17.838 -63.411 6.144 1.00 34.42 52 VAL E CA 1
ATOM 4802 C C . VAL E 1 53 ? -18.894 -64.078 5.237 1.00 40.88 52 VAL E C 1
ATOM 4803 O O . VAL E 1 53 ? -19.854 -64.651 5.749 1.00 42.06 52 VAL E O 1
ATOM 4807 N N . LEU E 1 54 ? -18.683 -64.047 3.914 1.00 37.62 53 LEU E N 1
ATOM 4808 C CA . LEU E 1 54 ? -19.590 -64.661 2.940 1.00 38.44 53 LEU E CA 1
ATOM 4809 C C . LEU E 1 54 ? -19.695 -66.172 3.131 1.00 42.71 53 LEU E C 1
ATOM 4810 O O . LEU E 1 54 ? -20.811 -66.694 3.151 1.00 42.53 53 LEU E O 1
ATOM 4815 N N . LEU E 1 55 ? -18.551 -66.865 3.279 1.00 40.46 54 LEU E N 1
ATOM 4816 C CA . LEU E 1 55 ? -18.536 -68.311 3.489 1.00 42.08 54 LEU E CA 1
ATOM 4817 C C . LEU E 1 55 ? -19.288 -68.689 4.773 1.00 47.37 54 LEU E C 1
ATOM 4818 O O . LEU E 1 55 ? -20.087 -69.621 4.745 1.00 50.29 54 LEU E O 1
ATOM 4823 N N . LEU E 1 56 ? -19.073 -67.945 5.874 1.00 42.22 55 LEU E N 1
ATOM 4824 C CA . LEU E 1 56 ? -19.755 -68.195 7.150 1.00 41.54 55 LEU E CA 1
ATOM 4825 C C . LEU E 1 56 ? -21.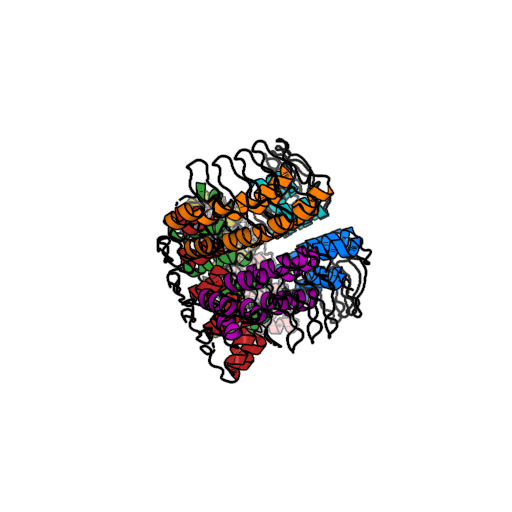270 -67.994 7.029 1.00 45.77 55 LEU E C 1
ATOM 4826 O O . LEU E 1 56 ? -22.026 -68.847 7.496 1.00 45.77 55 LEU E O 1
ATOM 4831 N N . LEU E 1 57 ? -21.704 -66.902 6.359 1.00 41.66 56 LEU E N 1
ATOM 4832 C CA . LEU E 1 57 ? -23.120 -66.578 6.135 1.00 41.89 56 LEU E CA 1
ATOM 4833 C C . LEU E 1 57 ? -23.844 -67.649 5.323 1.00 48.10 56 LEU E C 1
ATOM 4834 O O . LEU E 1 57 ? -24.945 -68.042 5.701 1.00 50.10 56 LEU E O 1
ATOM 4839 N N . GLU E 1 58 ? -23.224 -68.127 4.228 1.00 44.84 57 GLU E N 1
ATOM 4840 C CA . GLU E 1 58 ? -23.809 -69.160 3.366 1.00 46.78 57 GLU E CA 1
ATOM 4841 C C . GLU E 1 58 ? -23.870 -70.524 4.048 1.00 55.10 57 GLU E C 1
ATOM 4842 O O . GLU E 1 58 ? -24.710 -71.345 3.681 1.00 57.04 57 GLU E O 1
ATOM 4848 N N . GLN E 1 59 ? -23.020 -70.742 5.076 1.00 52.94 58 GLN E N 1
ATOM 4849 C CA . GLN E 1 59 ? -22.978 -71.977 5.866 1.00 54.48 58 GLN E CA 1
ATOM 4850 C C . GLN E 1 59 ? -23.904 -71.929 7.102 1.00 57.75 58 GLN E C 1
ATOM 4851 O O . GLN E 1 59 ? -23.954 -72.893 7.866 1.00 58.44 58 GLN E O 1
ATOM 4857 N N . GLY E 1 60 ? -24.652 -70.835 7.261 1.00 52.71 59 GLY E N 1
ATOM 4858 C CA . GLY E 1 60 ? -25.628 -70.682 8.335 1.00 53.11 59 GLY E CA 1
ATOM 4859 C C . GLY E 1 60 ? -25.242 -69.881 9.567 1.00 56.29 59 GLY E C 1
ATOM 4860 O O . GLY E 1 60 ? -25.910 -70.005 10.600 1.00 56.71 59 GLY E O 1
ATOM 4861 N N . ALA E 1 61 ? -24.194 -69.037 9.481 1.00 50.80 60 ALA E N 1
ATOM 4862 C CA . ALA E 1 61 ? -23.798 -68.205 10.622 1.00 50.27 60 ALA E CA 1
ATOM 4863 C C . ALA E 1 61 ? -24.824 -67.089 10.859 1.00 54.68 60 ALA E C 1
ATOM 4864 O O . ALA E 1 61 ? -25.243 -66.429 9.911 1.00 53.82 60 ALA E O 1
ATOM 4866 N N . ASP E 1 62 ? -25.246 -66.909 12.119 1.00 52.87 61 ASP E N 1
ATOM 4867 C CA . ASP E 1 62 ? -26.230 -65.908 12.534 1.00 51.92 61 ASP E CA 1
ATOM 4868 C C . ASP E 1 62 ? -25.659 -64.483 12.480 1.00 52.79 61 ASP E C 1
ATOM 4869 O O . ASP E 1 62 ? -24.763 -64.160 13.276 1.00 52.02 61 ASP E O 1
ATOM 4874 N N . PRO E 1 63 ? -26.185 -63.601 11.577 1.00 46.62 62 PRO E N 1
ATOM 4875 C CA . PRO E 1 63 ? -25.678 -62.217 11.523 1.00 44.71 62 PRO E CA 1
ATOM 4876 C C . PRO E 1 63 ? -26.159 -61.333 12.678 1.00 49.67 62 PRO E C 1
ATOM 4877 O O . PRO E 1 63 ? -25.741 -60.170 12.790 1.00 48.78 62 PRO E O 1
ATOM 4881 N N . ASN E 1 64 ? -27.064 -61.874 13.516 1.00 47.97 63 ASN E N 1
ATOM 4882 C CA . ASN E 1 64 ? -27.630 -61.166 14.660 1.00 47.71 63 ASN E CA 1
ATOM 4883 C C . ASN E 1 64 ? -27.206 -61.734 16.011 1.00 50.84 63 ASN E C 1
ATOM 4884 O O . ASN E 1 64 ? -27.746 -61.318 17.039 1.00 51.10 63 ASN E O 1
ATOM 4889 N N . ALA E 1 65 ? -26.212 -62.650 16.017 1.00 47.58 64 ALA E N 1
ATOM 4890 C CA . ALA E 1 65 ? -25.682 -63.241 17.260 1.00 48.05 64 ALA E CA 1
ATOM 4891 C C . ALA E 1 65 ? -25.059 -62.105 18.083 1.00 50.45 64 ALA E C 1
ATOM 4892 O O . ALA E 1 65 ? -24.343 -61.271 17.529 1.00 48.24 64 ALA E O 1
ATOM 4894 N N . LYS E 1 66 ? -25.425 -62.006 19.361 1.00 46.90 65 LYS E N 1
ATOM 4895 C CA . LYS E 1 66 ? -24.936 -60.959 20.252 1.00 46.49 65 LYS E CA 1
ATOM 4896 C C . LYS E 1 66 ? -23.769 -61.473 21.101 1.00 50.26 65 LYS E C 1
ATOM 4897 O O . LYS E 1 66 ? -23.855 -62.565 21.684 1.00 50.26 65 LYS E O 1
ATOM 4903 N N . ASP E 1 67 ? -22.694 -60.668 21.212 1.00 45.20 66 ASP E N 1
ATOM 4904 C CA . ASP E 1 67 ? -21.574 -61.035 22.081 1.00 45.23 66 ASP E CA 1
ATOM 4905 C C . ASP E 1 67 ? -21.910 -60.562 23.526 1.00 51.70 66 ASP E C 1
ATOM 4906 O O . ASP E 1 67 ? -23.040 -60.119 23.769 1.00 51.67 66 ASP E O 1
ATOM 4911 N N . SER E 1 68 ? -20.941 -60.613 24.461 1.00 48.90 67 SER E N 1
ATOM 4912 C CA . SER E 1 68 ? -21.153 -60.182 25.843 1.00 49.69 67 SER E CA 1
ATOM 4913 C C . SER E 1 68 ? -21.386 -58.664 26.013 1.00 53.14 67 SER E C 1
ATOM 4914 O O . SER E 1 68 ? -21.876 -58.244 27.061 1.00 53.92 67 SER E O 1
ATOM 4917 N N . ASP E 1 69 ? -21.077 -57.861 24.976 1.00 47.95 68 ASP E N 1
ATOM 4918 C CA . ASP E 1 69 ? -21.276 -56.408 24.966 1.00 46.82 68 ASP E CA 1
ATOM 4919 C C . ASP E 1 69 ? -22.567 -56.043 24.201 1.00 47.58 68 ASP E C 1
ATOM 4920 O O . ASP E 1 69 ? -22.819 -54.859 23.946 1.00 44.54 68 ASP E O 1
ATOM 4925 N N . GLY E 1 70 ? -23.355 -57.063 23.843 1.00 44.84 69 GLY E N 1
ATOM 4926 C CA . GLY E 1 70 ? -24.586 -56.910 23.067 1.00 44.78 69 GLY E CA 1
ATOM 4927 C C . GLY E 1 70 ? -24.354 -56.544 21.609 1.00 46.54 69 GLY E C 1
ATOM 4928 O O . GLY E 1 70 ? -25.300 -56.184 20.896 1.00 46.39 69 GLY E O 1
ATOM 4929 N N . LYS E 1 71 ? -23.093 -56.649 21.148 1.00 40.98 70 LYS E N 1
ATOM 4930 C CA . LYS E 1 71 ? -22.699 -56.313 19.783 1.00 39.04 70 LYS E CA 1
ATOM 4931 C C . LYS E 1 71 ? -22.861 -57.490 18.842 1.00 41.71 70 LYS E C 1
ATOM 4932 O O . LYS E 1 71 ? -22.463 -58.611 19.168 1.00 42.14 70 LYS E O 1
ATOM 4938 N N . THR E 1 72 ? -23.488 -57.243 17.694 1.00 36.83 71 THR E N 1
ATOM 4939 C CA . THR E 1 72 ? -23.665 -58.255 16.656 1.00 35.86 71 THR E CA 1
ATOM 4940 C C . THR E 1 72 ? -22.474 -58.121 15.699 1.00 38.82 71 THR E C 1
ATOM 4941 O O . THR E 1 72 ? -21.800 -57.088 15.780 1.00 37.97 71 THR E O 1
ATOM 4945 N N . PRO E 1 73 ? -22.226 -59.060 14.732 1.00 36.00 72 PRO E N 1
ATOM 4946 C CA . PRO E 1 73 ? -21.142 -58.834 13.743 1.00 35.05 72 PRO E CA 1
ATOM 4947 C C . PRO E 1 73 ? -21.307 -57.523 12.951 1.00 38.80 72 PRO E C 1
ATOM 4948 O O . PRO E 1 73 ? -20.304 -56.924 12.546 1.00 37.12 72 PRO E O 1
ATOM 4952 N N . LEU E 1 74 ? -22.569 -57.045 12.779 1.00 36.30 73 LEU E N 1
ATOM 4953 C CA . LEU E 1 74 ? -22.872 -55.787 12.088 1.00 34.91 73 LEU E CA 1
ATOM 4954 C C . LEU E 1 74 ? -22.350 -54.563 12.860 1.00 39.37 73 LEU E C 1
ATOM 4955 O O . LEU E 1 74 ? -21.801 -53.660 12.235 1.00 39.40 73 LEU E O 1
ATOM 4960 N N . HIS E 1 75 ? -22.505 -54.538 14.191 1.00 37.34 74 HIS E N 1
ATOM 4961 C CA . HIS E 1 75 ? -21.990 -53.471 15.066 1.00 36.43 74 HIS E CA 1
ATOM 4962 C C . HIS E 1 75 ? -20.453 -53.365 14.873 1.00 40.57 74 HIS E C 1
ATOM 4963 O O . HIS E 1 75 ? -19.946 -52.273 14.633 1.00 39.64 74 HIS E O 1
ATOM 4970 N N . LEU E 1 76 ? -19.737 -54.513 14.932 1.00 37.82 75 LEU E N 1
ATOM 4971 C CA . LEU E 1 76 ? -18.273 -54.603 14.793 1.00 36.76 75 LEU E CA 1
ATOM 4972 C C . LEU E 1 76 ? -17.760 -54.176 13.401 1.00 39.67 75 LEU E C 1
ATOM 4973 O O . LEU E 1 76 ? -16.753 -53.478 13.306 1.00 37.90 75 LEU E O 1
ATOM 4978 N N . ALA E 1 77 ? -18.486 -54.538 12.346 1.00 36.33 76 ALA E N 1
ATOM 4979 C CA . ALA E 1 77 ? -18.176 -54.211 10.952 1.00 34.44 76 ALA E CA 1
ATOM 4980 C C . ALA E 1 77 ? -18.449 -52.743 10.699 1.00 39.89 76 ALA E C 1
ATOM 4981 O O . ALA E 1 77 ? -17.674 -52.107 9.996 1.00 39.75 76 ALA E O 1
ATOM 4983 N N . ALA E 1 78 ? -19.559 -52.206 11.265 1.00 37.11 77 ALA E N 1
ATOM 4984 C CA . ALA E 1 78 ? -19.951 -50.800 11.097 1.00 37.23 77 ALA E CA 1
ATOM 4985 C C . ALA E 1 78 ? -18.994 -49.870 11.825 1.00 39.23 77 ALA E C 1
ATOM 4986 O O . ALA E 1 78 ? -18.606 -48.842 11.274 1.00 38.59 77 ALA E O 1
ATOM 4988 N N . GLU E 1 79 ? -18.593 -50.251 13.049 1.00 34.12 78 GLU E N 1
ATOM 4989 C CA . GLU E 1 79 ? -17.661 -49.513 13.893 1.00 34.47 78 GLU E CA 1
ATOM 4990 C C . GLU E 1 79 ? -16.299 -49.363 13.216 1.00 38.41 78 GLU E C 1
ATOM 4991 O O . GLU E 1 79 ? -15.690 -48.297 13.314 1.00 38.88 78 GLU E O 1
ATOM 4997 N N . ASN E 1 80 ? -15.840 -50.428 12.533 1.00 34.38 79 ASN E N 1
ATOM 4998 C CA . ASN E 1 80 ? -14.549 -50.479 11.853 1.00 34.59 79 ASN E CA 1
ATOM 4999 C C . ASN E 1 80 ? -14.549 -50.003 10.417 1.00 38.51 79 ASN E C 1
ATOM 5000 O O . ASN E 1 80 ? -13.481 -49.934 9.806 1.00 39.49 79 ASN E O 1
ATOM 5005 N N . GLY E 1 81 ? -15.721 -49.603 9.918 1.00 34.54 80 GLY E N 1
ATOM 5006 C CA . GLY E 1 81 ? -15.891 -49.063 8.576 1.00 34.12 80 GLY E CA 1
ATOM 5007 C C . GLY E 1 81 ? -15.705 -50.046 7.442 1.00 37.45 80 GLY E C 1
ATOM 5008 O O . GLY E 1 81 ? -15.302 -49.647 6.351 1.00 35.13 80 GLY E O 1
ATOM 5009 N N . HIS E 1 82 ? -16.020 -51.333 7.682 1.00 33.94 81 HIS E N 1
ATOM 5010 C CA . HIS E 1 82 ? -15.895 -52.368 6.656 1.00 32.19 81 HIS E CA 1
ATOM 5011 C C . HIS E 1 82 ? -17.196 -52.418 5.855 1.00 38.40 81 HIS E C 1
ATOM 5012 O O . HIS E 1 82 ? -18.086 -53.230 6.141 1.00 38.71 81 HIS E O 1
ATOM 5019 N N . ALA E 1 83 ? -17.304 -51.510 4.850 1.00 35.83 82 ALA E N 1
ATOM 5020 C CA . ALA E 1 83 ? -18.488 -51.330 4.007 1.00 36.27 82 ALA E CA 1
ATOM 5021 C C . ALA E 1 83 ? -18.989 -52.593 3.290 1.00 40.45 82 ALA E C 1
ATOM 5022 O O . ALA E 1 83 ? -20.180 -52.899 3.370 1.00 40.22 82 ALA E O 1
ATOM 5024 N N . VAL E 1 84 ? -18.090 -53.345 2.643 1.00 37.18 83 VAL E N 1
ATOM 5025 C CA . VAL E 1 84 ? -18.445 -54.583 1.933 1.00 36.95 83 VAL E CA 1
ATOM 5026 C C . VAL E 1 84 ? -19.000 -55.620 2.920 1.00 37.65 83 VAL E C 1
ATOM 5027 O O . VAL E 1 84 ? -20.049 -56.209 2.663 1.00 36.90 83 VAL E O 1
ATOM 5031 N N . VAL E 1 85 ? -18.335 -55.787 4.069 1.00 33.52 84 VAL E N 1
ATOM 5032 C CA . VAL E 1 85 ? -18.787 -56.686 5.142 1.00 32.92 84 VAL E CA 1
ATOM 5033 C C . VAL E 1 85 ? -20.196 -56.282 5.621 1.00 36.40 84 VAL E C 1
ATOM 5034 O O . VAL E 1 85 ? -21.066 -57.146 5.757 1.00 34.85 84 VAL E O 1
ATOM 5038 N N . VAL E 1 86 ? -20.421 -54.971 5.827 1.00 33.13 85 VAL E N 1
ATOM 5039 C CA . VAL E 1 86 ? -21.716 -54.423 6.266 1.00 33.01 85 VAL E CA 1
ATOM 5040 C C . VAL E 1 86 ? -22.797 -54.827 5.251 1.00 38.72 85 VAL E C 1
ATOM 5041 O O . VAL E 1 86 ? -23.841 -55.343 5.652 1.00 40.03 85 VAL E O 1
ATOM 5045 N N . ALA E 1 87 ? -22.526 -54.629 3.950 1.00 34.66 86 ALA E N 1
ATOM 5046 C CA . ALA E 1 87 ? -23.438 -54.982 2.857 1.00 34.98 86 ALA E CA 1
ATOM 5047 C C . ALA E 1 87 ? -23.758 -56.484 2.864 1.00 37.08 86 ALA E C 1
ATOM 5048 O O . ALA E 1 87 ? -24.924 -56.837 2.726 1.00 35.98 86 ALA E O 1
ATOM 5050 N N . LEU E 1 88 ? -22.734 -57.350 3.086 1.00 32.53 87 LEU E N 1
ATOM 5051 C CA . LEU E 1 88 ? -22.909 -58.805 3.125 1.00 33.54 87 LEU E CA 1
ATOM 5052 C C . LEU E 1 88 ? -23.807 -59.234 4.272 1.00 36.86 87 LEU E C 1
ATOM 5053 O O . LEU E 1 88 ? -24.698 -60.068 4.078 1.00 35.18 87 LEU E O 1
ATOM 5058 N N . LEU E 1 89 ? -23.604 -58.623 5.455 1.00 34.29 88 LEU E N 1
ATOM 5059 C CA . LEU E 1 89 ? -24.394 -58.893 6.647 1.00 34.00 88 LEU E CA 1
ATOM 5060 C C . LEU E 1 89 ? -25.847 -58.458 6.454 1.00 35.23 88 LEU E C 1
ATOM 5061 O O . LEU E 1 89 ? -26.752 -59.221 6.772 1.00 33.41 88 LEU E O 1
ATOM 5066 N N . LEU E 1 90 ? -26.063 -57.259 5.881 1.00 33.10 89 LEU E N 1
ATOM 5067 C CA . LEU E 1 90 ? -27.397 -56.714 5.580 1.00 34.59 89 LEU E CA 1
ATOM 5068 C C . LEU E 1 90 ? -28.174 -57.605 4.605 1.00 40.37 89 LEU E C 1
ATOM 5069 O O . LEU E 1 90 ? -29.353 -57.861 4.826 1.00 40.40 89 LEU E O 1
ATOM 5074 N N . MET E 1 91 ? -27.489 -58.131 3.569 1.00 39.53 90 MET E N 1
ATOM 5075 C CA . MET E 1 91 ? -28.053 -59.058 2.572 1.00 43.07 90 MET E CA 1
ATOM 5076 C C . MET E 1 91 ? -28.592 -60.332 3.251 1.00 45.89 90 MET E C 1
ATOM 5077 O O . MET E 1 91 ? -29.577 -60.910 2.785 1.00 47.98 90 MET E O 1
ATOM 5082 N N . HIS E 1 92 ? -27.906 -60.784 4.311 1.00 39.35 91 HIS E N 1
ATOM 5083 C CA . HIS E 1 92 ? -28.271 -61.983 5.075 1.00 40.07 91 HIS E CA 1
ATOM 5084 C C . HIS E 1 92 ? -29.182 -61.744 6.302 1.00 44.83 91 HIS E C 1
ATOM 5085 O O . HIS E 1 92 ? -29.351 -62.624 7.147 1.00 45.09 91 HIS E O 1
ATOM 5092 N N . GLY E 1 93 ? -29.801 -60.571 6.353 1.00 42.93 92 GLY E N 1
ATOM 5093 C CA . GLY E 1 93 ? -30.768 -60.225 7.387 1.00 44.16 92 GLY E CA 1
ATOM 5094 C C . GLY E 1 93 ? -30.281 -59.639 8.697 1.00 47.46 92 GLY E C 1
ATOM 5095 O O . GLY E 1 93 ? -31.042 -59.659 9.672 1.00 47.70 92 GLY E O 1
ATOM 5096 N N . ALA E 1 94 ? -29.047 -59.086 8.750 1.00 43.08 93 ALA E N 1
ATOM 5097 C CA . ALA E 1 94 ? -28.568 -58.437 9.987 1.00 41.47 93 ALA E CA 1
ATOM 5098 C C . ALA E 1 94 ? -29.422 -57.195 10.237 1.00 45.33 93 ALA E C 1
ATOM 5099 O O . ALA E 1 94 ? -29.672 -56.414 9.307 1.00 45.50 93 ALA E O 1
ATOM 5101 N N . ASP E 1 95 ? -29.933 -57.065 11.464 1.00 41.48 94 ASP E N 1
ATOM 5102 C CA . ASP E 1 95 ? -30.778 -55.954 11.896 1.00 41.28 94 ASP E CA 1
ATOM 5103 C C . ASP E 1 95 ? -29.951 -54.659 12.019 1.00 42.58 94 ASP E C 1
ATOM 5104 O O . ASP E 1 95 ? -29.076 -54.584 12.886 1.00 41.86 94 ASP E O 1
ATOM 5109 N N . PRO E 1 96 ? -30.223 -53.622 11.186 1.00 39.00 95 PRO E N 1
ATOM 5110 C CA . PRO E 1 96 ? -29.450 -52.369 11.290 1.00 37.63 95 PRO E CA 1
ATOM 5111 C C . PRO E 1 96 ? -29.809 -51.514 12.514 1.00 43.98 95 PRO E C 1
ATOM 5112 O O . PRO E 1 96 ? -29.154 -50.498 12.769 1.00 44.87 95 PRO E O 1
ATOM 5116 N N . ASN E 1 97 ? -30.850 -51.926 13.262 1.00 41.45 96 ASN E N 1
ATOM 5117 C CA . ASN E 1 97 ? -31.333 -51.219 14.447 1.00 41.74 96 ASN E CA 1
ATOM 5118 C C . ASN E 1 97 ? -31.069 -51.947 15.764 1.00 45.41 96 ASN E C 1
ATOM 5119 O O . ASN E 1 97 ? -31.505 -51.468 16.812 1.00 46.27 96 ASN E O 1
ATOM 5124 N N . ALA E 1 98 ? -30.335 -53.080 15.716 1.00 39.65 97 ALA E N 1
ATOM 5125 C CA . ALA E 1 98 ? -29.964 -53.846 16.902 1.00 40.31 97 ALA E CA 1
ATOM 5126 C C . ALA E 1 98 ? -29.159 -52.939 17.859 1.00 43.95 97 ALA E C 1
ATOM 5127 O O . ALA E 1 98 ? -28.286 -52.195 17.409 1.00 41.52 97 ALA E O 1
ATOM 5129 N N . LYS E 1 99 ? -29.524 -52.938 19.150 1.00 41.44 98 LYS E N 1
ATOM 5130 C CA . LYS E 1 99 ? -28.862 -52.125 20.164 1.00 41.44 98 LYS E CA 1
ATOM 5131 C C . LYS E 1 99 ? -27.855 -52.952 20.977 1.00 44.09 98 LYS E C 1
ATOM 5132 O O . LYS E 1 99 ? -28.190 -54.039 21.449 1.00 40.82 98 LYS E O 1
ATOM 5138 N N . ASP E 1 100 ? -26.644 -52.408 21.192 1.00 42.37 99 ASP E N 1
ATOM 5139 C CA . ASP E 1 100 ? -25.641 -53.053 22.054 1.00 42.86 99 ASP E CA 1
ATOM 5140 C C . ASP E 1 100 ? -25.914 -52.681 23.529 1.00 47.14 99 ASP E C 1
ATOM 5141 O O . ASP E 1 100 ? -26.948 -52.069 23.806 1.00 46.93 99 ASP E O 1
ATOM 5146 N N . SER E 1 101 ? -24.997 -53.023 24.468 1.00 44.45 100 SER E N 1
ATOM 5147 C CA . SER E 1 101 ? -25.145 -52.725 25.895 1.00 46.09 100 SER E CA 1
ATOM 5148 C C . SER E 1 101 ? -25.188 -51.231 26.225 1.00 51.68 100 SER E C 1
ATOM 5149 O O . SER E 1 101 ? -25.691 -50.869 27.288 1.00 52.76 100 SER E O 1
ATOM 5152 N N . ASP E 1 102 ? -24.677 -50.375 25.313 1.00 47.12 101 ASP E N 1
ATOM 5153 C CA . ASP E 1 102 ? -24.658 -48.916 25.452 1.00 47.28 101 ASP E CA 1
ATOM 5154 C C . ASP E 1 102 ? -25.847 -48.279 24.721 1.00 49.28 101 ASP E C 1
ATOM 5155 O O . ASP E 1 102 ? -25.916 -47.057 24.618 1.00 48.82 101 ASP E O 1
ATOM 5160 N N . GLY E 1 103 ? -26.753 -49.115 24.209 1.00 44.20 102 GLY E N 1
ATOM 5161 C CA . GLY E 1 103 ? -27.926 -48.684 23.456 1.00 42.96 102 GLY E CA 1
ATOM 5162 C C . GLY E 1 103 ? -27.589 -48.199 22.066 1.00 45.11 102 GLY E C 1
ATOM 5163 O O . GLY E 1 103 ? -28.438 -47.600 21.392 1.00 45.37 102 GLY E O 1
ATOM 5164 N N . LYS E 1 104 ? -26.342 -48.459 21.618 1.00 38.69 103 LYS E N 1
ATOM 5165 C CA . LYS E 1 104 ? -25.867 -48.021 20.304 1.00 35.24 103 LYS E CA 1
ATOM 5166 C C . LYS E 1 104 ? -26.195 -49.026 19.222 1.00 38.52 103 LYS E C 1
ATOM 5167 O O . LYS E 1 104 ? -25.977 -50.227 19.397 1.00 37.64 103 LYS E O 1
ATOM 5173 N N . THR E 1 105 ? -26.744 -48.529 18.108 1.00 35.91 104 THR E N 1
ATOM 5174 C CA . THR E 1 105 ? -27.041 -49.349 16.931 1.00 35.37 104 THR E CA 1
ATOM 5175 C C . THR E 1 105 ? -25.787 -49.310 16.035 1.00 38.65 104 THR E C 1
ATOM 5176 O O . THR E 1 105 ? -24.932 -48.457 16.279 1.00 38.98 104 THR E O 1
ATOM 5180 N N . PRO E 1 106 ? -25.655 -50.154 14.974 1.00 35.12 105 PRO E N 1
ATOM 5181 C CA . PRO E 1 106 ? -24.490 -50.021 14.069 1.00 33.84 105 PRO E CA 1
ATOM 5182 C C . PRO E 1 106 ? -24.369 -48.605 13.467 1.00 37.87 105 PRO E C 1
ATOM 5183 O O . PRO E 1 106 ? -23.254 -48.153 13.198 1.00 35.91 105 PRO E O 1
ATOM 5187 N N . LEU E 1 107 ? -25.510 -47.886 13.304 1.00 35.46 106 LEU E N 1
ATOM 5188 C CA . LEU E 1 107 ? -25.551 -46.514 12.797 1.00 35.62 106 LEU E CA 1
ATOM 5189 C C . LEU E 1 107 ? -24.878 -45.519 13.766 1.00 40.23 106 LEU E C 1
ATOM 5190 O O . LEU E 1 107 ? -24.161 -44.633 13.311 1.00 40.02 106 LEU E O 1
ATOM 5195 N N . HIS E 1 108 ? -25.061 -45.696 15.092 1.00 37.49 107 HIS E N 1
ATOM 5196 C CA . HIS E 1 108 ? -24.401 -44.875 16.113 1.00 37.14 107 HIS E CA 1
ATOM 5197 C C . HIS E 1 108 ? -22.874 -45.054 15.994 1.00 42.95 107 HIS E C 1
ATOM 5198 O O . HIS E 1 108 ? -22.144 -44.065 16.002 1.00 43.85 107 HIS E O 1
ATOM 5205 N N . LEU E 1 109 ? -22.405 -46.316 15.872 1.00 40.15 108 LEU E N 1
ATOM 5206 C CA . LEU E 1 109 ? -20.978 -46.657 15.779 1.00 39.53 108 LEU E CA 1
ATOM 5207 C C . LEU E 1 109 ? -20.312 -46.166 14.484 1.00 43.42 108 LEU E C 1
ATOM 5208 O O . LEU E 1 109 ? -19.186 -45.663 14.527 1.00 43.77 108 LEU E O 1
ATOM 5213 N N . ALA E 1 110 ? -21.008 -46.286 13.350 1.00 39.04 109 ALA E N 1
ATOM 5214 C CA . ALA E 1 110 ? -20.504 -45.801 12.059 1.00 38.97 109 ALA E CA 1
ATOM 5215 C C . ALA E 1 110 ? -20.403 -44.271 12.052 1.00 42.78 109 ALA E C 1
ATOM 5216 O O . ALA E 1 110 ? -19.395 -43.734 11.590 1.00 41.49 109 ALA E O 1
ATOM 5218 N N . ALA E 1 111 ? -21.427 -43.583 12.605 1.00 40.32 110 ALA E N 1
ATOM 5219 C CA . ALA E 1 111 ? -21.493 -42.116 12.680 1.00 41.47 110 ALA E CA 1
ATOM 5220 C C . ALA E 1 111 ? -20.406 -41.542 13.588 1.00 44.30 110 ALA E C 1
ATOM 5221 O O . ALA E 1 111 ? -19.797 -40.525 13.236 1.00 43.25 110 ALA E O 1
ATOM 5223 N N . GLU E 1 112 ? -20.164 -42.211 14.743 1.00 39.34 111 GLU E N 1
ATOM 5224 C CA . GLU E 1 112 ? -19.154 -41.850 15.742 1.00 40.30 111 GLU E CA 1
ATOM 5225 C C . GLU E 1 112 ? -17.746 -41.920 15.128 1.00 44.10 111 GLU E C 1
ATOM 5226 O O . GLU E 1 112 ? -16.909 -41.069 15.422 1.00 45.86 111 GLU E O 1
ATOM 5232 N N . ASN E 1 113 ? -17.496 -42.932 14.285 1.00 39.80 112 ASN E N 1
ATOM 5233 C CA . ASN E 1 113 ? -16.196 -43.139 13.647 1.00 39.59 112 ASN E CA 1
ATOM 5234 C C . ASN E 1 113 ? -16.028 -42.552 12.238 1.00 44.42 112 ASN E C 1
ATOM 5235 O O . ASN E 1 113 ? -14.974 -42.736 11.625 1.00 44.59 112 ASN E O 1
ATOM 5240 N N . GLY E 1 114 ? -17.029 -41.794 11.775 1.00 41.29 113 GLY E N 1
ATOM 5241 C CA . GLY E 1 114 ? -17.026 -41.124 10.472 1.00 41.37 113 GLY E CA 1
ATOM 5242 C C . GLY E 1 114 ? -16.993 -42.028 9.250 1.00 44.82 113 GLY E C 1
ATOM 5243 O O . GLY E 1 114 ? -16.388 -41.669 8.229 1.00 46.27 113 GLY E O 1
ATOM 5244 N N . HIS E 1 115 ? -17.664 -43.193 9.318 1.00 38.15 114 HIS E N 1
ATOM 5245 C CA . HIS E 1 115 ? -17.704 -44.135 8.185 1.00 36.84 114 HIS E CA 1
ATOM 5246 C C . HIS E 1 115 ? -18.935 -43.885 7.304 1.00 39.98 114 HIS E C 1
ATOM 5247 O O . HIS E 1 115 ? -19.957 -44.566 7.442 1.00 38.81 114 HIS E O 1
ATOM 5254 N N . GLU E 1 116 ? -18.826 -42.896 6.405 1.00 36.90 115 GLU E N 1
ATOM 5255 C CA . GLU E 1 116 ? -19.891 -42.435 5.513 1.00 37.86 115 GLU E CA 1
ATOM 5256 C C . GLU E 1 116 ? -20.530 -43.529 4.659 1.00 42.22 115 GLU E C 1
ATOM 5257 O O . GLU E 1 116 ? -21.755 -43.603 4.603 1.00 43.22 115 GLU E O 1
ATOM 5263 N N . GLU E 1 117 ? -19.718 -44.362 3.999 1.00 37.87 116 GLU E N 1
ATOM 5264 C CA . GLU E 1 117 ? -20.205 -45.470 3.160 1.00 37.82 116 GLU E CA 1
ATOM 5265 C C . GLU E 1 117 ? -21.054 -46.464 3.969 1.00 39.36 116 GLU E C 1
ATOM 5266 O O . GLU E 1 117 ? -22.124 -46.854 3.511 1.00 38.87 116 GLU E O 1
ATOM 5272 N N . VAL E 1 118 ? -20.615 -46.808 5.183 1.00 35.74 117 VAL E N 1
ATOM 5273 C CA . VAL E 1 118 ? -21.350 -47.698 6.095 1.00 35.23 117 VAL E CA 1
ATOM 5274 C C . VAL E 1 118 ? -22.705 -47.058 6.478 1.00 38.05 117 VAL E C 1
ATOM 5275 O O . VAL E 1 118 ? -23.730 -47.733 6.392 1.00 37.07 117 VAL E O 1
ATOM 5279 N N . VAL E 1 119 ? -22.706 -45.752 6.830 1.00 35.82 118 VAL E N 1
ATOM 5280 C CA . VAL E 1 119 ? -23.907 -44.966 7.176 1.00 36.86 118 VAL E CA 1
ATOM 5281 C C . VAL E 1 119 ? -24.950 -45.036 6.030 1.00 43.63 118 VAL E C 1
ATOM 5282 O O . VAL E 1 119 ? -26.117 -45.341 6.288 1.00 44.38 118 VAL E O 1
ATOM 5286 N N . ILE E 1 120 ? -24.512 -44.798 4.780 1.00 41.36 119 ILE E N 1
ATOM 5287 C CA . ILE E 1 120 ? -25.352 -44.860 3.575 1.00 41.59 119 ILE E CA 1
ATOM 5288 C C . ILE E 1 120 ? -26.012 -46.263 3.448 1.00 42.71 119 ILE E C 1
ATOM 5289 O O . ILE E 1 120 ? -27.225 -46.352 3.262 1.00 43.38 119 ILE E O 1
ATOM 5294 N N . LEU E 1 121 ? -25.221 -47.335 3.570 1.00 36.60 120 LEU E N 1
ATOM 5295 C CA . LEU E 1 121 ? -25.700 -48.726 3.478 1.00 35.49 120 LEU E CA 1
ATOM 5296 C C . LEU E 1 121 ? -26.732 -49.067 4.551 1.00 39.56 120 LEU E C 1
ATOM 5297 O O . LEU E 1 121 ? -27.766 -49.667 4.236 1.00 39.97 120 LEU E O 1
ATOM 5302 N N . LEU E 1 122 ? -26.470 -48.651 5.806 1.00 35.27 121 LEU E N 1
ATOM 5303 C CA . LEU E 1 122 ? -27.371 -48.870 6.942 1.00 34.94 121 LEU E CA 1
ATOM 5304 C C . LEU E 1 122 ? -28.698 -48.149 6.736 1.00 40.96 121 LEU E C 1
ATOM 5305 O O . LEU E 1 122 ? -29.747 -48.776 6.906 1.00 42.29 121 LEU E O 1
ATOM 5310 N N . LEU E 1 123 ? -28.655 -46.862 6.311 1.00 37.16 122 LEU E N 1
ATOM 5311 C CA . LEU E 1 123 ? -29.850 -46.062 6.031 1.00 38.74 122 LEU E CA 1
ATOM 5312 C C . LEU E 1 123 ? -30.675 -46.664 4.905 1.00 43.23 122 LEU E C 1
ATOM 5313 O O . LEU E 1 123 ? -31.897 -46.702 5.005 1.00 44.77 122 LEU E O 1
ATOM 5318 N N . ALA E 1 124 ? -30.006 -47.193 3.872 1.00 39.33 123 ALA E N 1
ATOM 5319 C CA . ALA E 1 124 ? -30.649 -47.851 2.731 1.00 41.53 123 ALA E CA 1
ATOM 5320 C C . ALA E 1 124 ? -31.439 -49.099 3.165 1.00 45.35 123 ALA E C 1
ATOM 5321 O O . ALA E 1 124 ? -32.480 -49.400 2.576 1.00 47.08 123 ALA E O 1
ATOM 5323 N N . MET E 1 125 ? -30.950 -49.801 4.192 1.00 40.42 124 MET E N 1
ATOM 5324 C CA . MET E 1 125 ? -31.583 -50.994 4.756 1.00 39.77 124 MET E CA 1
ATOM 5325 C C . MET E 1 125 ? -32.562 -50.734 5.931 1.00 44.98 124 MET E C 1
ATOM 5326 O O . MET E 1 125 ? -32.931 -51.665 6.650 1.00 44.76 124 MET E O 1
ATOM 5331 N N . GLY E 1 126 ? -32.980 -49.479 6.093 1.00 41.49 125 GLY E N 1
ATOM 5332 C CA . GLY E 1 126 ? -33.951 -49.073 7.100 1.00 42.37 125 GLY E CA 1
ATOM 5333 C C . GLY E 1 126 ? -33.449 -48.780 8.500 1.00 47.00 125 GLY E C 1
ATOM 5334 O O . GLY E 1 126 ? -34.237 -48.873 9.446 1.00 48.14 125 GLY E O 1
ATOM 5335 N N . ALA E 1 127 ? -32.163 -48.398 8.665 1.00 42.11 126 ALA E N 1
ATOM 5336 C CA . ALA E 1 127 ? -31.664 -48.011 9.985 1.00 41.45 126 ALA E CA 1
ATOM 5337 C C . ALA E 1 127 ? -32.317 -46.683 10.375 1.00 47.08 126 ALA E C 1
ATOM 5338 O O . ALA E 1 127 ? -32.319 -45.744 9.581 1.00 47.44 126 ALA E O 1
ATOM 5340 N N . ASP E 1 128 ? -32.917 -46.627 11.578 1.00 45.27 127 ASP E N 1
ATOM 5341 C CA . ASP E 1 128 ? -33.581 -45.428 12.077 1.00 46.30 127 ASP E CA 1
ATOM 5342 C C . ASP E 1 128 ? -32.525 -44.359 12.431 1.00 49.17 127 ASP E C 1
ATOM 5343 O O . ASP E 1 128 ? -31.695 -44.598 13.313 1.00 46.39 127 ASP E O 1
ATOM 5348 N N . PRO E 1 129 ? -32.511 -43.191 11.734 1.00 47.31 128 PRO E N 1
ATOM 5349 C CA . PRO E 1 129 ? -31.497 -42.167 12.046 1.00 46.92 128 PRO E CA 1
ATOM 5350 C C . PRO E 1 129 ? -31.725 -41.447 13.370 1.00 52.78 128 PRO E C 1
ATOM 5351 O O . PRO E 1 129 ? -30.852 -40.694 13.804 1.00 53.39 128 PRO E O 1
ATOM 5355 N N . ASN E 1 130 ? -32.896 -41.658 13.995 1.00 50.35 129 ASN E N 1
ATOM 5356 C CA . ASN E 1 130 ? -33.270 -40.987 15.238 1.00 50.58 129 ASN E CA 1
ATOM 5357 C C . ASN E 1 130 ? -33.295 -41.852 16.496 1.00 53.04 129 ASN E C 1
ATOM 5358 O O . ASN E 1 130 ? -33.814 -41.400 17.516 1.00 54.94 129 ASN E O 1
ATOM 5363 N N . THR E 1 131 ? -32.710 -43.065 16.451 1.00 46.89 130 THR E N 1
ATOM 5364 C CA . THR E 1 131 ? -32.646 -43.946 17.627 1.00 46.60 130 THR E CA 1
ATOM 5365 C C . THR E 1 131 ? -31.754 -43.303 18.694 1.00 48.52 130 THR E C 1
ATOM 5366 O O . THR E 1 131 ? -30.709 -42.738 18.373 1.00 44.84 130 THR E O 1
ATOM 5370 N N . SER E 1 132 ? -32.174 -43.389 19.954 1.00 48.04 131 SER E N 1
ATOM 5371 C CA . SER E 1 132 ? -31.409 -42.848 21.068 1.00 47.93 131 SER E CA 1
ATOM 5372 C C . SER E 1 132 ? -30.624 -43.961 21.744 1.00 49.54 131 SER E C 1
ATOM 5373 O O . SER E 1 132 ? -31.170 -45.038 21.978 1.00 48.96 131 SER E O 1
ATOM 5376 N N . ASP E 1 133 ? -29.349 -43.699 22.065 1.00 44.52 132 ASP E N 1
ATOM 5377 C CA . ASP E 1 133 ? -28.509 -44.636 22.808 1.00 42.61 132 ASP E CA 1
ATOM 5378 C C . ASP E 1 133 ? -28.801 -44.474 24.325 1.00 49.46 132 ASP E C 1
ATOM 5379 O O . ASP E 1 133 ? -29.739 -43.752 24.677 1.00 49.44 132 ASP E O 1
ATOM 5384 N N . SER E 1 134 ? -28.001 -45.112 25.218 1.00 47.48 133 SER E N 1
ATOM 5385 C CA . SER E 1 134 ? -28.181 -45.008 26.668 1.00 49.21 133 SER E CA 1
ATOM 5386 C C . SER E 1 134 ? -28.054 -43.581 27.218 1.00 55.28 133 SER E C 1
ATOM 5387 O O . SER E 1 134 ? -28.643 -43.282 28.252 1.00 55.56 133 SER E O 1
ATOM 5390 N N . ASP E 1 135 ? -27.307 -42.702 26.529 1.00 51.52 134 ASP E N 1
ATOM 5391 C CA . ASP E 1 135 ? -27.134 -41.315 26.965 1.00 52.39 134 ASP E CA 1
ATOM 5392 C C . ASP E 1 135 ? -28.183 -40.370 26.340 1.00 54.49 134 ASP E C 1
ATOM 5393 O O . ASP E 1 135 ? -28.135 -39.162 26.577 1.00 54.94 134 ASP E O 1
ATOM 5398 N N . GLY E 1 136 ? -29.114 -40.936 25.566 1.00 49.30 135 GLY E N 1
ATOM 5399 C CA . GLY E 1 136 ? -30.169 -40.206 24.867 1.00 50.00 135 GLY E CA 1
ATOM 5400 C C . GLY E 1 136 ? -29.690 -39.548 23.582 1.00 52.86 135 GLY E C 1
ATOM 5401 O O . GLY E 1 136 ? -30.384 -38.695 23.019 1.00 52.60 135 GLY E O 1
ATOM 5402 N N . ARG E 1 137 ? -28.492 -39.946 23.118 1.00 48.17 136 ARG E N 1
ATOM 5403 C CA . ARG E 1 137 ? -27.801 -39.411 21.954 1.00 46.96 136 ARG E CA 1
ATOM 5404 C C . ARG E 1 137 ? -28.092 -40.194 20.664 1.00 49.49 136 ARG E C 1
ATOM 5405 O O . ARG E 1 137 ? -27.994 -41.424 20.639 1.00 47.46 136 ARG E O 1
ATOM 5413 N N . THR E 1 138 ? -28.473 -39.462 19.601 1.00 46.15 137 THR E N 1
ATOM 5414 C CA . THR E 1 138 ? -28.798 -40.029 18.293 1.00 44.59 137 THR E CA 1
ATOM 5415 C C . THR E 1 138 ? -27.516 -40.200 17.467 1.00 46.05 137 THR E C 1
ATOM 5416 O O . THR E 1 138 ? -26.508 -39.588 17.827 1.00 45.06 137 THR E O 1
ATOM 5420 N N . PRO E 1 139 ? -27.521 -40.965 16.348 1.00 41.61 138 PRO E N 1
ATOM 5421 C CA . PRO E 1 139 ? -26.311 -41.027 15.498 1.00 41.59 138 PRO E CA 1
ATOM 5422 C C . PRO E 1 139 ? -25.836 -39.647 15.006 1.00 45.49 138 PRO E C 1
ATOM 5423 O O . PRO E 1 139 ? -24.632 -39.453 14.884 1.00 43.30 138 PRO E O 1
ATOM 5427 N N . LEU E 1 140 ? -26.760 -38.671 14.806 1.00 45.57 139 LEU E N 1
ATOM 5428 C CA . LEU E 1 140 ? -26.416 -37.302 14.379 1.00 47.55 139 LEU E CA 1
ATOM 5429 C C . LEU E 1 140 ? -25.564 -36.623 15.461 1.00 53.75 139 LEU E C 1
ATOM 5430 O O . LEU E 1 140 ? -24.542 -36.014 15.134 1.00 54.33 139 LEU E O 1
ATOM 5435 N N . ASP E 1 141 ? -25.974 -36.758 16.749 1.00 50.12 140 ASP E N 1
ATOM 5436 C CA . ASP E 1 141 ? -25.269 -36.188 17.896 1.00 50.60 140 ASP E CA 1
ATOM 5437 C C . ASP E 1 141 ? -23.832 -36.718 17.954 1.00 52.96 140 ASP E C 1
ATOM 5438 O O . ASP E 1 141 ? -22.908 -35.948 18.181 1.00 53.70 140 ASP E O 1
ATOM 5443 N N . LEU E 1 142 ? -23.643 -38.022 17.719 1.00 48.11 141 LEU E N 1
ATOM 5444 C CA . LEU E 1 142 ? -22.318 -38.645 17.724 1.00 47.58 141 LEU E CA 1
ATOM 5445 C C . LEU E 1 142 ? -21.434 -38.231 16.545 1.00 52.34 141 LEU E C 1
ATOM 5446 O O . LEU E 1 142 ? -20.215 -38.191 16.689 1.00 51.72 141 LEU E O 1
ATOM 5451 N N . ALA E 1 143 ? -22.041 -37.909 15.392 1.00 50.04 142 ALA E N 1
ATOM 5452 C CA . ALA E 1 143 ? -21.299 -37.461 14.210 1.00 49.88 142 ALA E CA 1
ATOM 5453 C C . ALA E 1 143 ? -20.835 -36.010 14.404 1.00 56.01 142 ALA E C 1
ATOM 5454 O O . ALA E 1 143 ? -19.718 -35.659 14.002 1.00 55.39 142 ALA E O 1
ATOM 5456 N N . ARG E 1 144 ? -21.699 -35.181 15.030 1.00 55.29 143 ARG E N 1
ATOM 5457 C CA . ARG E 1 144 ? -21.444 -33.770 15.319 1.00 58.16 143 ARG E CA 1
ATOM 5458 C C . ARG E 1 144 ? -20.296 -33.618 16.308 1.00 64.03 143 ARG E C 1
ATOM 5459 O O . ARG E 1 144 ? -19.419 -32.780 16.096 1.00 64.52 143 ARG E O 1
ATOM 5467 N N . GLU E 1 145 ? -20.310 -34.423 17.388 1.00 60.96 144 GLU E N 1
ATOM 5468 C CA . GLU E 1 145 ? -19.322 -34.370 18.466 1.00 63.00 144 GLU E CA 1
ATOM 5469 C C . GLU E 1 145 ? -17.946 -34.898 18.089 1.00 67.57 144 GLU E C 1
ATOM 5470 O O . GLU E 1 145 ? -16.961 -34.548 18.746 1.00 69.67 144 GLU E O 1
ATOM 5476 N N . HIS E 1 146 ? -17.871 -35.730 17.050 1.00 61.66 145 HIS E N 1
ATOM 5477 C CA . HIS E 1 146 ? -16.608 -36.315 16.609 1.00 61.56 145 HIS E CA 1
ATOM 5478 C C . HIS E 1 146 ? -16.051 -35.646 15.331 1.00 65.24 145 HIS E C 1
ATOM 5479 O O . HIS E 1 146 ? -15.143 -36.185 14.694 1.00 64.52 145 HIS E O 1
ATOM 5486 N N . GLY E 1 147 ? -16.567 -34.449 15.025 1.00 62.12 146 GLY E N 1
ATOM 5487 C CA . GLY E 1 147 ? -16.169 -33.621 13.888 1.00 62.75 146 GLY E CA 1
ATOM 5488 C C . GLY E 1 147 ? -16.279 -34.277 12.525 1.00 63.81 146 GLY E C 1
ATOM 5489 O O . GLY E 1 147 ? -15.423 -34.058 11.661 1.00 64.43 146 GLY E O 1
ATOM 5490 N N . ASN E 1 148 ? -17.344 -35.069 12.315 1.00 57.00 147 ASN E N 1
ATOM 5491 C CA . ASN E 1 148 ? -17.586 -35.784 11.051 1.00 54.27 147 ASN E CA 1
ATOM 5492 C C . ASN E 1 148 ? -18.761 -35.143 10.272 1.00 58.28 147 ASN E C 1
ATOM 5493 O O . ASN E 1 148 ? -19.832 -35.743 10.167 1.00 55.90 147 ASN E O 1
ATOM 5498 N N . GLU E 1 149 ? -18.553 -33.927 9.722 1.00 58.00 148 GLU E N 1
ATOM 5499 C CA . GLU E 1 149 ? -19.587 -33.180 8.981 1.00 59.71 148 GLU E CA 1
ATOM 5500 C C . GLU E 1 149 ? -20.156 -33.836 7.706 1.00 62.14 148 GLU E C 1
ATOM 5501 O O . GLU E 1 149 ? -21.323 -33.609 7.386 1.00 62.49 148 GLU E O 1
ATOM 5507 N N . GLU E 1 150 ? -19.362 -34.650 6.991 1.00 57.50 149 GLU E N 1
ATOM 5508 C CA . GLU E 1 150 ? -19.846 -35.364 5.798 1.00 55.92 149 GLU E CA 1
ATOM 5509 C C . GLU E 1 150 ? -20.954 -36.372 6.199 1.00 55.21 149 GLU E C 1
ATOM 5510 O O . GLU E 1 150 ? -21.971 -36.493 5.518 1.00 55.32 149 GLU E O 1
ATOM 5516 N N . VAL E 1 151 ? -20.768 -37.046 7.338 1.00 47.47 150 VAL E N 1
ATOM 5517 C CA . VAL E 1 151 ? -21.738 -37.982 7.920 1.00 44.12 150 VAL E CA 1
ATOM 5518 C C . VAL E 1 151 ? -22.950 -37.174 8.462 1.00 46.96 150 VAL E C 1
ATOM 5519 O O . VAL E 1 151 ? -24.093 -37.585 8.263 1.00 44.88 150 VAL E O 1
ATOM 5523 N N . VAL E 1 152 ? -22.692 -36.012 9.099 1.00 45.55 151 VAL E N 1
ATOM 5524 C CA . VAL E 1 152 ? -23.723 -35.109 9.645 1.00 47.51 151 VAL E CA 1
ATOM 5525 C C . VAL E 1 152 ? -24.762 -34.771 8.549 1.00 52.67 151 VAL E C 1
ATOM 5526 O O . VAL E 1 152 ? -25.954 -34.987 8.770 1.00 51.16 151 VAL E O 1
ATOM 5530 N N . LYS E 1 153 ? -24.298 -34.315 7.362 1.00 52.19 152 LYS E N 1
ATOM 5531 C CA . LYS E 1 153 ? -25.168 -33.962 6.230 1.00 54.10 152 LYS E CA 1
ATOM 5532 C C . LYS E 1 153 ? -26.052 -35.117 5.760 1.00 58.02 152 LYS E C 1
ATOM 5533 O O . LYS E 1 153 ? -27.257 -34.911 5.583 1.00 59.07 152 LYS E O 1
ATOM 5539 N N . VAL E 1 154 ? -25.463 -36.325 5.592 1.00 52.50 153 VAL E N 1
ATOM 5540 C CA . VAL E 1 154 ? -26.171 -37.534 5.161 1.00 51.58 153 VAL E CA 1
ATOM 5541 C C . VAL E 1 154 ? -27.311 -37.831 6.146 1.00 55.89 153 VAL E C 1
ATOM 5542 O O . VAL E 1 154 ? -28.452 -38.005 5.714 1.00 58.06 153 VAL E O 1
ATOM 5546 N N . LEU E 1 155 ? -27.010 -37.832 7.461 1.00 49.75 154 LEU E N 1
ATOM 5547 C CA . LEU E 1 155 ? -28.003 -38.079 8.504 1.00 48.69 154 LEU E CA 1
ATOM 5548 C C . LEU E 1 155 ? -29.115 -37.031 8.520 1.00 55.27 154 LEU E C 1
ATOM 5549 O O . LEU E 1 155 ? -30.279 -37.409 8.612 1.00 56.86 154 LEU E O 1
ATOM 5554 N N . GLU E 1 156 ? -28.766 -35.735 8.364 1.00 52.42 155 GLU E N 1
ATOM 5555 C CA . GLU E 1 156 ? -29.726 -34.616 8.301 1.00 54.81 155 GLU E CA 1
ATOM 5556 C C . GLU E 1 156 ? -30.694 -34.780 7.105 1.00 60.48 155 GLU E C 1
ATOM 5557 O O . GLU E 1 156 ? -31.892 -34.533 7.251 1.00 61.44 155 GLU E O 1
ATOM 5563 N N . ASP E 1 157 ? -30.170 -35.234 5.944 1.00 56.71 156 ASP E N 1
ATOM 5564 C CA . ASP E 1 157 ? -30.937 -35.475 4.718 1.00 58.68 156 ASP E CA 1
ATOM 5565 C C . ASP E 1 157 ? -31.909 -36.668 4.826 1.00 64.18 156 ASP E C 1
ATOM 5566 O O . ASP E 1 157 ? -32.895 -36.722 4.087 1.00 65.51 156 ASP E O 1
ATOM 5571 N N . HIS E 1 158 ? -31.637 -37.608 5.749 1.00 60.20 157 HIS E N 1
ATOM 5572 C CA . HIS E 1 158 ? -32.469 -38.791 5.989 1.00 60.25 157 HIS E CA 1
ATOM 5573 C C . HIS E 1 158 ? -33.466 -38.628 7.153 1.00 63.45 157 HIS E C 1
ATOM 5574 O O .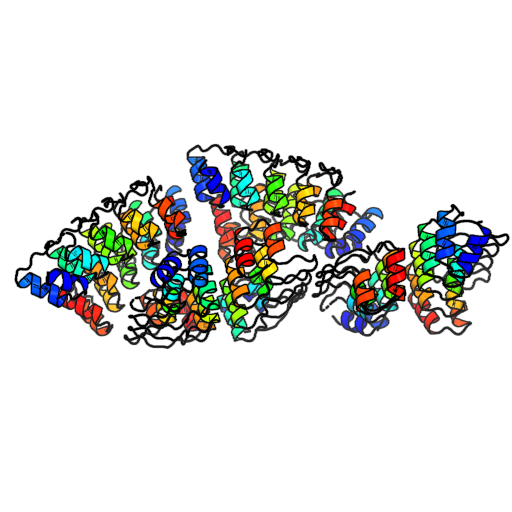 HIS E 1 158 ? -34.024 -39.612 7.647 1.00 61.56 157 HIS E O 1
ATOM 5581 N N . GLY E 1 159 ? -33.715 -37.375 7.530 1.00 61.73 158 GLY E N 1
ATOM 5582 C CA . GLY E 1 159 ? -34.656 -37.014 8.585 1.00 62.91 158 GLY E CA 1
ATOM 5583 C C . GLY E 1 159 ? -34.098 -37.006 9.994 1.00 65.47 158 GLY E C 1
ATOM 5584 O O . GLY E 1 159 ? -34.871 -36.978 10.958 1.00 65.66 158 GLY E O 1
ATOM 5585 N N . GLY E 1 160 ? -32.769 -37.006 10.111 1.00 59.82 159 GLY E N 1
ATOM 5586 C CA . GLY E 1 160 ? -32.075 -36.976 11.392 1.00 82.82 159 GLY E CA 1
ATOM 5587 C C . GLY E 1 160 ? -32.223 -35.650 12.112 1.00 111.77 159 GLY E C 1
ATOM 5588 O O . GLY E 1 160 ? -32.326 -35.607 13.340 1.00 76.30 159 GLY E O 1
ATOM 5589 N N . GLY F 1 5 ? -16.698 19.308 -16.896 1.00 68.73 4 GLY F N 1
ATOM 5590 C CA . GLY F 1 5 ? -17.362 18.017 -17.027 1.00 66.39 4 GLY F CA 1
ATOM 5591 C C . GLY F 1 5 ? -16.395 16.895 -17.342 1.00 69.02 4 GLY F C 1
ATOM 5592 O O . GLY F 1 5 ? -16.466 15.814 -16.735 1.00 65.79 4 GLY F O 1
ATOM 5593 N N . LYS F 1 6 ? -15.481 17.155 -18.303 1.00 66.82 5 LYS F N 1
ATOM 5594 C CA . LYS F 1 6 ? -14.425 16.223 -18.735 1.00 66.45 5 LYS F CA 1
ATOM 5595 C C . LYS F 1 6 ? -13.430 15.938 -17.583 1.00 68.96 5 LYS F C 1
ATOM 5596 O O . LYS F 1 6 ? -13.030 14.784 -17.380 1.00 66.44 5 LYS F O 1
ATOM 5602 N N . ARG F 1 7 ? -13.059 17.002 -16.831 1.00 66.00 6 ARG F N 1
ATOM 5603 C CA . ARG F 1 7 ? -12.158 16.953 -15.680 1.00 65.26 6 ARG F CA 1
ATOM 5604 C C . ARG F 1 7 ? -12.792 16.155 -14.543 1.00 65.18 6 ARG F C 1
ATOM 5605 O O . ARG F 1 7 ? -12.076 15.423 -13.864 1.00 63.17 6 ARG F O 1
ATOM 5613 N N . LEU F 1 8 ? -14.135 16.276 -14.364 1.00 60.67 7 LEU F N 1
ATOM 5614 C CA . LEU F 1 8 ? -14.915 15.556 -13.353 1.00 58.56 7 LEU F CA 1
ATOM 5615 C C . LEU F 1 8 ? -14.934 14.068 -13.659 1.00 60.01 7 LEU F C 1
ATOM 5616 O O . LEU F 1 8 ? -14.794 13.260 -12.737 1.00 56.29 7 LEU F O 1
ATOM 5621 N N . ILE F 1 9 ? -15.086 13.708 -14.956 1.00 57.44 8 ILE F N 1
ATOM 5622 C CA . ILE F 1 9 ? -15.106 12.317 -15.401 1.00 55.82 8 ILE F CA 1
ATOM 5623 C C . ILE F 1 9 ? -13.764 11.625 -15.085 1.00 60.66 8 ILE F C 1
ATOM 5624 O O . ILE F 1 9 ? -13.767 10.559 -14.456 1.00 57.97 8 ILE F O 1
ATOM 5629 N N . GLU F 1 10 ? -12.629 12.236 -15.496 1.00 59.73 9 GLU F N 1
ATOM 5630 C CA . GLU F 1 10 ? -11.297 11.685 -15.218 1.00 59.73 9 GLU F CA 1
ATOM 5631 C C . GLU F 1 10 ? -10.985 11.617 -13.716 1.00 60.81 9 GLU F C 1
ATOM 5632 O O . GLU F 1 10 ? -10.429 10.610 -13.273 1.00 58.97 9 GLU F O 1
ATOM 5638 N N . ALA F 1 11 ? -11.365 12.659 -12.932 1.00 56.33 10 ALA F N 1
ATOM 5639 C CA . ALA F 1 11 ? -11.154 12.662 -11.477 1.00 55.29 10 ALA F CA 1
ATOM 5640 C C . ALA F 1 11 ? -11.952 11.530 -10.801 1.00 55.91 10 ALA F C 1
ATOM 5641 O O . ALA F 1 11 ? -11.404 10.835 -9.938 1.00 55.54 10 ALA F O 1
ATOM 5643 N N . ALA F 1 12 ? -13.225 11.313 -11.232 1.00 50.42 11 ALA F N 1
ATOM 5644 C CA . ALA F 1 12 ? -14.084 10.239 -10.714 1.00 49.16 11 ALA F CA 1
ATOM 5645 C C . ALA F 1 12 ? -13.518 8.857 -11.068 1.00 53.67 11 ALA F C 1
ATOM 5646 O O . ALA F 1 12 ? -13.601 7.940 -10.244 1.00 52.67 11 ALA F O 1
ATOM 5648 N N . GLU F 1 13 ? -12.888 8.739 -12.260 1.00 51.23 12 GLU F N 1
ATOM 5649 C CA . GLU F 1 13 ? -12.238 7.524 -12.749 1.00 52.02 12 GLU F CA 1
ATOM 5650 C C . GLU F 1 13 ? -10.995 7.183 -11.903 1.00 57.12 12 GLU F C 1
ATOM 5651 O O . GLU F 1 13 ? -10.776 6.018 -11.578 1.00 56.21 12 GLU F O 1
ATOM 5657 N N . ASN F 1 14 ? -10.226 8.216 -11.507 1.00 55.75 13 ASN F N 1
ATOM 5658 C CA . ASN F 1 14 ? -9.009 8.101 -10.699 1.00 55.99 13 ASN F CA 1
ATOM 5659 C C . ASN F 1 14 ? -9.272 7.826 -9.224 1.00 56.33 13 ASN F C 1
ATOM 5660 O O . ASN F 1 14 ? -8.335 7.494 -8.494 1.00 57.17 13 ASN F O 1
ATOM 5665 N N . GLY F 1 15 ? -10.517 8.004 -8.790 1.00 49.02 14 GLY F N 1
ATOM 5666 C CA . GLY F 1 15 ? -10.894 7.856 -7.389 1.00 47.11 14 GLY F CA 1
ATOM 5667 C C . GLY F 1 15 ? -10.390 8.994 -6.522 1.00 51.48 14 GLY F C 1
ATOM 5668 O O . GLY F 1 15 ? -10.155 8.805 -5.324 1.00 49.33 14 GLY F O 1
ATOM 5669 N N . ASN F 1 16 ? -10.222 10.192 -7.131 1.00 49.91 15 ASN F N 1
ATOM 5670 C CA . ASN F 1 16 ? -9.755 11.395 -6.445 1.00 50.61 15 ASN F CA 1
ATOM 5671 C C . ASN F 1 16 ? -10.963 12.158 -5.895 1.00 52.34 15 ASN F C 1
ATOM 5672 O O . ASN F 1 16 ? -11.447 13.091 -6.535 1.00 50.86 15 ASN F O 1
ATOM 5677 N N . LYS F 1 17 ? -11.458 11.725 -4.713 1.00 48.52 16 LYS F N 1
ATOM 5678 C CA . LYS F 1 17 ? -12.626 12.268 -4.013 1.00 48.47 16 LYS F CA 1
ATOM 5679 C C . LYS F 1 17 ? -12.529 13.776 -3.786 1.00 56.28 16 LYS F C 1
ATOM 5680 O O . LYS F 1 17 ? -13.493 14.486 -4.081 1.00 56.02 16 LYS F O 1
ATOM 5686 N N . ASP F 1 18 ? -11.361 14.265 -3.300 1.00 55.65 17 ASP F N 1
ATOM 5687 C CA . ASP F 1 18 ? -11.117 15.692 -3.052 1.00 58.20 17 ASP F CA 1
ATOM 5688 C C . ASP F 1 18 ? -11.202 16.532 -4.344 1.00 62.66 17 ASP F C 1
ATOM 5689 O O . ASP F 1 18 ? -11.794 17.618 -4.322 1.00 62.42 17 ASP F O 1
ATOM 5694 N N . ARG F 1 19 ? -10.652 16.015 -5.477 1.00 58.76 18 ARG F N 1
ATOM 5695 C CA . ARG F 1 19 ? -10.723 16.708 -6.767 1.00 58.95 18 ARG F CA 1
ATOM 5696 C C . ARG F 1 19 ? -12.174 16.718 -7.280 1.00 59.97 18 ARG F C 1
ATOM 5697 O O . ARG F 1 19 ? -12.607 17.740 -7.829 1.00 59.65 18 ARG F O 1
ATOM 5705 N N . VAL F 1 20 ? -12.927 15.594 -7.059 1.00 53.20 19 VAL F N 1
ATOM 5706 C CA . VAL F 1 20 ? -14.347 15.434 -7.435 1.00 52.09 19 VAL F CA 1
ATOM 5707 C C . VAL F 1 20 ? -15.178 16.489 -6.677 1.00 57.86 19 VAL F C 1
ATOM 5708 O O . VAL F 1 20 ? -15.925 17.244 -7.299 1.00 57.74 19 VAL F O 1
ATOM 5712 N N . LYS F 1 21 ? -14.996 16.564 -5.346 1.00 55.84 20 LYS F N 1
ATOM 5713 C CA . LYS F 1 21 ? -15.675 17.544 -4.498 1.00 56.97 20 LYS F CA 1
ATOM 5714 C C . LYS F 1 21 ? -15.376 18.988 -4.948 1.00 63.16 20 LYS F C 1
ATOM 5715 O O . LYS F 1 21 ? -16.316 19.775 -5.080 1.00 64.32 20 LYS F O 1
ATOM 5721 N N . ASP F 1 22 ? -14.086 19.307 -5.250 1.00 60.22 21 ASP F N 1
ATOM 5722 C CA . ASP F 1 22 ? -13.612 20.626 -5.715 1.00 61.66 21 ASP F CA 1
ATOM 5723 C C . ASP F 1 22 ? -14.245 21.040 -7.041 1.00 65.38 21 ASP F C 1
ATOM 5724 O O . ASP F 1 22 ? -14.564 22.211 -7.218 1.00 66.57 21 ASP F O 1
ATOM 5729 N N . LEU F 1 23 ? -14.419 20.086 -7.971 1.00 60.32 22 LEU F N 1
ATOM 5730 C CA . LEU F 1 23 ? -15.022 20.347 -9.283 1.00 60.10 22 LEU F CA 1
ATOM 5731 C C . LEU F 1 23 ? -16.532 20.587 -9.177 1.00 62.96 22 LEU F C 1
ATOM 5732 O O . LEU F 1 23 ? -17.034 21.491 -9.843 1.00 63.05 22 LEU F O 1
ATOM 5737 N N . LEU F 1 24 ? -17.240 19.827 -8.301 1.00 57.97 23 LEU F N 1
ATOM 5738 C CA . LEU F 1 24 ? -18.678 20.011 -8.051 1.00 58.93 23 LEU F CA 1
ATOM 5739 C C . LEU F 1 24 ? -18.970 21.389 -7.405 1.00 68.72 23 LEU F C 1
ATOM 5740 O O . LEU F 1 24 ? -19.984 22.019 -7.724 1.00 70.50 23 LEU F O 1
ATOM 5745 N N . GLU F 1 25 ? -18.065 21.857 -6.523 1.00 66.19 24 GLU F N 1
ATOM 5746 C CA . GLU F 1 25 ? -18.166 23.164 -5.856 1.00 68.24 24 GLU F CA 1
ATOM 5747 C C . GLU F 1 25 ? -17.951 24.310 -6.862 1.00 74.63 24 GLU F C 1
ATOM 5748 O O . GLU F 1 25 ? -18.510 25.394 -6.685 1.00 75.55 24 GLU F O 1
ATOM 5754 N N . ASN F 1 26 ? -17.167 24.048 -7.934 1.00 71.70 25 ASN F N 1
ATOM 5755 C CA . ASN F 1 26 ? -16.881 24.997 -9.010 1.00 74.13 25 ASN F CA 1
ATOM 5756 C C . ASN F 1 26 ? -17.981 25.022 -10.097 1.00 77.75 25 ASN F C 1
ATOM 5757 O O . ASN F 1 26 ? -17.880 25.785 -11.063 1.00 79.72 25 ASN F O 1
ATOM 5762 N N . GLY F 1 27 ? -19.017 24.199 -9.917 1.00 71.24 26 GLY F N 1
ATOM 5763 C CA . GLY F 1 27 ? -20.169 24.155 -10.810 1.00 70.73 26 GLY F CA 1
ATOM 5764 C C . GLY F 1 27 ? -20.236 23.043 -11.838 1.00 71.05 26 GLY F C 1
ATOM 5765 O O . GLY F 1 27 ? -21.078 23.112 -12.737 1.00 70.26 26 GLY F O 1
ATOM 5766 N N . ALA F 1 28 ? -19.382 22.009 -11.720 1.00 65.49 27 ALA F N 1
ATOM 5767 C CA . ALA F 1 28 ? -19.397 20.871 -12.658 1.00 63.52 27 ALA F CA 1
ATOM 5768 C C . ALA F 1 28 ? -20.693 20.077 -12.541 1.00 65.36 27 ALA F C 1
ATOM 5769 O O . ALA F 1 28 ? -21.166 19.833 -11.431 1.00 62.76 27 ALA F O 1
ATOM 5771 N N . ASP F 1 29 ? -21.283 19.712 -13.692 1.00 63.74 28 ASP F N 1
ATOM 5772 C CA . ASP F 1 29 ? -22.523 18.937 -13.766 1.00 63.42 28 ASP F CA 1
ATOM 5773 C C . ASP F 1 29 ? -22.269 17.493 -13.294 1.00 64.81 28 ASP F C 1
ATOM 5774 O O . ASP F 1 29 ? -21.438 16.794 -13.887 1.00 63.61 28 ASP F O 1
ATOM 5779 N N . VAL F 1 30 ? -22.996 17.052 -12.236 1.00 60.49 29 VAL F N 1
ATOM 5780 C CA . VAL F 1 30 ? -22.887 15.679 -11.689 1.00 58.53 29 VAL F CA 1
ATOM 5781 C C . VAL F 1 30 ? -23.200 14.617 -12.745 1.00 62.05 29 VAL F C 1
ATOM 5782 O O . VAL F 1 30 ? -22.662 13.512 -12.680 1.00 59.79 29 VAL F O 1
ATOM 5786 N N . ASN F 1 31 ? -24.086 14.967 -13.701 1.00 60.63 30 ASN F N 1
ATOM 5787 C CA . ASN F 1 31 ? -24.553 14.109 -14.782 1.00 60.24 30 ASN F CA 1
ATOM 5788 C C . ASN F 1 31 ? -23.935 14.453 -16.139 1.00 65.47 30 ASN F C 1
ATOM 5789 O O . ASN F 1 31 ? -24.573 14.223 -17.173 1.00 65.82 30 ASN F O 1
ATOM 5794 N N . ALA F 1 32 ? -22.679 14.963 -16.145 1.00 62.82 31 ALA F N 1
ATOM 5795 C CA . ALA F 1 32 ? -21.950 15.280 -17.380 1.00 6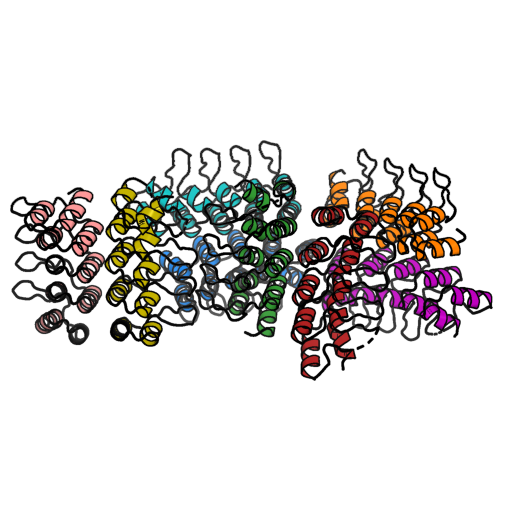4.69 31 ALA F CA 1
ATOM 5796 C C . ALA F 1 32 ? -21.619 13.980 -18.116 1.00 69.25 31 ALA F C 1
ATOM 5797 O O . ALA F 1 32 ? -21.286 12.990 -17.470 1.00 67.58 31 ALA F O 1
ATOM 5799 N N . SER F 1 33 ? -21.763 13.962 -19.444 1.00 68.77 32 SER F N 1
ATOM 5800 C CA . SER F 1 33 ? -21.493 12.760 -20.234 1.00 69.02 32 SER F CA 1
ATOM 5801 C C . SER F 1 33 ? -20.414 12.959 -21.278 1.00 76.06 32 SER F C 1
ATOM 5802 O O . SER F 1 33 ? -20.308 14.024 -21.897 1.00 76.96 32 SER F O 1
ATOM 5805 N N . ASP F 1 34 ? -19.639 11.890 -21.485 1.00 73.01 33 ASP F N 1
ATOM 5806 C CA . ASP F 1 34 ? -18.560 11.741 -22.453 1.00 74.49 33 ASP F CA 1
ATOM 5807 C C . ASP F 1 34 ? -19.223 11.412 -23.830 1.00 79.25 33 ASP F C 1
ATOM 5808 O O . ASP F 1 34 ? -20.448 11.235 -23.888 1.00 77.99 33 ASP F O 1
ATOM 5813 N N . SER F 1 35 ? -18.435 11.355 -24.934 1.00 78.00 34 SER F N 1
ATOM 5814 C CA . SER F 1 35 ? -18.949 11.007 -26.276 1.00 78.96 34 SER F CA 1
ATOM 5815 C C . SER F 1 35 ? -19.489 9.545 -26.327 1.00 79.74 34 SER F C 1
ATOM 5816 O O . SER F 1 35 ? -20.302 9.218 -27.197 1.00 80.70 34 SER F O 1
ATOM 5819 N N . ASP F 1 36 ? -19.041 8.695 -25.378 1.00 72.03 35 ASP F N 1
ATOM 5820 C CA . ASP F 1 36 ? -19.430 7.293 -25.201 1.00 69.87 35 ASP F CA 1
ATOM 5821 C C . ASP F 1 36 ? -20.603 7.139 -24.206 1.00 68.49 35 ASP F C 1
ATOM 5822 O O . ASP F 1 36 ? -20.976 6.016 -23.858 1.00 66.93 35 ASP F O 1
ATOM 5827 N N . GLY F 1 37 ? -21.158 8.264 -23.762 1.00 63.57 36 GLY F N 1
ATOM 5828 C CA . GLY F 1 37 ? -22.264 8.304 -22.810 1.00 61.22 36 GLY F CA 1
ATOM 5829 C C . GLY F 1 37 ? -21.891 7.960 -21.379 1.00 59.47 36 GLY F C 1
ATOM 5830 O O . GLY F 1 37 ? -22.783 7.773 -20.542 1.00 57.03 36 GLY F O 1
ATOM 5831 N N . LYS F 1 38 ? -20.572 7.893 -21.081 1.00 54.81 37 LYS F N 1
ATOM 5832 C CA . LYS F 1 38 ? -20.067 7.573 -19.742 1.00 53.63 37 LYS F CA 1
ATOM 5833 C C . LYS F 1 38 ? -20.068 8.795 -18.852 1.00 56.76 37 LYS F C 1
ATOM 5834 O O . LYS F 1 38 ? -19.532 9.845 -19.216 1.00 59.77 37 LYS F O 1
ATOM 5840 N N . THR F 1 39 ? -20.735 8.675 -17.715 1.00 48.77 38 THR F N 1
ATOM 5841 C CA . THR F 1 39 ? -20.845 9.753 -16.730 1.00 47.60 38 THR F CA 1
ATOM 5842 C C . THR F 1 39 ? -19.759 9.568 -15.643 1.00 50.02 38 THR F C 1
ATOM 5843 O O . THR F 1 39 ? -19.183 8.477 -15.575 1.00 46.45 38 THR F O 1
ATOM 5847 N N . PRO F 1 40 ? -19.492 10.568 -14.750 1.00 48.84 39 PRO F N 1
ATOM 5848 C CA . PRO F 1 40 ? -18.529 10.339 -13.650 1.00 47.00 39 PRO F CA 1
ATOM 5849 C C . PRO F 1 40 ? -18.914 9.123 -12.789 1.00 47.39 39 PRO F C 1
ATOM 5850 O O . PRO F 1 40 ? -18.031 8.376 -12.362 1.00 46.57 39 PRO F O 1
ATOM 5854 N N . LEU F 1 41 ? -20.231 8.900 -12.572 1.00 41.18 40 LEU F N 1
ATOM 5855 C CA . LEU F 1 41 ? -20.716 7.746 -11.810 1.00 37.60 40 LEU F CA 1
ATOM 5856 C C . LEU F 1 41 ? -20.423 6.399 -12.519 1.00 43.54 40 LEU F C 1
ATOM 5857 O O . LEU F 1 41 ? -20.102 5.430 -11.837 1.00 44.14 40 LEU F O 1
ATOM 5862 N N . HIS F 1 42 ? -20.483 6.343 -13.866 1.00 41.47 41 HIS F N 1
ATOM 5863 C CA . HIS F 1 42 ? -20.149 5.117 -14.614 1.00 40.99 41 HIS F CA 1
ATOM 5864 C C . HIS F 1 42 ? -18.706 4.696 -14.296 1.00 44.88 41 HIS F C 1
ATOM 5865 O O . HIS F 1 42 ? -18.466 3.542 -13.941 1.00 42.22 41 HIS F O 1
ATOM 5872 N N . LEU F 1 43 ? -17.753 5.647 -14.421 1.00 42.81 42 LEU F N 1
ATOM 5873 C CA . LEU F 1 43 ? -16.337 5.377 -14.191 1.00 43.30 42 LEU F CA 1
ATOM 5874 C C . LEU F 1 43 ? -15.936 5.108 -12.749 1.00 44.85 42 LEU F C 1
ATOM 5875 O O . LEU F 1 43 ? -15.150 4.193 -12.514 1.00 45.06 42 LEU F O 1
ATOM 5880 N N . ALA F 1 44 ? -16.515 5.837 -11.785 1.00 40.92 43 ALA F N 1
ATOM 5881 C CA . ALA F 1 44 ? -16.256 5.586 -10.355 1.00 40.31 43 ALA F CA 1
ATOM 5882 C C . ALA F 1 44 ? -16.808 4.207 -9.939 1.00 41.69 43 ALA F C 1
ATOM 5883 O O . ALA F 1 44 ? -16.166 3.504 -9.144 1.00 39.13 43 ALA F O 1
ATOM 5885 N N . ALA F 1 45 ? -17.971 3.797 -10.512 1.00 38.56 44 ALA F N 1
ATOM 5886 C CA . ALA F 1 45 ? -18.550 2.479 -10.205 1.00 38.24 44 ALA F CA 1
ATOM 5887 C C . ALA F 1 45 ? -17.768 1.345 -10.865 1.00 41.24 44 ALA F C 1
ATOM 5888 O O . ALA F 1 45 ? -17.534 0.319 -10.233 1.00 39.75 44 ALA F O 1
ATOM 5890 N N . GLU F 1 46 ? -17.307 1.564 -12.101 1.00 39.76 45 GLU F N 1
ATOM 5891 C CA . GLU F 1 46 ? -16.508 0.589 -12.849 1.00 39.47 45 GLU F CA 1
ATOM 5892 C C . GLU F 1 46 ? -15.169 0.320 -12.168 1.00 42.31 45 GLU F C 1
ATOM 5893 O O . GLU F 1 46 ? -14.731 -0.821 -12.114 1.00 40.68 45 GLU F O 1
ATOM 5899 N N . ASN F 1 47 ? -14.523 1.378 -11.664 1.00 41.08 46 ASN F N 1
ATOM 5900 C CA . ASN F 1 47 ? -13.212 1.300 -11.017 1.00 41.35 46 ASN F CA 1
ATOM 5901 C C . ASN F 1 47 ? -13.224 0.963 -9.524 1.00 41.30 46 ASN F C 1
ATOM 5902 O O . ASN F 1 47 ? -12.160 0.808 -8.922 1.00 41.10 46 ASN F O 1
ATOM 5907 N N . GLY F 1 48 ? -14.423 0.803 -8.965 1.00 35.20 47 GLY F N 1
ATOM 5908 C CA . GLY F 1 48 ? -14.633 0.435 -7.567 1.00 34.12 47 GLY F CA 1
ATOM 5909 C C . GLY F 1 48 ? -14.322 1.513 -6.550 1.00 37.58 47 GLY F C 1
ATOM 5910 O O . GLY F 1 48 ? -13.904 1.195 -5.446 1.00 36.66 47 GLY F O 1
ATOM 5911 N N . HIS F 1 49 ? -14.534 2.786 -6.896 1.00 34.58 48 HIS F N 1
ATOM 5912 C CA . HIS F 1 49 ? -14.268 3.886 -5.971 1.00 34.59 48 HIS F CA 1
ATOM 5913 C C . HIS F 1 49 ? -15.549 4.206 -5.206 1.00 37.45 48 HIS F C 1
ATOM 5914 O O . HIS F 1 49 ? -16.268 5.140 -5.559 1.00 35.84 48 HIS F O 1
ATOM 5921 N N . ALA F 1 50 ? -15.838 3.387 -4.153 1.00 34.15 49 ALA F N 1
ATOM 5922 C CA . ALA F 1 50 ? -17.039 3.472 -3.322 1.00 34.40 49 ALA F CA 1
ATOM 5923 C C . ALA F 1 50 ? -17.290 4.862 -2.721 1.00 39.00 49 ALA F C 1
ATOM 5924 O O . ALA F 1 50 ? -18.426 5.334 -2.753 1.00 36.66 49 ALA F O 1
ATOM 5926 N N . LYS F 1 51 ? -16.239 5.512 -2.189 1.00 38.13 50 LYS F N 1
ATOM 5927 C CA . LYS F 1 51 ? -16.330 6.843 -1.557 1.00 38.97 50 LYS F CA 1
ATOM 5928 C C . LYS F 1 51 ? -16.760 7.902 -2.581 1.00 43.54 50 LYS F C 1
ATOM 5929 O O . LYS F 1 51 ? -17.623 8.725 -2.278 1.00 43.64 50 LYS F O 1
ATOM 5935 N N . VAL F 1 52 ? -16.182 7.847 -3.798 1.00 40.18 51 VAL F N 1
ATOM 5936 C CA . VAL F 1 52 ? -16.515 8.749 -4.914 1.00 40.82 51 VAL F CA 1
ATOM 5937 C C . VAL F 1 52 ? -17.960 8.458 -5.374 1.00 45.41 51 VAL F C 1
ATOM 5938 O O . VAL F 1 52 ? -18.729 9.392 -5.567 1.00 46.01 51 VAL F O 1
ATOM 5942 N N . VAL F 1 53 ? -18.334 7.162 -5.476 1.00 43.10 52 VAL F N 1
ATOM 5943 C CA . VAL F 1 53 ? -19.684 6.697 -5.847 1.00 42.73 52 VAL F CA 1
ATOM 5944 C C . VAL F 1 53 ? -20.731 7.307 -4.893 1.00 47.52 52 VAL F C 1
ATOM 5945 O O . VAL F 1 53 ? -21.723 7.871 -5.359 1.00 48.25 52 VAL F O 1
ATOM 5949 N N . LEU F 1 54 ? -20.473 7.249 -3.582 1.00 43.35 53 LEU F N 1
ATOM 5950 C CA . LEU F 1 54 ? -21.375 7.803 -2.563 1.00 43.45 53 LEU F CA 1
ATOM 5951 C C . LEU F 1 54 ? -21.541 9.318 -2.691 1.00 47.26 53 LEU F C 1
ATOM 5952 O O . LEU F 1 54 ? -22.674 9.793 -2.686 1.00 48.88 53 LEU F O 1
ATOM 5957 N N . LEU F 1 55 ? -20.426 10.056 -2.841 1.00 42.95 54 LEU F N 1
ATOM 5958 C CA . LEU F 1 55 ? -20.442 11.511 -3.016 1.00 44.20 54 LEU F CA 1
ATOM 5959 C C . LEU F 1 55 ? -21.247 11.892 -4.270 1.00 46.93 54 LEU F C 1
ATOM 5960 O O . LEU F 1 55 ? -22.086 12.784 -4.187 1.00 48.57 54 LEU F O 1
ATOM 5965 N N . LEU F 1 56 ? -21.029 11.191 -5.407 1.00 40.63 55 LEU F N 1
ATOM 5966 C CA . LEU F 1 56 ? -21.750 11.443 -6.660 1.00 41.20 55 LEU F CA 1
ATOM 5967 C C . LEU F 1 56 ? -23.248 11.196 -6.522 1.00 46.06 55 LEU F C 1
ATOM 5968 O O . LEU F 1 56 ? -24.032 12.031 -6.963 1.00 47.50 55 LEU F O 1
ATOM 5973 N N . LEU F 1 57 ? -23.641 10.074 -5.881 1.00 43.14 56 LEU F N 1
ATOM 5974 C CA . LEU F 1 57 ? -25.040 9.707 -5.635 1.00 43.59 56 LEU F CA 1
ATOM 5975 C C . LEU F 1 57 ? -25.778 10.732 -4.786 1.00 50.83 56 LEU F C 1
ATOM 5976 O O . LEU F 1 57 ? -26.900 11.106 -5.132 1.00 52.06 56 LEU F O 1
ATOM 5981 N N . GLU F 1 58 ? -25.144 11.206 -3.699 1.00 48.27 57 GLU F N 1
ATOM 5982 C CA . GLU F 1 58 ? -25.756 12.210 -2.818 1.00 50.16 57 GLU F CA 1
ATOM 5983 C C . GLU F 1 58 ? -25.902 13.579 -3.469 1.00 55.72 57 GLU F C 1
ATOM 5984 O O . GLU F 1 58 ? -26.804 14.340 -3.110 1.00 57.42 57 GLU F O 1
ATOM 5990 N N . GLN F 1 59 ? -25.045 13.860 -4.464 1.00 51.67 58 GLN F N 1
ATOM 5991 C CA . GLN F 1 59 ? -25.049 15.106 -5.240 1.00 52.63 58 GLN F CA 1
ATOM 5992 C C . GLN F 1 59 ? -25.967 15.051 -6.485 1.00 57.88 58 GLN F C 1
ATOM 5993 O O . GLN F 1 59 ? -25.983 15.985 -7.284 1.00 57.35 58 GLN F O 1
ATOM 5999 N N . GLY F 1 60 ? -26.722 13.964 -6.629 1.00 55.87 59 GLY F N 1
ATOM 6000 C CA . GLY F 1 60 ? -27.709 13.802 -7.692 1.00 56.69 59 GLY F CA 1
ATOM 6001 C C . GLY F 1 60 ? -27.333 13.024 -8.936 1.00 58.17 59 GLY F C 1
ATOM 6002 O O . GLY F 1 60 ? -28.042 13.134 -9.941 1.00 60.50 59 GLY F O 1
ATOM 6003 N N . ALA F 1 61 ? -26.243 12.235 -8.901 1.00 51.20 60 ALA F N 1
ATOM 6004 C CA . ALA F 1 61 ? -25.850 11.424 -10.073 1.00 49.88 60 ALA F CA 1
ATOM 6005 C C . ALA F 1 61 ? -26.854 10.300 -10.320 1.00 53.86 60 ALA F C 1
ATOM 6006 O O . ALA F 1 61 ? -27.253 9.618 -9.377 1.00 52.87 60 ALA F O 1
ATOM 6008 N N . ASP F 1 62 ? -27.295 10.147 -11.584 1.00 52.62 61 ASP F N 1
ATOM 6009 C CA . ASP F 1 62 ? -28.276 9.135 -12.000 1.00 52.11 61 ASP F CA 1
ATOM 6010 C C . ASP F 1 62 ? -27.670 7.725 -11.996 1.00 53.46 61 ASP F C 1
ATOM 6011 O O . ASP F 1 62 ? -26.782 7.456 -12.809 1.00 52.07 61 ASP F O 1
ATOM 6016 N N . PRO F 1 63 ? -28.158 6.805 -11.113 1.00 49.35 62 PRO F N 1
ATOM 6017 C CA . PRO F 1 63 ? -27.611 5.437 -11.099 1.00 48.05 62 PRO F CA 1
ATOM 6018 C C . PRO F 1 63 ? -28.091 4.574 -12.266 1.00 52.49 62 PRO F C 1
ATOM 6019 O O . PRO F 1 63 ? -27.644 3.434 -12.416 1.00 51.94 62 PRO F O 1
ATOM 6023 N N . ASN F 1 64 ? -29.024 5.110 -13.070 1.00 50.62 63 ASN F N 1
ATOM 6024 C CA . ASN F 1 64 ? -29.594 4.421 -14.223 1.00 50.27 63 ASN F CA 1
ATOM 6025 C C . ASN F 1 64 ? -29.221 5.042 -15.571 1.00 53.10 63 ASN F C 1
ATOM 6026 O O . ASN F 1 64 ? -29.773 4.642 -16.598 1.00 52.70 63 ASN F O 1
ATOM 6031 N N . ALA F 1 65 ? -28.255 5.986 -15.575 1.00 49.12 64 ALA F N 1
ATOM 6032 C CA . ALA F 1 65 ? -27.770 6.619 -16.811 1.00 49.08 64 ALA F CA 1
ATOM 6033 C C . ALA F 1 65 ? -27.135 5.530 -17.682 1.00 52.04 64 ALA F C 1
ATOM 6034 O O . ALA F 1 65 ? -26.390 4.697 -17.164 1.00 50.86 64 ALA F O 1
ATOM 6036 N N . LYS F 1 66 ? -27.528 5.453 -18.960 1.00 48.86 65 LYS F N 1
ATOM 6037 C CA . LYS F 1 66 ? -27.041 4.440 -19.897 1.00 48.08 65 LYS F CA 1
ATOM 6038 C C . LYS F 1 66 ? -25.914 4.994 -20.757 1.00 52.99 65 LYS F C 1
ATOM 6039 O O . LYS F 1 66 ? -26.064 6.071 -21.332 1.00 53.99 65 LYS F O 1
ATOM 6045 N N . ASP F 1 67 ? -24.809 4.241 -20.897 1.00 48.97 66 ASP F N 1
ATOM 6046 C CA . ASP F 1 67 ? -23.718 4.659 -21.788 1.00 49.69 66 ASP F CA 1
ATOM 6047 C C . ASP F 1 67 ? -24.059 4.203 -23.234 1.00 54.64 66 ASP F C 1
ATOM 6048 O O . ASP F 1 67 ? -25.183 3.740 -23.472 1.00 54.05 66 ASP F O 1
ATOM 6053 N N . SER F 1 68 ? -23.099 4.288 -24.182 1.00 52.34 67 SER F N 1
ATOM 6054 C CA . SER F 1 68 ? -23.328 3.879 -25.570 1.00 53.37 67 SER F CA 1
ATOM 6055 C C . SER F 1 68 ? -23.542 2.373 -25.775 1.00 57.79 67 SER F C 1
ATOM 6056 O O . SER F 1 68 ? -24.048 1.967 -26.828 1.00 58.38 67 SER F O 1
ATOM 6059 N N . ASP F 1 69 ? -23.201 1.547 -24.756 1.00 52.88 68 ASP F N 1
ATOM 6060 C CA . ASP F 1 69 ? -23.377 0.093 -24.789 1.00 52.41 68 ASP F CA 1
ATOM 6061 C C . ASP F 1 69 ? -24.648 -0.313 -24.014 1.00 53.98 68 ASP F C 1
ATOM 6062 O O . ASP F 1 69 ? -24.883 -1.502 -23.790 1.00 53.47 68 ASP F O 1
ATOM 6067 N N . GLY F 1 70 ? -25.440 0.677 -23.607 1.00 49.69 69 GLY F N 1
ATOM 6068 C CA . GLY F 1 70 ? -26.652 0.472 -22.814 1.00 49.32 69 GLY F CA 1
ATOM 6069 C C . GLY F 1 70 ? -26.379 0.080 -21.370 1.00 49.11 69 GLY F C 1
ATOM 6070 O O . GLY F 1 70 ? -27.296 -0.323 -20.646 1.00 48.61 69 GLY F O 1
ATOM 6071 N N . LYS F 1 71 ? -25.110 0.195 -20.936 1.00 43.59 70 LYS F N 1
ATOM 6072 C CA . LYS F 1 71 ? -24.690 -0.162 -19.584 1.00 40.98 70 LYS F CA 1
ATOM 6073 C C . LYS F 1 71 ? -24.863 0.992 -18.608 1.00 46.70 70 LYS F C 1
ATOM 6074 O O . LYS F 1 71 ? -24.511 2.133 -18.922 1.00 48.02 70 LYS F O 1
ATOM 6080 N N . THR F 1 72 ? -25.425 0.693 -17.430 1.00 43.69 71 THR F N 1
ATOM 6081 C CA . THR F 1 72 ? -25.606 1.674 -16.366 1.00 43.49 71 THR F CA 1
ATOM 6082 C C . THR F 1 72 ? -24.399 1.545 -15.438 1.00 44.27 71 THR F C 1
ATOM 6083 O O . THR F 1 72 ? -23.697 0.542 -15.559 1.00 42.70 71 THR F O 1
ATOM 6087 N N . PRO F 1 73 ? -24.150 2.472 -14.472 1.00 41.95 72 PRO F N 1
ATOM 6088 C CA . PRO F 1 73 ? -23.043 2.252 -13.512 1.00 40.42 72 PRO F CA 1
ATOM 6089 C C . PRO F 1 73 ? -23.160 0.917 -12.742 1.00 43.39 72 PRO F C 1
ATOM 6090 O O . PRO F 1 73 ? -22.133 0.342 -12.361 1.00 42.25 72 PRO F O 1
ATOM 6094 N N . LEU F 1 74 ? -24.408 0.403 -12.550 1.00 39.19 73 LEU F N 1
ATOM 6095 C CA . LEU F 1 74 ? -24.674 -0.886 -11.908 1.00 37.56 73 LEU F CA 1
ATOM 6096 C C . LEU F 1 74 ? -24.139 -2.051 -12.743 1.00 41.98 73 LEU F C 1
ATOM 6097 O O . LEU F 1 74 ? -23.561 -2.980 -12.180 1.00 41.41 73 LEU F O 1
ATOM 6102 N N . HIS F 1 75 ? -24.304 -1.994 -14.080 1.00 39.47 74 HIS F N 1
ATOM 6103 C CA . HIS F 1 75 ? -23.777 -3.026 -14.976 1.00 40.12 74 HIS F CA 1
ATOM 6104 C C . HIS F 1 75 ? -22.258 -3.115 -14.784 1.00 44.91 74 HIS F C 1
ATOM 6105 O O . HIS F 1 75 ? -21.736 -4.201 -14.562 1.00 42.75 74 HIS F O 1
ATOM 6112 N N . LEU F 1 76 ? -21.568 -1.956 -14.858 1.00 42.81 75 LEU F N 1
ATOM 6113 C CA . LEU F 1 76 ? -20.109 -1.843 -14.742 1.00 42.48 75 LEU F CA 1
ATOM 6114 C C . LEU F 1 76 ? -19.560 -2.300 -13.391 1.00 43.06 75 LEU F C 1
ATOM 6115 O O . LEU F 1 76 ? -18.545 -2.998 -13.357 1.00 41.89 75 LEU F O 1
ATOM 6120 N N . ALA F 1 77 ? -20.241 -1.929 -12.287 1.00 38.06 76 ALA F N 1
ATOM 6121 C CA . ALA F 1 77 ? -19.860 -2.336 -10.934 1.00 36.75 76 ALA F CA 1
ATOM 6122 C C . ALA F 1 77 ? -20.087 -3.841 -10.745 1.00 40.60 76 ALA F C 1
ATOM 6123 O O . ALA F 1 77 ? -19.216 -4.509 -10.187 1.00 40.44 76 ALA F O 1
ATOM 6125 N N . ALA F 1 78 ? -21.246 -4.374 -11.223 1.00 37.10 77 ALA F N 1
ATOM 6126 C CA . ALA F 1 78 ? -21.600 -5.789 -11.108 1.00 37.64 77 ALA F CA 1
ATOM 6127 C C . ALA F 1 78 ? -20.640 -6.685 -11.881 1.00 42.69 77 ALA F C 1
ATOM 6128 O O . ALA F 1 78 ? -20.221 -7.732 -11.377 1.00 42.53 77 ALA F O 1
ATOM 6130 N N . GLU F 1 79 ? -20.278 -6.250 -13.097 1.00 40.22 78 GLU F N 1
ATOM 6131 C CA . GLU F 1 79 ? -19.353 -6.950 -13.990 1.00 41.49 78 GLU F CA 1
ATOM 6132 C C . GLU F 1 79 ? -17.970 -7.084 -13.344 1.00 45.21 78 GLU F C 1
ATOM 6133 O O . GLU F 1 79 ? -17.335 -8.130 -13.472 1.00 45.13 78 GLU F O 1
ATOM 6139 N N . ASN F 1 80 ? -17.529 -6.029 -12.632 1.00 40.22 79 ASN F N 1
ATOM 6140 C CA . ASN F 1 80 ? -16.220 -5.984 -11.999 1.00 40.43 79 ASN F CA 1
ATOM 6141 C C . ASN F 1 80 ? -16.167 -6.497 -10.567 1.00 43.16 79 ASN F C 1
ATOM 6142 O O . ASN F 1 80 ? -15.089 -6.527 -9.982 1.00 43.34 79 ASN F O 1
ATOM 6147 N N . GLY F 1 81 ? -17.312 -6.943 -10.042 1.00 38.24 80 GLY F N 1
ATOM 6148 C CA . GLY F 1 81 ? -17.435 -7.520 -8.706 1.00 37.25 80 GLY F CA 1
ATOM 6149 C C . GLY F 1 81 ? -17.255 -6.563 -7.545 1.00 39.52 80 GLY F C 1
ATOM 6150 O O . GLY F 1 81 ? -16.797 -6.972 -6.469 1.00 37.82 80 GLY F O 1
ATOM 6151 N N . HIS F 1 82 ? -17.618 -5.287 -7.750 1.00 34.73 81 HIS F N 1
ATOM 6152 C CA . HIS F 1 82 ? -17.503 -4.262 -6.718 1.00 33.80 81 HIS F CA 1
ATOM 6153 C C . HIS F 1 82 ? -18.773 -4.265 -5.862 1.00 38.71 81 HIS F C 1
ATOM 6154 O O . HIS F 1 82 ? -19.681 -3.465 -6.087 1.00 38.21 81 HIS F O 1
ATOM 6161 N N . ALA F 1 83 ? -18.834 -5.192 -4.891 1.00 35.78 82 ALA F N 1
ATOM 6162 C CA . ALA F 1 83 ? -19.980 -5.416 -4.004 1.00 36.11 82 ALA F CA 1
ATOM 6163 C C . ALA F 1 83 ? -20.504 -4.188 -3.253 1.00 41.55 82 ALA F C 1
ATOM 6164 O O . ALA F 1 83 ? -21.710 -3.928 -3.281 1.00 41.59 82 ALA F O 1
ATOM 6166 N N . VAL F 1 84 ? -19.609 -3.430 -2.600 1.00 37.74 83 VAL F N 1
ATOM 6167 C CA . VAL F 1 84 ? -19.978 -2.228 -1.862 1.00 37.37 83 VAL F CA 1
ATOM 6168 C C . VAL F 1 84 ? -20.592 -1.186 -2.805 1.00 38.86 83 VAL F C 1
ATOM 6169 O O . VAL F 1 84 ? -21.660 -0.650 -2.509 1.00 37.55 83 VAL F O 1
ATOM 6173 N N . VAL F 1 85 ? -19.961 -0.970 -3.968 1.00 35.24 84 VAL F N 1
ATOM 6174 C CA . VAL F 1 85 ? -20.452 -0.057 -5.011 1.00 34.35 84 VAL F CA 1
ATOM 6175 C C . VAL F 1 85 ? -21.858 -0.493 -5.472 1.00 39.19 84 VAL F C 1
ATOM 6176 O O . VAL F 1 85 ? -22.755 0.342 -5.534 1.00 40.29 84 VAL F O 1
ATOM 6180 N N . VAL F 1 86 ? -22.055 -1.804 -5.725 1.00 35.14 85 VAL F N 1
ATOM 6181 C CA . VAL F 1 86 ? -23.347 -2.374 -6.127 1.00 34.43 85 VAL F CA 1
ATOM 6182 C C . VAL F 1 86 ? -24.418 -2.034 -5.072 1.00 39.19 85 VAL F C 1
ATOM 6183 O O . VAL F 1 86 ? -25.484 -1.537 -5.431 1.00 38.97 85 VAL F O 1
ATOM 6187 N N . ALA F 1 87 ? -24.107 -2.254 -3.775 1.00 36.70 86 ALA F N 1
ATOM 6188 C CA . ALA F 1 87 ? -25.007 -1.954 -2.659 1.00 37.44 86 ALA F CA 1
ATOM 6189 C C . ALA F 1 87 ? -25.368 -0.468 -2.622 1.00 40.55 86 ALA F C 1
ATOM 6190 O O . ALA F 1 87 ? -26.542 -0.143 -2.471 1.00 40.29 86 ALA F O 1
ATOM 6192 N N . LEU F 1 88 ? -24.373 0.426 -2.821 1.00 37.45 87 LEU F N 1
ATOM 6193 C CA . LEU F 1 88 ? -24.584 1.883 -2.843 1.00 37.69 87 LEU F CA 1
ATOM 6194 C C . LEU F 1 88 ? -25.520 2.305 -3.972 1.00 41.50 87 LEU F C 1
ATOM 6195 O O . LEU F 1 88 ? -26.434 3.103 -3.745 1.00 42.43 87 LEU F O 1
ATOM 6200 N N . LEU F 1 89 ? -25.320 1.734 -5.166 1.00 37.04 88 LEU F N 1
ATOM 6201 C CA . LEU F 1 89 ? -26.139 2.010 -6.343 1.00 36.98 88 LEU F CA 1
ATOM 6202 C C . LEU F 1 89 ? -27.574 1.540 -6.138 1.00 39.71 88 LEU F C 1
ATOM 6203 O O . LEU F 1 89 ? -28.495 2.298 -6.427 1.00 39.74 88 LEU F O 1
ATOM 6208 N N . LEU F 1 90 ? -27.757 0.318 -5.577 1.00 37.00 89 LEU F N 1
ATOM 6209 C CA . LEU F 1 90 ? -29.067 -0.267 -5.272 1.00 37.81 89 LEU F CA 1
ATOM 6210 C C . LEU F 1 90 ? -29.851 0.573 -4.273 1.00 45.07 89 LEU F C 1
ATOM 6211 O O . LEU F 1 90 ? -31.040 0.802 -4.483 1.00 45.70 89 LEU F O 1
ATOM 6216 N N . MET F 1 91 ? -29.162 1.097 -3.234 1.00 44.61 90 MET F N 1
ATOM 6217 C CA . MET F 1 91 ? -29.721 1.982 -2.200 1.00 47.21 90 MET F CA 1
ATOM 6218 C C . MET F 1 91 ? -30.304 3.248 -2.822 1.00 52.10 90 MET F C 1
ATOM 6219 O O . MET F 1 91 ? -31.289 3.779 -2.309 1.00 53.51 90 MET F O 1
ATOM 6224 N N . HIS F 1 92 ? -29.669 3.749 -3.902 1.00 47.99 91 HIS F N 1
ATOM 6225 C CA . HIS F 1 92 ? -30.075 4.967 -4.611 1.00 47.52 91 HIS F CA 1
ATOM 6226 C C . HIS F 1 92 ? -31.005 4.740 -5.819 1.00 52.10 91 HIS F C 1
ATOM 6227 O O . HIS F 1 92 ? -31.210 5.644 -6.632 1.00 52.30 91 HIS F O 1
ATOM 6234 N N . GLY F 1 93 ? -31.578 3.540 -5.907 1.00 48.74 92 GLY F N 1
ATOM 6235 C CA . GLY F 1 93 ? -32.557 3.200 -6.929 1.00 48.82 92 GLY F CA 1
ATOM 6236 C C . GLY F 1 93 ? -32.082 2.653 -8.260 1.00 50.64 92 GLY F C 1
ATOM 6237 O O . GLY F 1 93 ? -32.867 2.658 -9.210 1.00 50.53 92 GLY F O 1
ATOM 6238 N N . ALA F 1 94 ? -30.832 2.143 -8.353 1.00 44.56 93 ALA F N 1
ATOM 6239 C CA . ALA F 1 94 ? -30.360 1.529 -9.599 1.00 43.60 93 ALA F CA 1
ATOM 6240 C C . ALA F 1 94 ? -31.186 0.282 -9.868 1.00 45.09 93 ALA F C 1
ATOM 6241 O O . ALA F 1 94 ? -31.395 -0.534 -8.961 1.00 42.41 93 ALA F O 1
ATOM 6243 N N . ASP F 1 95 ? -31.700 0.168 -11.107 1.00 42.77 94 ASP F N 1
ATOM 6244 C CA . ASP F 1 95 ? -32.540 -0.945 -11.535 1.00 42.79 94 ASP F CA 1
ATOM 6245 C C . ASP F 1 95 ? -31.705 -2.219 -11.692 1.00 45.48 94 ASP F C 1
ATOM 6246 O O . ASP F 1 95 ? -30.839 -2.261 -12.563 1.00 44.37 94 ASP F O 1
ATOM 6251 N N . PRO F 1 96 ? -31.937 -3.277 -10.873 1.00 42.81 95 PRO F N 1
ATOM 6252 C CA . PRO F 1 96 ? -31.134 -4.507 -11.022 1.00 41.30 95 PRO F CA 1
ATOM 6253 C C . PRO F 1 96 ? -31.504 -5.335 -12.253 1.00 46.25 95 PRO F C 1
ATOM 6254 O O . PRO F 1 96 ? -30.823 -6.310 -12.556 1.00 45.04 95 PRO F O 1
ATOM 6258 N N . ASN F 1 97 ? -32.577 -4.941 -12.962 1.00 45.41 96 ASN F N 1
ATOM 6259 C CA . ASN F 1 97 ? -33.066 -5.625 -14.155 1.00 46.81 96 ASN F CA 1
ATOM 6260 C C . ASN F 1 97 ? -32.852 -4.843 -15.460 1.00 50.89 96 ASN F C 1
ATOM 6261 O O . ASN F 1 97 ? -33.315 -5.281 -16.514 1.00 52.51 96 ASN F O 1
ATOM 6266 N N . ALA F 1 98 ? -32.125 -3.713 -15.400 1.00 45.95 97 ALA F N 1
ATOM 6267 C CA . ALA F 1 98 ? -31.807 -2.895 -16.573 1.00 46.12 97 ALA F CA 1
ATOM 6268 C C . ALA F 1 98 ? -31.018 -3.745 -17.572 1.00 48.62 97 ALA F C 1
ATOM 6269 O O . ALA F 1 98 ? -30.120 -4.480 -17.173 1.00 46.73 97 ALA F O 1
ATOM 6271 N N . LYS F 1 99 ? -31.400 -3.699 -18.850 1.00 46.44 98 LYS F N 1
ATOM 6272 C CA . LYS F 1 99 ? -30.753 -4.465 -19.907 1.00 46.49 98 LYS F CA 1
ATOM 6273 C C . LYS F 1 99 ? -29.786 -3.601 -20.715 1.00 51.57 98 LYS F C 1
ATOM 6274 O O . LYS F 1 99 ? -30.153 -2.507 -21.139 1.00 51.28 98 LYS F O 1
ATOM 6280 N N . ASP F 1 100 ? -28.570 -4.114 -20.979 1.00 48.60 99 ASP F N 1
ATOM 6281 C CA . ASP F 1 100 ? -27.597 -3.424 -21.839 1.00 48.34 99 ASP F CA 1
ATOM 6282 C C . ASP F 1 100 ? -27.889 -3.775 -23.320 1.00 51.64 99 ASP F C 1
ATOM 6283 O O . ASP F 1 100 ? -28.912 -4.411 -23.586 1.00 50.82 99 ASP F O 1
ATOM 6288 N N . SER F 1 101 ? -27.004 -3.390 -24.271 1.00 48.78 100 SER F N 1
ATOM 6289 C CA . SER F 1 101 ? -27.183 -3.661 -25.710 1.00 50.38 100 SER F CA 1
ATOM 6290 C C . SER F 1 101 ? -27.200 -5.156 -26.068 1.00 53.51 100 SER F C 1
ATOM 6291 O O . SER F 1 101 ? -27.721 -5.519 -27.120 1.00 53.78 100 SER F O 1
ATOM 6294 N N . ASP F 1 102 ? -26.659 -6.013 -25.184 1.00 49.35 101 ASP F N 1
ATOM 6295 C CA . ASP F 1 102 ? -26.638 -7.468 -25.363 1.00 49.62 101 ASP F CA 1
ATOM 6296 C C . ASP F 1 102 ? -27.808 -8.120 -24.612 1.00 54.11 101 ASP F C 1
ATOM 6297 O O . ASP F 1 102 ? -27.873 -9.342 -24.529 1.00 53.50 101 ASP F O 1
ATOM 6302 N N . GLY F 1 103 ? -28.708 -7.303 -24.062 1.00 50.94 102 GLY F N 1
ATOM 6303 C CA . GLY F 1 103 ? -29.848 -7.775 -23.276 1.00 51.15 102 GLY F CA 1
ATOM 6304 C C . GLY F 1 103 ? -29.458 -8.303 -21.907 1.00 52.57 102 GLY F C 1
ATOM 6305 O O . GLY F 1 103 ? -30.276 -8.929 -21.222 1.00 52.67 102 GLY F O 1
ATOM 6306 N N . LYS F 1 104 ? -28.205 -8.039 -21.491 1.00 46.49 103 LYS F N 1
ATOM 6307 C CA . LYS F 1 104 ? -27.684 -8.507 -20.202 1.00 44.52 103 LYS F CA 1
ATOM 6308 C C . LYS F 1 104 ? -27.997 -7.535 -19.092 1.00 45.57 103 LYS F C 1
ATOM 6309 O O . LYS F 1 104 ? -27.809 -6.328 -19.248 1.00 42.85 103 LYS F O 1
ATOM 6315 N N . THR F 1 105 ? -28.502 -8.070 -17.972 1.00 43.13 104 THR F N 1
ATOM 6316 C CA . THR F 1 105 ? -28.790 -7.288 -16.770 1.00 42.18 104 THR F CA 1
ATOM 6317 C C . THR F 1 105 ? -27.515 -7.318 -15.917 1.00 44.63 104 THR F C 1
ATOM 6318 O O . THR F 1 105 ? -26.646 -8.138 -16.213 1.00 44.23 104 THR F O 1
ATOM 6322 N N . PRO F 1 106 ? -27.378 -6.503 -14.837 1.00 41.47 105 PRO F N 1
ATOM 6323 C CA . PRO F 1 106 ? -26.190 -6.627 -13.970 1.00 40.49 105 PRO F CA 1
ATOM 6324 C C . PRO F 1 106 ? -26.017 -8.043 -13.400 1.00 44.40 105 PRO F C 1
ATOM 6325 O O . PRO F 1 106 ? -24.881 -8.464 -13.173 1.00 44.14 105 PRO F O 1
ATOM 6329 N N . LEU F 1 107 ? -27.139 -8.790 -13.208 1.00 41.18 106 LEU F N 1
ATOM 6330 C CA . LEU F 1 107 ? -27.127 -10.183 -12.740 1.00 41.23 106 LEU F CA 1
ATOM 6331 C C . LEU F 1 107 ? -26.453 -11.127 -13.748 1.00 44.41 106 LEU F C 1
ATOM 6332 O O . LEU F 1 107 ? -25.708 -12.013 -13.334 1.00 43.20 106 LEU F O 1
ATOM 6337 N N . HIS F 1 108 ? -26.676 -10.915 -15.060 1.00 42.51 107 HIS F N 1
ATOM 6338 C CA . HIS F 1 108 ? -26.033 -11.706 -16.126 1.00 42.55 107 HIS F CA 1
ATOM 6339 C C . HIS F 1 108 ? -24.507 -11.494 -16.060 1.00 47.42 107 HIS F C 1
ATOM 6340 O O . HIS F 1 108 ? -23.756 -12.464 -16.113 1.00 48.70 107 HIS F O 1
ATOM 6347 N N . LEU F 1 109 ? -24.062 -10.223 -15.934 1.00 44.12 108 LEU F N 1
ATOM 6348 C CA . LEU F 1 109 ? -22.642 -9.851 -15.879 1.00 43.17 108 LEU F CA 1
ATOM 6349 C C . LEU F 1 109 ? -21.937 -10.348 -14.625 1.00 44.84 108 LEU F C 1
ATOM 6350 O O . LEU F 1 109 ? -20.795 -10.804 -14.710 1.00 45.40 108 LEU F O 1
ATOM 6355 N N . ALA F 1 110 ? -22.629 -10.305 -13.480 1.00 39.73 109 ALA F N 1
ATOM 6356 C CA . ALA F 1 110 ? -22.092 -10.762 -12.199 1.00 38.94 109 ALA F CA 1
ATOM 6357 C C . ALA F 1 110 ? -21.923 -12.262 -12.220 1.00 42.68 109 ALA F C 1
ATOM 6358 O O . ALA F 1 110 ? -20.860 -12.734 -11.841 1.00 41.30 109 ALA F O 1
ATOM 6360 N N . ALA F 1 111 ? -22.932 -12.996 -12.750 1.00 42.51 110 ALA F N 1
ATOM 6361 C CA . ALA F 1 111 ? -22.952 -14.471 -12.877 1.00 44.12 110 ALA F CA 1
ATOM 6362 C C . ALA F 1 111 ? -21.881 -14.985 -13.844 1.00 47.61 110 ALA F C 1
ATOM 6363 O O . ALA F 1 111 ? -21.228 -15.982 -13.551 1.00 46.89 110 ALA F O 1
ATOM 6365 N N . GLU F 1 112 ? -21.684 -14.263 -14.973 1.00 43.38 111 GLU F N 1
ATOM 6366 C CA . GLU F 1 112 ? -20.690 -14.569 -16.002 1.00 43.67 111 GLU F CA 1
ATOM 6367 C C . GLU F 1 112 ? -19.269 -14.479 -15.431 1.00 45.86 111 GLU F C 1
ATOM 6368 O O . GLU F 1 112 ? -18.414 -15.289 -15.787 1.00 46.94 111 GLU F O 1
ATOM 6374 N N . ASN F 1 113 ? -19.027 -13.502 -14.542 1.00 41.06 112 ASN F N 1
ATOM 6375 C CA . ASN F 1 113 ? -17.710 -13.280 -13.954 1.00 40.70 112 ASN F CA 1
ATOM 6376 C C . ASN F 1 113 ? -17.477 -13.899 -12.572 1.00 45.69 112 ASN F C 1
ATOM 6377 O O . ASN F 1 113 ? -16.409 -13.694 -11.985 1.00 46.47 112 ASN F O 1
ATOM 6382 N N . GLY F 1 114 ? -18.446 -14.688 -12.097 1.00 42.00 113 GLY F N 1
ATOM 6383 C CA . GLY F 1 114 ? -18.383 -15.390 -10.816 1.00 41.75 113 GLY F CA 1
ATOM 6384 C C . GLY F 1 114 ? -18.364 -14.528 -9.563 1.00 46.37 113 GLY F C 1
ATOM 6385 O O . GLY F 1 114 ? -17.726 -14.890 -8.570 1.00 46.33 113 GLY F O 1
ATOM 6386 N N . HIS F 1 115 ? -19.078 -13.390 -9.573 1.00 42.15 114 HIS F N 1
ATOM 6387 C CA . HIS F 1 115 ? -19.117 -12.491 -8.408 1.00 39.69 114 HIS F CA 1
ATOM 6388 C C . HIS F 1 115 ? -20.312 -12.797 -7.495 1.00 41.90 114 HIS F C 1
ATOM 6389 O O . HIS F 1 115 ? -21.355 -12.151 -7.582 1.00 40.68 114 HIS F O 1
ATOM 6396 N N . GLU F 1 116 ? -20.147 -13.799 -6.627 1.00 39.80 115 GLU F N 1
ATOM 6397 C CA . GLU F 1 116 ? -21.174 -14.310 -5.719 1.00 39.44 115 GLU F CA 1
ATOM 6398 C C . GLU F 1 116 ? -21.817 -13.252 -4.814 1.00 42.26 115 GLU F C 1
ATOM 6399 O O . GLU F 1 116 ? -23.042 -13.208 -4.732 1.00 41.25 115 GLU F O 1
ATOM 6405 N N . GLU F 1 117 ? -21.005 -12.419 -4.141 1.00 40.28 116 GLU F N 1
ATOM 6406 C CA . GLU F 1 117 ? -21.507 -11.352 -3.257 1.00 40.63 116 GLU F CA 1
ATOM 6407 C C . GLU F 1 117 ? -22.402 -10.360 -4.022 1.00 43.57 116 GLU F C 1
ATOM 6408 O O . GLU F 1 117 ? -23.469 -10.010 -3.519 1.00 44.81 116 GLU F O 1
ATOM 6414 N N . VAL F 1 118 ? -21.997 -9.957 -5.239 1.00 37.80 117 VAL F N 1
ATOM 6415 C CA . VAL F 1 118 ? -22.783 -9.062 -6.099 1.00 37.17 117 VAL F CA 1
ATOM 6416 C C . VAL F 1 118 ? -24.130 -9.729 -6.456 1.00 41.74 117 VAL F C 1
ATOM 6417 O O . VAL F 1 118 ? -25.172 -9.082 -6.337 1.00 42.45 117 VAL F O 1
ATOM 6421 N N . VAL F 1 119 ? -24.107 -11.022 -6.855 1.00 38.06 118 VAL F N 1
ATOM 6422 C CA . VAL F 1 119 ? -25.299 -11.823 -7.199 1.00 38.26 118 VAL F CA 1
ATOM 6423 C C . VAL F 1 119 ? -26.312 -11.815 -6.027 1.00 42.76 118 VAL F C 1
ATOM 6424 O O . VAL F 1 119 ? -27.495 -11.549 -6.251 1.00 44.24 118 VAL F O 1
ATOM 6428 N N . ILE F 1 120 ? -25.834 -12.063 -4.801 1.00 36.85 119 ILE F N 1
ATOM 6429 C CA . ILE F 1 120 ? -26.645 -12.065 -3.569 1.00 38.62 119 ILE F CA 1
ATOM 6430 C C . ILE F 1 120 ? -27.344 -10.698 -3.376 1.00 42.34 119 ILE F C 1
ATOM 6431 O O . ILE F 1 120 ? -28.553 -10.660 -3.143 1.00 42.04 119 ILE F O 1
ATOM 6436 N N . LEU F 1 121 ? -26.584 -9.591 -3.502 1.00 39.40 120 LEU F N 1
ATOM 6437 C CA . LEU F 1 121 ? -27.101 -8.229 -3.355 1.00 39.59 120 LEU F CA 1
ATOM 6438 C C . LEU F 1 121 ? -28.162 -7.885 -4.410 1.00 45.17 120 LEU F C 1
ATOM 6439 O O . LEU F 1 121 ? -29.202 -7.315 -4.068 1.00 47.02 120 LEU F O 1
ATOM 6444 N N . LEU F 1 122 ? -27.916 -8.259 -5.676 1.00 40.09 121 LEU F N 1
ATOM 6445 C CA . LEU F 1 122 ? -28.852 -8.047 -6.780 1.00 38.95 121 LEU F CA 1
ATOM 6446 C C . LEU F 1 122 ? -30.153 -8.804 -6.567 1.00 42.54 121 LEU F C 1
ATOM 6447 O O . LEU F 1 122 ? -31.217 -8.203 -6.703 1.00 42.37 121 LEU F O 1
ATOM 6452 N N . LEU F 1 123 ? -30.073 -10.102 -6.173 1.00 39.70 122 LEU F N 1
ATOM 6453 C CA . LEU F 1 123 ? -31.240 -10.934 -5.897 1.00 41.13 122 LEU F CA 1
ATOM 6454 C C . LEU F 1 123 ? -32.059 -10.384 -4.735 1.00 46.43 122 LEU F C 1
ATOM 6455 O O . LEU F 1 123 ? -33.287 -10.397 -4.793 1.00 46.37 122 LEU F O 1
ATOM 6460 N N . ALA F 1 124 ? -31.380 -9.855 -3.706 1.00 44.14 123 ALA F N 1
ATOM 6461 C CA . ALA F 1 124 ? -32.007 -9.249 -2.536 1.00 45.03 123 ALA F CA 1
ATOM 6462 C C . ALA F 1 124 ? -32.838 -8.022 -2.927 1.00 48.91 123 ALA F C 1
ATOM 6463 O O . ALA F 1 124 ? -33.876 -7.768 -2.315 1.00 50.80 123 ALA F O 1
ATOM 6465 N N . MET F 1 125 ? -32.387 -7.280 -3.955 1.00 44.32 124 MET F N 1
ATOM 6466 C CA . MET F 1 125 ? -33.057 -6.080 -4.475 1.00 43.59 124 MET F CA 1
ATOM 6467 C C . MET F 1 125 ? -34.042 -6.326 -5.631 1.00 47.70 124 MET F C 1
ATOM 6468 O O . MET F 1 125 ? -34.444 -5.384 -6.321 1.00 46.74 124 MET F O 1
ATOM 6473 N N . GLY F 1 126 ? -34.444 -7.581 -5.804 1.00 44.97 125 GLY F N 1
ATOM 6474 C CA . GLY F 1 126 ? -35.432 -7.981 -6.798 1.00 46.27 125 GLY F CA 1
ATOM 6475 C C . GLY F 1 126 ? -34.958 -8.243 -8.213 1.00 49.96 125 GLY F C 1
ATOM 6476 O O . GLY F 1 126 ? -35.768 -8.144 -9.137 1.00 49.92 125 GLY F O 1
ATOM 6477 N N . ALA F 1 127 ? -33.668 -8.591 -8.413 1.00 45.48 126 ALA F N 1
ATOM 6478 C CA . ALA F 1 127 ? -33.186 -8.937 -9.754 1.00 45.41 126 ALA F CA 1
ATOM 6479 C C . ALA F 1 127 ? -33.819 -10.278 -10.143 1.00 50.29 126 ALA F C 1
ATOM 6480 O O . ALA F 1 127 ? -33.789 -11.230 -9.354 1.00 49.81 126 ALA F O 1
ATOM 6482 N N . ASP F 1 128 ? -34.449 -10.329 -11.318 1.00 47.54 127 ASP F N 1
ATOM 6483 C CA . ASP F 1 128 ? -35.102 -11.537 -11.806 1.00 48.82 127 ASP F CA 1
ATOM 6484 C C . ASP F 1 128 ? -34.024 -12.557 -12.217 1.00 52.04 127 ASP F C 1
ATOM 6485 O O . ASP F 1 128 ? -33.222 -12.268 -13.108 1.00 50.70 127 ASP F O 1
ATOM 6490 N N . PRO F 1 129 ? -33.957 -13.740 -11.562 1.00 49.88 128 PRO F N 1
ATOM 6491 C CA . PRO F 1 129 ? -32.916 -14.720 -11.931 1.00 49.38 128 PRO F CA 1
ATOM 6492 C C . PRO F 1 129 ? -33.162 -15.406 -13.268 1.00 55.35 128 PRO F C 1
ATOM 6493 O O . PRO F 1 129 ? -32.282 -16.118 -13.756 1.00 56.43 128 PRO F O 1
ATOM 6497 N N . ASN F 1 130 ? -34.361 -15.219 -13.846 1.00 53.41 129 ASN F N 1
ATOM 6498 C CA . ASN F 1 130 ? -34.751 -15.867 -15.099 1.00 54.25 129 ASN F CA 1
ATOM 6499 C C . ASN F 1 130 ? -34.837 -14.965 -16.330 1.00 58.32 129 ASN F C 1
ATOM 6500 O O . ASN F 1 130 ? -35.376 -15.399 -17.348 1.00 60.76 129 ASN F O 1
ATOM 6505 N N . THR F 1 131 ? -34.280 -13.745 -16.262 1.00 53.08 130 THR F N 1
ATOM 6506 C CA . THR F 1 131 ? -34.280 -12.815 -17.410 1.00 52.76 130 THR F CA 1
ATOM 6507 C C . THR F 1 131 ? -33.408 -13.391 -18.519 1.00 55.51 130 THR F C 1
ATOM 6508 O O . THR F 1 131 ? -32.340 -13.945 -18.239 1.00 54.45 130 THR F O 1
ATOM 6512 N N . SER F 1 132 ? -33.870 -13.275 -19.764 1.00 52.02 131 SER F N 1
ATOM 6513 C CA . SER F 1 132 ? -33.138 -13.766 -20.919 1.00 51.93 131 SER F CA 1
ATOM 6514 C C . SER F 1 132 ? -32.397 -12.625 -21.582 1.00 53.37 131 SER F C 1
ATOM 6515 O O . SER F 1 132 ? -32.973 -11.548 -21.765 1.00 52.59 131 SER F O 1
ATOM 6518 N N . ASP F 1 133 ? -31.123 -12.853 -21.951 1.00 48.69 132 ASP F N 1
ATOM 6519 C CA . ASP F 1 133 ? -30.348 -11.860 -22.695 1.00 48.64 132 ASP F CA 1
ATOM 6520 C C . ASP F 1 133 ? -30.736 -11.942 -24.210 1.00 56.81 132 ASP F C 1
ATOM 6521 O O . ASP F 1 133 ? -31.686 -12.659 -24.553 1.00 58.53 132 ASP F O 1
ATOM 6526 N N . SER F 1 134 ? -30.001 -11.248 -25.109 1.00 55.39 133 SER F N 1
ATOM 6527 C CA . SER F 1 134 ? -30.286 -11.283 -26.549 1.00 58.23 133 SER F CA 1
ATOM 6528 C C . SER F 1 134 ? -30.167 -12.679 -27.173 1.00 63.15 133 SER F C 1
ATOM 6529 O O . SER F 1 134 ? -30.828 -12.946 -28.175 1.00 64.07 133 SER F O 1
ATOM 6532 N N . ASP F 1 135 ? -29.342 -13.568 -26.579 1.00 59.11 134 ASP F N 1
ATOM 6533 C CA . ASP F 1 135 ? -29.153 -14.925 -27.094 1.00 60.58 134 ASP F CA 1
ATOM 6534 C C . ASP F 1 135 ? -30.121 -15.937 -26.457 1.00 63.48 134 ASP F C 1
ATOM 6535 O O . ASP F 1 135 ? -30.045 -17.132 -26.760 1.00 63.55 134 ASP F O 1
ATOM 6540 N N . GLY F 1 136 ? -31.023 -15.438 -25.601 1.00 58.71 135 GLY F N 1
ATOM 6541 C CA . GLY F 1 136 ? -32.006 -16.239 -24.877 1.00 58.70 135 GLY F CA 1
ATOM 6542 C C . GLY F 1 136 ? -31.437 -16.914 -23.643 1.00 59.85 135 GLY F C 1
ATOM 6543 O O . GLY F 1 136 ? -32.073 -17.815 -23.083 1.00 59.42 135 GLY F O 1
ATOM 6544 N N . ARG F 1 137 ? -30.230 -16.485 -23.210 1.00 54.38 136 ARG F N 1
ATOM 6545 C CA . ARG F 1 137 ? -29.534 -17.044 -22.040 1.00 52.56 136 ARG F CA 1
ATOM 6546 C C . ARG F 1 137 ? -29.885 -16.343 -20.732 1.00 52.69 136 ARG F C 1
ATOM 6547 O O . ARG F 1 137 ? -29.952 -15.117 -20.674 1.00 51.05 136 ARG F O 1
ATOM 6555 N N . THR F 1 138 ? -30.067 -17.136 -19.668 1.00 47.41 137 THR F N 1
ATOM 6556 C CA . THR F 1 138 ? -30.368 -16.614 -18.338 1.00 45.26 137 THR F CA 1
ATOM 6557 C C . THR F 1 138 ? -29.058 -16.427 -17.538 1.00 46.86 137 THR F C 1
ATOM 6558 O O . THR F 1 138 ? -28.038 -16.994 -17.931 1.00 45.37 137 THR F O 1
ATOM 6562 N N . PRO F 1 139 ? -29.051 -15.702 -16.387 1.00 44.54 138 PRO F N 1
ATOM 6563 C CA . PRO F 1 139 ? -27.818 -15.637 -15.575 1.00 44.47 138 PRO F CA 1
ATOM 6564 C C . PRO F 1 139 ? -27.309 -17.030 -15.166 1.00 51.22 138 PRO F C 1
ATOM 6565 O O . PRO F 1 139 ? -26.091 -17.202 -15.117 1.00 51.77 138 PRO F O 1
ATOM 6569 N N . LEU F 1 140 ? -28.218 -18.044 -14.972 1.00 49.49 139 LEU F N 1
ATOM 6570 C CA . LEU F 1 140 ? -27.837 -19.428 -14.619 1.00 50.10 139 LEU F CA 1
ATOM 6571 C C . LEU F 1 140 ? -27.033 -20.077 -15.751 1.00 52.92 139 LEU F C 1
ATOM 6572 O O . LEU F 1 140 ? -26.031 -20.741 -15.481 1.00 52.06 139 LEU F O 1
ATOM 6577 N N . ASP F 1 141 ? -27.478 -19.891 -17.013 1.00 50.24 140 ASP F N 1
ATOM 6578 C CA . ASP F 1 141 ? -26.794 -20.432 -18.192 1.00 50.83 140 ASP F CA 1
ATOM 6579 C C . ASP F 1 141 ? -25.362 -19.893 -18.251 1.00 53.54 140 ASP F C 1
ATOM 6580 O O . ASP F 1 141 ? -24.431 -20.661 -18.487 1.00 53.07 140 ASP F O 1
ATOM 6585 N N . LEU F 1 142 ? -25.192 -18.575 -17.987 1.00 49.53 141 LEU F N 1
ATOM 6586 C CA . LEU F 1 142 ? -23.892 -17.904 -17.985 1.00 48.89 141 LEU F CA 1
ATOM 6587 C C . LEU F 1 142 ? -23.015 -18.326 -16.807 1.00 54.23 141 LEU F C 1
ATOM 6588 O O . LEU F 1 142 ? -21.809 -18.503 -16.986 1.00 54.50 141 LEU F O 1
ATOM 6593 N N . ALA F 1 143 ? -23.624 -18.554 -15.624 1.00 51.31 142 ALA F N 1
ATOM 6594 C CA . ALA F 1 143 ? -22.917 -19.029 -14.435 1.00 50.72 142 ALA F CA 1
ATOM 6595 C C . ALA F 1 143 ? -22.400 -20.457 -14.683 1.00 57.12 142 ALA F C 1
ATOM 6596 O O . ALA F 1 143 ? -21.287 -20.791 -14.267 1.00 57.89 142 ALA F O 1
ATOM 6598 N N . ARG F 1 144 ? -23.197 -21.283 -15.386 1.00 54.79 143 ARG F N 1
ATOM 6599 C CA . ARG F 1 144 ? -22.825 -22.654 -15.743 1.00 57.04 143 ARG F CA 1
ATOM 6600 C C . ARG F 1 144 ? -21.690 -22.691 -16.769 1.00 63.20 143 ARG F C 1
ATOM 6601 O O . ARG F 1 144 ? -20.710 -23.402 -16.556 1.00 64.11 143 ARG F O 1
ATOM 6609 N N . GLU F 1 145 ? -21.808 -21.894 -17.848 1.00 61.58 144 GLU F N 1
ATOM 6610 C CA . GLU F 1 145 ? -20.858 -21.803 -18.966 1.00 63.37 144 GLU F CA 1
ATOM 6611 C C . GLU F 1 145 ? -19.412 -21.516 -18.539 1.00 67.20 144 GLU F C 1
ATOM 6612 O O . GLU F 1 145 ? -18.474 -22.106 -19.089 1.00 68.06 144 GLU F O 1
ATOM 6618 N N . HIS F 1 146 ? -19.245 -20.608 -17.572 1.00 62.15 145 HIS F N 1
ATOM 6619 C CA . HIS F 1 146 ? -17.947 -20.156 -17.075 1.00 61.97 145 HIS F CA 1
ATOM 6620 C C . HIS F 1 146 ? -17.472 -20.881 -15.806 1.00 65.30 145 HIS F C 1
ATOM 6621 O O . HIS F 1 146 ? -16.561 -20.396 -15.129 1.00 64.80 145 HIS F O 1
ATOM 6628 N N . GLY F 1 147 ? -18.066 -22.053 -15.537 1.00 61.67 146 GLY F N 1
ATOM 6629 C CA . GLY F 1 147 ? -17.764 -22.904 -14.389 1.00 61.52 146 GLY F CA 1
ATOM 6630 C C . GLY F 1 147 ? -17.833 -22.234 -13.027 1.00 62.65 146 GLY F C 1
ATOM 6631 O O . GLY F 1 147 ? -16.966 -22.473 -12.183 1.00 63.57 146 GLY F O 1
ATOM 6632 N N . ASN F 1 148 ? -18.863 -21.402 -12.789 1.00 56.28 147 ASN F N 1
ATOM 6633 C CA . ASN F 1 148 ? -19.010 -20.674 -11.517 1.00 54.20 147 ASN F CA 1
ATOM 6634 C C . ASN F 1 148 ? -20.018 -21.369 -10.589 1.00 58.31 147 ASN F C 1
ATOM 6635 O O . ASN F 1 148 ? -21.157 -20.917 -10.439 1.00 56.23 147 ASN F O 1
ATOM 6640 N N . GLU F 1 149 ? -19.582 -22.486 -9.975 1.00 57.63 148 GLU F N 1
ATOM 6641 C CA . GLU F 1 149 ? -20.397 -23.344 -9.113 1.00 58.19 148 GLU F CA 1
ATOM 6642 C C . GLU F 1 149 ? -21.073 -22.719 -7.914 1.00 58.74 148 GLU F C 1
ATOM 6643 O O . GLU F 1 149 ? -22.219 -23.072 -7.637 1.00 58.05 148 GLU F O 1
ATOM 6649 N N . GLU F 1 150 ? -20.390 -21.793 -7.215 1.00 53.91 149 GLU F N 1
ATOM 6650 C CA . GLU F 1 150 ? -20.944 -21.099 -6.044 1.00 52.67 149 GLU F CA 1
ATOM 6651 C C . GLU F 1 150 ? -22.110 -20.204 -6.471 1.00 53.71 149 GLU F C 1
ATOM 6652 O O . GLU F 1 150 ? -23.138 -20.165 -5.794 1.00 53.75 149 GLU F O 1
ATOM 6658 N N . VAL F 1 151 ? -21.959 -19.533 -7.629 1.00 47.63 150 VAL F N 1
ATOM 6659 C CA . VAL F 1 151 ? -22.968 -18.661 -8.215 1.00 46.03 150 VAL F CA 1
ATOM 6660 C C . VAL F 1 151 ? -24.159 -19.496 -8.715 1.00 47.74 150 VAL F C 1
ATOM 6661 O O . VAL F 1 151 ? -25.306 -19.118 -8.475 1.00 46.58 150 VAL F O 1
ATOM 6665 N N . VAL F 1 152 ? -23.880 -20.638 -9.375 1.00 44.56 151 VAL F N 1
ATOM 6666 C CA . VAL F 1 152 ? -24.888 -21.576 -9.895 1.00 45.04 151 VAL F CA 1
ATOM 6667 C C . VAL F 1 152 ? -25.887 -21.954 -8.783 1.00 51.26 151 VAL F C 1
ATOM 6668 O O . VAL F 1 152 ? -27.093 -21.789 -8.980 1.00 50.57 151 VAL F O 1
ATOM 6672 N N . LYS F 1 153 ? -25.376 -22.399 -7.615 1.00 50.48 152 LYS F N 1
ATOM 6673 C CA . LYS F 1 153 ? -26.196 -22.821 -6.471 1.00 52.31 152 LYS F CA 1
ATOM 6674 C C . LYS F 1 153 ? -27.114 -21.723 -5.956 1.00 56.17 152 LYS F C 1
ATOM 6675 O O . LYS F 1 153 ? -28.304 -21.973 -5.758 1.00 57.21 152 LYS F O 1
ATOM 6681 N N . VAL F 1 154 ? -26.566 -20.507 -5.773 1.00 51.48 153 VAL F N 1
ATOM 6682 C CA . VAL F 1 154 ? -27.298 -19.330 -5.298 1.00 50.09 153 VAL F CA 1
ATOM 6683 C C . VAL F 1 154 ? -28.471 -19.040 -6.240 1.00 53.11 153 VAL F C 1
ATOM 6684 O O . VAL F 1 154 ? -29.601 -18.910 -5.770 1.00 54.72 153 VAL F O 1
ATOM 6688 N N . LEU F 1 155 ? -28.208 -19.001 -7.558 1.00 46.95 154 LEU F N 1
ATOM 6689 C CA . LEU F 1 155 ? -29.235 -18.769 -8.582 1.00 45.97 154 LEU F CA 1
ATOM 6690 C C . LEU F 1 155 ? -30.316 -19.846 -8.590 1.00 52.44 154 LEU F C 1
ATOM 6691 O O . LEU F 1 155 ? -31.495 -19.501 -8.630 1.00 53.39 154 LEU F O 1
ATOM 6696 N N . GLU F 1 156 ? -29.924 -21.134 -8.480 1.00 50.27 155 GLU F N 1
ATOM 6697 C CA . GLU F 1 156 ? -30.840 -22.282 -8.408 1.00 52.03 155 GLU F CA 1
ATOM 6698 C C . GLU F 1 156 ? -31.778 -22.175 -7.192 1.00 57.61 155 GLU F C 1
ATOM 6699 O O . GLU F 1 156 ? -32.970 -22.451 -7.322 1.00 59.57 155 GLU F O 1
ATOM 6705 N N . ASP F 1 157 ? -31.239 -21.740 -6.028 1.00 52.99 156 ASP F N 1
ATOM 6706 C CA . ASP F 1 157 ? -31.979 -21.551 -4.774 1.00 53.83 156 ASP F CA 1
ATOM 6707 C C . ASP F 1 157 ? -32.996 -20.406 -4.819 1.00 56.94 156 ASP F C 1
ATOM 6708 O O . ASP F 1 157 ? -33.961 -20.427 -4.048 1.00 57.68 156 ASP F O 1
ATOM 6713 N N . HIS F 1 158 ? -32.781 -19.418 -5.715 1.00 51.68 157 HIS F N 1
ATOM 6714 C CA . HIS F 1 158 ? -33.652 -18.251 -5.888 1.00 51.47 157 HIS F CA 1
ATOM 6715 C C . HIS F 1 158 ? -34.663 -18.410 -7.047 1.00 56.29 157 HIS F C 1
ATOM 6716 O O . HIS F 1 158 ? -35.248 -17.425 -7.509 1.00 54.56 157 HIS F O 1
ATOM 6718 N N . GLY F 1 159 ? -34.899 -19.663 -7.444 1.00 55.27 158 GLY F N 1
ATOM 6719 C CA . GLY F 1 159 ? -35.852 -20.032 -8.487 1.00 56.32 158 GLY F CA 1
ATOM 6720 C C . GLY F 1 159 ? -35.338 -19.985 -9.912 1.00 58.56 158 GLY F C 1
ATOM 6721 O O . GLY F 1 159 ? -36.141 -19.970 -10.851 1.00 58.96 158 GLY F O 1
ATOM 6722 N N . GLY F 1 160 ? -34.014 -19.982 -10.069 1.00 53.15 159 GLY F N 1
ATOM 6723 C CA . GLY F 1 160 ? -33.351 -19.945 -11.368 1.00 68.20 159 GLY F CA 1
ATOM 6724 C C . GLY F 1 160 ? -33.471 -21.248 -12.131 1.00 89.53 159 GLY F C 1
ATOM 6725 O O . GLY F 1 160 ? -33.278 -22.331 -11.571 1.00 50.24 159 GLY F O 1
ATOM 6726 N N . LYS G 1 6 ? 3.716 5.452 -21.013 1.00 98.68 5 LYS G N 1
ATOM 6727 C CA . LYS G 1 6 ? 4.788 4.530 -21.374 1.00 102.09 5 LYS G CA 1
ATOM 6728 C C . LYS G 1 6 ? 6.163 5.208 -21.175 1.00 104.82 5 LYS G C 1
ATOM 6729 O O . LYS G 1 6 ? 6.830 4.964 -20.167 1.00 101.40 5 LYS G O 1
ATOM 6735 N N . ARG G 1 7 ? 6.566 6.070 -22.133 1.00 104.56 6 ARG G N 1
ATOM 6736 C CA . ARG G 1 7 ? 7.835 6.804 -22.125 1.00 104.77 6 ARG G CA 1
ATOM 6737 C C . ARG G 1 7 ? 7.750 8.002 -21.174 1.00 103.00 6 ARG G C 1
ATOM 6738 O O . ARG G 1 7 ? 8.774 8.603 -20.831 1.00 101.67 6 ARG G O 1
ATOM 6746 N N . LEU G 1 8 ? 6.516 8.336 -20.752 1.00 95.80 7 LEU G N 1
ATOM 6747 C CA . LEU G 1 8 ? 6.204 9.426 -19.833 1.00 89.80 7 LEU G CA 1
ATOM 6748 C C . LEU G 1 8 ? 6.826 9.170 -18.465 1.00 87.50 7 LEU G C 1
ATOM 6749 O O . LEU G 1 8 ? 7.341 10.100 -17.855 1.00 83.29 7 LEU G O 1
ATOM 6754 N N . ILE G 1 9 ? 6.798 7.908 -18.001 1.00 83.66 8 ILE G N 1
ATOM 6755 C CA . ILE G 1 9 ? 7.380 7.507 -16.718 1.00 79.58 8 ILE G CA 1
ATOM 6756 C C . ILE G 1 9 ? 8.905 7.729 -16.734 1.00 83.79 8 ILE G C 1
ATOM 6757 O O . ILE G 1 9 ? 9.431 8.321 -15.791 1.00 79.76 8 ILE G O 1
ATOM 6762 N N . GLU G 1 10 ? 9.592 7.283 -17.820 1.00 84.86 9 GLU G N 1
ATOM 6763 C CA . GLU G 1 10 ? 11.039 7.444 -18.011 1.00 86.60 9 GLU G CA 1
ATOM 6764 C C . GLU G 1 10 ? 11.436 8.917 -18.112 1.00 87.48 9 GLU G C 1
ATOM 6765 O O . GLU G 1 10 ? 12.451 9.310 -17.533 1.00 86.42 9 GLU G O 1
ATOM 6771 N N . ALA G 1 11 ? 10.637 9.726 -18.845 1.00 82.74 10 ALA G N 1
ATOM 6772 C CA . ALA G 1 11 ? 10.864 11.163 -19.030 1.00 81.80 10 ALA G CA 1
ATOM 6773 C C . ALA G 1 11 ? 10.690 11.927 -17.701 1.00 80.90 10 ALA G C 1
ATOM 6774 O O . ALA G 1 11 ? 11.452 12.857 -17.430 1.00 80.58 10 ALA G O 1
ATOM 6776 N N . ALA G 1 12 ? 9.730 11.503 -16.854 1.00 73.98 11 ALA G N 1
ATOM 6777 C CA . ALA G 1 12 ? 9.491 12.125 -15.547 1.00 68.71 11 ALA G CA 1
ATOM 6778 C C . ALA G 1 12 ? 10.606 11.758 -14.559 1.00 70.82 11 ALA G C 1
ATOM 6779 O O . ALA G 1 12 ? 11.015 12.598 -13.759 1.00 67.00 11 ALA G O 1
ATOM 6781 N N . GLU G 1 13 ? 11.123 10.517 -14.656 1.00 70.08 12 GLU G N 1
ATOM 6782 C CA . GLU G 1 13 ? 12.212 9.983 -13.828 1.00 70.85 12 GLU G CA 1
ATOM 6783 C C . GLU G 1 13 ? 13.520 10.761 -14.058 1.00 77.28 12 GLU G C 1
ATOM 6784 O O . GLU G 1 13 ? 14.184 11.120 -13.083 1.00 75.61 12 GLU G O 1
ATOM 6790 N N . ASN G 1 14 ? 13.878 11.024 -15.333 1.00 77.98 13 ASN G N 1
ATOM 6791 C CA . ASN G 1 14 ? 15.088 11.770 -15.694 1.00 80.96 13 ASN G CA 1
ATOM 6792 C C . ASN G 1 14 ? 14.982 13.299 -15.586 1.00 82.37 13 ASN G C 1
ATOM 6793 O O . ASN G 1 14 ? 15.993 13.989 -15.742 1.00 83.95 13 ASN G O 1
ATOM 6798 N N . GLY G 1 15 ? 13.777 13.804 -15.322 1.00 74.90 14 GLY G N 1
ATOM 6799 C CA . GLY G 1 15 ? 13.513 15.236 -15.201 1.00 72.34 14 GLY G CA 1
ATOM 6800 C C . GLY G 1 15 ? 13.534 15.980 -16.520 1.00 78.46 14 GLY G C 1
ATOM 6801 O O . GLY G 1 15 ? 13.927 17.151 -16.573 1.00 77.56 14 GLY G O 1
ATOM 6802 N N . ASN G 1 16 ? 13.103 15.299 -17.594 1.00 77.09 15 ASN G N 1
ATOM 6803 C CA . ASN G 1 16 ? 13.040 15.860 -18.940 1.00 79.95 15 ASN G CA 1
ATOM 6804 C C . ASN G 1 16 ? 11.660 16.502 -19.156 1.00 80.88 15 ASN G C 1
ATOM 6805 O O . ASN G 1 16 ? 10.765 15.885 -19.741 1.00 81.20 15 ASN G O 1
ATOM 6810 N N . LYS G 1 17 ? 11.501 17.744 -18.666 1.00 75.35 16 LYS G N 1
ATOM 6811 C CA . LYS G 1 17 ? 10.263 18.534 -18.726 1.00 73.50 16 LYS G CA 1
ATOM 6812 C C . LYS G 1 17 ? 9.683 18.668 -20.136 1.00 80.50 16 LYS G C 1
ATOM 6813 O O . LYS G 1 17 ? 8.486 18.428 -20.309 1.00 79.69 16 LYS G O 1
ATOM 6819 N N . ASP G 1 18 ? 10.510 19.056 -21.130 1.00 80.15 17 ASP G N 1
ATOM 6820 C CA . ASP G 1 18 ? 10.056 19.212 -22.514 1.00 84.06 17 ASP G CA 1
ATOM 6821 C C . ASP G 1 18 ? 9.462 17.910 -23.059 1.00 90.29 17 ASP G C 1
ATOM 6822 O O . ASP G 1 18 ? 8.353 17.942 -23.597 1.00 90.35 17 ASP G O 1
ATOM 6827 N N . ARG G 1 19 ? 10.154 16.762 -22.839 1.00 88.55 18 ARG G N 1
ATOM 6828 C CA . ARG G 1 19 ? 9.694 15.433 -23.258 1.00 91.48 18 ARG G CA 1
ATOM 6829 C C . ARG G 1 19 ? 8.387 15.068 -22.551 1.00 92.23 18 ARG G C 1
ATOM 6830 O O . ARG G 1 19 ? 7.495 14.508 -23.184 1.00 95.38 18 ARG G O 1
ATOM 6838 N N . VAL G 1 20 ? 8.258 15.428 -21.259 1.00 83.21 19 VAL G N 1
ATOM 6839 C CA . VAL G 1 20 ? 7.038 15.214 -20.471 1.00 78.67 19 VAL G CA 1
ATOM 6840 C C . VAL G 1 20 ? 5.869 16.008 -21.107 1.00 83.98 19 VAL G C 1
ATOM 6841 O O . VAL G 1 20 ? 4.814 15.421 -21.373 1.00 85.22 19 VAL G O 1
ATOM 6845 N N . LYS G 1 21 ? 6.089 17.312 -21.398 1.00 80.42 20 LYS G N 1
ATOM 6846 C CA . LYS G 1 21 ? 5.117 18.211 -22.038 1.00 82.03 20 LYS G CA 1
ATOM 6847 C C . LYS G 1 21 ? 4.655 17.651 -23.400 1.00 92.28 20 LYS G C 1
ATOM 6848 O O . LYS G 1 21 ? 3.453 17.631 -23.678 1.00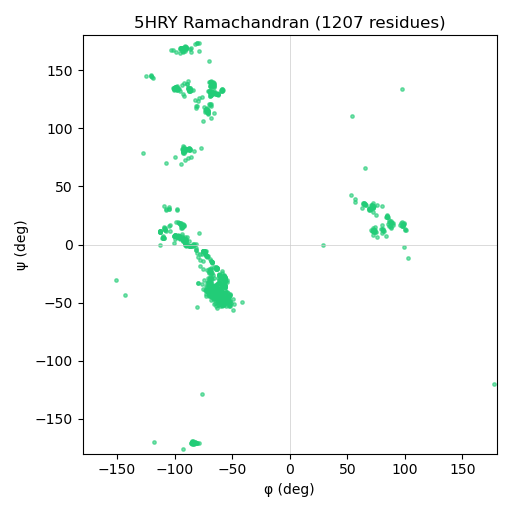 92.88 20 LYS G O 1
ATOM 6854 N N . ASP G 1 22 ? 5.616 17.182 -24.223 1.00 92.90 21 ASP G N 1
ATOM 6855 C CA . ASP G 1 22 ? 5.372 16.612 -25.547 1.00 98.74 21 ASP G CA 1
ATOM 6856 C C . ASP G 1 22 ? 4.527 15.327 -25.504 1.00 101.82 21 ASP G C 1
ATOM 6857 O O . ASP G 1 22 ? 3.673 15.113 -26.372 1.00 104.23 21 ASP G O 1
ATOM 6862 N N . LEU G 1 23 ? 4.767 14.478 -24.494 1.00 95.11 22 LEU G N 1
ATOM 6863 C CA . LEU G 1 23 ? 4.039 13.221 -24.343 1.00 98.35 22 LEU G CA 1
ATOM 6864 C C . LEU G 1 23 ? 2.631 13.449 -23.800 1.00 130.45 22 LEU G C 1
ATOM 6865 O O . LEU G 1 23 ? 1.680 12.868 -24.310 1.00 102.01 22 LEU G O 1
ATOM 6870 N N . VAL G 1 30 ? -1.353 10.583 -18.075 1.00 83.55 29 VAL G N 1
ATOM 6871 C CA . VAL G 1 30 ? -0.834 11.321 -16.916 1.00 78.81 29 VAL G CA 1
ATOM 6872 C C . VAL G 1 30 ? -0.751 10.405 -15.679 1.00 77.65 29 VAL G C 1
ATOM 6873 O O . VAL G 1 30 ? 0.249 10.444 -14.957 1.00 73.95 29 VAL G O 1
ATOM 6877 N N . ASN G 1 31 ? -1.806 9.590 -15.448 1.00 73.74 30 ASN G N 1
ATOM 6878 C CA . ASN G 1 31 ? -1.899 8.623 -14.351 1.00 70.59 30 ASN G CA 1
ATOM 6879 C C . ASN G 1 31 ? -1.541 7.185 -14.778 1.00 76.24 30 ASN G C 1
ATOM 6880 O O . ASN G 1 31 ? -2.046 6.215 -14.199 1.00 74.79 30 ASN G O 1
ATOM 6885 N N . ALA G 1 32 ? -0.633 7.059 -15.770 1.00 75.15 31 ALA G N 1
ATOM 6886 C CA . ALA G 1 32 ? -0.153 5.767 -16.257 1.00 77.74 31 ALA G CA 1
ATOM 6887 C C . ALA G 1 32 ? 0.706 5.099 -15.180 1.00 76.88 31 ALA G C 1
ATOM 6888 O O . ALA G 1 32 ? 1.455 5.778 -14.492 1.00 73.91 31 ALA G O 1
ATOM 6890 N N . SER G 1 33 ? 0.570 3.786 -15.007 1.00 73.90 32 SER G N 1
ATOM 6891 C CA . SER G 1 33 ? 1.344 3.053 -14.001 1.00 71.44 32 SER G CA 1
ATOM 6892 C C . SER G 1 33 ? 2.227 1.963 -14.602 1.00 79.76 32 SER G C 1
ATOM 6893 O O . SER G 1 33 ? 1.835 1.288 -15.556 1.00 82.83 32 SER G O 1
ATOM 6896 N N . ASP G 1 34 ? 3.410 1.786 -14.003 1.00 76.17 33 ASP G N 1
ATOM 6897 C CA . ASP G 1 34 ? 4.388 0.767 -14.361 1.00 95.32 33 ASP G CA 1
ATOM 6898 C C . ASP G 1 34 ? 3.986 -0.581 -13.726 1.00 131.29 33 ASP G C 1
ATOM 6899 O O . ASP G 1 34 ? 2.960 -0.685 -13.044 1.00 87.51 33 ASP G O 1
ATOM 6901 N N . LYS G 1 38 ? 3.988 2.555 -9.560 1.00 59.54 37 LYS G N 1
ATOM 6902 C CA . LYS G 1 38 ? 4.784 3.767 -9.773 1.00 59.61 37 LYS G CA 1
ATOM 6903 C C . LYS G 1 38 ? 4.391 4.560 -11.025 1.00 63.35 37 LYS G C 1
ATOM 6904 O O . LYS G 1 38 ? 4.622 4.113 -12.147 1.00 66.34 37 LYS G O 1
ATOM 6910 N N . THR G 1 39 ? 3.802 5.752 -10.807 1.00 56.74 38 THR G N 1
ATOM 6911 C CA . THR G 1 39 ? 3.297 6.679 -11.826 1.00 57.45 38 THR G CA 1
ATOM 6912 C C . THR G 1 39 ? 4.382 7.704 -12.219 1.00 62.04 38 THR G C 1
ATOM 6913 O O . THR G 1 39 ? 5.373 7.801 -11.493 1.00 61.81 38 THR G O 1
ATOM 6917 N N . PRO G 1 40 ? 4.216 8.516 -13.303 1.00 58.62 39 PRO G N 1
ATOM 6918 C CA . PRO G 1 40 ? 5.228 9.554 -13.601 1.00 58.42 39 PRO G CA 1
ATOM 6919 C C . PRO G 1 40 ? 5.448 10.512 -12.422 1.00 56.84 39 PRO G C 1
ATOM 6920 O O . PRO G 1 40 ? 6.587 10.908 -12.162 1.00 56.52 39 PRO G O 1
ATOM 6924 N N . LEU G 1 41 ? 4.369 10.845 -11.683 1.00 48.45 40 LEU G N 1
ATOM 6925 C CA . LEU G 1 41 ? 4.469 11.705 -10.514 1.00 46.40 40 LEU G CA 1
ATOM 6926 C C . LEU G 1 41 ? 5.294 11.082 -9.370 1.00 50.20 40 LEU G C 1
ATOM 6927 O O . LEU G 1 41 ? 6.049 11.807 -8.727 1.00 49.56 40 LEU G O 1
ATOM 6932 N N . HIS G 1 42 ? 5.187 9.762 -9.143 1.00 47.58 41 HIS G N 1
ATOM 6933 C CA . HIS G 1 42 ? 5.982 9.055 -8.122 1.00 46.19 41 HIS G CA 1
ATOM 6934 C C . HIS G 1 42 ? 7.477 9.258 -8.407 1.00 52.72 41 HIS G C 1
ATOM 6935 O O . HIS G 1 42 ? 8.224 9.648 -7.517 1.00 51.28 41 HIS G O 1
ATOM 6942 N N . LEU G 1 43 ? 7.897 8.978 -9.659 1.00 54.30 42 LEU G N 1
ATOM 6943 C CA . LEU G 1 43 ? 9.290 9.079 -10.081 1.00 56.72 42 LEU G CA 1
ATOM 6944 C C . LEU G 1 43 ? 9.830 10.488 -10.109 1.00 57.90 42 LEU G C 1
ATOM 6945 O O . LEU G 1 43 ? 10.939 10.703 -9.619 1.00 58.05 42 LEU G O 1
ATOM 6950 N N . ALA G 1 44 ? 9.030 11.459 -10.613 1.00 52.20 43 ALA G N 1
ATOM 6951 C CA . ALA G 1 44 ? 9.400 12.878 -10.650 1.00 51.59 43 ALA G CA 1
ATOM 6952 C C . ALA G 1 44 ? 9.574 13.422 -9.228 1.00 53.17 43 ALA G C 1
ATOM 6953 O O . ALA G 1 44 ? 10.506 14.187 -8.970 1.00 51.74 43 ALA G O 1
ATOM 6955 N N . ALA G 1 45 ? 8.690 12.997 -8.300 1.00 49.02 44 ALA G N 1
ATOM 6956 C CA . ALA G 1 45 ? 8.723 13.411 -6.898 1.00 46.15 44 ALA G CA 1
ATOM 6957 C C . ALA G 1 45 ? 9.920 12.819 -6.158 1.00 52.82 44 ALA G C 1
ATOM 6958 O O . ALA G 1 45 ? 10.605 13.540 -5.435 1.00 53.86 44 ALA G O 1
ATOM 6960 N N . GLU G 1 46 ? 10.185 11.525 -6.366 1.00 51.07 45 GLU G N 1
ATOM 6961 C CA . GLU G 1 46 ? 11.291 10.783 -5.763 1.00 52.59 45 GLU G CA 1
ATOM 6962 C C . GLU G 1 46 ? 12.648 11.367 -6.143 1.00 60.40 45 GLU G C 1
ATOM 6963 O O . GLU G 1 46 ? 13.539 11.442 -5.294 1.00 62.84 45 GLU G O 1
ATOM 6969 N N . ASN G 1 47 ? 12.805 11.753 -7.419 1.00 56.79 46 ASN G N 1
ATOM 6970 C CA . ASN G 1 47 ? 14.054 12.284 -7.953 1.00 58.84 46 ASN G CA 1
ATOM 6971 C C . ASN G 1 47 ? 14.257 13.794 -7.791 1.00 59.69 46 ASN G C 1
ATOM 6972 O O . ASN G 1 47 ? 15.321 14.306 -8.140 1.00 60.98 46 ASN G O 1
ATOM 6977 N N . GLY G 1 48 ? 13.264 14.464 -7.210 1.00 52.66 47 GLY G N 1
ATOM 6978 C CA . GLY G 1 48 ? 13.297 15.891 -6.917 1.00 51.14 47 GLY G CA 1
ATOM 6979 C C . GLY G 1 48 ? 13.195 16.811 -8.114 1.00 56.38 47 GLY G C 1
ATOM 6980 O O . GLY G 1 48 ? 13.779 17.897 -8.107 1.00 56.79 47 GLY G O 1
ATOM 6981 N N . HIS G 1 49 ? 12.437 16.404 -9.144 1.00 53.19 48 HIS G N 1
ATOM 6982 C CA . HIS G 1 49 ? 12.261 17.243 -10.344 1.00 52.91 48 HIS G CA 1
ATOM 6983 C C . HIS G 1 49 ? 11.005 18.102 -10.173 1.00 49.84 48 HIS G C 1
ATOM 6984 O O . HIS G 1 49 ? 9.933 17.765 -10.681 1.00 47.26 48 HIS G O 1
ATOM 6991 N N . ALA G 1 50 ? 11.140 19.194 -9.406 1.00 45.66 49 ALA G N 1
ATOM 6992 C CA . ALA G 1 50 ? 10.056 20.126 -9.059 1.00 42.88 49 ALA G CA 1
ATOM 6993 C C . ALA G 1 50 ? 9.253 20.661 -10.241 1.00 45.51 49 ALA G C 1
ATOM 6994 O O . ALA G 1 50 ? 8.022 20.694 -10.173 1.00 42.24 49 ALA G O 1
ATOM 6996 N N . LYS G 1 51 ? 9.944 21.052 -11.329 1.00 45.82 50 LYS G N 1
ATOM 6997 C CA . LYS G 1 51 ? 9.320 21.606 -12.543 1.00 47.64 50 LYS G CA 1
ATOM 6998 C C . LYS G 1 51 ? 8.422 20.569 -13.226 1.00 54.20 50 LYS G C 1
ATOM 6999 O O . LYS G 1 51 ? 7.300 20.893 -13.622 1.00 53.98 50 LYS G O 1
ATOM 7005 N N . VAL G 1 52 ? 8.908 19.316 -13.323 1.00 52.55 51 VAL G N 1
ATOM 7006 C CA . VAL G 1 52 ? 8.170 18.174 -13.870 1.00 54.00 51 VAL G CA 1
ATOM 7007 C C . VAL G 1 52 ? 6.962 17.856 -12.949 1.00 55.63 51 VAL G C 1
ATOM 7008 O O . VAL G 1 52 ? 5.846 17.664 -13.440 1.00 55.24 51 VAL G O 1
ATOM 7012 N N . VAL G 1 53 ? 7.183 17.878 -11.621 1.00 50.50 52 VAL G N 1
ATOM 7013 C CA . VAL G 1 53 ? 6.147 17.647 -10.597 1.00 48.02 52 VAL G CA 1
ATOM 7014 C C . VAL G 1 53 ? 4.979 18.643 -10.797 1.00 49.17 52 VAL G C 1
ATOM 7015 O O . VAL G 1 53 ? 3.820 18.224 -10.837 1.00 47.98 52 VAL G O 1
ATOM 7019 N N . LEU G 1 54 ? 5.293 19.934 -10.973 1.00 45.00 53 LEU G N 1
ATOM 7020 C CA . LEU G 1 54 ? 4.282 20.972 -11.191 1.00 44.61 53 LEU G CA 1
ATOM 7021 C C . LEU G 1 54 ? 3.482 20.740 -12.476 1.00 51.14 53 LEU G C 1
ATOM 7022 O O . LEU G 1 54 ? 2.249 20.822 -12.447 1.00 51.11 53 LEU G O 1
ATOM 7027 N N . LEU G 1 55 ? 4.175 20.438 -13.588 1.00 48.64 54 LEU G N 1
ATOM 7028 C CA . LEU G 1 55 ? 3.529 20.185 -14.875 1.00 51.39 54 LEU G CA 1
ATOM 7029 C C . LEU G 1 55 ? 2.570 18.987 -14.781 1.00 55.47 54 LEU G C 1
ATOM 7030 O O . LEU G 1 55 ? 1.433 19.085 -15.256 1.00 54.51 54 LEU G O 1
ATOM 7035 N N . LEU G 1 56 ? 3.009 17.892 -14.114 1.00 51.94 55 LEU G N 1
ATOM 7036 C CA . LEU G 1 56 ? 2.192 16.687 -13.917 1.00 52.09 55 LEU G CA 1
ATOM 7037 C C . LEU G 1 56 ? 0.947 16.976 -13.081 1.00 53.75 55 LEU G C 1
ATOM 7038 O O . LEU G 1 56 ? -0.147 16.561 -13.461 1.00 54.59 55 LEU G O 1
ATOM 7043 N N . LEU G 1 57 ? 1.109 17.727 -11.971 1.00 48.92 56 LEU G N 1
ATOM 7044 C CA . LEU G 1 57 ? 0.018 18.100 -11.065 1.00 46.14 56 LEU G CA 1
ATOM 7045 C C . LEU G 1 57 ? -1.055 18.952 -11.753 1.00 51.80 56 LEU G C 1
ATOM 7046 O O . LEU G 1 57 ? -2.248 18.683 -11.580 1.00 50.85 56 LEU G O 1
ATOM 7051 N N . GLU G 1 58 ? -0.632 19.958 -12.549 1.00 50.44 57 GLU G N 1
ATOM 7052 C CA . GLU G 1 58 ? -1.561 20.835 -13.267 1.00 53.17 57 GLU G CA 1
ATOM 7053 C C . GLU G 1 58 ? -2.294 20.095 -14.395 1.00 62.25 57 GLU G C 1
ATOM 7054 O O . GLU G 1 58 ? -3.390 20.499 -14.779 1.00 64.84 57 GLU G O 1
ATOM 7060 N N . GLN G 1 59 ? -1.715 18.984 -14.879 1.00 60.68 58 GLN G N 1
ATOM 7061 C CA . GLN G 1 59 ? -2.305 18.145 -15.920 1.00 64.48 58 GLN G CA 1
ATOM 7062 C C . GLN G 1 59 ? -3.194 17.009 -15.350 1.00 67.63 58 GLN G C 1
ATOM 7063 O O . GLN G 1 59 ? -3.676 16.164 -16.105 1.00 70.89 58 GLN G O 1
ATOM 7069 N N . GLY G 1 60 ? -3.410 17.015 -14.033 1.00 60.25 59 GLY G N 1
ATOM 7070 C CA . GLY G 1 60 ? -4.276 16.053 -13.353 1.00 59.20 59 GLY G CA 1
ATOM 7071 C C . GLY G 1 60 ? -3.659 14.819 -12.716 1.00 58.85 59 GLY G C 1
ATOM 7072 O O . GLY G 1 60 ? -4.395 13.870 -12.401 1.00 56.83 59 GLY G O 1
ATOM 7073 N N . ALA G 1 61 ? -2.323 14.808 -12.489 1.00 53.37 60 ALA G N 1
ATOM 7074 C CA . ALA G 1 61 ? -1.672 13.648 -11.856 1.00 51.01 60 ALA G CA 1
ATOM 7075 C C . ALA G 1 61 ? -2.093 13.554 -10.390 1.00 51.10 60 ALA G C 1
ATOM 7076 O O . ALA G 1 61 ? -2.090 14.564 -9.688 1.00 49.43 60 ALA G O 1
ATOM 7078 N N . ASP G 1 62 ? -2.508 12.353 -9.953 1.00 47.41 61 ASP G N 1
ATOM 7079 C CA . ASP G 1 62 ? -2.965 12.070 -8.586 1.00 45.12 61 ASP G CA 1
ATOM 7080 C C . ASP G 1 62 ? -1.801 12.103 -7.585 1.00 44.36 61 ASP G C 1
ATOM 7081 O O . ASP G 1 62 ? -0.919 11.241 -7.636 1.00 42.72 61 ASP G O 1
ATOM 7086 N N . PRO G 1 63 ? -1.800 13.076 -6.634 1.00 39.64 62 PRO G N 1
ATOM 7087 C CA . PRO G 1 63 ? -0.723 13.119 -5.628 1.00 37.06 62 PRO G CA 1
ATOM 7088 C C . PRO G 1 63 ? -0.854 12.045 -4.539 1.00 39.75 62 PRO G C 1
ATOM 7089 O O . PRO G 1 63 ? 0.021 11.925 -3.667 1.00 37.10 62 PRO G O 1
ATOM 7093 N N . ASN G 1 64 ? -1.970 11.294 -4.564 1.00 37.13 63 ASN G N 1
ATOM 7094 C CA . ASN G 1 64 ? -2.250 10.227 -3.605 1.00 36.06 63 ASN G CA 1
ATOM 7095 C C . ASN G 1 64 ? -2.242 8.825 -4.216 1.00 41.36 63 ASN G C 1
ATOM 7096 O O . ASN G 1 64 ? -2.635 7.862 -3.556 1.00 40.79 63 ASN G O 1
ATOM 7101 N N . ALA G 1 65 ? -1.763 8.698 -5.467 1.00 38.72 64 ALA G N 1
ATOM 7102 C CA . ALA G 1 65 ? -1.647 7.392 -6.128 1.00 40.69 64 ALA G CA 1
ATOM 7103 C C . ALA G 1 65 ? -0.659 6.540 -5.318 1.00 44.63 64 ALA G C 1
ATOM 7104 O O . ALA G 1 65 ? 0.391 7.044 -4.924 1.00 42.48 64 ALA G O 1
ATOM 7106 N N . LYS G 1 66 ? -1.046 5.302 -4.975 1.00 43.71 65 LYS G N 1
ATOM 7107 C CA . LYS G 1 66 ? -0.222 4.394 -4.169 1.00 43.22 65 LYS G CA 1
ATOM 7108 C C . LYS G 1 66 ? 0.520 3.417 -5.062 1.00 48.30 65 LYS G C 1
ATOM 7109 O O . LYS G 1 66 ? -0.098 2.795 -5.931 1.00 50.05 65 LYS G O 1
ATOM 7115 N N . ASP G 1 67 ? 1.826 3.226 -4.825 1.00 44.61 66 ASP G N 1
ATOM 7116 C CA . ASP G 1 67 ? 2.591 2.235 -5.594 1.00 47.54 66 ASP G CA 1
ATOM 7117 C C . ASP G 1 67 ? 2.405 0.845 -4.904 1.00 51.86 66 ASP G C 1
ATOM 7118 O O . ASP G 1 67 ? 1.579 0.722 -3.991 1.00 51.05 66 ASP G O 1
ATOM 7123 N N . SER G 1 68 ? 3.178 -0.174 -5.304 1.00 50.57 67 SER G N 1
ATOM 7124 C CA . SER G 1 68 ? 3.081 -1.518 -4.715 1.00 50.06 67 SER G CA 1
ATOM 7125 C C . SER G 1 68 ? 3.562 -1.612 -3.250 1.00 52.72 67 SER G C 1
ATOM 7126 O O . SER G 1 68 ? 3.274 -2.611 -2.579 1.00 52.71 67 SER G O 1
ATOM 7129 N N . ASP G 1 69 ? 4.273 -0.572 -2.756 1.00 47.83 68 ASP G N 1
ATOM 7130 C CA . ASP G 1 69 ? 4.770 -0.487 -1.382 1.00 46.51 68 ASP G CA 1
ATOM 7131 C C . ASP G 1 69 ? 3.847 0.413 -0.534 1.00 48.12 68 ASP G C 1
ATOM 7132 O O . ASP G 1 69 ? 4.177 0.721 0.610 1.00 47.61 68 ASP G O 1
ATOM 7137 N N . GLY G 1 70 ? 2.715 0.825 -1.110 1.00 42.79 69 GLY G N 1
ATOM 7138 C CA . GLY G 1 70 ? 1.745 1.708 -0.467 1.00 40.12 69 GLY G CA 1
ATOM 7139 C C . GLY G 1 70 ? 2.214 3.152 -0.377 1.00 44.18 69 GLY G C 1
ATOM 7140 O O . GLY G 1 70 ? 1.589 3.974 0.303 1.00 40.65 69 GLY G O 1
ATOM 7141 N N . LYS G 1 71 ? 3.312 3.483 -1.089 1.00 42.26 70 LYS G N 1
ATOM 7142 C CA . LYS G 1 71 ? 3.906 4.813 -1.056 1.00 40.40 70 LYS G CA 1
ATOM 7143 C C . LYS G 1 71 ? 3.294 5.721 -2.096 1.00 40.02 70 LYS G C 1
ATOM 7144 O O . LYS G 1 71 ? 3.075 5.306 -3.234 1.00 38.66 70 LYS G O 1
ATOM 7150 N N . THR G 1 72 ? 2.968 6.947 -1.688 1.00 35.36 71 THR G N 1
ATOM 7151 C CA . THR G 1 72 ? 2.431 7.966 -2.591 1.00 35.23 71 THR G CA 1
ATOM 7152 C C . THR G 1 72 ? 3.630 8.801 -3.062 1.00 40.82 71 THR G C 1
ATOM 7153 O O . THR G 1 72 ? 4.691 8.697 -2.439 1.00 39.87 71 THR G O 1
ATOM 7157 N N . PRO G 1 73 ? 3.502 9.685 -4.086 1.00 39.12 72 PRO G N 1
ATOM 7158 C CA . PRO G 1 73 ? 4.642 10.550 -4.447 1.00 38.60 72 PRO G CA 1
ATOM 7159 C C . PRO G 1 73 ? 5.140 11.402 -3.263 1.00 38.78 72 PRO G C 1
ATOM 7160 O O . PRO G 1 73 ? 6.327 11.738 -3.215 1.00 37.74 72 PRO G O 1
ATOM 7164 N N . LEU G 1 74 ? 4.244 11.716 -2.291 1.00 34.12 73 LEU G N 1
ATOM 7165 C CA . LEU G 1 74 ? 4.585 12.486 -1.086 1.00 33.49 73 LEU G CA 1
ATOM 7166 C C . LEU G 1 74 ? 5.530 11.696 -0.176 1.00 37.67 73 LEU G C 1
ATOM 7167 O O . LEU G 1 74 ? 6.473 12.287 0.363 1.00 37.15 73 LEU G O 1
ATOM 7172 N N . HIS G 1 75 ? 5.299 10.371 -0.022 1.00 34.35 74 HIS G N 1
ATOM 7173 C CA . HIS G 1 75 ? 6.164 9.493 0.764 1.00 35.36 74 HIS G CA 1
ATOM 7174 C C . HIS G 1 75 ? 7.587 9.550 0.183 1.00 41.82 74 HIS G C 1
ATOM 7175 O O . HIS G 1 75 ? 8.541 9.758 0.927 1.00 40.23 74 HIS G O 1
ATOM 7182 N N . LEU G 1 76 ? 7.712 9.356 -1.145 1.00 42.28 75 LEU G N 1
ATOM 7183 C CA . LEU G 1 76 ? 8.983 9.339 -1.880 1.00 45.15 75 LEU G CA 1
ATOM 7184 C C . LEU G 1 76 ? 9.744 10.648 -1.819 1.00 48.99 75 LEU G C 1
ATOM 7185 O O . LEU G 1 76 ? 10.959 10.625 -1.613 1.00 50.99 75 LEU G O 1
ATOM 7190 N N . ALA G 1 77 ? 9.032 11.785 -1.971 1.00 42.90 76 ALA G N 1
ATOM 7191 C CA . ALA G 1 77 ? 9.605 13.126 -1.892 1.00 42.08 76 ALA G CA 1
ATOM 7192 C C . ALA G 1 77 ? 10.044 13.439 -0.454 1.00 42.91 76 ALA G C 1
ATOM 7193 O O . ALA G 1 77 ? 11.138 13.971 -0.260 1.00 42.44 76 ALA G O 1
ATOM 7195 N N . ALA G 1 78 ? 9.202 13.089 0.549 1.00 38.16 77 ALA G N 1
ATOM 7196 C CA . ALA G 1 78 ? 9.488 13.333 1.965 1.00 39.11 77 ALA G CA 1
ATOM 7197 C C . ALA G 1 78 ? 10.697 12.550 2.448 1.00 43.89 77 ALA G C 1
ATOM 7198 O O . ALA G 1 78 ? 11.539 13.098 3.155 1.00 44.04 77 ALA G O 1
ATOM 7200 N N . GLU G 1 79 ? 10.786 11.270 2.045 1.00 41.55 78 GLU G N 1
ATOM 7201 C CA . GLU G 1 79 ? 11.880 10.363 2.363 1.00 43.99 78 GLU G CA 1
ATOM 7202 C C . GLU G 1 79 ? 13.216 10.891 1.839 1.00 52.41 78 GLU G C 1
ATOM 7203 O O . GLU G 1 79 ? 14.225 10.776 2.536 1.00 54.47 78 GLU G O 1
ATOM 7209 N N . ASN G 1 80 ? 13.208 11.487 0.627 1.00 49.80 79 ASN G N 1
ATOM 7210 C CA . ASN G 1 80 ? 14.400 12.014 -0.022 1.00 52.29 79 ASN G CA 1
ATOM 7211 C C . ASN G 1 80 ? 14.729 13.465 0.287 1.00 55.71 79 ASN G C 1
ATOM 7212 O O . ASN G 1 80 ? 15.758 13.956 -0.174 1.00 58.25 79 ASN G O 1
ATOM 7217 N N . GLY G 1 81 ? 13.896 14.111 1.105 1.00 49.04 80 GLY G N 1
ATOM 7218 C CA . GLY G 1 81 ? 14.088 15.485 1.548 1.00 47.94 80 GLY G CA 1
ATOM 7219 C C . GLY G 1 81 ? 13.912 16.558 0.498 1.00 50.85 80 GLY G C 1
ATOM 7220 O O . GLY G 1 81 ? 14.542 17.618 0.587 1.00 51.00 80 GLY G O 1
ATOM 7221 N N . HIS G 1 82 ? 13.041 16.305 -0.490 1.00 45.60 81 HIS G N 1
ATOM 7222 C CA . HIS G 1 82 ? 12.764 17.271 -1.558 1.00 44.77 81 HIS G CA 1
ATOM 7223 C C . HIS G 1 82 ? 11.658 18.223 -1.105 1.00 44.93 81 HIS G C 1
ATOM 7224 O O . HIS G 1 82 ? 10.479 18.015 -1.411 1.00 41.58 81 HIS G O 1
ATOM 7231 N N . ALA G 1 83 ? 12.046 19.250 -0.329 1.00 43.46 82 ALA G N 1
ATOM 7232 C CA . ALA G 1 83 ? 11.143 20.239 0.276 1.00 41.32 82 ALA G CA 1
ATOM 7233 C C . ALA G 1 83 ? 10.190 20.949 -0.689 1.00 42.42 82 ALA G C 1
ATOM 7234 O O . ALA G 1 83 ? 8.986 20.993 -0.421 1.00 40.08 82 ALA G O 1
ATOM 7236 N N . VAL G 1 84 ? 10.709 21.482 -1.807 1.00 39.35 83 VAL G N 1
ATOM 7237 C CA . VAL G 1 84 ? 9.891 22.176 -2.806 1.00 38.05 83 VAL G CA 1
ATOM 7238 C C . VAL G 1 84 ? 8.845 21.214 -3.400 1.00 41.14 83 VAL G C 1
ATOM 7239 O O . VAL G 1 84 ? 7.661 21.557 -3.460 1.00 38.41 83 VAL G O 1
ATOM 7243 N N . VAL G 1 85 ? 9.272 19.987 -3.750 1.00 40.05 84 VAL G N 1
ATOM 7244 C CA . VAL G 1 85 ? 8.386 18.942 -4.273 1.00 39.16 84 VAL G CA 1
ATOM 7245 C C . VAL G 1 85 ? 7.276 18.633 -3.242 1.00 39.70 84 VAL G C 1
ATOM 7246 O O . VAL G 1 85 ? 6.097 18.598 -3.607 1.00 36.92 84 VAL G O 1
ATOM 7250 N N . VAL G 1 86 ? 7.655 18.463 -1.953 1.00 36.52 85 VAL G N 1
ATOM 7251 C CA . VAL G 1 86 ? 6.710 18.199 -0.854 1.00 34.97 85 VAL G CA 1
ATOM 7252 C C . VAL G 1 86 ? 5.649 19.331 -0.816 1.00 36.22 85 VAL G C 1
ATOM 7253 O O . VAL G 1 86 ? 4.451 19.050 -0.766 1.00 35.09 85 VAL G O 1
ATOM 7257 N N . ALA G 1 87 ? 6.104 20.591 -0.886 1.00 33.51 86 ALA G N 1
ATOM 7258 C CA . ALA G 1 87 ? 5.218 21.773 -0.894 1.00 33.34 86 ALA G CA 1
ATOM 7259 C C . ALA G 1 87 ? 4.253 21.748 -2.091 1.00 36.32 86 ALA G C 1
ATOM 7260 O O . ALA G 1 87 ? 3.070 22.047 -1.931 1.00 34.94 86 ALA G O 1
ATOM 7262 N N . LEU G 1 88 ? 4.748 21.367 -3.270 1.00 33.31 87 LEU G N 1
ATOM 7263 C CA . LEU G 1 88 ? 3.918 21.295 -4.477 1.00 34.54 87 LEU G CA 1
ATOM 7264 C C . LEU G 1 88 ? 2.843 20.229 -4.354 1.00 35.72 87 LEU G C 1
ATOM 7265 O O . LEU G 1 88 ? 1.689 20.467 -4.721 1.00 34.05 87 LEU G O 1
ATOM 7270 N N . LEU G 1 89 ? 3.215 19.067 -3.805 1.00 34.26 88 LEU G N 1
ATOM 7271 C CA . LEU G 1 89 ? 2.298 17.935 -3.625 1.00 34.59 88 LEU G CA 1
ATOM 7272 C C . LEU G 1 89 ? 1.202 18.285 -2.620 1.00 39.35 88 LEU G C 1
ATOM 7273 O O . LEU G 1 89 ? 0.024 18.023 -2.890 1.00 40.31 88 LEU G O 1
ATOM 7278 N N . LEU G 1 90 ? 1.584 18.941 -1.500 1.00 34.40 89 LEU G N 1
ATOM 7279 C CA . LEU G 1 90 ? 0.665 19.382 -0.458 1.00 33.88 89 LEU G CA 1
ATOM 7280 C C . LEU G 1 90 ? -0.351 20.374 -0.985 1.00 36.42 89 LEU G C 1
ATOM 7281 O O . LEU G 1 90 ? -1.533 20.228 -0.697 1.00 35.11 89 LEU G O 1
ATOM 7286 N N . MET G 1 91 ? 0.099 21.342 -1.813 1.00 36.28 90 MET G N 1
ATOM 7287 C CA . MET G 1 91 ? -0.740 22.349 -2.478 1.00 37.85 90 MET G CA 1
ATOM 7288 C C . MET G 1 91 ? -1.839 21.693 -3.311 1.00 39.92 90 MET G C 1
ATOM 7289 O O . MET G 1 91 ? -2.932 22.255 -3.427 1.00 39.66 90 MET G O 1
ATOM 7294 N N . HIS G 1 92 ? -1.527 20.523 -3.918 1.00 36.34 91 HIS G N 1
ATOM 7295 C CA . HIS G 1 92 ? -2.444 19.781 -4.790 1.00 38.20 91 HIS G CA 1
ATOM 7296 C C . HIS G 1 92 ? -3.251 18.672 -4.103 1.00 43.43 91 HIS G C 1
ATOM 7297 O O . HIS G 1 92 ? -3.872 17.836 -4.775 1.00 45.26 91 HIS G O 1
ATOM 7304 N N . GLY G 1 93 ? -3.260 18.698 -2.781 1.00 38.17 92 GLY G N 1
ATOM 7305 C CA . GLY G 1 93 ? -4.058 17.799 -1.966 1.00 38.42 92 GLY G CA 1
ATOM 7306 C C . GLY G 1 93 ? -3.463 16.479 -1.528 1.00 41.31 92 GLY G C 1
ATOM 7307 O O . GLY G 1 93 ? -4.226 15.602 -1.113 1.00 41.39 92 GLY G O 1
ATOM 7308 N N . ALA G 1 94 ? -2.115 16.311 -1.595 1.00 37.25 93 ALA G N 1
ATOM 7309 C CA . ALA G 1 94 ? -1.484 15.070 -1.120 1.00 36.30 93 ALA G CA 1
ATOM 7310 C C . ALA G 1 94 ? -1.714 14.939 0.370 1.00 39.01 93 ALA G C 1
ATOM 7311 O O . ALA G 1 94 ? -1.506 15.909 1.104 1.00 38.87 93 ALA G O 1
ATOM 7313 N N . ASP G 1 95 ? -2.211 13.765 0.809 1.00 36.69 94 ASP G N 1
ATOM 7314 C CA . ASP G 1 95 ? -2.531 13.473 2.213 1.00 36.17 94 ASP G CA 1
ATOM 7315 C C . ASP G 1 95 ? -1.238 13.306 3.018 1.00 38.95 94 ASP G C 1
ATOM 7316 O O . ASP G 1 95 ? -0.494 12.345 2.783 1.00 40.08 94 ASP G O 1
ATOM 7321 N N . PRO G 1 96 ? -0.959 14.204 3.992 1.00 34.99 95 PRO G N 1
ATOM 7322 C CA . PRO G 1 96 ? 0.281 14.069 4.773 1.00 34.50 95 PRO G CA 1
ATOM 7323 C C . PRO G 1 96 ? 0.240 12.931 5.798 1.00 38.16 95 PRO G C 1
ATOM 7324 O O . PRO G 1 96 ? 1.252 12.657 6.447 1.00 38.56 95 PRO G O 1
ATOM 7328 N N . ASN G 1 97 ? -0.933 12.278 5.951 1.00 32.81 96 ASN G N 1
ATOM 7329 C CA . ASN G 1 97 ? -1.154 11.193 6.900 1.00 34.53 96 ASN G CA 1
ATOM 7330 C C . ASN G 1 97 ? -1.334 9.819 6.251 1.00 39.13 96 ASN G C 1
ATOM 7331 O O . ASN G 1 97 ? -1.605 8.837 6.955 1.00 40.16 96 ASN G O 1
ATOM 7336 N N . ALA G 1 98 ? -1.163 9.744 4.923 1.00 35.13 97 ALA G N 1
ATOM 7337 C CA . ALA G 1 98 ? -1.259 8.496 4.160 1.00 35.45 97 ALA G CA 1
ATOM 7338 C C . ALA G 1 98 ? -0.222 7.492 4.693 1.00 38.17 97 ALA G C 1
ATOM 7339 O O . ALA G 1 98 ? 0.919 7.868 4.942 1.00 37.91 97 ALA G O 1
ATOM 7341 N N . LYS G 1 99 ? -0.633 6.243 4.917 1.00 35.71 98 LYS G N 1
ATOM 7342 C CA . LYS G 1 99 ? 0.260 5.202 5.435 1.00 35.57 98 LYS G CA 1
ATOM 7343 C C . LYS G 1 99 ? 0.757 4.270 4.333 1.00 39.18 98 LYS G C 1
ATOM 7344 O O . LYS G 1 99 ? -0.045 3.754 3.534 1.00 39.18 98 LYS G O 1
ATOM 7350 N N . ASP G 1 100 ? 2.072 3.997 4.330 1.00 36.67 99 ASP G N 1
ATOM 7351 C CA . ASP G 1 100 ? 2.650 3.051 3.369 1.00 38.02 99 ASP G CA 1
ATOM 7352 C C . ASP G 1 100 ? 2.521 1.600 3.931 1.00 42.39 99 ASP G C 1
ATOM 7353 O O . ASP G 1 100 ? 1.845 1.416 4.953 1.00 40.86 99 ASP G O 1
ATOM 7358 N N . SER G 1 101 ? 3.152 0.583 3.290 1.00 40.44 100 SER G N 1
ATOM 7359 C CA . SER G 1 101 ? 3.052 -0.808 3.751 1.00 41.70 100 SER G CA 1
ATOM 7360 C C . SER G 1 101 ? 3.655 -1.067 5.133 1.00 47.09 100 SER G C 1
ATOM 7361 O O . SER G 1 101 ? 3.304 -2.057 5.781 1.00 47.73 100 SER G O 1
ATOM 7364 N N . ASP G 1 102 ? 4.537 -0.169 5.595 1.00 44.40 101 ASP G N 1
ATOM 7365 C CA . ASP G 1 102 ? 5.167 -0.254 6.922 1.00 45.86 101 ASP G CA 1
ATOM 7366 C C . ASP G 1 102 ? 4.405 0.598 7.949 1.00 48.95 101 ASP G C 1
ATOM 7367 O O . ASP G 1 102 ? 4.868 0.768 9.074 1.00 49.35 101 ASP G O 1
ATOM 7372 N N . GLY G 1 103 ? 3.272 1.166 7.528 1.00 44.40 102 GLY G N 1
ATOM 7373 C CA . GLY G 1 103 ? 2.450 2.047 8.348 1.00 42.87 102 GLY G CA 1
ATOM 7374 C C . GLY G 1 103 ? 3.043 3.424 8.531 1.00 45.99 102 GLY G C 1
ATOM 7375 O O . GLY G 1 103 ? 2.576 4.212 9.365 1.00 45.72 102 GLY G O 1
ATOM 7376 N N . LYS G 1 104 ? 4.072 3.732 7.734 1.00 41.00 103 LYS G N 1
ATOM 7377 C CA . LYS G 1 104 ? 4.760 5.014 7.812 1.00 39.87 103 LYS G CA 1
ATOM 7378 C C . LYS G 1 104 ? 4.088 6.082 6.972 1.00 39.12 103 LYS G C 1
ATOM 7379 O O . LYS G 1 104 ? 3.712 5.843 5.829 1.00 38.15 103 LYS G O 1
ATOM 7385 N N . THR G 1 105 ? 3.902 7.259 7.560 1.00 34.96 104 THR G N 1
ATOM 7386 C CA . THR G 1 105 ? 3.336 8.411 6.860 1.00 33.61 104 THR G CA 1
ATOM 7387 C C . THR G 1 105 ? 4.546 9.165 6.268 1.00 39.55 104 THR G C 1
ATOM 7388 O O . THR G 1 105 ? 5.674 8.885 6.686 1.00 40.31 104 THR G O 1
ATOM 7392 N N . PRO G 1 106 ? 4.369 10.158 5.370 1.00 37.12 105 PRO G N 1
ATOM 7393 C CA . PRO G 1 106 ? 5.534 10.940 4.906 1.00 37.14 105 PRO G CA 1
ATOM 7394 C C . PRO G 1 106 ? 6.319 11.591 6.058 1.00 39.83 105 PRO G C 1
ATOM 7395 O O . PRO G 1 106 ? 7.533 11.754 5.942 1.00 39.80 105 PRO G O 1
ATOM 7399 N N . LEU G 1 107 ? 5.634 11.910 7.183 1.00 37.03 106 LEU G N 1
ATOM 7400 C CA . LEU G 1 107 ? 6.242 12.493 8.387 1.00 38.59 106 LEU G CA 1
ATOM 7401 C C . LEU G 1 107 ? 7.208 11.503 9.077 1.00 44.95 106 LEU G C 1
ATOM 7402 O O . LEU G 1 107 ? 8.275 11.916 9.533 1.00 47.01 106 LEU G O 1
ATOM 7407 N N . HIS G 1 108 ? 6.859 10.210 9.109 1.00 41.61 107 HIS G N 1
ATOM 7408 C CA . HIS G 1 108 ? 7.734 9.161 9.652 1.00 42.71 107 HIS G CA 1
ATOM 7409 C C . HIS G 1 108 ? 9.031 9.096 8.817 1.00 47.59 107 HIS G C 1
ATOM 7410 O O . HIS G 1 108 ? 10.118 9.056 9.388 1.00 49.32 107 HIS G O 1
ATOM 7417 N N . LEU G 1 109 ? 8.902 9.116 7.470 1.00 43.79 108 LEU G N 1
ATOM 7418 C CA . LEU G 1 109 ? 10.031 9.022 6.531 1.00 44.55 108 LEU G CA 1
ATOM 7419 C C . LEU G 1 109 ? 10.938 10.242 6.570 1.00 48.85 108 LEU G C 1
ATOM 7420 O O . LEU G 1 109 ? 12.160 10.093 6.531 1.00 50.82 108 LEU G O 1
ATOM 7425 N N . ALA G 1 110 ? 10.351 11.442 6.685 1.00 44.33 109 ALA G N 1
ATOM 7426 C CA . ALA G 1 110 ? 11.123 12.680 6.787 1.00 45.22 109 ALA G CA 1
ATOM 7427 C C . ALA G 1 110 ? 11.891 12.738 8.120 1.00 51.65 109 ALA G C 1
ATOM 7428 O O . ALA G 1 110 ? 13.070 13.103 8.126 1.00 52.50 109 ALA G O 1
ATOM 7430 N N . ALA G 1 111 ? 11.235 12.332 9.231 1.00 49.67 110 ALA G N 1
ATOM 7431 C CA . ALA G 1 111 ? 11.825 12.313 10.575 1.00 53.43 110 ALA G CA 1
ATOM 7432 C C . ALA G 1 111 ? 12.969 11.304 10.690 1.00 60.63 110 ALA G C 1
ATOM 7433 O O . ALA G 1 111 ? 13.990 11.611 11.310 1.00 61.56 110 ALA G O 1
ATOM 7435 N N . GLU G 1 112 ? 12.796 10.112 10.068 1.00 58.60 111 GLU G N 1
ATOM 7436 C CA . GLU G 1 112 ? 13.775 9.022 10.026 1.00 61.97 111 GLU G CA 1
ATOM 7437 C C . GLU G 1 112 ? 15.054 9.461 9.295 1.00 68.90 111 GLU G C 1
ATOM 7438 O O . GLU G 1 112 ? 16.158 9.093 9.707 1.00 72.54 111 GLU G O 1
ATOM 7444 N N . ASN G 1 113 ? 14.897 10.250 8.216 1.00 63.46 112 ASN G N 1
ATOM 7445 C CA . ASN G 1 113 ? 16.023 10.712 7.413 1.00 64.27 112 ASN G CA 1
ATOM 7446 C C . ASN G 1 113 ? 16.555 12.102 7.741 1.00 66.38 112 ASN G C 1
ATOM 7447 O O . ASN G 1 113 ? 17.455 12.585 7.047 1.00 67.09 112 ASN G O 1
ATOM 7452 N N . GLY G 1 114 ? 16.031 12.700 8.815 1.00 61.37 113 GLY G N 1
ATOM 7453 C CA . GLY G 1 114 ? 16.429 14.017 9.312 1.00 61.88 113 GLY G CA 1
ATOM 7454 C C . GLY G 1 114 ? 16.158 15.194 8.398 1.00 62.08 113 GLY G C 1
ATOM 7455 O O . GLY G 1 114 ? 16.945 16.142 8.379 1.00 63.56 113 GLY G O 1
ATOM 7456 N N . HIS G 1 115 ? 15.038 15.164 7.649 1.00 54.33 114 HIS G N 1
ATOM 7457 C CA . HIS G 1 115 ? 14.674 16.258 6.733 1.00 51.54 114 HIS G CA 1
ATOM 7458 C C . HIS G 1 115 ? 13.763 17.283 7.417 1.00 53.43 114 HIS G C 1
ATOM 7459 O O . HIS G 1 115 ? 12.538 17.241 7.276 1.00 50.30 114 HIS G O 1
ATOM 7466 N N . GLU G 1 116 ? 14.376 18.191 8.181 1.00 52.55 115 GLU G N 1
ATOM 7467 C CA . GLU G 1 116 ? 13.701 19.223 8.970 1.00 52.33 115 GLU G CA 1
ATOM 7468 C C . GLU G 1 116 ? 12.719 20.102 8.177 1.00 52.36 115 GLU G C 1
ATOM 7469 O O . GLU G 1 116 ? 11.595 20.305 8.635 1.00 51.49 115 GLU G O 1
ATOM 7475 N N . GLU G 1 117 ? 13.135 20.618 7.013 1.00 46.76 116 GLU G N 1
ATOM 7476 C CA . GLU G 1 117 ? 12.289 21.466 6.168 1.00 43.93 116 GLU G CA 1
ATOM 7477 C C . GLU G 1 117 ? 11.009 20.739 5.727 1.00 43.72 116 GLU G C 1
ATOM 7478 O O . GLU G 1 117 ? 9.922 21.314 5.806 1.00 41.36 116 GLU G O 1
ATOM 7484 N N . VAL G 1 118 ? 11.136 19.465 5.324 1.00 39.93 117 VAL G N 1
ATOM 7485 C CA . VAL G 1 118 ? 10.008 18.612 4.937 1.00 37.18 117 VAL G CA 1
ATOM 7486 C C . VAL G 1 118 ? 9.056 18.408 6.152 1.00 39.80 117 VAL G C 1
ATOM 7487 O O . VAL G 1 118 ? 7.844 18.568 6.007 1.00 37.33 117 VAL G O 1
ATOM 7491 N N . VAL G 1 119 ? 9.616 18.115 7.342 1.00 38.31 118 VAL G N 1
ATOM 7492 C CA . VAL G 1 119 ? 8.856 17.932 8.597 1.00 38.41 118 VAL G CA 1
ATOM 7493 C C . VAL G 1 119 ? 7.983 19.186 8.881 1.00 42.20 118 VAL G C 1
ATOM 7494 O O . VAL G 1 119 ? 6.787 19.048 9.137 1.00 41.56 118 VAL G O 1
ATOM 7498 N N . ILE G 1 120 ? 8.583 20.388 8.794 1.00 40.04 119 ILE G N 1
ATOM 7499 C CA . ILE G 1 120 ? 7.909 21.679 9.004 1.00 39.99 119 ILE G CA 1
ATOM 7500 C C . ILE G 1 120 ? 6.701 21.823 8.045 1.00 41.45 119 ILE G C 1
ATOM 7501 O O . ILE G 1 120 ? 5.595 22.158 8.491 1.00 41.15 119 ILE G O 1
ATOM 7506 N N . LEU G 1 121 ? 6.916 21.547 6.746 1.00 35.18 120 LEU G N 1
ATOM 7507 C CA . LEU G 1 121 ? 5.879 21.644 5.716 1.00 33.86 120 LEU G CA 1
ATOM 7508 C C . LEU G 1 121 ? 4.726 20.671 5.951 1.00 35.16 120 LEU G C 1
ATOM 7509 O O . LEU G 1 121 ? 3.563 21.065 5.866 1.00 32.55 120 LEU G O 1
ATOM 7514 N N . LEU G 1 122 ? 5.048 19.415 6.305 1.00 34.26 121 LEU G N 1
ATOM 7515 C CA . LEU G 1 122 ? 4.045 18.386 6.593 1.00 33.42 121 LEU G CA 1
ATOM 7516 C C . LEU G 1 122 ? 3.186 18.760 7.805 1.00 36.81 121 LEU G C 1
ATOM 7517 O O . LEU G 1 122 ? 1.953 18.683 7.717 1.00 35.45 121 LEU G O 1
ATOM 7522 N N . LEU G 1 123 ? 3.828 19.236 8.900 1.00 33.69 122 LEU G N 1
ATOM 7523 C CA . LEU G 1 123 ? 3.130 19.672 10.102 1.00 35.73 122 LEU G CA 1
ATOM 7524 C C . LEU G 1 123 ? 2.210 20.853 9.817 1.00 40.20 122 LEU G C 1
ATOM 7525 O O . LEU G 1 123 ? 1.086 20.878 10.308 1.00 40.44 122 LEU G O 1
ATOM 7530 N N . ALA G 1 124 ? 2.675 21.809 8.996 1.00 37.12 123 ALA G N 1
ATOM 7531 C CA . ALA G 1 124 ? 1.905 22.978 8.570 1.00 38.77 123 ALA G CA 1
ATOM 7532 C C . ALA G 1 124 ? 0.609 22.576 7.832 1.00 43.96 123 ALA G C 1
ATOM 7533 O O . ALA G 1 124 ? -0.404 23.275 7.954 1.00 44.84 123 ALA G O 1
ATOM 7535 N N . MET G 1 125 ? 0.654 21.461 7.075 1.00 39.44 124 MET G N 1
ATOM 7536 C CA . MET G 1 125 ? -0.483 20.922 6.322 1.00 39.56 124 MET G CA 1
ATOM 7537 C C . MET G 1 125 ? -1.329 19.863 7.071 1.00 47.35 124 MET G C 1
ATOM 7538 O O . MET G 1 125 ? -2.121 19.142 6.460 1.00 46.67 124 MET G O 1
ATOM 7543 N N . GLY G 1 126 ? -1.184 19.821 8.391 1.00 48.10 125 GLY G N 1
ATOM 7544 C CA . GLY G 1 126 ? -1.965 18.938 9.244 1.00 49.88 125 GLY G CA 1
ATOM 7545 C C . GLY G 1 126 ? -1.509 17.507 9.419 1.00 53.94 125 GLY G C 1
ATOM 7546 O O . GLY G 1 126 ? -2.338 16.663 9.774 1.00 56.62 125 GLY G O 1
ATOM 7547 N N . ALA G 1 127 ? -0.201 17.209 9.207 1.00 48.31 126 ALA G N 1
ATOM 7548 C CA . ALA G 1 127 ? 0.310 15.854 9.448 1.00 47.34 126 ALA G CA 1
ATOM 7549 C C . ALA G 1 127 ? 0.266 15.607 10.948 1.00 49.80 126 ALA G C 1
ATOM 7550 O O . ALA G 1 127 ? 0.729 16.453 11.713 1.00 50.39 126 ALA G O 1
ATOM 7552 N N . ASP G 1 128 ? -0.345 14.484 11.367 1.00 45.73 127 ASP G N 1
ATOM 7553 C CA . ASP G 1 128 ? -0.469 14.124 12.780 1.00 46.48 127 ASP G CA 1
ATOM 7554 C C . ASP G 1 128 ? 0.915 13.700 13.289 1.00 49.91 127 ASP G C 1
ATOM 7555 O O . ASP G 1 128 ? 1.479 12.727 12.774 1.00 48.61 127 ASP G O 1
ATOM 7560 N N . PRO G 1 129 ? 1.505 14.452 14.252 1.00 47.60 128 PRO G N 1
ATOM 7561 C CA . PRO G 1 129 ? 2.845 14.086 14.748 1.00 48.71 128 PRO G CA 1
ATOM 7562 C C . PRO G 1 129 ? 2.865 12.821 15.598 1.00 52.15 128 PRO G C 1
ATOM 7563 O O . PRO G 1 129 ? 3.942 12.337 15.928 1.00 53.26 128 PRO G O 1
ATOM 7567 N N . ASN G 1 130 ? 1.680 12.305 15.971 1.00 49.03 129 ASN G N 1
ATOM 7568 C CA . ASN G 1 130 ? 1.549 11.148 16.849 1.00 51.18 129 ASN G CA 1
ATOM 7569 C C . ASN G 1 130 ? 1.045 9.854 16.197 1.00 52.36 129 ASN G C 1
ATOM 7570 O O . ASN G 1 130 ? 0.693 8.925 16.914 1.00 53.30 129 ASN G O 1
ATOM 7575 N N . THR G 1 131 ? 1.021 9.785 14.859 1.00 46.91 130 THR G N 1
ATOM 7576 C CA . THR G 1 131 ? 0.601 8.573 14.125 1.00 44.69 130 THR G CA 1
ATOM 7577 C C . THR G 1 131 ? 1.601 7.456 14.390 1.00 48.28 130 THR G C 1
ATOM 7578 O O . THR G 1 131 ? 2.805 7.706 14.424 1.00 47.45 130 THR G O 1
ATOM 7582 N N . SER G 1 132 ? 1.105 6.234 14.601 1.00 46.67 131 SER G N 1
ATOM 7583 C CA . SER G 1 132 ? 1.956 5.079 14.879 1.00 47.25 131 SER G CA 1
ATOM 7584 C C . SER G 1 132 ? 2.138 4.265 13.614 1.00 47.76 131 SER G C 1
ATOM 7585 O O . SER G 1 132 ? 1.163 4.015 12.907 1.00 46.36 131 SER G O 1
ATOM 7588 N N . ASP G 1 133 ? 3.375 3.834 13.336 1.00 43.62 132 ASP G N 1
ATOM 7589 C CA . ASP G 1 133 ? 3.666 2.961 12.191 1.00 41.35 132 ASP G CA 1
ATOM 7590 C C . ASP G 1 133 ? 3.352 1.485 12.587 1.00 47.23 132 ASP G C 1
ATOM 7591 O O . ASP G 1 133 ? 2.765 1.261 13.656 1.00 48.58 132 ASP G O 1
ATOM 7596 N N . SER G 1 134 ? 3.737 0.483 11.748 1.00 43.76 133 SER G N 1
ATOM 7597 C CA . SER G 1 134 ? 3.488 -0.938 12.040 1.00 44.36 133 SER G CA 1
ATOM 7598 C C . SER G 1 134 ? 4.148 -1.429 13.332 1.00 51.63 133 SER G C 1
ATOM 7599 O O . SER G 1 134 ? 3.643 -2.370 13.944 1.00 49.41 133 SER G O 1
ATOM 7602 N N . ASP G 1 135 ? 5.259 -0.796 13.754 1.00 51.63 134 ASP G N 1
ATOM 7603 C CA . ASP G 1 135 ? 5.972 -1.193 14.972 1.00 55.28 134 ASP G CA 1
ATOM 7604 C C . ASP G 1 135 ? 5.503 -0.404 16.206 1.00 61.13 134 ASP G C 1
ATOM 7605 O O . ASP G 1 135 ? 6.062 -0.576 17.291 1.00 62.56 134 ASP G O 1
ATOM 7610 N N . GLY G 1 136 ? 4.482 0.442 16.023 1.00 56.13 135 GLY G N 1
ATOM 7611 C CA . GLY G 1 136 ? 3.926 1.283 17.079 1.00 57.43 135 GLY G CA 1
ATOM 7612 C C . GLY G 1 136 ? 4.738 2.542 17.321 1.00 61.63 135 GLY G C 1
ATOM 7613 O O . GLY G 1 136 ? 4.531 3.238 18.316 1.00 62.41 135 GLY G O 1
ATOM 7614 N N . ARG G 1 137 ? 5.666 2.841 16.391 1.00 57.53 136 ARG G N 1
ATOM 7615 C CA . ARG G 1 137 ? 6.578 3.984 16.440 1.00 57.60 136 ARG G CA 1
ATOM 7616 C C . ARG G 1 137 ? 5.977 5.248 15.840 1.00 57.11 136 ARG G C 1
ATOM 7617 O O . ARG G 1 137 ? 5.374 5.206 14.759 1.00 53.13 136 ARG G O 1
ATOM 7625 N N . THR G 1 138 ? 6.155 6.378 16.545 1.00 54.03 137 THR G N 1
ATOM 7626 C CA . THR G 1 138 ? 5.699 7.686 16.067 1.00 51.48 137 THR G CA 1
ATOM 7627 C C . THR G 1 138 ? 6.851 8.364 15.299 1.00 52.84 137 THR G C 1
ATOM 7628 O O . THR G 1 138 ? 7.996 7.939 15.473 1.00 53.17 137 THR G O 1
ATOM 7632 N N . PRO G 1 139 ? 6.612 9.445 14.508 1.00 47.75 138 PRO G N 1
ATOM 7633 C CA . PRO G 1 139 ? 7.743 10.151 13.872 1.00 47.68 138 PRO G CA 1
ATOM 7634 C C . PRO G 1 139 ? 8.787 10.644 14.896 1.00 56.13 138 PRO G C 1
ATOM 7635 O O . PRO G 1 139 ? 9.975 10.644 14.579 1.00 58.27 138 PRO G O 1
ATOM 7639 N N . LEU G 1 140 ? 8.352 11.002 16.134 1.00 54.19 139 LEU G N 1
ATOM 7640 C CA . LEU G 1 140 ? 9.247 11.432 17.224 1.00 58.33 139 LEU G CA 1
ATOM 7641 C C . LEU G 1 140 ? 10.221 10.310 17.645 1.00 63.60 139 LEU G C 1
ATOM 7642 O O . LEU G 1 140 ? 11.382 10.608 17.938 1.00 64.23 139 LEU G O 1
ATOM 7647 N N . ASP G 1 141 ? 9.749 9.032 17.662 1.00 60.92 140 ASP G N 1
ATOM 7648 C CA . ASP G 1 141 ? 10.550 7.847 18.006 1.00 64.02 140 ASP G CA 1
ATOM 7649 C C . ASP G 1 141 ? 11.607 7.589 16.923 1.00 70.68 140 ASP G C 1
ATOM 7650 O O . ASP G 1 141 ? 12.754 7.293 17.258 1.00 73.55 140 ASP G O 1
ATOM 7655 N N . LEU G 1 142 ? 11.222 7.703 15.632 1.00 66.53 141 LEU G N 1
ATOM 7656 C CA . LEU G 1 142 ? 12.126 7.490 14.489 1.00 67.08 141 LEU G CA 1
ATOM 7657 C C . LEU G 1 142 ? 13.200 8.563 14.369 1.00 74.42 141 LEU G C 1
ATOM 7658 O O . LEU G 1 142 ? 14.304 8.267 13.908 1.00 76.50 141 LEU G O 1
ATOM 7663 N N . ALA G 1 143 ? 12.879 9.806 14.763 1.00 71.42 142 ALA G N 1
ATOM 7664 C CA . ALA G 1 143 ? 13.829 10.915 14.722 1.00 72.95 142 ALA G CA 1
ATOM 7665 C C . ALA G 1 143 ? 14.960 10.655 15.728 1.00 83.28 142 ALA G C 1
ATOM 7666 O O . ALA G 1 143 ? 16.129 10.848 15.394 1.00 85.82 142 ALA G O 1
ATOM 7668 N N . ARG G 1 144 ? 14.612 10.161 16.931 1.00 81.97 143 ARG G N 1
ATOM 7669 C CA . ARG G 1 144 ? 15.584 9.827 17.972 1.00 86.96 143 ARG G CA 1
ATOM 7670 C C . ARG G 1 144 ? 16.376 8.553 17.640 1.00 92.27 143 ARG G C 1
ATOM 7671 O O . ARG G 1 144 ? 17.594 8.548 17.812 1.00 96.05 143 ARG G O 1
ATOM 7679 N N . GLU G 1 145 ? 15.689 7.488 17.163 1.00 86.61 144 GLU G N 1
ATOM 7680 C CA . GLU G 1 145 ? 16.286 6.184 16.817 1.00 88.38 144 GLU G CA 1
ATOM 7681 C C . GLU G 1 145 ? 17.415 6.299 15.785 1.00 94.67 144 GLU G C 1
ATOM 7682 O O . GLU G 1 145 ? 18.434 5.614 15.913 1.00 98.45 144 GLU G O 1
ATOM 7688 N N . HIS G 1 146 ? 17.226 7.159 14.771 1.00 88.67 145 HIS G N 1
ATOM 7689 C CA . HIS G 1 146 ? 18.206 7.374 13.712 1.00 89.71 145 HIS G CA 1
ATOM 7690 C C . HIS G 1 146 ? 19.144 8.579 13.967 1.00 95.70 145 HIS G C 1
ATOM 7691 O O . HIS G 1 146 ? 19.986 8.898 13.124 1.00 95.84 145 HIS G O 1
ATOM 7698 N N . GLY G 1 147 ? 19.014 9.191 15.147 1.00 94.04 146 GLY G N 1
ATOM 7699 C CA . GLY G 1 147 ? 19.844 10.299 15.610 1.00 96.64 146 GLY G CA 1
ATOM 7700 C C . GLY G 1 147 ? 19.726 11.587 14.827 1.00 96.77 146 GLY G C 1
ATOM 7701 O O . GLY G 1 147 ? 20.702 12.025 14.211 1.00 97.94 146 GLY G O 1
ATOM 7702 N N . ASN G 1 148 ? 18.536 12.217 14.880 1.00 89.28 147 ASN G N 1
ATOM 7703 C CA . ASN G 1 148 ? 18.226 13.487 14.209 1.00 85.90 147 ASN G CA 1
ATOM 7704 C C . ASN G 1 148 ? 17.642 14.482 15.235 1.00 90.50 147 ASN G C 1
ATOM 7705 O O . ASN G 1 148 ? 16.422 14.677 15.311 1.00 86.28 147 ASN G O 1
ATOM 7710 N N . GLU G 1 149 ? 18.542 15.085 16.041 1.00 92.32 148 GLU G N 1
ATOM 7711 C CA . GLU G 1 149 ? 18.251 16.024 17.133 1.00 93.99 148 GLU G CA 1
ATOM 7712 C C . GLU G 1 149 ? 17.358 17.229 16.798 1.00 93.64 148 GLU G C 1
ATOM 7713 O O . GLU G 1 149 ? 16.409 17.484 17.540 1.00 92.99 148 GLU G O 1
ATOM 7719 N N . GLU G 1 150 ? 17.652 17.961 15.701 1.00 87.40 149 GLU G N 1
ATOM 7720 C CA . GLU G 1 150 ? 16.891 19.152 15.278 1.00 83.38 149 GLU G CA 1
ATOM 7721 C C . GLU G 1 150 ? 15.413 18.857 14.999 1.00 79.86 149 GLU G C 1
ATOM 7722 O O . GLU G 1 150 ? 14.548 19.661 15.346 1.00 79.07 149 GLU G O 1
ATOM 7728 N N . VAL G 1 151 ? 15.139 17.698 14.387 1.00 71.22 150 VAL G N 1
ATOM 7729 C CA . VAL G 1 151 ? 13.808 17.199 14.026 1.00 66.05 150 VAL G CA 1
ATOM 7730 C C . VAL G 1 151 ? 13.007 16.861 15.308 1.00 68.52 150 VAL G C 1
ATOM 7731 O O . VAL G 1 151 ? 11.814 17.180 15.392 1.00 64.11 150 VAL G O 1
ATOM 7735 N N . VAL G 1 152 ? 13.686 16.258 16.315 1.00 68.96 151 VAL G N 1
ATOM 7736 C CA . VAL G 1 152 ? 13.089 15.904 17.608 1.00 71.30 151 VAL G CA 1
ATOM 7737 C C . VAL G 1 152 ? 12.382 17.135 18.226 1.00 76.77 151 VAL G C 1
ATOM 7738 O O . VAL G 1 152 ? 11.190 17.047 18.528 1.00 74.99 151 VAL G O 1
ATOM 7742 N N . LYS G 1 153 ? 13.096 18.281 18.350 1.00 76.64 152 LYS G N 1
ATOM 7743 C CA . LYS G 1 153 ? 12.551 19.516 18.933 1.00 77.89 152 LYS G CA 1
ATOM 7744 C C . LYS G 1 153 ? 11.314 20.048 18.211 1.00 76.43 152 LYS G C 1
ATOM 7745 O O . LYS G 1 153 ? 10.329 20.396 18.869 1.00 76.37 152 LYS G O 1
ATOM 7751 N N . VAL G 1 154 ? 11.354 20.076 16.865 1.00 68.99 153 VAL G N 1
ATOM 7752 C CA . VAL G 1 154 ? 10.244 20.529 16.016 1.00 64.85 153 VAL G CA 1
ATOM 7753 C C . VAL G 1 154 ? 8.994 19.681 16.319 1.00 66.06 153 VAL G C 1
ATOM 7754 O O . VAL G 1 154 ? 7.924 20.244 16.580 1.00 64.66 153 VAL G O 1
ATOM 7758 N N . LEU G 1 155 ? 9.153 18.336 16.340 1.00 61.90 154 LEU G N 1
ATOM 7759 C CA . LEU G 1 155 ? 8.054 17.416 16.620 1.00 60.82 154 LEU G CA 1
ATOM 7760 C C . LEU G 1 155 ? 7.487 17.598 18.025 1.00 70.37 154 LEU G C 1
ATOM 7761 O O . LEU G 1 155 ? 6.264 17.641 18.175 1.00 69.54 154 LEU G O 1
ATOM 7766 N N . GLU G 1 156 ? 8.368 17.779 19.040 1.00 72.33 155 GLU G N 1
ATOM 7767 C CA . GLU G 1 156 ? 7.982 18.017 20.435 1.00 76.98 155 GLU G CA 1
ATOM 7768 C C . GLU G 1 156 ? 7.143 19.294 20.567 1.00 83.31 155 GLU G C 1
ATOM 7769 O O . GLU G 1 156 ? 6.149 19.292 21.294 1.00 85.64 155 GLU G O 1
ATOM 7775 N N . ASP G 1 157 ? 7.525 20.362 19.834 1.00 79.38 156 ASP G N 1
ATOM 7776 C CA . ASP G 1 157 ? 6.844 21.661 19.816 1.00 80.37 156 ASP G CA 1
ATOM 7777 C C . ASP G 1 157 ? 5.450 21.620 19.167 1.00 83.71 156 ASP G C 1
ATOM 7778 O O . ASP G 1 157 ? 4.619 22.485 19.459 1.00 84.06 156 ASP G O 1
ATOM 7783 N N . HIS G 1 158 ? 5.197 20.615 18.302 1.00 78.73 157 HIS G N 1
ATOM 7784 C CA . HIS G 1 158 ? 3.918 20.427 17.614 1.00 77.19 157 HIS G CA 1
ATOM 7785 C C . HIS G 1 158 ? 2.998 19.393 18.270 1.00 83.44 157 HIS G C 1
ATOM 7786 O O . HIS G 1 158 ? 2.041 18.914 17.652 1.00 81.11 157 HIS G O 1
ATOM 7793 N N . GLY G 1 159 ? 3.273 19.103 19.533 1.00 84.38 158 GLY G N 1
ATOM 7794 C CA . GLY G 1 159 ? 2.482 18.172 20.326 1.00 86.62 158 GLY G CA 1
ATOM 7795 C C . GLY G 1 159 ? 2.881 16.712 20.239 1.00 89.53 158 GLY G C 1
ATOM 7796 O O . GLY G 1 159 ? 2.122 15.845 20.683 1.00 90.67 158 GLY G O 1
ATOM 7797 N N . GLY G 1 160 ? 4.076 16.447 19.706 1.00 83.42 159 GLY G N 1
ATOM 7798 C CA . GLY G 1 160 ? 4.620 15.098 19.593 1.00 113.72 159 GLY G CA 1
ATOM 7799 C C . GLY G 1 160 ? 4.969 14.484 20.935 1.00 140.46 159 GLY G C 1
ATOM 7800 O O . GLY G 1 160 ? 4.876 13.268 21.117 1.00 103.51 159 GLY G O 1
ATOM 7801 N N . LEU H 1 4 ? 5.001 45.065 24.545 1.00 90.98 3 LEU H N 1
ATOM 7802 C CA . LEU H 1 4 ? 4.869 43.611 24.497 1.00 88.85 3 LEU H CA 1
ATOM 7803 C C . LEU H 1 4 ? 4.873 43.140 23.043 1.00 88.76 3 LEU H C 1
ATOM 7804 O O . LEU H 1 4 ? 5.505 42.129 22.722 1.00 85.46 3 LEU H O 1
ATOM 7809 N N . GLY H 1 5 ? 4.190 43.903 22.184 1.00 84.33 4 GLY H N 1
ATOM 7810 C CA . GLY H 1 5 ? 4.145 43.694 20.745 1.00 80.63 4 GLY H CA 1
ATOM 7811 C C . GLY H 1 5 ? 5.504 43.975 20.135 1.00 84.52 4 GLY H C 1
ATOM 7812 O O . GLY H 1 5 ? 5.905 43.320 19.170 1.00 81.40 4 GLY H O 1
ATOM 7813 N N . LYS H 1 6 ? 6.233 44.937 20.734 1.00 83.82 5 LYS H N 1
ATOM 7814 C CA . LYS H 1 6 ? 7.598 45.342 20.377 1.00 83.78 5 LYS H CA 1
ATOM 7815 C C . LYS H 1 6 ? 8.585 44.188 20.648 1.00 85.77 5 LYS H C 1
ATOM 7816 O O . LYS H 1 6 ? 9.469 43.933 19.823 1.00 83.91 5 LYS H O 1
ATOM 7822 N N . ARG H 1 7 ? 8.407 43.477 21.785 1.00 82.22 6 ARG H N 1
ATOM 7823 C CA . ARG H 1 7 ? 9.241 42.338 22.172 1.00 81.54 6 ARG H CA 1
ATOM 7824 C C . ARG H 1 7 ? 8.977 41.148 21.262 1.00 77.62 6 ARG H C 1
ATOM 7825 O O . ARG H 1 7 ? 9.903 40.399 20.962 1.00 76.12 6 ARG H O 1
ATOM 7833 N N . LEU H 1 8 ? 7.718 40.987 20.810 1.00 69.45 7 LEU H N 1
ATOM 7834 C CA . LEU H 1 8 ? 7.319 39.938 19.876 1.00 64.12 7 LEU H CA 1
ATOM 7835 C C . LEU H 1 8 ? 7.967 40.158 18.514 1.00 65.87 7 LEU H C 1
ATOM 7836 O O . LEU H 1 8 ? 8.429 39.191 17.908 1.00 63.93 7 LEU H O 1
ATOM 7841 N N . ILE H 1 9 ? 8.025 41.419 18.047 1.00 62.81 8 ILE H N 1
ATOM 7842 C CA . ILE H 1 9 ? 8.639 41.764 16.760 1.00 61.46 8 ILE H CA 1
ATOM 7843 C C . ILE H 1 9 ? 10.145 41.428 16.780 1.00 66.34 8 ILE H C 1
ATOM 7844 O O . ILE H 1 9 ? 10.629 40.796 15.839 1.00 64.66 8 ILE H O 1
ATOM 7849 N N . GLU H 1 10 ? 10.857 41.814 17.860 1.00 65.61 9 GLU H N 1
ATOM 7850 C CA . GLU H 1 10 ? 12.288 41.551 18.057 1.00 67.69 9 GLU H CA 1
ATOM 7851 C C . GLU H 1 10 ? 12.582 40.047 18.148 1.00 70.46 9 GLU H C 1
ATOM 7852 O O . GLU H 1 10 ? 13.564 39.586 17.561 1.00 70.18 9 GLU H O 1
ATOM 7858 N N . ALA H 1 11 ? 11.734 39.294 18.892 1.00 65.32 10 ALA H N 1
ATOM 7859 C CA . ALA H 1 11 ? 11.856 37.851 19.068 1.00 64.40 10 ALA H CA 1
ATOM 7860 C C . ALA H 1 11 ? 11.644 37.109 17.736 1.00 66.55 10 ALA H C 1
ATOM 7861 O O . ALA H 1 11 ? 12.345 36.138 17.461 1.00 67.17 10 ALA H O 1
ATOM 7863 N N . ALA H 1 12 ? 10.689 37.569 16.912 1.00 60.95 11 ALA H N 1
ATOM 7864 C CA . ALA H 1 12 ? 10.411 36.985 15.601 1.00 57.49 11 ALA H CA 1
ATOM 7865 C C . ALA H 1 12 ? 11.568 37.257 14.626 1.00 60.83 11 ALA H C 1
ATOM 7866 O O . ALA H 1 12 ? 11.946 36.358 13.867 1.00 58.07 11 ALA H O 1
ATOM 7868 N N . GLU H 1 13 ? 12.150 38.481 14.684 1.00 59.06 12 GLU H N 1
ATOM 7869 C CA . GLU H 1 13 ? 13.274 38.936 13.856 1.00 60.25 12 GLU H CA 1
ATOM 7870 C C . GLU H 1 13 ? 14.534 38.085 14.098 1.00 64.94 12 GLU H C 1
ATOM 7871 O O . GLU H 1 13 ? 15.175 37.676 13.125 1.00 64.43 12 GLU H O 1
ATOM 7877 N N . ASN H 1 14 ? 14.868 37.805 15.373 1.00 62.90 13 ASN H N 1
ATOM 7878 C CA . ASN H 1 14 ? 16.042 36.996 15.728 1.00 64.58 13 ASN H CA 1
ATOM 7879 C C . ASN H 1 14 ? 15.846 35.475 15.641 1.00 66.28 13 ASN H C 1
ATOM 7880 O O . ASN H 1 14 ? 16.808 34.732 15.838 1.00 67.24 13 ASN H O 1
ATOM 7885 N N . GLY H 1 15 ? 14.615 35.041 15.355 1.00 59.73 14 GLY H N 1
ATOM 7886 C CA . GLY H 1 15 ? 14.250 33.631 15.237 1.00 57.55 14 GLY H CA 1
ATOM 7887 C C . GLY H 1 15 ? 14.221 32.886 16.555 1.00 62.51 14 GLY H C 1
ATOM 7888 O O . GLY H 1 15 ? 14.538 31.694 16.607 1.00 61.26 14 GLY H O 1
ATOM 7889 N N . ASN H 1 16 ? 13.836 33.591 17.629 1.00 60.88 15 ASN H N 1
ATOM 7890 C CA . ASN H 1 16 ? 13.743 33.027 18.968 1.00 62.29 15 ASN H CA 1
ATOM 7891 C C . ASN H 1 16 ? 12.328 32.466 19.179 1.00 63.95 15 ASN H C 1
ATOM 7892 O O . ASN H 1 16 ? 11.473 33.143 19.761 1.00 62.87 15 ASN H O 1
ATOM 7897 N N . LYS H 1 17 ? 12.090 31.229 18.677 1.00 59.60 16 LYS H N 1
ATOM 7898 C CA . LYS H 1 17 ? 10.804 30.515 18.737 1.00 58.12 16 LYS H CA 1
ATOM 7899 C C . LYS H 1 17 ? 10.238 30.417 20.164 1.00 63.80 16 LYS H C 1
ATOM 7900 O O . LYS H 1 17 ? 9.053 30.701 20.360 1.00 62.57 16 LYS H O 1
ATOM 7906 N N . ASP H 1 18 ? 11.086 30.042 21.150 1.00 63.68 17 ASP H N 1
ATOM 7907 C CA . ASP H 1 18 ? 10.695 29.928 22.559 1.00 66.34 17 ASP H CA 1
ATOM 7908 C C . ASP H 1 18 ? 10.186 31.266 23.123 1.00 70.50 17 ASP H C 1
ATOM 7909 O O . ASP H 1 18 ? 9.171 31.279 23.817 1.00 70.95 17 ASP H O 1
ATOM 7914 N N . ARG H 1 19 ? 10.868 32.388 22.803 1.00 66.46 18 ARG H N 1
ATOM 7915 C CA . ARG H 1 19 ? 10.446 33.722 23.251 1.00 67.73 18 ARG H CA 1
ATOM 7916 C C . ARG H 1 19 ? 9.158 34.130 22.537 1.00 68.66 18 ARG H C 1
ATOM 7917 O O . ARG H 1 19 ? 8.285 34.719 23.169 1.00 69.76 18 ARG H O 1
ATOM 7919 N N . VAL H 1 20 ? 9.015 33.755 21.238 1.00 60.87 19 VAL H N 1
ATOM 7920 C CA . VAL H 1 20 ? 7.808 34.026 20.450 1.00 57.52 19 VAL H CA 1
ATOM 7921 C C . VAL H 1 20 ? 6.597 33.294 21.067 1.00 61.99 19 VAL H C 1
ATOM 7922 O O . VAL H 1 20 ? 5.602 33.948 21.377 1.00 62.84 19 VAL H O 1
ATOM 7926 N N . LYS H 1 21 ? 6.693 31.960 21.271 1.00 59.05 20 LYS H N 1
ATOM 7927 C CA . LYS H 1 21 ? 5.599 31.176 21.862 1.00 60.58 20 LYS H CA 1
ATOM 7928 C C . LYS H 1 21 ? 5.176 31.660 23.253 1.00 69.98 20 LYS H C 1
ATOM 7929 O O . LYS H 1 21 ? 3.974 31.765 23.503 1.00 70.42 20 LYS H O 1
ATOM 7935 N N . ASP H 1 22 ? 6.161 32.007 24.125 1.00 69.82 21 ASP H N 1
ATOM 7936 C CA . ASP H 1 22 ? 5.913 32.519 25.471 1.00 73.46 21 ASP H CA 1
ATOM 7937 C C . ASP H 1 22 ? 5.230 33.893 25.434 1.00 77.37 21 ASP H C 1
ATOM 7938 O O . ASP H 1 22 ? 4.315 34.125 26.232 1.00 80.14 21 ASP H O 1
ATOM 7940 N N . LEU H 1 23 ? 5.655 34.798 24.519 1.00 70.64 22 LEU H N 1
ATOM 7941 C CA . LEU H 1 23 ? 5.008 36.112 24.390 1.00 70.34 22 LEU H CA 1
ATOM 7942 C C . LEU H 1 23 ? 3.562 35.941 23.888 1.00 72.83 22 LEU H C 1
ATOM 7943 O O . LEU H 1 23 ? 2.667 36.600 24.408 1.00 73.53 22 LEU H O 1
ATOM 7948 N N . LEU H 1 24 ? 3.337 34.978 22.953 1.00 67.19 23 LEU H N 1
ATOM 7949 C CA . LEU H 1 24 ? 2.022 34.632 22.396 1.00 66.15 23 LEU H CA 1
ATOM 7950 C C . LEU H 1 24 ? 1.112 34.040 23.492 1.00 74.27 23 LEU H C 1
ATOM 7951 O O . LEU H 1 24 ? -0.072 34.381 23.558 1.00 75.25 23 LEU H O 1
ATOM 7956 N N . GLU H 1 25 ? 1.687 33.208 24.383 1.00 73.49 24 GLU H N 1
ATOM 7957 C CA . GLU H 1 25 ? 0.990 32.587 25.512 1.00 76.41 24 GLU H CA 1
ATOM 7958 C C . GLU H 1 25 ? 0.605 33.625 26.564 1.00 82.87 24 GLU H C 1
ATOM 7959 O O . GLU H 1 25 ? -0.418 33.458 27.230 1.00 85.19 24 GLU H O 1
ATOM 7965 N N . ASN H 1 26 ? 1.401 34.716 26.677 1.00 78.95 25 ASN H N 1
ATOM 7966 C CA . ASN H 1 26 ? 1.169 35.824 27.597 1.00 82.43 25 ASN H CA 1
ATOM 7967 C C . ASN H 1 26 ? 0.142 36.845 27.079 1.00 85.08 25 ASN H C 1
ATOM 7968 O O . ASN H 1 26 ? -0.207 37.787 27.801 1.00 87.87 25 ASN H O 1
ATOM 7973 N N . GLY H 1 27 ? -0.347 36.627 25.856 1.00 78.11 26 GLY H N 1
ATOM 7974 C CA . GLY H 1 27 ? -1.366 37.454 25.214 1.00 76.95 26 GLY H CA 1
ATOM 7975 C C . GLY H 1 27 ? -0.895 38.537 24.262 1.00 77.63 26 GLY H C 1
ATOM 7976 O O . GLY H 1 27 ? -1.669 39.452 23.965 1.00 76.53 26 GLY H O 1
ATOM 7977 N N . ALA H 1 28 ? 0.364 38.450 23.759 1.00 72.60 27 ALA H N 1
ATOM 7978 C CA . ALA H 1 28 ? 0.897 39.444 22.810 1.00 70.77 27 ALA H CA 1
ATOM 7979 C C . ALA H 1 28 ? 0.153 39.329 21.491 1.00 68.60 27 ALA H C 1
ATOM 7980 O O . ALA H 1 28 ? -0.154 38.213 21.056 1.00 65.51 27 ALA H O 1
ATOM 7982 N N . ASP H 1 29 ? -0.179 40.483 20.896 1.00 64.84 28 ASP H N 1
ATOM 7983 C CA . ASP H 1 29 ? -0.901 40.573 19.622 1.00 62.37 28 ASP H CA 1
ATOM 7984 C C . ASP H 1 29 ? -0.052 40.008 18.481 1.00 64.94 28 ASP H C 1
ATOM 7985 O O . ASP H 1 29 ? 1.002 40.563 18.162 1.00 64.34 28 ASP H O 1
ATOM 7990 N N . VAL H 1 30 ? -0.494 38.875 17.896 1.00 60.58 29 VAL H N 1
ATOM 7991 C CA . VAL H 1 30 ? 0.178 38.215 16.772 1.00 57.37 29 VAL H CA 1
ATOM 7992 C C . VAL H 1 30 ? 0.289 39.161 15.546 1.00 58.33 29 VAL H C 1
ATOM 7993 O O . VAL H 1 30 ? 1.196 38.983 14.738 1.00 56.15 29 VAL H O 1
ATOM 7997 N N . ASN H 1 31 ? -0.610 40.173 15.444 1.00 55.34 30 ASN H N 1
ATOM 7998 C CA . ASN H 1 31 ? -0.659 41.172 14.372 1.00 53.86 30 ASN H CA 1
ATOM 7999 C C . ASN H 1 31 ? -0.199 42.575 14.814 1.00 59.47 30 ASN H C 1
ATOM 8000 O O . ASN H 1 31 ? -0.652 43.567 14.251 1.00 57.66 30 ASN H O 1
ATOM 8005 N N . ALA H 1 32 ? 0.711 42.655 15.805 1.00 58.71 31 ALA H N 1
ATOM 8006 C CA . ALA H 1 32 ? 1.261 43.926 16.281 1.00 61.45 31 ALA H CA 1
ATOM 8007 C C . ALA H 1 32 ? 2.135 44.543 15.176 1.00 63.07 31 ALA H C 1
ATOM 8008 O O . ALA H 1 32 ? 2.829 43.810 14.465 1.00 59.90 31 ALA H O 1
ATOM 8010 N N . SER H 1 33 ? 2.050 45.862 14.986 1.00 61.24 32 SER H N 1
ATOM 8011 C CA . SER H 1 33 ? 2.819 46.556 13.953 1.00 59.84 32 SER H CA 1
ATOM 8012 C C . SER H 1 33 ? 3.746 47.641 14.506 1.00 67.60 32 SER H C 1
ATOM 8013 O O . SER H 1 33 ? 3.414 48.335 15.465 1.00 68.53 32 SER H O 1
ATOM 8016 N N . ASP H 1 34 ? 4.896 47.787 13.847 1.00 64.90 33 ASP H N 1
ATOM 8017 C CA . ASP H 1 34 ? 5.955 48.761 14.079 1.00 66.51 33 ASP H CA 1
ATOM 8018 C C . ASP H 1 34 ? 5.523 50.080 13.368 1.00 70.10 33 ASP H C 1
ATOM 8019 O O . ASP H 1 34 ? 4.496 50.091 12.675 1.00 66.03 33 ASP H O 1
ATOM 8024 N N . SER H 1 35 ? 6.267 51.197 13.566 1.00 70.10 34 SER H N 1
ATOM 8025 C CA . SER H 1 35 ? 5.948 52.483 12.909 1.00 71.38 34 SER H CA 1
ATOM 8026 C C . SER H 1 35 ? 6.088 52.413 11.368 1.00 72.17 34 SER H C 1
ATOM 8027 O O . SER H 1 35 ? 5.503 53.234 10.660 1.00 72.37 34 SER H O 1
ATOM 8030 N N . ASP H 1 36 ? 6.844 51.416 10.870 1.00 66.73 35 ASP H N 1
ATOM 8031 C CA . ASP H 1 36 ? 7.078 51.120 9.450 1.00 64.08 35 ASP H CA 1
ATOM 8032 C C . ASP H 1 36 ? 6.058 50.107 8.897 1.00 62.17 35 ASP H C 1
ATOM 8033 O O . ASP H 1 36 ? 6.185 49.665 7.747 1.00 58.20 35 ASP H O 1
ATOM 8038 N N . GLY H 1 37 ? 5.079 49.735 9.729 1.00 57.60 36 GLY H N 1
ATOM 8039 C CA . GLY H 1 37 ? 4.039 48.771 9.391 1.00 54.79 36 GLY H CA 1
ATOM 8040 C C . GLY H 1 37 ? 4.537 47.340 9.373 1.00 53.88 36 GLY H C 1
ATOM 8041 O O . GLY H 1 37 ? 3.846 46.449 8.879 1.00 51.00 36 GLY H O 1
ATOM 8042 N N . LYS H 1 38 ? 5.730 47.117 9.949 1.00 50.89 37 LYS H N 1
ATOM 8043 C CA . LYS H 1 38 ? 6.366 45.804 10.051 1.00 49.27 37 LYS H CA 1
ATOM 8044 C C . LYS H 1 38 ? 5.710 44.987 11.148 1.00 52.01 37 LYS H C 1
ATOM 8045 O O . LYS H 1 38 ? 5.590 45.461 12.274 1.00 55.01 37 LYS H O 1
ATOM 8051 N N . THR H 1 39 ? 5.274 43.762 10.824 1.00 44.76 38 THR H N 1
ATOM 8052 C CA . THR H 1 39 ? 4.666 42.864 11.808 1.00 44.11 38 THR H CA 1
ATOM 8053 C C . THR H 1 39 ? 5.694 41.780 12.220 1.00 48.10 38 THR H C 1
ATOM 8054 O O . THR H 1 39 ? 6.699 41.630 11.516 1.00 47.92 38 THR H O 1
ATOM 8058 N N . PRO H 1 40 ? 5.467 40.978 13.298 1.00 45.80 39 PRO H N 1
ATOM 8059 C CA . PRO H 1 40 ? 6.419 39.884 13.608 1.00 45.88 39 PRO H CA 1
ATOM 8060 C C . PRO H 1 40 ? 6.594 38.921 12.422 1.00 46.46 39 PRO H C 1
ATOM 8061 O O . PRO H 1 40 ? 7.708 38.447 12.170 1.00 46.69 39 PRO H O 1
ATOM 8065 N N . LEU H 1 41 ? 5.498 38.661 11.671 1.00 39.00 40 LEU H N 1
ATOM 8066 C CA . LEU H 1 41 ? 5.544 37.787 10.502 1.00 36.92 40 LEU H CA 1
ATOM 8067 C C . LEU H 1 41 ? 6.411 38.356 9.364 1.00 42.19 40 LEU H C 1
ATOM 8068 O O . LEU H 1 41 ? 7.095 37.570 8.711 1.00 41.31 40 LEU H O 1
ATOM 8073 N N . HIS H 1 42 ? 6.419 39.697 9.154 1.00 39.23 41 HIS H N 1
ATOM 8074 C CA . HIS H 1 42 ? 7.260 40.345 8.136 1.00 38.84 41 HIS H CA 1
ATOM 8075 C C . HIS H 1 42 ? 8.735 40.017 8.417 1.00 46.48 41 HIS H C 1
ATOM 8076 O O . HIS H 1 42 ? 9.438 39.554 7.519 1.00 45.88 41 HIS H O 1
ATOM 8083 N N . LEU H 1 43 ? 9.190 40.251 9.666 1.00 46.24 42 LEU H N 1
ATOM 8084 C CA . LEU H 1 43 ? 10.583 40.027 10.054 1.00 48.06 42 LEU H CA 1
ATOM 8085 C C . LEU H 1 43 ? 11.032 38.585 10.121 1.00 48.95 42 LEU H C 1
ATOM 8086 O O . LEU H 1 43 ? 12.137 38.284 9.661 1.00 48.82 42 LEU H O 1
ATOM 8091 N N . ALA H 1 44 ? 10.171 37.687 10.641 1.00 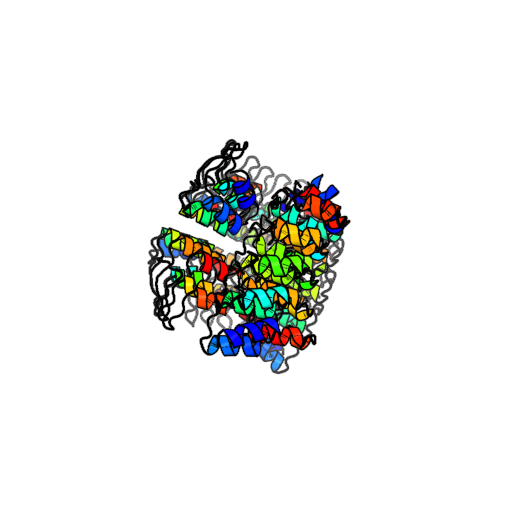43.51 43 ALA H N 1
ATOM 8092 C CA . ALA H 1 44 ? 10.460 36.246 10.672 1.00 43.47 43 ALA H CA 1
ATOM 8093 C C . ALA H 1 44 ? 10.559 35.720 9.225 1.00 46.19 43 ALA H C 1
ATOM 8094 O O . ALA H 1 44 ? 11.466 34.951 8.918 1.00 46.30 43 ALA H O 1
ATOM 8096 N N . ALA H 1 45 ? 9.665 36.187 8.331 1.00 43.21 44 ALA H N 1
ATOM 8097 C CA . ALA H 1 45 ? 9.664 35.783 6.914 1.00 42.44 44 ALA H CA 1
ATOM 8098 C C . ALA H 1 45 ? 10.905 36.278 6.176 1.00 47.11 44 ALA H C 1
ATOM 8099 O O . ALA H 1 45 ? 11.534 35.500 5.457 1.00 46.63 44 ALA H O 1
ATOM 8101 N N . GLU H 1 46 ? 11.271 37.551 6.393 1.00 43.86 45 GLU H N 1
ATOM 8102 C CA . GLU H 1 46 ? 12.433 38.202 5.792 1.00 45.11 45 GLU H CA 1
ATOM 8103 C C . GLU H 1 46 ? 13.746 37.513 6.181 1.00 52.16 45 GLU H C 1
ATOM 8104 O O . GLU H 1 46 ? 14.641 37.366 5.341 1.00 53.14 45 GLU H O 1
ATOM 8110 N N . ASN H 1 47 ? 13.856 37.103 7.458 1.00 49.60 46 ASN H N 1
ATOM 8111 C CA . ASN H 1 47 ? 15.057 36.485 8.000 1.00 50.65 46 ASN H CA 1
ATOM 8112 C C . ASN H 1 47 ? 15.143 34.962 7.839 1.00 53.41 46 ASN H C 1
ATOM 8113 O O . ASN H 1 47 ? 16.153 34.366 8.204 1.00 54.72 46 ASN H O 1
ATOM 8118 N N . GLY H 1 48 ? 14.112 34.371 7.242 1.00 46.19 47 GLY H N 1
ATOM 8119 C CA . GLY H 1 48 ? 14.033 32.947 6.951 1.00 44.58 47 GLY H CA 1
ATOM 8120 C C . GLY H 1 48 ? 13.852 32.039 8.148 1.00 48.47 47 GLY H C 1
ATOM 8121 O O . GLY H 1 48 ? 14.359 30.913 8.145 1.00 48.56 47 GLY H O 1
ATOM 8122 N N . HIS H 1 49 ? 13.117 32.503 9.178 1.00 44.64 48 HIS H N 1
ATOM 8123 C CA . HIS H 1 49 ? 12.876 31.686 10.373 1.00 44.26 48 HIS H CA 1
ATOM 8124 C C . HIS H 1 49 ? 11.561 30.919 10.189 1.00 43.87 48 HIS H C 1
ATOM 8125 O O . HIS H 1 49 ? 10.518 31.333 10.696 1.00 40.13 48 HIS H O 1
ATOM 8132 N N . ALA H 1 50 ? 11.617 29.813 9.413 1.00 41.88 49 ALA H N 1
ATOM 8133 C CA . ALA H 1 50 ? 10.465 28.966 9.049 1.00 39.65 49 ALA H CA 1
ATOM 8134 C C . ALA H 1 50 ? 9.617 28.487 10.232 1.00 42.92 49 ALA H C 1
ATOM 8135 O O . ALA H 1 50 ? 8.388 28.554 10.167 1.00 39.67 49 ALA H O 1
ATOM 8137 N N . LYS H 1 51 ? 10.272 28.041 11.318 1.00 43.56 50 LYS H N 1
ATOM 8138 C CA . LYS H 1 51 ? 9.616 27.532 12.533 1.00 44.55 50 LYS H CA 1
ATOM 8139 C C . LYS H 1 51 ? 8.795 28.634 13.214 1.00 47.58 50 LYS H C 1
ATOM 8140 O O . LYS H 1 51 ? 7.653 28.391 13.610 1.00 46.40 50 LYS H O 1
ATOM 8146 N N . VAL H 1 52 ? 9.368 29.852 13.303 1.00 44.70 51 VAL H N 1
ATOM 8147 C CA . VAL H 1 52 ? 8.722 31.044 13.873 1.00 44.02 51 VAL H CA 1
ATOM 8148 C C . VAL H 1 52 ? 7.544 31.458 12.945 1.00 45.60 51 VAL H C 1
ATOM 8149 O O . VAL H 1 52 ? 6.447 31.733 13.436 1.00 46.10 51 VAL H O 1
ATOM 8153 N N . VAL H 1 53 ? 7.768 31.433 11.619 1.00 39.15 52 VAL H N 1
ATOM 8154 C CA . VAL H 1 53 ? 6.760 31.736 10.592 1.00 38.07 52 VAL H CA 1
ATOM 8155 C C . VAL H 1 53 ? 5.521 30.833 10.780 1.00 41.65 52 VAL H C 1
ATOM 8156 O O . VAL H 1 53 ? 4.397 31.337 10.814 1.00 42.64 52 VAL H O 1
ATOM 8160 N N . LEU H 1 54 ? 5.736 29.520 10.943 1.00 36.98 53 LEU H N 1
ATOM 8161 C CA . LEU H 1 54 ? 4.648 28.562 11.165 1.00 36.90 53 LEU H CA 1
ATOM 8162 C C . LEU H 1 54 ? 3.859 28.858 12.453 1.00 42.36 53 LEU H C 1
ATOM 8163 O O . LEU H 1 54 ? 2.626 28.892 12.415 1.00 41.74 53 LEU H O 1
ATOM 8168 N N . LEU H 1 55 ? 4.563 29.091 13.559 1.00 40.80 54 LEU H N 1
ATOM 8169 C CA . LEU H 1 55 ? 3.935 29.397 14.843 1.00 43.57 54 LEU H CA 1
ATOM 8170 C C . LEU H 1 55 ? 3.079 30.678 14.754 1.00 46.21 54 LEU H C 1
ATOM 8171 O O . LEU H 1 55 ? 1.938 30.674 15.219 1.00 45.48 54 LEU H O 1
ATOM 8176 N N . LEU H 1 56 ? 3.603 31.732 14.091 1.00 42.65 55 LEU H N 1
ATOM 8177 C CA . LEU H 1 56 ? 2.879 32.998 13.897 1.00 42.93 55 LEU H CA 1
ATOM 8178 C C . LEU H 1 56 ? 1.621 32.805 13.039 1.00 45.58 55 LEU H C 1
ATOM 8179 O O . LEU H 1 56 ? 0.556 33.298 13.414 1.00 46.88 55 LEU H O 1
ATOM 8184 N N . LEU H 1 57 ? 1.737 32.049 11.922 1.00 39.39 56 LEU H N 1
ATOM 8185 C CA . LEU H 1 57 ? 0.624 31.756 11.015 1.00 37.50 56 LEU H CA 1
ATOM 8186 C C . LEU H 1 57 ? -0.509 30.986 11.701 1.00 41.87 56 LEU H C 1
ATOM 8187 O O . LEU H 1 57 ? -1.672 31.341 11.532 1.00 40.93 56 LEU H O 1
ATOM 8192 N N . GLU H 1 58 ? -0.170 29.951 12.494 1.00 39.99 57 GLU H N 1
ATOM 8193 C CA . GLU H 1 58 ? -1.170 29.153 13.206 1.00 41.84 57 GLU H CA 1
ATOM 8194 C C . GLU H 1 58 ? -1.869 29.935 14.315 1.00 48.24 57 GLU H C 1
ATOM 8195 O O . GLU H 1 58 ? -3.011 29.613 14.653 1.00 49.85 57 GLU H O 1
ATOM 8201 N N . GLN H 1 59 ? -1.204 30.993 14.834 1.00 45.67 58 GLN H N 1
ATOM 8202 C CA . GLN H 1 59 ? -1.732 31.889 15.870 1.00 47.57 58 GLN H CA 1
ATOM 8203 C C . GLN H 1 59 ? -2.551 33.076 15.283 1.00 53.61 58 GLN H C 1
ATOM 8204 O O . GLN H 1 59 ? -3.035 33.931 16.022 1.00 57.09 58 GLN H O 1
ATOM 8210 N N . GLY H 1 60 ? -2.712 33.099 13.968 1.00 48.50 59 GLY H N 1
ATOM 8211 C CA . GLY H 1 60 ? -3.515 34.097 13.267 1.00 47.86 59 GLY H CA 1
ATOM 8212 C C . GLY H 1 60 ? -2.814 35.280 12.626 1.00 50.10 59 GLY H C 1
ATOM 8213 O O . GLY H 1 60 ? -3.489 36.259 12.284 1.00 47.44 59 GLY H O 1
ATOM 8214 N N . ALA H 1 61 ? -1.472 35.214 12.432 1.00 45.68 60 ALA H N 1
ATOM 8215 C CA . ALA H 1 61 ? -0.735 36.311 11.793 1.00 43.79 60 ALA H CA 1
ATOM 8216 C C . ALA H 1 61 ? -1.126 36.442 10.318 1.00 42.93 60 ALA H C 1
ATOM 8217 O O . ALA H 1 61 ? -1.194 35.435 9.600 1.00 41.26 60 ALA H O 1
ATOM 8219 N N . ASP H 1 62 ? -1.422 37.686 9.891 1.00 37.42 61 ASP H N 1
ATOM 8220 C CA . ASP H 1 62 ? -1.848 38.016 8.532 1.00 35.46 61 ASP H CA 1
ATOM 8221 C C . ASP H 1 62 ? -0.696 37.879 7.521 1.00 38.01 61 ASP H C 1
ATOM 8222 O O . ASP H 1 62 ? 0.247 38.670 7.558 1.00 37.34 61 ASP H O 1
ATOM 8227 N N . PRO H 1 63 ? -0.765 36.911 6.579 1.00 35.24 62 PRO H N 1
ATOM 8228 C CA . PRO H 1 63 ? 0.307 36.788 5.569 1.00 34.07 62 PRO H CA 1
ATOM 8229 C C . PRO H 1 63 ? 0.271 37.871 4.484 1.00 36.89 62 PRO H C 1
ATOM 8230 O O . PRO H 1 63 ? 1.167 37.927 3.638 1.00 36.27 62 PRO H O 1
ATOM 8234 N N . ASN H 1 64 ? -0.783 38.710 4.498 1.00 34.14 63 ASN H N 1
ATOM 8235 C CA . ASN H 1 64 ? -0.975 39.795 3.545 1.00 32.79 63 ASN H CA 1
ATOM 8236 C C . ASN H 1 64 ? -0.864 41.186 4.159 1.00 35.99 63 ASN H C 1
ATOM 8237 O O . ASN H 1 64 ? -1.180 42.172 3.503 1.00 35.21 63 ASN H O 1
ATOM 8242 N N . ALA H 1 65 ? -0.376 41.274 5.401 1.00 35.03 64 ALA H N 1
ATOM 8243 C CA . ALA H 1 65 ? -0.184 42.565 6.076 1.00 36.61 64 ALA H CA 1
ATOM 8244 C C . ALA H 1 65 ? 0.863 43.358 5.269 1.00 40.78 64 ALA H C 1
ATOM 8245 O O . ALA H 1 65 ? 1.877 42.795 4.859 1.00 39.29 64 ALA H O 1
ATOM 8247 N N . LYS H 1 66 ? 0.558 44.604 4.941 1.00 38.19 65 LYS H N 1
ATOM 8248 C CA . LYS H 1 66 ? 1.443 45.450 4.133 1.00 38.24 65 LYS H CA 1
ATOM 8249 C C . LYS H 1 66 ? 2.242 46.373 5.036 1.00 43.42 65 LYS H C 1
ATOM 8250 O O . LYS H 1 66 ? 1.661 47.006 5.924 1.00 40.92 65 LYS H O 1
ATOM 8256 N N . ASP H 1 67 ? 3.563 46.485 4.796 1.00 41.69 66 ASP H N 1
ATOM 8257 C CA . ASP H 1 67 ? 4.383 47.430 5.560 1.00 42.89 66 ASP H CA 1
ATOM 8258 C C . ASP H 1 67 ? 4.264 48.815 4.869 1.00 45.78 66 ASP H C 1
ATOM 8259 O O . ASP H 1 67 ? 3.453 48.962 3.949 1.00 45.86 66 ASP H O 1
ATOM 8264 N N . SER H 1 68 ? 5.075 49.808 5.267 1.00 42.05 67 SER H N 1
ATOM 8265 C CA . SER H 1 68 ? 5.010 51.149 4.673 1.00 42.24 67 SER H CA 1
ATOM 8266 C C . SER H 1 68 ? 5.493 51.234 3.209 1.00 47.19 67 SER H C 1
ATOM 8267 O O . SER H 1 68 ? 5.222 52.229 2.539 1.00 48.59 67 SER H O 1
ATOM 8270 N N . ASP H 1 69 ? 6.160 50.169 2.702 1.00 43.09 68 ASP H N 1
ATOM 8271 C CA . ASP H 1 69 ? 6.647 50.058 1.319 1.00 41.08 68 ASP H CA 1
ATOM 8272 C C . ASP H 1 69 ? 5.696 49.191 0.469 1.00 42.16 68 ASP H C 1
ATOM 8273 O O . ASP H 1 69 ? 6.014 48.847 -0.671 1.00 40.43 68 ASP H O 1
ATOM 8278 N N . GLY H 1 70 ? 4.557 48.829 1.055 1.00 38.82 69 GLY H N 1
ATOM 8279 C CA . GLY H 1 70 ? 3.537 48.001 0.431 1.00 36.70 69 GLY H CA 1
ATOM 8280 C C . GLY H 1 70 ? 3.928 46.534 0.346 1.00 39.95 69 GLY H C 1
ATOM 8281 O O . GLY H 1 70 ? 3.257 45.754 -0.331 1.00 37.80 69 GLY H O 1
ATOM 8282 N N . LYS H 1 71 ? 5.019 46.151 1.027 1.00 37.43 70 LYS H N 1
ATOM 8283 C CA . LYS H 1 71 ? 5.537 44.787 1.014 1.00 36.69 70 LYS H CA 1
ATOM 8284 C C . LYS H 1 71 ? 4.867 43.915 2.061 1.00 39.46 70 LYS H C 1
ATOM 8285 O O . LYS H 1 71 ? 4.704 44.333 3.206 1.00 39.68 70 LYS H O 1
ATOM 8291 N N . THR H 1 72 ? 4.456 42.713 1.653 1.00 34.03 71 THR H N 1
ATOM 8292 C CA . THR H 1 72 ? 3.852 41.733 2.566 1.00 33.22 71 THR H CA 1
ATOM 8293 C C . THR H 1 72 ? 4.979 40.824 3.050 1.00 37.41 71 THR H C 1
ATOM 8294 O O . THR H 1 72 ? 6.044 40.849 2.428 1.00 37.31 71 THR H O 1
ATOM 8298 N N . PRO H 1 73 ? 4.785 39.952 4.075 1.00 34.93 72 PRO H N 1
ATOM 8299 C CA . PRO H 1 73 ? 5.854 38.993 4.434 1.00 34.60 72 PRO H CA 1
ATOM 8300 C C . PRO H 1 73 ? 6.279 38.100 3.250 1.00 35.93 72 PRO H C 1
ATOM 8301 O O . PRO H 1 73 ? 7.431 37.666 3.209 1.00 35.12 72 PRO H O 1
ATOM 8305 N N . LEU H 1 74 ? 5.360 37.852 2.273 1.00 31.24 73 LEU H N 1
ATOM 8306 C CA . LEU H 1 74 ? 5.642 37.072 1.064 1.00 30.08 73 LEU H CA 1
ATOM 8307 C C . LEU H 1 74 ? 6.656 37.782 0.169 1.00 34.33 73 LEU H C 1
ATOM 8308 O O . LEU H 1 74 ? 7.551 37.119 -0.356 1.00 34.80 73 LEU H O 1
ATOM 8313 N N . HIS H 1 75 ? 6.537 39.123 0.019 1.00 31.83 74 HIS H N 1
ATOM 8314 C CA . HIS H 1 75 ? 7.480 39.931 -0.754 1.00 33.42 74 HIS H CA 1
ATOM 8315 C C . HIS H 1 75 ? 8.883 39.747 -0.156 1.00 41.07 74 HIS H C 1
ATOM 8316 O O . HIS H 1 75 ? 9.815 39.415 -0.891 1.00 43.88 74 HIS H O 1
ATOM 8323 N N . LEU H 1 76 ? 9.011 39.950 1.180 1.00 36.89 75 LEU H N 1
ATOM 8324 C CA . LEU H 1 76 ? 10.267 39.832 1.933 1.00 37.78 75 LEU H CA 1
ATOM 8325 C C . LEU H 1 76 ? 10.857 38.418 1.867 1.00 41.21 75 LEU H C 1
ATOM 8326 O O . LEU H 1 76 ? 12.051 38.279 1.614 1.00 43.97 75 LEU H O 1
ATOM 8331 N N . ALA H 1 77 ? 10.027 37.378 2.040 1.00 34.74 76 ALA H N 1
ATOM 8332 C CA . ALA H 1 77 ? 10.466 35.976 1.933 1.00 35.38 76 ALA H CA 1
ATOM 8333 C C . ALA H 1 77 ? 10.946 35.622 0.510 1.00 39.73 76 ALA H C 1
ATOM 8334 O O . ALA H 1 77 ? 12.001 35.001 0.369 1.00 39.39 76 ALA H O 1
ATOM 8336 N N . ALA H 1 78 ? 10.198 36.074 -0.542 1.00 36.91 77 ALA H N 1
ATOM 8337 C CA . ALA H 1 78 ? 10.488 35.816 -1.956 1.00 37.41 77 ALA H CA 1
ATOM 8338 C C . ALA H 1 78 ? 11.762 36.506 -2.431 1.00 42.55 77 ALA H C 1
ATOM 8339 O O . ALA H 1 78 ? 12.565 35.890 -3.137 1.00 41.13 77 ALA H O 1
ATOM 8341 N N . GLU H 1 79 ? 11.947 37.777 -2.024 1.00 39.71 78 GLU H N 1
ATOM 8342 C CA . GLU H 1 79 ? 13.109 38.600 -2.345 1.00 41.13 78 GLU H CA 1
ATOM 8343 C C . GLU H 1 79 ? 14.398 37.966 -1.806 1.00 47.00 78 GLU H C 1
ATOM 8344 O O . GLU H 1 79 ? 15.425 37.997 -2.487 1.00 49.23 78 GLU H O 1
ATOM 8350 N N . ASN H 1 80 ? 14.327 37.373 -0.603 1.00 42.13 79 ASN H N 1
ATOM 8351 C CA . ASN H 1 80 ? 15.466 36.751 0.058 1.00 43.89 79 ASN H CA 1
ATOM 8352 C C . ASN H 1 80 ? 15.683 35.272 -0.249 1.00 47.57 79 ASN H C 1
ATOM 8353 O O . ASN H 1 80 ? 16.664 34.696 0.221 1.00 49.84 79 ASN H O 1
ATOM 8358 N N . GLY H 1 81 ? 14.805 34.697 -1.072 1.00 41.62 80 GLY H N 1
ATOM 8359 C CA . GLY H 1 81 ? 14.885 33.310 -1.516 1.00 41.83 80 GLY H CA 1
ATOM 8360 C C . GLY H 1 81 ? 14.623 32.252 -0.473 1.00 45.16 80 GLY H C 1
ATOM 8361 O O . GLY H 1 81 ? 15.172 31.151 -0.565 1.00 45.55 80 GLY H O 1
ATOM 8362 N N . HIS H 1 82 ? 13.768 32.564 0.510 1.00 40.28 81 HIS H N 1
ATOM 8363 C CA . HIS H 1 82 ? 13.426 31.617 1.584 1.00 38.04 81 HIS H CA 1
ATOM 8364 C C . HIS H 1 82 ? 12.252 30.740 1.129 1.00 38.95 81 HIS H C 1
ATOM 8365 O O . HIS H 1 82 ? 11.093 31.026 1.436 1.00 35.80 81 HIS H O 1
ATOM 8372 N N . ALA H 1 83 ? 12.558 29.697 0.347 1.00 38.41 82 ALA H N 1
ATOM 8373 C CA . ALA H 1 83 ? 11.577 28.790 -0.263 1.00 37.98 82 ALA H CA 1
ATOM 8374 C C . ALA H 1 83 ? 10.563 28.156 0.689 1.00 40.06 82 ALA H C 1
ATOM 8375 O O . ALA H 1 83 ? 9.363 28.208 0.413 1.00 39.25 82 ALA H O 1
ATOM 8377 N N . VAL H 1 84 ? 11.024 27.588 1.804 1.00 37.79 83 VAL H N 1
ATOM 8378 C CA . VAL H 1 84 ? 10.136 26.954 2.795 1.00 38.02 83 VAL H CA 1
ATOM 8379 C C . VAL H 1 84 ? 9.178 28.008 3.394 1.00 41.02 83 VAL H C 1
ATOM 8380 O O . VAL H 1 84 ? 7.971 27.770 3.461 1.00 40.15 83 VAL H O 1
ATOM 8384 N N . VAL H 1 85 ? 9.705 29.194 3.735 1.00 36.68 84 VAL H N 1
ATOM 8385 C CA . VAL H 1 85 ? 8.906 30.309 4.260 1.00 35.51 84 VAL H CA 1
ATOM 8386 C C . VAL H 1 85 ? 7.829 30.716 3.225 1.00 37.23 84 VAL H C 1
ATOM 8387 O O . VAL H 1 85 ? 6.656 30.866 3.583 1.00 34.71 84 VAL H O 1
ATOM 8391 N N . VAL H 1 86 ? 8.226 30.834 1.944 1.00 34.04 85 VAL H N 1
ATOM 8392 C CA . VAL H 1 86 ? 7.317 31.178 0.843 1.00 33.55 85 VAL H CA 1
ATOM 8393 C C . VAL H 1 86 ? 6.162 30.155 0.792 1.00 35.61 85 VAL H C 1
ATOM 8394 O O . VAL H 1 86 ? 4.998 30.552 0.745 1.00 36.36 85 VAL H O 1
ATOM 8398 N N . ALA H 1 87 ? 6.488 28.858 0.856 1.00 29.98 86 ALA H N 1
ATOM 8399 C CA . ALA H 1 87 ? 5.503 27.780 0.845 1.00 28.92 86 ALA H CA 1
ATOM 8400 C C . ALA H 1 87 ? 4.545 27.890 2.029 1.00 32.34 86 ALA H C 1
ATOM 8401 O O . ALA H 1 87 ? 3.337 27.783 1.841 1.00 31.88 86 ALA H O 1
ATOM 8403 N N . LEU H 1 88 ? 5.071 28.175 3.228 1.00 30.92 87 LEU H N 1
ATOM 8404 C CA . LEU H 1 88 ? 4.251 28.330 4.442 1.00 32.39 87 LEU H CA 1
ATOM 8405 C C . LEU H 1 88 ? 3.264 29.497 4.312 1.00 36.15 87 LEU H C 1
ATOM 8406 O O . LEU H 1 88 ? 2.087 29.352 4.650 1.00 36.94 87 LEU H O 1
ATOM 8411 N N . LEU H 1 89 ? 3.737 30.622 3.772 1.00 32.75 88 LEU H N 1
ATOM 8412 C CA . LEU H 1 89 ? 2.913 31.824 3.568 1.00 32.26 88 LEU H CA 1
ATOM 8413 C C . LEU H 1 89 ? 1.809 31.574 2.540 1.00 34.78 88 LEU H C 1
ATOM 8414 O O . LEU H 1 89 ? 0.655 31.935 2.783 1.00 35.14 88 LEU H O 1
ATOM 8419 N N . LEU H 1 90 ? 2.149 30.882 1.438 1.00 29.36 89 LEU H N 1
ATOM 8420 C CA . LEU H 1 90 ? 1.210 30.516 0.369 1.00 29.27 89 LEU H CA 1
ATOM 8421 C C . LEU H 1 90 ? 0.099 29.622 0.888 1.00 34.21 89 LEU H C 1
ATOM 8422 O O . LEU H 1 90 ? -1.063 29.859 0.577 1.00 33.26 89 LEU H O 1
ATOM 8427 N N . MET H 1 91 ? 0.457 28.628 1.714 1.00 32.89 90 MET H N 1
ATOM 8428 C CA . MET H 1 91 ? -0.461 27.683 2.359 1.00 35.20 90 MET H CA 1
ATOM 8429 C C . MET H 1 91 ? -1.514 28.411 3.199 1.00 38.56 90 MET H C 1
ATOM 8430 O O . MET H 1 91 ? -2.646 27.937 3.305 1.00 40.60 90 MET H O 1
ATOM 8435 N N . HIS H 1 92 ? -1.118 29.531 3.828 1.00 32.41 91 HIS H N 1
ATOM 8436 C CA . HIS H 1 92 ? -1.979 30.343 4.674 1.00 32.48 91 HIS H CA 1
ATOM 8437 C C . HIS H 1 92 ? -2.674 31.520 3.967 1.00 38.44 91 HIS H C 1
ATOM 8438 O O . HIS H 1 92 ? -3.216 32.414 4.626 1.00 37.80 91 HIS H O 1
ATOM 8445 N N . GLY H 1 93 ? -2.679 31.491 2.634 1.00 36.02 92 GLY H N 1
ATOM 8446 C CA . GLY H 1 93 ? -3.386 32.454 1.802 1.00 35.53 92 GLY H CA 1
ATOM 8447 C C . GLY H 1 93 ? -2.679 33.729 1.399 1.00 38.96 92 GLY H C 1
ATOM 8448 O O . GLY H 1 93 ? -3.358 34.673 0.985 1.00 37.09 92 GLY H O 1
ATOM 8449 N N . ALA H 1 94 ? -1.322 33.779 1.458 1.00 35.75 93 ALA H N 1
ATOM 8450 C CA . ALA H 1 94 ? -0.603 34.979 0.998 1.00 34.54 93 ALA H CA 1
ATOM 8451 C C . ALA H 1 94 ? -0.818 35.117 -0.503 1.00 38.60 93 ALA H C 1
ATOM 8452 O O . ALA H 1 94 ? -0.687 34.140 -1.244 1.00 38.24 93 ALA H O 1
ATOM 8454 N N . ASP H 1 95 ? -1.213 36.324 -0.943 1.00 34.02 94 ASP H N 1
ATOM 8455 C CA . ASP H 1 95 ? -1.503 36.605 -2.340 1.00 33.82 94 ASP H CA 1
ATOM 8456 C C . ASP H 1 95 ? -0.179 36.680 -3.134 1.00 35.62 94 ASP H C 1
ATOM 8457 O O . ASP H 1 95 ? 0.633 37.589 -2.885 1.00 33.08 94 ASP H O 1
ATOM 8462 N N . PRO H 1 96 ? 0.055 35.756 -4.092 1.00 31.75 95 PRO H N 1
ATOM 8463 C CA . PRO H 1 96 ? 1.312 35.798 -4.863 1.00 31.72 95 PRO H CA 1
ATOM 8464 C C . PRO H 1 96 ? 1.366 36.932 -5.883 1.00 33.77 95 PRO H C 1
ATOM 8465 O O . PRO H 1 96 ? 2.406 37.139 -6.503 1.00 35.14 95 PRO H O 1
ATOM 8469 N N . ASN H 1 97 ? 0.247 37.652 -6.061 1.00 29.74 96 ASN H N 1
ATOM 8470 C CA . ASN H 1 97 ? 0.135 38.775 -7.003 1.00 31.07 96 ASN H CA 1
ATOM 8471 C C . ASN H 1 97 ? 0.040 40.135 -6.326 1.00 36.05 96 ASN H C 1
ATOM 8472 O O . ASN H 1 97 ? -0.140 41.147 -7.014 1.00 35.09 96 ASN H O 1
ATOM 8477 N N . ALA H 1 98 ? 0.191 40.178 -4.985 1.00 31.70 97 ALA H N 1
ATOM 8478 C CA . ALA H 1 98 ? 0.172 41.430 -4.223 1.00 30.77 97 ALA H CA 1
ATOM 8479 C C . ALA H 1 98 ? 1.275 42.359 -4.742 1.00 33.54 97 ALA H C 1
ATOM 8480 O O . ALA H 1 98 ? 2.395 41.909 -4.978 1.00 32.73 97 ALA H O 1
ATOM 8482 N N . LYS H 1 99 ? 0.943 43.632 -4.977 1.00 32.41 98 LYS H N 1
ATOM 8483 C CA . LYS H 1 99 ? 1.895 44.617 -5.474 1.00 32.60 98 LYS H CA 1
ATOM 8484 C C . LYS H 1 99 ? 2.419 45.511 -4.359 1.00 37.73 98 LYS H C 1
ATOM 8485 O O . LYS H 1 99 ? 1.629 46.050 -3.566 1.00 38.30 98 LYS H O 1
ATOM 8491 N N . ASP H 1 100 ? 3.749 45.731 -4.333 1.00 35.90 99 ASP H N 1
ATOM 8492 C CA . ASP H 1 100 ? 4.361 46.670 -3.375 1.00 36.55 99 ASP H CA 1
ATOM 8493 C C . ASP H 1 100 ? 4.272 48.099 -3.955 1.00 42.83 99 ASP H C 1
ATOM 8494 O O . ASP H 1 100 ? 3.616 48.276 -4.981 1.00 44.51 99 ASP H O 1
ATOM 8499 N N . SER H 1 101 ? 4.927 49.111 -3.328 1.00 39.43 100 SER H N 1
ATOM 8500 C CA . SER H 1 101 ? 4.886 50.495 -3.791 1.00 39.35 100 SER H CA 1
ATOM 8501 C C . SER H 1 101 ? 5.503 50.720 -5.177 1.00 45.06 100 SER H C 1
ATOM 8502 O O . SER H 1 101 ? 5.194 51.720 -5.820 1.00 45.73 100 SER H O 1
ATOM 8505 N N . ASP H 1 102 ? 6.364 49.797 -5.630 1.00 41.54 101 ASP H N 1
ATOM 8506 C CA . ASP H 1 102 ? 7.003 49.834 -6.951 1.00 42.30 101 ASP H CA 1
ATOM 8507 C C . ASP H 1 102 ? 6.212 48.990 -7.966 1.00 45.15 101 ASP H C 1
ATOM 8508 O O . ASP H 1 102 ? 6.683 48.770 -9.075 1.00 44.81 101 ASP H O 1
ATOM 8513 N N . GLY H 1 103 ? 5.046 48.490 -7.556 1.00 40.40 102 GLY H N 1
ATOM 8514 C CA . GLY H 1 103 ? 4.205 47.636 -8.386 1.00 38.68 102 GLY H CA 1
ATOM 8515 C C . GLY H 1 103 ? 4.754 46.231 -8.558 1.00 42.31 102 GLY H C 1
ATOM 8516 O O . GLY H 1 103 ? 4.266 45.459 -9.404 1.00 40.10 102 GLY H O 1
ATOM 8517 N N . LYS H 1 104 ? 5.772 45.877 -7.745 1.00 38.21 103 LYS H N 1
ATOM 8518 C CA . LYS H 1 104 ? 6.406 44.566 -7.826 1.00 38.11 103 LYS H CA 1
ATOM 8519 C C . LYS H 1 104 ? 5.689 43.546 -6.975 1.00 39.46 103 LYS H C 1
ATOM 8520 O O . LYS H 1 104 ? 5.343 43.824 -5.826 1.00 38.11 103 LYS H O 1
ATOM 8526 N N . THR H 1 105 ? 5.429 42.376 -7.563 1.00 35.77 104 THR H N 1
ATOM 8527 C CA . THR H 1 105 ? 4.798 41.258 -6.872 1.00 34.26 104 THR H CA 1
ATOM 8528 C C . THR H 1 105 ? 5.945 40.431 -6.277 1.00 37.79 104 THR H C 1
ATOM 8529 O O . THR H 1 105 ? 7.089 40.641 -6.692 1.00 37.85 104 THR H O 1
ATOM 8533 N N . PRO H 1 106 ? 5.689 39.439 -5.383 1.00 34.18 105 PRO H N 1
ATOM 8534 C CA . PRO H 1 106 ? 6.786 38.572 -4.913 1.00 34.26 105 PRO H CA 1
ATOM 8535 C C . PRO H 1 106 ? 7.525 37.866 -6.076 1.00 37.45 105 PRO H C 1
ATOM 8536 O O . PRO H 1 106 ? 8.718 37.589 -5.958 1.00 37.59 105 PRO H O 1
ATOM 8540 N N . LEU H 1 107 ? 6.824 37.605 -7.198 1.00 34.94 106 LEU H N 1
ATOM 8541 C CA . LEU H 1 107 ? 7.388 36.982 -8.405 1.00 35.96 106 LEU H CA 1
ATOM 8542 C C . LEU H 1 107 ? 8.434 37.890 -9.080 1.00 43.08 106 LEU H C 1
ATOM 8543 O O . LEU H 1 107 ? 9.465 37.377 -9.516 1.00 44.93 106 LEU H O 1
ATOM 8548 N N . HIS H 1 108 ? 8.193 39.224 -9.129 1.00 39.90 107 HIS H N 1
ATOM 8549 C CA . HIS H 1 108 ? 9.144 40.212 -9.653 1.00 41.25 107 HIS H CA 1
ATOM 8550 C C . HIS H 1 108 ? 10.436 40.159 -8.813 1.00 45.78 107 HIS H C 1
ATOM 8551 O O . HIS H 1 108 ? 11.526 40.088 -9.376 1.00 45.63 107 HIS H O 1
ATOM 8558 N N . LEU H 1 109 ? 10.300 40.163 -7.467 1.00 42.38 108 LEU H N 1
ATOM 8559 C CA . LEU H 1 109 ? 11.426 40.143 -6.519 1.00 42.39 108 LEU H CA 1
ATOM 8560 C C . LEU H 1 109 ? 12.230 38.833 -6.551 1.00 45.81 108 LEU H C 1
ATOM 8561 O O . LEU H 1 109 ? 13.460 38.873 -6.509 1.00 47.54 108 LEU H O 1
ATOM 8566 N N . ALA H 1 110 ? 11.549 37.687 -6.660 1.00 41.09 109 ALA H N 1
ATOM 8567 C CA . ALA H 1 110 ? 12.216 36.381 -6.757 1.00 41.24 109 ALA H CA 1
ATOM 8568 C C . ALA H 1 110 ? 12.992 36.259 -8.081 1.00 47.15 109 ALA H C 1
ATOM 8569 O O . ALA H 1 110 ? 14.136 35.787 -8.081 1.00 47.40 109 ALA H O 1
ATOM 8571 N N . ALA H 1 111 ? 12.377 36.722 -9.198 1.00 44.63 110 ALA H N 1
ATOM 8572 C CA . ALA H 1 111 ? 12.973 36.692 -10.540 1.00 47.00 110 ALA H CA 1
ATOM 8573 C C . ALA H 1 111 ? 14.200 37.594 -10.649 1.00 51.70 110 ALA H C 1
ATOM 8574 O O . ALA H 1 111 ? 15.196 37.200 -11.259 1.00 51.53 110 ALA H O 1
ATOM 8576 N N . GLU H 1 112 ? 14.126 38.792 -10.032 1.00 49.69 111 GLU H N 1
ATOM 8577 C CA . GLU H 1 112 ? 15.187 39.799 -9.987 1.00 52.43 111 GLU H CA 1
ATOM 8578 C C . GLU H 1 112 ? 16.422 39.257 -9.255 1.00 59.20 111 GLU H C 1
ATOM 8579 O O . GLU H 1 112 ? 17.548 39.535 -9.670 1.00 62.38 111 GLU H O 1
ATOM 8585 N N . ASN H 1 113 ? 16.205 38.479 -8.176 1.00 53.13 112 ASN H N 1
ATOM 8586 C CA . ASN H 1 113 ? 17.279 37.925 -7.362 1.00 53.95 112 ASN H CA 1
ATOM 8587 C C . ASN H 1 113 ? 17.684 36.477 -7.682 1.00 57.27 112 ASN H C 1
ATOM 8588 O O . ASN H 1 113 ? 18.532 35.912 -6.982 1.00 57.15 112 ASN H O 1
ATOM 8593 N N . GLY H 1 114 ? 17.121 35.920 -8.756 1.00 52.33 113 GLY H N 1
ATOM 8594 C CA . GLY H 1 114 ? 17.423 34.579 -9.245 1.00 52.33 113 GLY H CA 1
ATOM 8595 C C . GLY H 1 114 ? 17.048 33.427 -8.330 1.00 53.95 113 GLY H C 1
ATOM 8596 O O . GLY H 1 114 ? 17.756 32.413 -8.298 1.00 54.49 113 GLY H O 1
ATOM 8597 N N . HIS H 1 115 ? 15.920 33.549 -7.596 1.00 46.67 114 HIS H N 1
ATOM 8598 C CA . HIS H 1 115 ? 15.463 32.489 -6.690 1.00 44.89 114 HIS H CA 1
ATOM 8599 C C . HIS H 1 115 ? 14.475 31.546 -7.394 1.00 45.09 114 HIS H C 1
ATOM 8600 O O . HIS H 1 115 ? 13.258 31.690 -7.264 1.00 41.93 114 HIS H O 1
ATOM 8607 N N . GLU H 1 116 ? 15.016 30.593 -8.160 1.00 43.26 115 GLU H N 1
ATOM 8608 C CA . GLU H 1 116 ? 14.261 29.626 -8.952 1.00 43.15 115 GLU H CA 1
ATOM 8609 C C . GLU H 1 116 ? 13.204 28.829 -8.160 1.00 44.68 115 GLU H C 1
ATOM 8610 O O . GLU H 1 116 ? 12.069 28.708 -8.621 1.00 44.11 115 GLU H O 1
ATOM 8616 N N . GLU H 1 117 ? 13.570 28.292 -6.994 1.00 40.80 116 GLU H N 1
ATOM 8617 C CA . GLU H 1 117 ? 12.651 27.516 -6.151 1.00 39.62 116 GLU H CA 1
ATOM 8618 C C . GLU H 1 117 ? 11.431 28.339 -5.722 1.00 40.81 116 GLU H C 1
ATOM 8619 O O . GLU H 1 117 ? 10.298 27.862 -5.821 1.00 37.61 116 GLU H O 1
ATOM 8625 N N . VAL H 1 118 ? 11.663 29.601 -5.323 1.00 39.47 117 VAL H N 1
ATOM 8626 C CA . VAL H 1 118 ? 10.607 30.542 -4.944 1.00 37.56 117 VAL H CA 1
ATOM 8627 C C . VAL H 1 118 ? 9.683 30.825 -6.159 1.00 40.46 117 VAL H C 1
ATOM 8628 O O . VAL H 1 118 ? 8.461 30.753 -6.018 1.00 38.54 117 VAL H O 1
ATOM 8632 N N . VAL H 1 119 ? 10.269 31.083 -7.348 1.00 38.29 118 VAL H N 1
ATOM 8633 C CA . VAL H 1 119 ? 9.536 31.328 -8.607 1.00 38.57 118 VAL H CA 1
ATOM 8634 C C . VAL H 1 119 ? 8.572 30.126 -8.918 1.00 41.74 118 VAL H C 1
ATOM 8635 O O . VAL H 1 119 ? 7.392 30.341 -9.207 1.00 40.17 118 VAL H O 1
ATOM 8639 N N . ILE H 1 120 ? 9.076 28.892 -8.812 1.00 38.92 119 ILE H N 1
ATOM 8640 C CA . ILE H 1 120 ? 8.294 27.659 -9.032 1.00 39.75 119 ILE H CA 1
ATOM 8641 C C . ILE H 1 120 ? 7.069 27.611 -8.077 1.00 41.55 119 ILE H C 1
ATOM 8642 O O . ILE H 1 120 ? 5.942 27.390 -8.531 1.00 41.13 119 ILE H O 1
ATOM 8647 N N . LEU H 1 121 ? 7.303 27.842 -6.777 1.00 35.65 120 LEU H N 1
ATOM 8648 C CA . LEU H 1 121 ? 6.251 27.848 -5.751 1.00 34.60 120 LEU H CA 1
ATOM 8649 C C . LEU H 1 121 ? 5.183 28.936 -5.992 1.00 36.75 120 LEU H C 1
ATOM 8650 O O . LEU H 1 121 ? 3.985 28.655 -5.888 1.00 34.73 120 LEU H O 1
ATOM 8655 N N . LEU H 1 122 ? 5.620 30.145 -6.379 1.00 34.03 121 LEU H N 1
ATOM 8656 C CA . LEU H 1 122 ? 4.712 31.259 -6.673 1.00 33.23 121 LEU H CA 1
ATOM 8657 C C . LEU H 1 122 ? 3.831 30.963 -7.873 1.00 36.20 121 LEU H C 1
ATOM 8658 O O . LEU H 1 122 ? 2.606 31.134 -7.781 1.00 35.13 121 LEU H O 1
ATOM 8663 N N . LEU H 1 123 ? 4.435 30.440 -8.966 1.00 31.85 122 LEU H N 1
ATOM 8664 C CA . LEU H 1 123 ? 3.714 30.066 -10.174 1.00 34.10 122 LEU H CA 1
ATOM 8665 C C . LEU H 1 123 ? 2.708 28.950 -9.894 1.00 37.50 122 LEU H C 1
ATOM 8666 O O . LEU H 1 123 ? 1.590 29.017 -10.380 1.00 37.39 122 LEU H O 1
ATOM 8671 N N . ALA H 1 124 ? 3.081 27.975 -9.050 1.00 35.45 123 ALA H N 1
ATOM 8672 C CA . ALA H 1 124 ? 2.209 26.870 -8.636 1.00 37.75 123 ALA H CA 1
ATOM 8673 C C . ALA H 1 124 ? 0.948 27.378 -7.927 1.00 42.82 123 ALA H C 1
ATOM 8674 O O . ALA H 1 124 ? -0.117 26.766 -8.066 1.00 44.04 123 ALA H O 1
ATOM 8676 N N . MET H 1 125 ? 1.075 28.492 -7.175 1.00 38.30 124 MET H N 1
ATOM 8677 C CA . MET H 1 125 ? -0.026 29.110 -6.440 1.00 37.42 124 MET H CA 1
ATOM 8678 C C . MET H 1 125 ? -0.787 30.218 -7.200 1.00 43.89 124 MET H C 1
ATOM 8679 O O . MET H 1 125 ? -1.553 30.973 -6.605 1.00 41.88 124 MET H O 1
ATOM 8684 N N . GLY H 1 126 ? -0.609 30.267 -8.515 1.00 44.48 125 GLY H N 1
ATOM 8685 C CA . GLY H 1 126 ? -1.315 31.203 -9.374 1.00 45.14 125 GLY H CA 1
ATOM 8686 C C . GLY H 1 126 ? -0.731 32.591 -9.549 1.00 49.29 125 GLY H C 1
ATOM 8687 O O . GLY H 1 126 ? -1.480 33.507 -9.903 1.00 50.49 125 GLY H O 1
ATOM 8688 N N . ALA H 1 127 ? 0.597 32.776 -9.333 1.00 43.09 126 ALA H N 1
ATOM 8689 C CA . ALA H 1 127 ? 1.233 34.071 -9.587 1.00 41.25 126 ALA H CA 1
ATOM 8690 C C . ALA H 1 127 ? 1.217 34.307 -11.101 1.00 46.73 126 ALA H C 1
ATOM 8691 O O . ALA H 1 127 ? 1.593 33.420 -11.883 1.00 45.60 126 ALA H O 1
ATOM 8693 N N . ASP H 1 128 ? 0.721 35.479 -11.516 1.00 43.11 127 ASP H N 1
ATOM 8694 C CA . ASP H 1 128 ? 0.637 35.827 -12.934 1.00 44.12 127 ASP H CA 1
ATOM 8695 C C . ASP H 1 128 ? 2.059 36.155 -13.421 1.00 48.20 127 ASP H C 1
ATOM 8696 O O . ASP H 1 128 ? 2.690 37.079 -12.895 1.00 47.57 127 ASP H O 1
ATOM 8701 N N . PRO H 1 129 ? 2.604 35.389 -14.391 1.00 45.43 128 PRO H N 1
ATOM 8702 C CA . PRO H 1 129 ? 3.976 35.664 -14.858 1.00 45.86 128 PRO H CA 1
ATOM 8703 C C . PRO H 1 129 ? 4.100 36.935 -15.686 1.00 49.62 128 PRO H C 1
ATOM 8704 O O . PRO H 1 129 ? 5.219 37.353 -15.989 1.00 51.38 128 PRO H O 1
ATOM 8708 N N . ASN H 1 130 ? 2.952 37.529 -16.076 1.00 45.43 129 ASN H N 1
ATOM 8709 C CA . ASN H 1 130 ? 2.922 38.716 -16.935 1.00 46.52 129 ASN H CA 1
ATOM 8710 C C . ASN H 1 130 ? 2.501 40.014 -16.259 1.00 49.21 129 ASN H C 1
ATOM 8711 O O . ASN H 1 130 ? 2.212 40.976 -16.955 1.00 49.12 129 ASN H O 1
ATOM 8716 N N . THR H 1 131 ? 2.484 40.058 -14.907 1.00 46.34 130 THR H N 1
ATOM 8717 C CA . THR H 1 131 ? 2.134 41.277 -14.165 1.00 45.28 130 THR H CA 1
ATOM 8718 C C . THR H 1 131 ? 3.199 42.327 -14.434 1.00 49.26 130 THR H C 1
ATOM 8719 O O . THR H 1 131 ? 4.390 42.007 -14.470 1.00 47.41 130 THR H O 1
ATOM 8723 N N . SER H 1 132 ? 2.761 43.569 -14.661 1.00 47.19 131 SER H N 1
ATOM 8724 C CA . SER H 1 132 ? 3.656 44.678 -14.927 1.00 46.43 131 SER H CA 1
ATOM 8725 C C . SER H 1 132 ? 3.861 45.459 -13.641 1.00 47.30 131 SER H C 1
ATOM 8726 O O . SER H 1 132 ? 2.890 45.740 -12.932 1.00 45.44 131 SER H O 1
ATOM 8729 N N . ASP H 1 133 ? 5.121 45.830 -13.354 1.00 43.59 132 ASP H N 1
ATOM 8730 C CA . ASP H 1 133 ? 5.435 46.684 -12.202 1.00 42.63 132 ASP H CA 1
ATOM 8731 C C . ASP H 1 133 ? 5.149 48.170 -12.585 1.00 46.67 132 ASP H C 1
ATOM 8732 O O . ASP H 1 133 ? 4.567 48.405 -13.640 1.00 47.40 132 ASP H O 1
ATOM 8737 N N . SER H 1 134 ? 5.550 49.157 -11.749 1.00 44.43 133 SER H N 1
ATOM 8738 C CA . SER H 1 134 ? 5.314 50.580 -12.033 1.00 45.01 133 SER H CA 1
ATOM 8739 C C . SER H 1 134 ? 5.983 51.078 -13.319 1.00 50.64 133 SER H C 1
ATOM 8740 O O . SER H 1 134 ? 5.504 52.047 -13.912 1.00 50.22 133 SER H O 1
ATOM 8743 N N . ASP H 1 135 ? 7.080 50.426 -13.747 1.00 48.25 134 ASP H N 1
ATOM 8744 C CA . ASP H 1 135 ? 7.820 50.802 -14.947 1.00 50.20 134 ASP H CA 1
ATOM 8745 C C . ASP H 1 135 ? 7.344 50.042 -16.185 1.00 56.21 134 ASP H C 1
ATOM 8746 O O . ASP H 1 135 ? 7.888 50.232 -17.276 1.00 58.74 134 ASP H O 1
ATOM 8751 N N . GLY H 1 136 ? 6.311 49.224 -16.016 1.00 51.65 135 GLY H N 1
ATOM 8752 C CA . GLY H 1 136 ? 5.753 48.401 -17.086 1.00 51.72 135 GLY H CA 1
ATOM 8753 C C . GLY H 1 136 ? 6.528 47.111 -17.328 1.00 54.12 135 GLY H C 1
ATOM 8754 O O . GLY H 1 136 ? 6.298 46.432 -18.333 1.00 53.40 135 GLY H O 1
ATOM 8755 N N . ARG H 1 137 ? 7.449 46.759 -16.402 1.00 49.68 136 ARG H N 1
ATOM 8756 C CA . ARG H 1 137 ? 8.299 45.556 -16.496 1.00 50.09 136 ARG H CA 1
ATOM 8757 C C . ARG H 1 137 ? 7.674 44.311 -15.870 1.00 52.17 136 ARG H C 1
ATOM 8758 O O . ARG H 1 137 ? 7.083 44.379 -14.788 1.00 50.28 136 ARG H O 1
ATOM 8766 N N . THR H 1 138 ? 7.811 43.170 -16.554 1.00 48.61 137 THR H N 1
ATOM 8767 C CA . THR H 1 138 ? 7.296 41.887 -16.080 1.00 47.01 137 THR H CA 1
ATOM 8768 C C . THR H 1 138 ? 8.399 41.126 -15.305 1.00 49.18 137 THR H C 1
ATOM 8769 O O . THR H 1 138 ? 9.574 41.487 -15.448 1.00 50.76 137 THR H O 1
ATOM 8773 N N . PRO H 1 139 ? 8.074 40.048 -14.538 1.00 42.19 138 PRO H N 1
ATOM 8774 C CA . PRO H 1 139 ? 9.145 39.272 -13.876 1.00 41.85 138 PRO H CA 1
ATOM 8775 C C . PRO H 1 139 ? 10.176 38.720 -14.894 1.00 50.19 138 PRO H C 1
ATOM 8776 O O . PRO H 1 139 ? 11.363 38.650 -14.564 1.00 52.79 138 PRO H O 1
ATOM 8780 N N . LEU H 1 140 ? 9.735 38.372 -16.134 1.00 45.64 139 LEU H N 1
ATOM 8781 C CA . LEU H 1 140 ? 10.622 37.884 -17.196 1.00 48.70 139 LEU H CA 1
ATOM 8782 C C . LEU H 1 140 ? 11.630 38.952 -17.648 1.00 55.19 139 LEU H C 1
ATOM 8783 O O . LEU H 1 140 ? 12.779 38.598 -17.900 1.00 57.38 139 LEU H O 1
ATOM 8788 N N . ASP H 1 141 ? 11.224 40.253 -17.697 1.00 52.03 140 ASP H N 1
ATOM 8789 C CA . ASP H 1 141 ? 12.112 41.374 -18.049 1.00 54.70 140 ASP H CA 1
ATOM 8790 C C . ASP H 1 141 ? 13.224 41.502 -17.004 1.00 60.51 140 ASP H C 1
ATOM 8791 O O . ASP H 1 141 ? 14.389 41.663 -17.370 1.00 63.18 140 ASP H O 1
ATOM 8796 N N . LEU H 1 142 ? 12.858 41.413 -15.711 1.00 54.97 141 LEU H N 1
ATOM 8797 C CA . LEU H 1 142 ? 13.795 41.521 -14.585 1.00 55.46 141 LEU H CA 1
ATOM 8798 C C . LEU H 1 142 ? 14.732 40.329 -14.477 1.00 59.58 141 LEU H C 1
ATOM 8799 O O . LEU H 1 142 ? 15.873 40.502 -14.041 1.00 60.25 141 LEU H O 1
ATOM 8804 N N . ALA H 1 143 ? 14.253 39.121 -14.847 1.00 56.07 142 ALA H N 1
ATOM 8805 C CA . ALA H 1 143 ? 15.072 37.910 -14.787 1.00 57.08 142 ALA H CA 1
ATOM 8806 C C . ALA H 1 143 ? 16.177 37.970 -15.843 1.00 64.66 142 ALA H C 1
ATOM 8807 O O . ALA H 1 143 ? 17.326 37.653 -15.530 1.00 66.93 142 ALA H O 1
ATOM 8809 N N . ARG H 1 144 ? 15.844 38.415 -17.071 1.00 61.95 143 ARG H N 1
ATOM 8810 C CA . ARG H 1 144 ? 16.839 38.529 -18.143 1.00 65.97 143 ARG H CA 1
ATOM 8811 C C . ARG H 1 144 ? 17.794 39.717 -18.004 1.00 72.08 143 ARG H C 1
ATOM 8812 O O . ARG H 1 144 ? 18.895 39.670 -18.550 1.00 74.69 143 ARG H O 1
ATOM 8820 N N . GLU H 1 145 ? 17.398 40.742 -17.222 1.00 68.18 144 GLU H N 1
ATOM 8821 C CA . GLU H 1 145 ? 18.209 41.930 -16.935 1.00 70.97 144 GLU H CA 1
ATOM 8822 C C . GLU H 1 145 ? 19.373 41.555 -16.010 1.00 78.71 144 GLU H C 1
ATOM 8823 O O . GLU H 1 145 ? 20.489 42.039 -16.207 1.00 81.67 144 GLU H O 1
ATOM 8829 N N . HIS H 1 146 ? 19.105 40.695 -15.005 1.00 75.14 145 HIS H N 1
ATOM 8830 C CA . HIS H 1 146 ? 20.095 40.243 -14.029 1.00 76.97 145 HIS H CA 1
ATOM 8831 C C . HIS H 1 146 ? 20.781 38.914 -14.419 1.00 83.74 145 HIS H C 1
ATOM 8832 O O . HIS H 1 146 ? 21.532 38.346 -13.620 1.00 84.69 145 HIS H O 1
ATOM 8839 N N . GLY H 1 147 ? 20.536 38.463 -15.652 1.00 81.45 146 GLY H N 1
ATOM 8840 C CA . GLY H 1 147 ? 21.111 37.249 -16.229 1.00 83.55 146 GLY H CA 1
ATOM 8841 C C . GLY H 1 147 ? 20.750 35.942 -15.547 1.00 84.92 146 GLY H C 1
ATOM 8842 O O . GLY H 1 147 ? 21.549 34.999 -15.564 1.00 86.49 146 GLY H O 1
ATOM 8843 N N . ASN H 1 148 ? 19.540 35.866 -14.962 1.00 77.04 147 ASN H N 1
ATOM 8844 C CA . ASN H 1 148 ? 19.053 34.675 -14.251 1.00 74.07 147 ASN H CA 1
ATOM 8845 C C . ASN H 1 148 ? 18.405 33.690 -15.246 1.00 76.64 147 ASN H C 1
ATOM 8846 O O . ASN H 1 148 ? 17.176 33.574 -15.329 1.00 73.46 147 ASN H O 1
ATOM 8851 N N . GLU H 1 149 ? 19.274 32.995 -16.005 1.00 75.47 148 GLU H N 1
ATOM 8852 C CA . GLU H 1 149 ? 18.959 32.071 -17.098 1.00 76.56 148 GLU H CA 1
ATOM 8853 C C . GLU H 1 149 ? 17.985 30.943 -16.826 1.00 77.66 148 GLU H C 1
ATOM 8854 O O . GLU H 1 149 ? 17.085 30.723 -17.638 1.00 77.60 148 GLU H O 1
ATOM 8860 N N . GLU H 1 150 ? 18.147 30.237 -15.702 1.00 71.55 149 GLU H N 1
ATOM 8861 C CA . GLU H 1 150 ? 17.228 29.165 -15.325 1.00 68.90 149 GLU H CA 1
ATOM 8862 C C . GLU H 1 150 ? 15.855 29.728 -14.914 1.00 67.17 149 GLU H C 1
ATOM 8863 O O . GLU H 1 150 ? 14.842 29.103 -15.216 1.00 65.28 149 GLU H O 1
ATOM 8869 N N . VAL H 1 151 ? 15.819 30.943 -14.308 1.00 61.28 150 VAL H N 1
ATOM 8870 C CA . VAL H 1 151 ? 14.570 31.633 -13.939 1.00 57.30 150 VAL H CA 1
ATOM 8871 C C . VAL H 1 151 ? 13.826 32.046 -15.229 1.00 61.73 150 VAL H C 1
ATOM 8872 O O . VAL H 1 151 ? 12.613 31.848 -15.322 1.00 59.52 150 VAL H O 1
ATOM 8876 N N . VAL H 1 152 ? 14.574 32.560 -16.232 1.00 61.05 151 VAL H N 1
ATOM 8877 C CA . VAL H 1 152 ? 14.063 32.959 -17.553 1.00 62.10 151 VAL H CA 1
ATOM 8878 C C . VAL H 1 152 ? 13.270 31.800 -18.196 1.00 65.35 151 VAL H C 1
ATOM 8879 O O . VAL H 1 152 ? 12.107 31.987 -18.554 1.00 63.80 151 VAL H O 1
ATOM 8883 N N . LYS H 1 153 ? 13.881 30.604 -18.285 1.00 63.27 152 LYS H N 1
ATOM 8884 C CA . LYS H 1 153 ? 13.262 29.404 -18.876 1.00 63.58 152 LYS H CA 1
ATOM 8885 C C . LYS H 1 153 ? 11.949 29.018 -18.184 1.00 62.67 152 LYS H C 1
ATOM 8886 O O . LYS H 1 153 ? 10.948 28.785 -18.861 1.00 61.21 152 LYS H O 1
ATOM 8892 N N . VAL H 1 154 ? 11.954 28.984 -16.847 1.00 58.49 153 VAL H N 1
ATOM 8893 C CA . VAL H 1 154 ? 10.778 28.645 -16.019 1.00 56.58 153 VAL H CA 1
ATOM 8894 C C . VAL H 1 154 ? 9.617 29.603 -16.345 1.00 58.38 153 VAL H C 1
ATOM 8895 O O . VAL H 1 154 ? 8.512 29.147 -16.649 1.00 58.08 153 VAL H O 1
ATOM 8899 N N . LEU H 1 155 ? 9.893 30.916 -16.346 1.00 54.24 154 LEU H N 1
ATOM 8900 C CA . LEU H 1 155 ? 8.897 31.930 -16.656 1.00 52.80 154 LEU H CA 1
ATOM 8901 C C . LEU H 1 155 ? 8.360 31.798 -18.081 1.00 60.10 154 LEU H C 1
ATOM 8902 O O . LEU H 1 155 ? 7.146 31.862 -18.265 1.00 59.25 154 LEU H O 1
ATOM 8907 N N . GLU H 1 156 ? 9.247 31.543 -19.068 1.00 60.71 155 GLU H N 1
ATOM 8908 C CA . GLU H 1 156 ? 8.884 31.349 -20.478 1.00 64.36 155 GLU H CA 1
ATOM 8909 C C . GLU H 1 156 ? 7.914 30.175 -20.673 1.00 70.85 155 GLU H C 1
ATOM 8910 O O . GLU H 1 156 ? 6.954 30.328 -21.433 1.00 71.03 155 GLU H O 1
ATOM 8916 N N . ASP H 1 157 ? 8.133 29.019 -19.988 1.00 68.97 156 ASP H N 1
ATOM 8917 C CA . ASP H 1 157 ? 7.215 27.877 -20.123 1.00 70.02 156 ASP H CA 1
ATOM 8918 C C . ASP H 1 157 ? 5.942 27.939 -19.273 1.00 71.24 156 ASP H C 1
ATOM 8919 O O . ASP H 1 157 ? 5.105 27.034 -19.348 1.00 70.54 156 ASP H O 1
ATOM 8924 N N . HIS H 1 158 ? 5.775 29.033 -18.501 1.00 66.50 157 HIS H N 1
ATOM 8925 C CA . HIS H 1 158 ? 4.541 29.315 -17.767 1.00 65.12 157 HIS H CA 1
ATOM 8926 C C . HIS H 1 158 ? 3.726 30.433 -18.447 1.00 70.14 157 HIS H C 1
ATOM 8927 O O . HIS H 1 158 ? 2.793 30.975 -17.853 1.00 68.03 157 HIS H O 1
ATOM 8934 N N . GLY H 1 159 ? 4.067 30.726 -19.698 1.00 70.38 158 GLY H N 1
ATOM 8935 C CA . GLY H 1 159 ? 3.395 31.733 -20.516 1.00 71.70 158 GLY H CA 1
ATOM 8936 C C . GLY H 1 159 ? 3.927 33.150 -20.399 1.00 74.67 158 GLY H C 1
ATOM 8937 O O . GLY H 1 159 ? 3.275 34.090 -20.869 1.00 75.02 158 GLY H O 1
ATOM 8938 N N . GLY H 1 160 ? 5.118 33.298 -19.813 1.00 68.82 159 GLY H N 1
ATOM 8939 C CA . GLY H 1 160 ? 5.779 34.588 -19.649 1.00 89.49 159 GLY H CA 1
ATOM 8940 C C . GLY H 1 160 ? 6.250 35.192 -20.957 1.00 112.96 159 GLY H C 1
ATOM 8941 O O . GLY H 1 160 ? 6.279 36.413 -21.109 1.00 71.52 159 GLY H O 1
#

Solvent-accessible surface area: 46101 Å² total; per-residue (Å²): 186,166,2,15,103,6,0,51,68,27,24,41,59,51,0,78,57,30,28,139,129,65,34,90,21,68,23,77,68,116,77,21,37,9,0,0,0,29,0,0,44,51,27,50,14,77,2,0,19,15,0,9,105,93,49,6,65,15,53,20,147,11,84,78,17,36,1,0,0,0,10,0,0,45,16,20,37,14,12,2,0,6,0,0,4,51,65,51,4,66,15,52,20,114,11,86,76,13,25,0,0,0,0,5,0,0,58,27,16,13,36,95,1,0,6,1,0,14,19,74,53,5,68,17,70,23,53,10,86,110,50,74,26,0,8,61,2,0,132,124,13,24,23,31,69,1,22,85,5,0,68,51,48,56,35,51,86,94,0,18,96,8,0,64,106,28,33,31,60,17,0,68,52,20,26,142,127,66,24,88,24,61,15,75,58,121,78,21,39,8,0,0,0,22,0,0,36,59,28,50,12,72,2,0,2,20,0,9,92,102,47,5,65,15,55,20,139,11,84,76,10,36,2,0,0,0,8,0,0,43,13,21,37,13,10,3,0,1,0,0,2,55,67,50,4,65,16,52,19,112,11,84,76,12,23,0,0,0,0,6,0,0,60,29,16,12,34,94,0,0,6,1,0,12,18,77,52,5,68,16,74,24,53,9,84,108,49,71,28,0,14,65,1,0,138,125,16,42,24,119,87,0,21,88,3,0,79,65,57,58,28,168,178,42,20,121,8,0,66,79,20,60,68,93,175,24,138,74,80,45,72,67,90,78,15,42,9,0,0,0,21,0,0,42,64,28,47,14,48,2,0,1,24,3,11,84,124,49,5,65,15,55,20,108,4,43,74,0,36,1,0,0,0,8,0,0,46,68,26,52,13,14,3,0,1,0,0,3,37,65,50,4,66,16,53,16,71,1,9,55,0,31,1,0,0,0,5,0,0,38,74,26,49,66,94,1,0,4,0,0,12,17,72,51,4,68,18,70,24,26,1,11,25,25,56,25,0,27,36,8,0,132,6,22,23,26,97,104,2,15,112,9,0,84,73,48,34,76,106,18,142,137,0,37,76,13,0,61,66,19,74,81,92,29,0,54,90,32,30,162,110,64,12,87,19,72,40,148,47,61,16,0,0,0,25,0,0,42,66,28,34,14,61,1,0,1,28,0,7,83,106,48,6,67,15,51,20,124,10,87,76,16,36,0,0,0,0,8,0,0,48,68,26,52,13,15,3,0,0,0,0,2,37,68,51,4,65,16,52,10,109,10,87,73,12,32,0,0,0,0,6,0,0,39,73,26,50,62,94,0,0,5,0,0,20,22,71,52,5,68,18,71,24,56,10,85,42,47,54,25,0,16,53,10,0,133,19,20,18,26,95,81,2,5,96,4,0,71,76,47,40,64,108,163,5,35,130,2,0,21,102,27,56,30,83,109,0,99,86,28,22,124,126,67,35,88,29,58,28,100,58,72,7,0,1,0,37,0,0,42,69,28,51,13,62,2,0,3,24,0,10,90,97,48,6,66,15,53,19,135,13,106,77,15,36,2,0,0,0,9,0,0,46,68,26,51,15,11,3,0,5,0,0,4,47,66,49,4,67,15,52,16,106,11,85,76,12,33,0,0,0,0,6,0,0,34,66,30,49,40,98,1,0,6,0,0,13,15,73,51,5,70,18,70,23,53,11,86,114,49,86,27,0,18,62,6,0,105,130,42,66,27,100,102,2,1,64,8,0,16,45,63,55,22,44,174,140,0,18,102,4,0,61,42,27,18,26,70,62,0,83,86,37,27,131,126,65,24,88,22,64,15,73,71,121,79,21,40,7,0,0,0,25,0,0,48,65,28,51,14,56,2,0,2,10,0,9,91,100,46,5,65,15,55,21,140,10,86,75,10,35,3,0,0,0,8,0,0,46,68,26,52,14,10,3,0,5,0,0,4,51,69,49,4,66,16,52,20,111,11,86,75,11,33,0,0,0,0,7,0,0,36,72,28,50,41,96,0,0,6,2,0,22,15,75,51,5,69,19,76,24,52,10,83,120,49,73,28,0,8,58,5,0,86,102,45,61,34,104,123,2,3,61,16,0,12,70,49,56,15,183,137,23,25,107,0,0,67,117,27,56,29,102,91,9,138,112,115,68,44,41,57,88,78,12,0,1,0,22,0,0,46,66,28,51,13,70,2,0,2,38,4,0,78,96,17,1,19,1,48,21,93,5,33,63,0,36,2,0,0,0,9,0,0,47,68,26,52,14,13,2,0,4,0,0,4,43,53,35,4,32,15,32,12,14,1,13,58,0,31,0,0,0,0,7,0,0,43,64,29,49,41,98,0,0,6,0,0,11,14,73,52,5,66,18,70,22,52,3,12,103,49,92,27,0,33,68,4,0,130,117,122,58,26,132,116,2,14,112,6,0,97,49,51,57,34,104,18,132,123,0,22,102,7,0,73,101,27,63,24,78,34,0,51,46,25,25,152,113,62,10,90,17,63,16,78,69,117,74,21,37,10,0,1,0,24,0,0,51,64,28,52,14,75,2,0,1,32,0,9,87,104,48,6,65,14,52,19,135,10,85,76,9,37,2,0,0,0,10,0,0,47,69,24,51,14,13,2,0,0,0,0,2,46,64,50,4,66,14,49,20,118,10,85,78,10,34,1,0,0,0,8,0,0,36,75,30,48,35,98,0,0,5,0,0,11,15,73,52,6,66,18,70,23,53,11,83,115,49,84,28,0,15,55,0,0,126,102,91,48,30,112,114,4,11,139,5,0,87,77,53,57,32

Radius of gyration: 37.61 Å; Cα contacts (8 Å, |Δi|>4): 2758; chains: 8; bounding box: 64×134×57 Å